Protein 8HDN (pdb70)

InterPro domains:
  IPR002347 Short-chain dehydrogenase/reductase SDR [PF13561] (67-298)
  IPR002347 Short-chain dehydrogenase/reductase SDR [PR00080] (136-147)
  IPR002347 Short-chain dehydrogenase/reductase SDR [PR00080] (188-196)
  IPR002347 Short-chain dehydrogenase/reductase SDR [PR00080] (208-227)
  IPR002347 Short-chain dehydrogenase/reductase SDR [PR00081] (62-79)
  IPR002347 Short-chain dehydrogenase/reductase SDR [PR00081] (136-147)
  IPR002347 Short-chain dehydrogenase/reductase SDR [PR00081] (182-198)
  IPR002347 Short-chain dehydrogenase/reductase SDR [PR00081] (208-227)
  IPR002347 Short-chain dehydrogenase/reductase SDR [PR00081] (229-246)
  IPR002347 Short-chain dehydrogenase/reductase SDR [PR00081] (263-283)
  IPR020904 Short-chain dehydrogenase/reductase, conserved site [PS00061] (195-223)
  IPR036291 NAD(P)-binding domain superfamily [SSF51735] (60-298)
  IPR050259 Short-chain dehydrogenases/reductases [PTHR42879] (57-300)

Sequence (975 aa):
SPFHLNDAVAIVTGAAAGIGRAIAGTFAKAGASVVVTDLKSEGAEAVAAAIRQAGGKAIGLECNVTDEQHREAVIKAALDQFGKITVLVNNAGGGGPKPFDMPMSDFEWAFKLNLFSLFRLSQLAAPHMQKAGGGAILNISSMAGENTNVRMASYGSSKAAVNHLTRNIAFDVGPMGIRVNAIAPGAIKTERAMLKHTPLGRLGEAQDIANAALFLCSPAAAWISGQVLTVSGGGVQESPFHLNDAVAIVTGAAAGIGRAIAGTFAKAGASVVVTDLKSEGAEAVAAAIRQAGGKAIGLECNVTDEQHREAVIKAALDQFGKITVLVNNAGGGGPKPFDMPMSDFEWAFKLNLFSLFRLSQLAAPHMQKAGGGAILNISSMAGENTNVRMASYGSSKAAVNHLTRNIAFDVGPMGIRVNAIAPGAIKTDALATVLTPEIERAMLKHTPLGRLGEAQDIANAALFLCSPAAAWISGQVLTVSGGGVQESPFHLNDAVAIVTGAAAGIGRAIAGTFAKAGASVVVTDLKSEGAEAVAAAIRQAGGKAIGLECNVTDEQHREAVIKAALDQFGKITVLVNNAGGGGPKPFDMPMSDFEWAFKLNLFSLFRLSQLAAPHMQKAGGGAILNISSMAGENTNVRMASYGSSKAAVNHLTRNIAFDVGPMGIRVNAIAPGAIKTDALATVLTPEIERAMLKHTPLGRLGEAQDIANAALFLCSPAAAWISGQVLTVSGGGVQESPFHLNDAVAIVTGAAAGIGRAIAGTFAKAGASVVVTDLKSEGAEAVAAAIRQAGGKAIGLECNVTDEQHREAVIKAALDQFGKITVLVNNAGGGGPKPFDMPMSDFEWAFKLNLFSLFRLSQLAAPHMQKAGGGAILNISSMAGENTNVRMASYGSSKAAVNHLTRNIAFDVGPMGIRVNAIAPGAIKTERAMLKHTPLGRLGEAQDIANAALFLCSPAAAWISGQVLTVSGGGVQEL

Secondary structure (DSSP, 8-state):
--SS-TT-EEEESS-SSHHHHHHHHHHHHTT-EEEEEESSHHHHHHHHHHHHHTT--EEEEE--TT-HHHHHHHHHHHHHHHS---EEEE---------TT--HHHHHHHHIIIIIHHHHHHHHHHHHHHHTT-EEEEEE--GGGT---TT-HHHHHHHHHHHHHHHHHHHHHGGGTEEEEEEEE--B---TTTTTT-TT-S-B-HHHHHHHHHHHHSGGGTT--S-EEEESTTS---/-----TT-EEEE-S-SSHHHHHHHHHHHHTT-EEEEEESSHHHHHHHHHHHHHTT--EEEEE--TT-HHHHHHHHHHHHHHHS---EEEE---------TT--HHHHHHHHIIIIIHHHHHHHHHHHHHHHTT-EEEEEE--GGGT---TT-HHHHHHHHHHHHHHHHHHHHHGGGTEEEEEEEE--B-TT--TTTS-HHHHHHHHTT-TTSS-B-HHHHHHHHHHHHSGGGTT--S-EEEESTTS---/--S--TT-EEEE-S-SSHHHHHHHHHHHHTT-EEEEEESSHHHHHHHHHHHHHTT--EEEEE--TT-HHHHHHHHHHHHHHHS---EEEE---------TT--HHHHHHHHIIIIIHHHHHHHHHHHHHHHTT-EEEEEE--GGGT---TT-HHHHHHHHHHHHHHHHHHHHHGGGTEEEEEEEE--B-TT--TTTS-HHHHHHHHTT-TTSS-B-HHHHHHHHHHHHSGGGTT--S-EEEESTTS---/--SS-TT-EEEESS-SSHHHHHHHHHHHHTT-EEEEEESSHHHHHHHHHHHHHTT--EEEEE--TT-HHHHHHHHHHHHHHHS---EEEE---------TT--HHHHHHHHIIIIIHHHHHHHHHHHHHHHTT-EEEEEE--GGGT---TT-HHHHHHHHHHHHHHHHHHHHHGGGTEEEEEEEE--B---TTTTTT-TT-S-B-HHHHHHHHHHHHSGGGTT--S-EEEESTTS----

Nearest PDB structures (foldseek):
  8hdi-assembly2_D  TM=9.987E-01  e=6.457E-53  Brucella melitensis bv. 1 str. 16M
  3gaf-assembly1_A  TM=9.964E-01  e=3.260E-51  Brucella abortus 2308
  8hs6-assembly2_D  TM=9.872E-01  e=6.276E-50  Brucella melitensis bv. 1 str. 16M
  8hsa-assembly3_D  TM=9.914E-01  e=1.374E-48  Brucella melitensis bv. 1 str. 16M
  1ahi-assembly1_A  TM=9.745E-01  e=2.909E-39  Escherichia coli

B-factor: mean 16.23, std 9.24, range [3.25, 60.84]

Foldseek 3Di:
DQLAQALAEEEQEQQLDFLSLLLQLVNQVSHYAYEFEYQDQVSQQVSQVVSVVVPGHYHGGYAPLLDVVSLVVSVVVSCVPRNFHAEYEAEWADDDFAAPPDPVVNLVVNQSGQPVSLVVSCVVRLVRNLVVVAHEYEYEAAPLCPDDDHRCNRRNVNSVVVLVCQLPCCVVRVVSRYAGEYEHEAAAPCCCQQCVWQQQRHFHHSNQSSSVVSCCGTCVVSPDHSYYHYRGNRDHTD/DQLAQALAEEEFEQQLFFLSLLLQLVNQVRHYAYEYEHQDQVSQQVSQVVSVVVPGHYHYGYAPLLDVVRLVVSLVVSCVRRNFHAEYEAEWADDDFAAPPDPVVNLVVNQSGQPVSLVVSCVSRLVRNLVVPAHEYEYEAAPLCPDDDHRCNRRNVNSVVVLVVQLPCCVVRVVSRYAGEYEHEAAAPTPDDCVVCPPVLQVVQQVFQVQRHFHHSNQSSSVVSCCGTVVNSPPHSYYHYHGNRGHRD/DLLAQALAEEEFEQQLFFLSLLLQLVNQVRHYAYEYEHCDQVSQQVSQVVSVVVPGHYHYDYAPLLDVVRLVVSLVVSCVRRNFHAEYEAEWADDDFAAPPDDVVNLVVNQSGQPVSLVVSCVSRLVRNLVVPAHEYEYEAAPLCVDDDHRCNRRNVNSVVVLQCQLPCCVVRVVSRYAGEYEHEAAAPTPDDCVRCPPVLQVQQQVFQVQRHFHHSNQVSSVVSCCGGSVVSPPHSYYHYHGNNGHRD/DQLAQALAEEEFEQQLDFLSLLLQLVNQVSHYAYEFEYQDAVSQQVSQVVSVVVPGHYHGGYAPLLDVVSLVVSVVVSCVVRNFHAEYEAEWADDDFAAPPDDVVNLVVNQSGQPVSVVVSCVVRLVRNLVVPAHEYEYEAAPLCVDDDHRCNRRNVNSVVVLQVQLPCCVVRVVSRYAGEYEHEAAAPCCCLQCVWQQQRHHHHSNQSSSVVSCRGTCVVSPDHSYYHYRGNRGHGDD

Organism: Brucella melitensis biotype 1 (strain ATCC 23456 / CCUG 17765 / NCTC 10094 / 16M) (NCBI:txid224914)

Structure (mmCIF, N/CA/C/O backbone):
data_8HDN
#
_entry.id   8HDN
#
_cell.length_a   100.402
_cell.length_b   100.402
_cell.length_c   92.221
_cell.angle_alpha   90.00
_cell.angle_beta   90.00
_cell.angle_gamma   120.00
#
_symmetry.space_group_name_H-M   'P 31'
#
loop_
_entity.id
_entity.type
_entity.pdbx_description
1 polymer '7-alpha-hydroxysteroid dehydrogenase'
2 water water
#
loop_
_atom_site.group_PDB
_atom_site.id
_atom_site.type_symbol
_atom_site.label_atom_id
_atom_site.label_alt_id
_atom_site.label_comp_id
_atom_site.label_asym_id
_atom_site.label_entity_id
_atom_site.label_seq_id
_atom_site.pdbx_PDB_ins_code
_atom_site.Cartn_x
_atom_site.Cartn_y
_atom_site.Cartn_z
_atom_site.occupancy
_atom_site.B_iso_or_equiv
_atom_site.auth_seq_id
_atom_site.auth_comp_id
_atom_site.auth_asym_id
_atom_site.auth_atom_id
_atom_site.pdbx_PDB_model_num
ATOM 1 N N . SER A 1 2 ? 7.039 -27.985 15.571 1.00 40.74 54 SER A N 1
ATOM 2 C CA . SER A 1 2 ? 7.975 -27.578 14.527 1.00 37.88 54 SER A CA 1
ATOM 3 C C . SER A 1 2 ? 8.883 -28.722 14.090 1.00 36.54 54 SER A C 1
ATOM 4 O O . SER A 1 2 ? 9.635 -29.265 14.897 1.00 36.13 54 SER A O 1
ATOM 7 N N . PRO A 1 3 ? 8.816 -29.083 12.802 1.00 32.66 55 PRO A N 1
ATOM 8 C CA . PRO A 1 3 ? 9.734 -30.090 12.269 1.00 26.88 55 PRO A CA 1
ATOM 9 C C . PRO A 1 3 ? 10.984 -29.484 11.645 1.00 21.31 55 PRO A C 1
ATOM 10 O O . PRO A 1 3 ? 11.675 -30.145 10.863 1.00 18.67 55 PRO A O 1
ATOM 14 N N . PHE A 1 4 ? 11.275 -28.228 11.979 1.00 19.54 56 PHE A N 1
ATOM 15 C CA . PHE A 1 4 ? 12.499 -27.565 11.557 1.00 19.83 56 PHE A CA 1
ATOM 16 C C . PHE A 1 4 ? 13.638 -27.758 12.554 1.00 21.40 56 PHE A C 1
ATOM 17 O O . PHE A 1 4 ? 14.627 -27.019 12.511 1.00 22.94 56 PHE A O 1
ATOM 25 N N . HIS A 1 5 ? 13.533 -28.748 13.429 1.00 20.22 57 HIS A N 1
ATOM 26 C CA . HIS A 1 5 ? 14.584 -29.062 14.382 1.00 19.14 57 HIS A CA 1
ATOM 27 C C . HIS A 1 5 ? 15.268 -30.363 13.977 1.00 17.48 57 HIS A C 1
ATOM 28 O O . HIS A 1 5 ? 14.792 -31.100 13.110 1.00 18.47 57 HIS A O 1
ATOM 35 N N . LEU A 1 6 ? 16.408 -30.633 14.615 1.00 17.31 58 LEU A N 1
ATOM 36 C CA . LEU A 1 6 ? 17.148 -31.865 14.374 1.00 15.04 58 LEU A CA 1
ATOM 37 C C . LEU A 1 6 ? 17.230 -32.671 15.664 1.00 20.22 58 LEU A C 1
ATOM 38 O O . LEU A 1 6 ? 18.318 -33.080 16.084 1.00 18.28 58 LEU A O 1
ATOM 43 N N . ASN A 1 7 ? 16.086 -32.889 16.307 1.00 22.72 59 ASN A N 1
ATOM 44 C CA . ASN A 1 7 ? 16.094 -33.538 17.612 1.00 20.02 59 ASN A CA 1
ATOM 45 C C . ASN A 1 7 ? 16.618 -34.963 17.481 1.00 17.98 59 ASN A C 1
ATOM 46 O O . ASN A 1 7 ? 16.215 -35.709 16.583 1.00 20.66 59 ASN A O 1
ATOM 51 N N . ASP A 1 8 ? 17.547 -35.320 18.368 1.00 22.00 60 ASP A N 1
ATOM 52 C CA . ASP A 1 8 ? 18.161 -36.648 18.436 1.00 24.22 60 ASP A CA 1
ATOM 53 C C . ASP A 1 8 ? 18.921 -37.012 17.163 1.00 22.36 60 ASP A C 1
ATOM 54 O O . ASP A 1 8 ? 19.140 -38.192 16.890 1.00 23.40 60 ASP A O 1
ATOM 59 N N . ALA A 1 9 ? 19.319 -36.028 16.367 1.00 18.10 61 ALA A N 1
ATOM 60 C CA . ALA A 1 9 ? 20.089 -36.306 15.164 1.00 14.13 61 ALA A CA 1
ATOM 61 C C . ALA A 1 9 ? 21.571 -36.415 15.497 1.00 16.20 61 ALA A C 1
ATOM 62 O O . ALA A 1 9 ? 22.051 -35.838 16.476 1.00 13.41 61 ALA A O 1
ATOM 64 N N . VAL A 1 10 ? 22.293 -37.173 14.675 1.00 13.09 62 VAL A N 1
ATOM 65 C CA . VAL A 1 10 ? 23.750 -37.170 14.680 1.00 10.60 62 VAL A CA 1
ATOM 66 C C . VAL A 1 10 ? 24.207 -36.782 13.283 1.00 9.03 62 VAL A C 1
ATOM 67 O O . VAL A 1 10 ? 23.933 -37.504 12.316 1.00 10.78 62 VAL A O 1
ATOM 71 N N . ALA A 1 11 ? 24.887 -35.646 13.185 1.00 11.41 63 ALA A N 1
ATOM 72 C CA . ALA A 1 11 ? 25.284 -35.078 11.900 1.00 12.39 63 ALA A CA 1
ATOM 73 C C . ALA A 1 11 ? 26.799 -35.032 11.797 1.00 11.20 63 ALA A C 1
ATOM 74 O O . ALA A 1 11 ? 27.473 -34.502 12.691 1.00 11.87 63 ALA A O 1
ATOM 76 N N . ILE A 1 12 ? 27.329 -35.561 10.692 1.00 8.09 64 ILE A N 1
ATOM 77 C CA . ILE A 1 12 ? 28.728 -35.361 10.318 1.00 9.19 64 ILE A CA 1
ATOM 78 C C . ILE A 1 12 ? 28.772 -34.169 9.379 1.00 8.69 64 ILE A C 1
ATOM 79 O O . ILE A 1 12 ? 28.012 -34.121 8.411 1.00 9.56 64 ILE A O 1
ATOM 84 N N . VAL A 1 13 ? 29.650 -33.213 9.656 1.00 8.13 65 VAL A N 1
ATOM 85 C CA . VAL A 1 13 ? 29.803 -32.033 8.810 1.00 8.81 65 VAL A CA 1
ATOM 86 C C . VAL A 1 13 ? 31.271 -31.916 8.438 1.00 12.50 65 VAL A C 1
ATOM 87 O O . VAL A 1 13 ? 32.113 -31.675 9.313 1.00 12.84 65 VAL A O 1
ATOM 91 N N . THR A 1 14 ? 31.580 -32.055 7.148 1.00 9.13 66 THR A N 1
ATOM 92 C CA . THR A 1 14 ? 32.974 -31.993 6.722 1.00 8.49 66 THR A CA 1
ATOM 93 C C . THR A 1 14 ? 33.348 -30.571 6.301 1.00 8.90 66 THR A C 1
ATOM 94 O O . THR A 1 14 ? 32.488 -29.741 5.996 1.00 9.76 66 THR A O 1
ATOM 98 N N . GLY A 1 15 ? 34.653 -30.304 6.272 1.00 8.76 67 GLY A N 1
ATOM 99 C CA . GLY A 1 15 ? 35.136 -28.978 5.898 1.00 10.04 67 GLY A CA 1
ATOM 100 C C . GLY A 1 15 ? 34.573 -27.872 6.762 1.00 14.90 67 GLY A C 1
ATOM 101 O O . GLY A 1 15 ? 34.170 -26.820 6.247 1.00 15.29 67 GLY A O 1
ATOM 102 N N . ALA A 1 16 ? 34.531 -28.085 8.073 1.00 11.74 68 ALA A N 1
ATOM 103 C CA . ALA A 1 16 ? 33.709 -27.253 8.940 1.00 10.73 68 ALA A CA 1
ATOM 104 C C . ALA A 1 16 ? 34.521 -26.283 9.797 1.00 12.25 68 ALA A C 1
ATOM 105 O O . ALA A 1 16 ? 33.987 -25.733 10.761 1.00 13.14 68 ALA A O 1
ATOM 107 N N . ALA A 1 17 ? 35.783 -26.028 9.450 1.00 11.72 69 ALA A N 1
ATOM 108 C CA . ALA A 1 17 ? 36.589 -25.126 10.277 1.00 13.85 69 ALA A CA 1
ATOM 109 C C . ALA A 1 17 ? 36.150 -23.674 10.141 1.00 15.71 69 ALA A C 1
ATOM 110 O O . ALA A 1 17 ? 36.346 -22.887 11.075 1.00 16.18 69 ALA A O 1
ATOM 112 N N . ALA A 1 18 ? 35.569 -23.294 9.002 1.00 12.42 70 ALA A N 1
ATOM 113 C CA . ALA A 1 18 ? 35.263 -21.892 8.741 1.00 12.13 70 ALA A CA 1
ATOM 114 C C . ALA A 1 18 ? 34.047 -21.781 7.828 1.00 14.12 70 ALA A C 1
ATOM 115 O O . ALA A 1 18 ? 33.545 -22.777 7.295 1.00 13.19 70 ALA A O 1
ATOM 117 N N . GLY A 1 19 ? 33.557 -20.545 7.693 1.00 14.04 71 GLY A N 1
ATOM 118 C CA . GLY A 1 19 ? 32.571 -20.226 6.664 1.00 14.67 71 GLY A CA 1
ATOM 119 C C . GLY A 1 19 ? 31.295 -21.043 6.761 1.00 11.21 71 GLY A C 1
ATOM 120 O O . GLY A 1 19 ? 30.707 -21.214 7.836 1.00 11.17 71 GLY A O 1
ATOM 121 N N . ILE A 1 20 ? 30.851 -21.536 5.598 1.00 10.80 72 ILE A N 1
ATOM 122 C CA . ILE A 1 20 ? 29.581 -22.252 5.510 1.00 8.56 72 ILE A CA 1
ATOM 123 C C . ILE A 1 20 ? 29.594 -23.490 6.400 1.00 10.88 72 ILE A C 1
ATOM 124 O O . ILE A 1 20 ? 28.626 -23.776 7.114 1.00 9.15 72 ILE A O 1
ATOM 129 N N . GLY A 1 21 ? 30.672 -24.274 6.335 1.00 11.07 73 GLY A N 1
ATOM 130 C CA . GLY A 1 21 ? 30.722 -25.488 7.126 1.00 11.13 73 GLY A CA 1
ATOM 131 C C . GLY A 1 21 ? 30.644 -25.212 8.616 1.00 9.46 73 GLY A C 1
ATOM 132 O O . GLY A 1 21 ? 29.932 -25.903 9.344 1.00 9.77 73 GLY A O 1
ATOM 133 N N . ARG A 1 22 ? 31.371 -24.189 9.080 1.00 11.33 74 ARG A N 1
ATOM 134 C CA . ARG A 1 22 ? 31.328 -23.813 10.490 1.00 11.59 74 ARG A CA 1
ATOM 135 C C . ARG A 1 22 ? 29.928 -23.376 10.891 1.00 13.12 74 ARG A C 1
ATOM 136 O O . ARG A 1 22 ? 29.425 -23.765 11.953 1.00 12.16 74 ARG A O 1
ATOM 144 N N . ALA A 1 23 ? 29.277 -22.578 10.040 1.00 12.77 75 ALA A N 1
ATOM 145 C CA . ALA A 1 23 ? 27.924 -22.122 10.332 1.00 9.92 75 ALA A CA 1
ATOM 146 C C . ALA A 1 23 ? 26.943 -23.283 10.371 1.00 10.27 75 ALA A C 1
ATOM 147 O O . ALA A 1 23 ? 26.051 -23.319 11.226 1.00 11.08 75 ALA A O 1
ATOM 149 N N . ILE A 1 24 ? 27.092 -24.250 9.459 1.00 10.17 76 ILE A N 1
ATOM 150 C CA . ILE A 1 24 ? 26.197 -25.399 9.462 1.00 8.28 76 ILE A CA 1
ATOM 151 C C . ILE A 1 24 ? 26.384 -26.215 10.738 1.00 11.17 76 ILE A C 1
ATOM 152 O O . ILE A 1 24 ? 25.412 -26.663 11.352 1.00 10.17 76 ILE A O 1
ATOM 157 N N . ALA A 1 25 ? 27.638 -26.434 11.145 1.00 11.89 77 ALA A N 1
ATOM 158 C CA . ALA A 1 25 ? 27.893 -27.213 12.357 1.00 10.74 77 ALA A CA 1
ATOM 159 C C . ALA A 1 25 ? 27.233 -26.573 13.570 1.00 10.37 77 ALA A C 1
ATOM 160 O O . ALA A 1 25 ? 26.527 -27.244 14.333 1.00 12.52 77 ALA A O 1
ATOM 162 N N . GLY A 1 26 ? 27.444 -25.271 13.754 1.00 11.40 78 GLY A N 1
ATOM 163 C CA . GLY A 1 26 ? 26.900 -24.604 14.924 1.00 14.88 78 GLY A CA 1
ATOM 164 C C . GLY A 1 26 ? 25.391 -24.493 14.871 1.00 15.65 78 GLY A C 1
ATOM 165 O O . GLY A 1 26 ? 24.708 -24.683 15.879 1.00 14.97 78 GLY A O 1
ATOM 166 N N . THR A 1 27 ? 24.850 -24.197 13.688 1.00 12.34 79 THR A N 1
ATOM 167 C CA . THR A 1 27 ? 23.400 -24.160 13.524 1.00 12.95 79 THR A CA 1
ATOM 168 C C . THR A 1 27 ? 22.769 -25.516 13.814 1.00 12.77 79 THR A C 1
ATOM 169 O O . THR A 1 27 ? 21.747 -25.605 14.508 1.00 13.27 79 THR A O 1
ATOM 173 N N . PHE A 1 28 ? 23.362 -26.590 13.283 1.00 11.86 80 PHE A N 1
ATOM 174 C CA . PHE A 1 28 ? 22.802 -27.921 13.481 1.00 12.29 80 PHE A CA 1
ATOM 175 C C . PHE A 1 28 ? 22.835 -28.311 14.956 1.00 13.37 80 PHE A C 1
ATOM 176 O O . PHE A 1 28 ? 21.894 -28.927 15.455 1.00 12.34 80 PHE A O 1
ATOM 184 N N . ALA A 1 29 ? 23.903 -27.939 15.673 1.00 13.14 81 ALA A N 1
ATOM 185 C CA . ALA A 1 29 ? 23.956 -28.229 17.103 1.00 15.55 81 ALA A CA 1
ATOM 186 C C . ALA A 1 29 ? 22.892 -27.451 17.867 1.00 17.02 81 ALA A C 1
ATOM 187 O O . ALA A 1 29 ? 22.254 -27.997 18.776 1.00 19.27 81 ALA A O 1
ATOM 189 N N . LYS A 1 30 ? 22.681 -26.181 17.513 1.00 15.13 82 LYS A N 1
ATOM 190 C CA . LYS A 1 30 ? 21.644 -25.402 18.187 1.00 17.39 82 LYS A CA 1
ATOM 191 C C . LYS A 1 30 ? 20.256 -25.971 17.913 1.00 19.80 82 LYS A C 1
ATOM 192 O O . LYS A 1 30 ? 19.368 -25.893 18.774 1.00 20.37 82 LYS A O 1
ATOM 198 N N . ALA A 1 31 ? 20.061 -26.584 16.745 1.00 16.66 83 ALA A N 1
ATOM 199 C CA . ALA A 1 31 ? 18.790 -27.203 16.399 1.00 15.93 83 ALA A CA 1
ATOM 200 C C . ALA A 1 31 ? 18.600 -28.583 17.016 1.00 16.21 83 ALA A C 1
ATOM 201 O O . ALA A 1 31 ? 17.567 -29.212 16.771 1.00 18.12 83 ALA A O 1
ATOM 203 N N . GLY A 1 32 ? 19.560 -29.077 17.794 1.00 17.25 84 GLY A N 1
ATOM 204 C CA . GLY A 1 32 ? 19.387 -30.307 18.548 1.00 17.03 84 GLY A CA 1
ATOM 205 C C . GLY A 1 32 ? 20.304 -31.444 18.153 1.00 19.27 84 GLY A C 1
ATOM 206 O O . GLY A 1 32 ? 20.267 -32.503 18.799 1.00 18.77 84 GLY A O 1
ATOM 207 N N . ALA A 1 33 ? 21.118 -31.286 17.115 1.00 13.94 85 ALA A N 1
ATOM 208 C CA . ALA A 1 33 ? 21.956 -32.377 16.639 1.00 13.87 85 ALA A CA 1
ATOM 209 C C . ALA A 1 33 ? 23.236 -32.488 17.455 1.00 11.97 85 ALA A C 1
ATOM 210 O O . ALA A 1 33 ? 23.807 -31.484 17.889 1.00 14.30 85 ALA A O 1
ATOM 212 N N . SER A 1 34 ? 23.674 -33.725 17.661 1.00 16.60 86 SER A N 1
ATOM 213 C CA . SER A 1 34 ? 25.046 -34.001 18.055 1.00 13.09 86 SER A CA 1
ATOM 214 C C . SER A 1 34 ? 25.897 -33.999 16.790 1.00 9.73 86 SER A C 1
ATOM 215 O O . SER A 1 34 ? 25.536 -34.650 15.810 1.00 13.43 86 SER A O 1
ATOM 218 N N . VAL A 1 35 ? 26.990 -33.247 16.790 1.00 13.46 87 VAL A N 1
ATOM 219 C CA . VAL A 1 35 ? 27.705 -32.937 15.554 1.00 11.86 87 VAL A CA 1
ATOM 220 C C . VAL A 1 35 ? 29.109 -33.516 15.604 1.00 14.70 87 VAL A C 1
ATOM 221 O O . VAL A 1 35 ? 29.846 -33.303 16.574 1.00 15.30 87 VAL A O 1
ATOM 225 N N . VAL A 1 36 ? 29.482 -34.218 14.543 1.00 12.08 88 VAL A N 1
ATOM 226 C CA . VAL A 1 36 ? 30.858 -34.649 14.325 1.00 11.71 88 VAL A CA 1
ATOM 227 C C . VAL A 1 36 ? 31.445 -33.641 13.344 1.00 10.61 88 VAL A C 1
ATOM 228 O O . VAL A 1 36 ? 31.108 -33.651 12.159 1.00 12.80 88 VAL A O 1
ATOM 232 N N . VAL A 1 37 ? 32.269 -32.733 13.860 1.00 10.34 89 VAL A N 1
ATOM 233 C CA . VAL A 1 37 ? 32.894 -31.663 13.083 1.00 11.71 89 VAL A CA 1
ATOM 234 C C . VAL A 1 37 ? 34.197 -32.192 12.509 1.00 11.11 89 VAL A C 1
ATOM 235 O O . VAL A 1 37 ? 35.059 -32.647 13.266 1.00 12.32 89 VAL A O 1
ATOM 239 N N . THR A 1 38 ? 34.368 -32.129 11.179 1.00 9.70 90 THR A N 1
ATOM 240 C CA . THR A 1 38 ? 35.643 -32.535 10.603 1.00 9.13 90 THR A CA 1
ATOM 241 C C . THR A 1 38 ? 36.199 -31.443 9.699 1.00 10.24 90 THR A C 1
ATOM 242 O O . THR A 1 38 ? 35.468 -30.603 9.170 1.00 9.94 90 THR A O 1
ATOM 246 N N . ASP A 1 39 ? 37.518 -31.450 9.546 1.00 9.24 91 ASP A N 1
ATOM 247 C CA . ASP A 1 39 ? 38.193 -30.508 8.670 1.00 10.12 91 ASP A CA 1
ATOM 248 C C . ASP A 1 39 ? 39.546 -31.092 8.312 1.00 11.49 91 ASP A C 1
ATOM 249 O O . ASP A 1 39 ? 40.073 -31.949 9.026 1.00 10.75 91 ASP A O 1
ATOM 254 N N . LEU A 1 40 ? 40.098 -30.633 7.186 1.00 10.19 92 LEU A N 1
ATOM 255 C CA . LEU A 1 40 ? 41.450 -31.058 6.838 1.00 11.93 92 LEU A CA 1
ATOM 256 C C . LEU A 1 40 ? 42.433 -30.686 7.935 1.00 12.76 92 LEU A C 1
ATOM 257 O O . LEU A 1 40 ? 43.392 -31.426 8.186 1.00 12.56 92 LEU A O 1
ATOM 262 N N . LYS A 1 41 ? 42.207 -29.561 8.611 1.00 11.45 93 LYS A N 1
ATOM 263 C CA . LYS A 1 41 ? 43.070 -29.123 9.706 1.00 13.72 93 LYS A CA 1
ATOM 264 C C . LYS A 1 41 ? 42.490 -29.579 11.037 1.00 14.47 93 LYS A C 1
ATOM 265 O O . LYS A 1 41 ? 41.357 -29.220 11.385 1.00 14.97 93 LYS A O 1
ATOM 271 N N . SER A 1 42 ? 43.281 -30.351 11.792 1.00 13.59 94 SER A N 1
ATOM 272 C CA . SER A 1 42 ? 42.815 -30.865 13.073 1.00 11.53 94 SER A CA 1
ATOM 273 C C . SER A 1 42 ? 42.373 -29.735 13.992 1.00 15.84 94 SER A C 1
ATOM 274 O O . SER A 1 42 ? 41.317 -29.824 14.629 1.00 15.17 94 SER A O 1
ATOM 277 N N . GLU A 1 43 ? 43.175 -28.665 14.060 1.00 15.78 95 GLU A N 1
ATOM 278 C CA . GLU A 1 43 ? 42.913 -27.559 14.975 1.00 17.30 95 GLU A CA 1
ATOM 279 C C . GLU A 1 43 ? 41.634 -26.821 14.603 1.00 17.37 95 GLU A C 1
ATOM 280 O O . GLU A 1 43 ? 40.879 -26.393 15.483 1.00 16.22 95 GLU A O 1
ATOM 286 N N . GLY A 1 44 ? 41.369 -26.673 13.304 1.00 15.34 96 GLY A N 1
ATOM 287 C CA . GLY A 1 44 ? 40.137 -26.019 12.885 1.00 16.27 96 GLY A CA 1
ATOM 288 C C . GLY A 1 44 ? 38.890 -26.783 13.294 1.00 13.29 96 GLY A C 1
ATOM 289 O O . GLY A 1 44 ? 37.895 -26.186 13.715 1.00 16.39 96 GLY A O 1
ATOM 290 N N . ALA A 1 45 ? 38.915 -28.111 13.155 1.00 12.26 97 ALA A N 1
ATOM 291 C CA . ALA A 1 45 ? 37.764 -28.912 13.563 1.00 11.53 97 ALA A CA 1
ATOM 292 C C . ALA A 1 45 ? 37.599 -28.900 15.074 1.00 14.17 97 ALA A C 1
ATOM 293 O O . ALA A 1 45 ? 36.480 -28.764 15.583 1.00 12.77 97 ALA A O 1
ATOM 295 N N . GLU A 1 46 ? 38.708 -29.025 15.808 1.00 14.27 98 GLU A N 1
ATOM 296 C CA . GLU A 1 46 ? 38.617 -29.047 17.264 1.00 15.96 98 GLU A CA 1
ATOM 297 C C . GLU A 1 46 ? 38.094 -27.717 17.791 1.00 14.21 98 GLU A C 1
ATOM 298 O O . GLU A 1 46 ? 37.277 -27.690 18.719 1.00 18.91 98 GLU A O 1
ATOM 304 N N . ALA A 1 47 ? 38.540 -26.607 17.193 1.00 14.56 99 ALA A N 1
ATOM 305 C CA . ALA A 1 47 ? 38.107 -25.286 17.639 1.00 14.57 99 ALA A CA 1
ATOM 306 C C . ALA A 1 47 ? 36.601 -25.119 17.508 1.00 18.05 99 ALA A C 1
ATOM 307 O O . ALA A 1 47 ? 35.950 -24.594 18.416 1.00 15.20 99 ALA A O 1
ATOM 309 N N . VAL A 1 48 ? 36.027 -25.548 16.381 1.00 14.68 100 VAL A N 1
ATOM 310 C CA . VAL A 1 48 ? 34.587 -25.399 16.191 1.00 16.34 100 VAL A CA 1
ATOM 311 C C . VAL A 1 48 ? 33.819 -26.318 17.131 1.00 13.38 100 VAL A C 1
ATOM 312 O O . VAL A 1 48 ? 32.805 -25.924 17.719 1.00 16.99 100 VAL A O 1
ATOM 316 N N . ALA A 1 49 ? 34.280 -27.562 17.285 1.00 15.68 101 ALA A N 1
ATOM 317 C CA . ALA A 1 49 ? 33.617 -28.481 18.200 1.00 12.42 101 ALA A CA 1
ATOM 318 C C . ALA A 1 49 ? 33.675 -27.964 19.631 1.00 15.65 101 ALA A C 1
ATOM 319 O O . ALA A 1 49 ? 32.709 -28.111 20.388 1.00 16.97 101 ALA A O 1
ATOM 321 N N . ALA A 1 50 ? 34.798 -27.350 20.012 1.00 14.67 102 ALA A N 1
ATOM 322 C CA . ALA A 1 50 ? 34.934 -26.803 21.362 1.00 18.26 102 ALA A CA 1
ATOM 323 C C . ALA A 1 50 ? 34.002 -25.617 21.570 1.00 18.29 102 ALA A C 1
ATOM 324 O O . ALA A 1 50 ? 33.397 -25.475 22.641 1.00 22.42 102 ALA A O 1
ATOM 326 N N . ALA A 1 51 ? 33.884 -24.747 20.562 1.00 16.98 103 ALA A N 1
ATOM 327 C CA . ALA A 1 51 ? 32.972 -23.611 20.672 1.00 20.08 103 ALA A CA 1
ATOM 328 C C . ALA A 1 51 ? 31.523 -24.075 20.752 1.00 25.25 103 ALA A C 1
ATOM 329 O O . ALA A 1 51 ? 30.715 -23.477 21.474 1.00 23.96 103 ALA A O 1
ATOM 331 N N . ILE A 1 52 ? 31.173 -25.139 20.024 1.00 20.67 104 ILE A N 1
ATOM 332 C CA . ILE A 1 52 ? 29.824 -25.685 20.129 1.00 16.45 104 ILE A CA 1
ATOM 333 C C . ILE A 1 52 ? 29.563 -26.179 21.545 1.00 23.41 104 ILE A C 1
ATOM 334 O O . ILE A 1 52 ? 28.524 -25.878 22.142 1.00 23.96 104 ILE A O 1
ATOM 339 N N . ARG A 1 53 ? 30.512 -26.937 22.107 1.00 21.91 105 ARG A N 1
ATOM 340 C CA . ARG A 1 53 ? 30.326 -27.498 23.446 1.00 25.65 105 ARG A CA 1
ATOM 341 C C . ARG A 1 53 ? 30.199 -26.398 24.493 1.00 23.85 105 ARG A C 1
ATOM 342 O O . ARG A 1 53 ? 29.422 -26.528 25.448 1.00 27.82 105 ARG A O 1
ATOM 350 N N . GLN A 1 54 ? 30.947 -25.303 24.323 1.00 27.01 106 GLN A N 1
ATOM 351 C CA . GLN A 1 54 ? 30.893 -24.204 25.282 1.00 28.66 106 GLN A CA 1
ATOM 352 C C . GLN A 1 54 ? 29.537 -23.517 25.261 1.00 31.95 106 GLN A C 1
ATOM 353 O O . GLN A 1 54 ? 29.065 -23.044 26.303 1.00 30.06 106 GLN A O 1
ATOM 359 N N . ALA A 1 55 ? 28.900 -23.453 24.094 1.00 25.01 107 ALA A N 1
ATOM 360 C CA . ALA A 1 55 ? 27.574 -22.870 23.959 1.00 25.66 107 ALA A CA 1
ATOM 361 C C . ALA A 1 55 ? 26.460 -23.817 24.387 1.00 26.21 107 ALA A C 1
ATOM 362 O O . ALA A 1 55 ? 25.287 -23.447 24.288 1.00 32.63 107 ALA A O 1
ATOM 364 N N . GLY A 1 56 ? 26.787 -25.023 24.843 1.00 27.88 108 GLY A N 1
ATOM 365 C CA . GLY A 1 56 ? 25.801 -25.939 25.375 1.00 27.35 108 GLY A CA 1
ATOM 366 C C . GLY A 1 56 ? 25.413 -27.108 24.493 1.00 31.40 108 GLY A C 1
ATOM 367 O O . GLY A 1 56 ? 24.461 -27.820 24.832 1.00 28.81 108 GLY A O 1
ATOM 368 N N . GLY A 1 57 ? 26.119 -27.342 23.383 1.00 29.66 109 GLY A N 1
ATOM 369 C CA . GLY A 1 57 ? 25.805 -28.431 22.486 1.00 24.79 109 GLY A CA 1
ATOM 370 C C . GLY A 1 57 ? 26.718 -29.640 22.668 1.00 24.84 109 GLY A C 1
ATOM 371 O O . GLY A 1 57 ? 27.644 -29.653 23.475 1.00 26.35 109 GLY A O 1
ATOM 372 N N . LYS A 1 58 ? 26.422 -30.679 21.888 1.00 22.55 110 LYS A N 1
ATOM 373 C CA . LYS A 1 58 ? 27.207 -31.903 21.864 1.00 21.64 110 LYS A CA 1
ATOM 374 C C . LYS A 1 58 ? 27.980 -31.957 20.552 1.00 21.60 110 LYS A C 1
ATOM 375 O O . LYS A 1 58 ? 27.376 -31.904 19.471 1.00 19.65 110 LYS A O 1
ATOM 381 N N . ALA A 1 59 ? 29.307 -32.050 20.643 1.00 18.82 111 ALA A N 1
ATOM 382 C CA . ALA A 1 59 ? 30.125 -32.067 19.435 1.00 15.86 111 ALA A CA 1
ATOM 383 C C . ALA A 1 59 ? 31.488 -32.668 19.736 1.00 21.16 111 ALA A C 1
ATOM 384 O O . ALA A 1 59 ? 32.025 -32.517 20.836 1.00 19.25 111 ALA A O 1
ATOM 386 N N . ILE A 1 60 ? 32.044 -33.346 18.733 1.00 15.35 112 ILE A N 1
ATOM 387 C CA . ILE A 1 60 ? 33.440 -33.750 18.745 1.00 15.64 112 ILE A CA 1
ATOM 388 C C . ILE A 1 60 ? 34.044 -33.248 17.444 1.00 16.18 112 ILE A C 1
ATOM 389 O O . ILE A 1 60 ? 33.334 -33.063 16.450 1.00 14.30 112 ILE A O 1
ATOM 394 N N . GLY A 1 61 ? 35.344 -32.983 17.465 1.00 14.56 113 GLY A N 1
ATOM 395 C CA . GLY A 1 61 ? 36.059 -32.507 16.289 1.00 14.84 113 GLY A CA 1
ATOM 396 C C . GLY A 1 61 ? 37.197 -33.444 15.941 1.00 17.73 113 GLY A C 1
ATOM 397 O O . GLY A 1 61 ? 37.898 -33.936 16.830 1.00 17.14 113 GLY A O 1
ATOM 398 N N . LEU A 1 62 ? 37.379 -33.700 14.647 1.00 12.75 114 LEU A N 1
ATOM 399 C CA . LEU A 1 62 ? 38.544 -34.487 14.270 1.00 12.51 114 LEU A CA 1
ATOM 400 C C . LEU A 1 62 ? 39.017 -34.122 12.875 1.00 14.63 114 LEU A C 1
ATOM 401 O O . LEU A 1 62 ? 38.262 -33.599 12.050 1.00 11.60 114 LEU A O 1
ATOM 406 N N . GLU A 1 63 ? 40.305 -34.361 12.651 1.00 11.25 115 GLU A N 1
ATOM 407 C CA . GLU A 1 63 ? 40.890 -34.187 11.332 1.00 12.04 115 GLU A CA 1
ATOM 408 C C . GLU A 1 63 ? 40.302 -35.201 10.354 1.00 12.70 115 GLU A C 1
ATOM 409 O O . GLU A 1 63 ? 40.065 -36.366 10.695 1.00 10.75 115 GLU A O 1
ATOM 415 N N . CYS A 1 64 ? 40.042 -34.755 9.128 1.00 11.01 116 CYS A N 1
ATOM 416 C CA . CYS A 1 64 ? 39.648 -35.695 8.084 1.00 8.66 116 CYS A CA 1
ATOM 417 C C . CYS A 1 64 ? 40.032 -35.097 6.744 1.00 10.21 116 CYS A C 1
ATOM 418 O O . CYS A 1 64 ? 39.468 -34.077 6.328 1.00 10.15 116 CYS A O 1
ATOM 421 N N . ASN A 1 65 ? 41.003 -35.717 6.089 1.00 9.31 117 ASN A N 1
ATOM 422 C CA . ASN A 1 65 ? 41.222 -35.512 4.664 1.00 7.66 117 ASN A CA 1
ATOM 423 C C . ASN A 1 65 ? 40.190 -36.370 3.942 1.00 6.12 117 ASN A C 1
ATOM 424 O O . ASN A 1 65 ? 40.306 -37.594 3.914 1.00 8.43 117 ASN A O 1
ATOM 429 N N . VAL A 1 66 ? 39.166 -35.737 3.357 1.00 7.42 118 VAL A N 1
ATOM 430 C CA . VAL A 1 66 ? 38.063 -36.531 2.827 1.00 8.39 118 VAL A CA 1
ATOM 431 C C . VAL A 1 66 ? 38.450 -37.367 1.616 1.00 8.66 118 VAL A C 1
ATOM 432 O O . VAL A 1 66 ? 37.660 -38.229 1.207 1.00 9.37 118 VAL A O 1
ATOM 436 N N . THR A 1 67 ? 39.643 -37.155 1.042 1.00 10.10 119 THR A N 1
ATOM 437 C CA . THR A 1 67 ? 40.135 -37.964 -0.070 1.00 9.47 119 THR A CA 1
ATOM 438 C C . THR A 1 67 ? 40.939 -39.178 0.389 1.00 10.15 119 THR A C 1
ATOM 439 O O . THR A 1 67 ? 41.492 -39.889 -0.454 1.00 10.48 119 THR A O 1
ATOM 443 N N . ASP A 1 68 ? 41.013 -39.420 1.694 1.00 7.69 120 ASP A N 1
ATOM 444 C CA . ASP A 1 68 ? 41.811 -40.491 2.287 1.00 8.92 120 ASP A CA 1
ATOM 445 C C . ASP A 1 68 ? 40.834 -41.491 2.903 1.00 8.31 120 ASP A C 1
ATOM 446 O O . ASP A 1 68 ? 40.077 -41.130 3.811 1.00 9.46 120 ASP A O 1
ATOM 451 N N . GLU A 1 69 ? 40.832 -42.731 2.390 1.00 9.25 121 GLU A N 1
ATOM 452 C CA . GLU A 1 69 ? 39.841 -43.718 2.825 1.00 10.69 121 GLU A CA 1
ATOM 453 C C . GLU A 1 69 ? 39.946 -44.004 4.317 1.00 12.14 121 GLU A C 1
ATOM 454 O O . GLU A 1 69 ? 38.927 -44.172 4.996 1.00 10.06 121 GLU A O 1
ATOM 460 N N . GLN A 1 70 ? 41.165 -44.068 4.856 1.00 11.82 122 GLN A N 1
ATOM 461 C CA . GLN A 1 70 ? 41.285 -44.363 6.279 1.00 12.38 122 GLN A CA 1
ATOM 462 C C . GLN A 1 70 ? 40.750 -43.208 7.118 1.00 12.22 122 GLN A C 1
ATOM 463 O O . GLN A 1 70 ? 40.119 -43.434 8.159 1.00 14.02 122 GLN A O 1
ATOM 469 N N . HIS A 1 71 ? 40.945 -41.964 6.662 1.00 9.52 123 HIS A N 1
ATOM 470 C CA . HIS A 1 71 ? 40.332 -40.829 7.351 1.00 9.44 123 HIS A CA 1
ATOM 471 C C . HIS A 1 71 ? 38.811 -40.899 7.290 1.00 11.84 123 HIS A C 1
ATOM 472 O O . HIS A 1 71 ? 38.128 -40.594 8.276 1.00 10.80 123 HIS A O 1
ATOM 479 N N . ARG A 1 72 ? 38.261 -41.242 6.123 1.00 10.73 124 ARG A N 1
ATOM 480 C CA . ARG A 1 72 ? 36.810 -41.352 5.995 1.00 9.66 124 ARG A CA 1
ATOM 481 C C . ARG A 1 72 ? 36.261 -42.384 6.973 1.00 11.26 124 ARG A C 1
ATOM 482 O O . ARG A 1 72 ? 35.285 -42.124 7.690 1.00 10.66 124 ARG A O 1
ATOM 490 N N . GLU A 1 73 ? 36.901 -43.557 7.037 1.00 11.53 125 GLU A N 1
ATOM 491 C CA . GLU A 1 73 ? 36.437 -44.595 7.954 1.00 11.25 125 GLU A CA 1
ATOM 492 C C . GLU A 1 73 ? 36.576 -44.171 9.411 1.00 13.24 125 GLU A C 1
ATOM 493 O O . GLU A 1 73 ? 35.731 -44.531 10.242 1.00 13.41 125 GLU A O 1
ATOM 499 N N . ALA A 1 74 ? 37.617 -43.400 9.741 1.00 11.40 126 ALA A N 1
ATOM 500 C CA . ALA A 1 74 ? 37.790 -42.934 11.114 1.00 12.84 126 ALA A CA 1
ATOM 501 C C . ALA A 1 74 ? 36.653 -42.013 11.530 1.00 14.60 126 ALA A C 1
ATOM 502 O O . ALA A 1 74 ? 36.234 -42.021 12.695 1.00 14.58 126 ALA A O 1
ATOM 504 N N . VAL A 1 75 ? 36.142 -41.204 10.591 1.00 12.10 127 VAL A N 1
ATOM 505 C CA . VAL A 1 75 ? 35.051 -40.292 10.920 1.00 13.18 127 VAL A CA 1
ATOM 506 C C . VAL A 1 75 ? 33.763 -41.064 11.178 1.00 13.37 127 VAL A C 1
ATOM 507 O O . VAL A 1 75 ? 33.016 -40.756 12.123 1.00 13.01 127 VAL A O 1
ATOM 511 N N . ILE A 1 76 ? 33.469 -42.056 10.334 1.00 11.37 128 ILE A N 1
ATOM 512 C CA . ILE A 1 76 ? 32.298 -42.905 10.552 1.00 11.73 128 ILE A CA 1
ATOM 513 C C . ILE A 1 76 ? 32.385 -43.563 11.921 1.00 15.45 128 ILE A C 1
ATOM 514 O O . ILE A 1 76 ? 31.432 -43.532 12.709 1.00 15.33 128 ILE A O 1
ATOM 519 N N . LYS A 1 77 ? 33.546 -44.145 12.232 1.00 12.84 129 LYS A N 1
ATOM 520 C CA . LYS A 1 77 ? 33.702 -44.836 13.510 1.00 16.41 129 LYS A CA 1
ATOM 521 C C . LYS A 1 77 ? 33.592 -43.871 14.685 1.00 16.79 129 LYS A C 1
ATOM 522 O O . LYS A 1 77 ? 32.971 -44.196 15.703 1.00 20.48 129 LYS A O 1
ATOM 528 N N . ALA A 1 78 ? 34.161 -42.669 14.553 1.00 15.62 130 ALA A N 1
ATOM 529 C CA . ALA A 1 78 ? 34.086 -41.689 15.632 1.00 15.48 130 ALA A CA 1
ATOM 530 C C . ALA A 1 78 ? 32.644 -41.282 15.914 1.00 18.06 130 ALA A C 1
ATOM 531 O O . ALA A 1 78 ? 32.260 -41.101 17.077 1.00 18.26 130 ALA A O 1
ATOM 533 N N . ALA A 1 79 ? 31.830 -41.128 14.862 1.00 12.92 131 ALA A N 1
ATOM 534 C CA . ALA A 1 79 ? 30.420 -40.788 15.045 1.00 14.80 131 ALA A CA 1
ATOM 535 C C . ALA A 1 79 ? 29.687 -41.893 15.791 1.00 15.25 131 ALA A C 1
ATOM 536 O O . ALA A 1 79 ? 28.916 -41.628 16.723 1.00 18.02 131 ALA A O 1
ATOM 538 N N . LEU A 1 80 ? 29.919 -43.142 15.390 1.00 15.94 132 LEU A N 1
ATOM 539 C CA . LEU A 1 80 ? 29.224 -44.266 16.007 1.00 16.15 132 LEU A CA 1
ATOM 540 C C . LEU A 1 80 ? 29.712 -44.505 17.431 1.00 16.72 132 LEU A C 1
ATOM 541 O O . LEU A 1 80 ? 28.904 -44.784 18.328 1.00 17.22 132 LEU A O 1
ATOM 546 N N . ASP A 1 81 ? 31.026 -44.389 17.664 1.00 18.75 133 ASP A N 1
ATOM 547 C CA . ASP A 1 81 ? 31.557 -44.604 19.012 1.00 20.63 133 ASP A CA 1
ATOM 548 C C . ASP A 1 81 ? 31.045 -43.548 19.983 1.00 22.72 133 ASP A C 1
ATOM 549 O O . ASP A 1 81 ? 30.673 -43.866 21.120 1.00 21.49 133 ASP A O 1
ATOM 554 N N . GLN A 1 82 ? 31.010 -42.285 19.550 1.00 17.06 134 GLN A N 1
ATOM 555 C CA . GLN A 1 82 ? 30.651 -41.192 20.448 1.00 17.50 134 GLN A CA 1
ATOM 556 C C . GLN A 1 82 ? 29.143 -41.066 20.625 1.00 17.71 134 GLN A C 1
ATOM 557 O O . GLN A 1 82 ? 28.663 -40.869 21.747 1.00 19.83 134 GLN A O 1
ATOM 563 N N . PHE A 1 83 ? 28.383 -41.158 19.533 1.00 16.58 135 PHE A N 1
ATOM 564 C CA . PHE A 1 83 ? 26.964 -40.827 19.548 1.00 18.89 135 PHE A CA 1
ATOM 565 C C . PHE A 1 83 ? 26.038 -41.972 19.157 1.00 15.34 135 PHE A C 1
ATOM 566 O O . PHE A 1 83 ? 24.812 -41.806 19.237 1.00 20.12 135 PHE A O 1
ATOM 574 N N . GLY A 1 84 ? 26.567 -43.110 18.712 1.00 17.20 136 GLY A N 1
ATOM 575 C CA . GLY A 1 84 ? 25.784 -44.324 18.574 1.00 15.59 136 GLY A CA 1
ATOM 576 C C . GLY A 1 84 ? 25.066 -44.525 17.258 1.00 15.94 136 GLY A C 1
ATOM 577 O O . GLY A 1 84 ? 24.559 -45.628 17.012 1.00 18.54 136 GLY A O 1
ATOM 578 N N . LYS A 1 85 ? 25.010 -43.514 16.396 1.00 12.48 137 LYS A N 1
ATOM 579 C CA . LYS A 1 85 ? 24.318 -43.645 15.118 1.00 12.74 137 LYS A CA 1
ATOM 580 C C . LYS A 1 85 ? 24.751 -42.479 14.246 1.00 10.08 137 LYS A C 1
ATOM 581 O O . LYS A 1 85 ? 25.455 -41.578 14.703 1.00 11.89 137 LYS A O 1
ATOM 587 N N . ILE A 1 86 ? 24.336 -42.530 12.980 1.00 12.69 138 ILE A N 1
ATOM 588 C CA . ILE A 1 86 ? 24.528 -41.457 12.006 1.00 11.62 138 ILE A CA 1
ATOM 589 C C . ILE A 1 86 ? 23.194 -41.223 11.308 1.00 9.47 138 ILE A C 1
ATOM 590 O O . ILE A 1 86 ? 22.620 -42.157 10.738 1.00 12.08 138 ILE A O 1
ATOM 595 N N . THR A 1 87 ? 22.708 -39.977 11.325 1.00 11.09 139 THR A N 1
ATOM 596 C CA . THR A 1 87 ? 21.484 -39.670 10.593 1.00 11.40 139 THR A CA 1
ATOM 597 C C . THR A 1 87 ? 21.608 -38.527 9.600 1.00 12.34 139 THR A C 1
ATOM 598 O O . THR A 1 87 ? 20.717 -38.386 8.757 1.00 12.19 139 THR A O 1
ATOM 602 N N . VAL A 1 88 ? 22.651 -37.710 9.666 1.00 9.72 140 VAL A N 1
ATOM 603 C CA . VAL A 1 88 ? 22.815 -36.595 8.738 1.00 10.21 140 VAL A CA 1
ATOM 604 C C . VAL A 1 88 ? 24.270 -36.543 8.311 1.00 8.62 140 VAL A C 1
ATOM 605 O O . VAL A 1 88 ? 25.173 -36.666 9.143 1.00 9.01 140 VAL A O 1
ATOM 609 N N . LEU A 1 89 ? 24.500 -36.344 7.012 1.00 9.54 141 LEU A N 1
ATOM 610 C CA . LEU A 1 89 ? 25.841 -36.133 6.483 1.00 7.76 141 LEU A CA 1
ATOM 611 C C . LEU A 1 89 ? 25.803 -34.868 5.644 1.00 8.57 141 LEU A C 1
ATOM 612 O O . LEU A 1 89 ? 25.022 -34.793 4.694 1.00 8.14 141 LEU A O 1
ATOM 617 N N . VAL A 1 90 ? 26.643 -33.893 5.977 1.00 6.72 142 VAL A N 1
ATOM 618 C CA . VAL A 1 90 ? 26.798 -32.682 5.169 1.00 7.74 142 VAL A CA 1
ATOM 619 C C . VAL A 1 90 ? 28.179 -32.730 4.549 1.00 8.07 142 VAL A C 1
ATOM 620 O O . VAL A 1 90 ? 29.190 -32.607 5.253 1.00 9.27 142 VAL A O 1
ATOM 624 N N . ASN A 1 91 ? 28.221 -32.885 3.230 1.00 9.64 143 ASN A N 1
ATOM 625 C CA . ASN A 1 91 ? 29.481 -32.928 2.491 1.00 8.16 143 ASN A CA 1
ATOM 626 C C . ASN A 1 91 ? 29.807 -31.509 2.057 1.00 9.23 143 ASN A C 1
ATOM 627 O O . ASN A 1 91 ? 29.352 -31.042 1.016 1.00 8.82 143 ASN A O 1
ATOM 632 N N . ASN A 1 92 ? 30.606 -30.817 2.866 1.00 9.01 144 ASN A N 1
ATOM 633 C CA . ASN A 1 92 ? 30.997 -29.446 2.582 1.00 9.65 144 ASN A CA 1
ATOM 634 C C . ASN A 1 92 ? 32.454 -29.323 2.178 1.00 11.60 144 ASN A C 1
ATOM 635 O O . ASN A 1 92 ? 32.831 -28.314 1.569 1.00 16.38 144 ASN A O 1
ATOM 640 N N . ALA A 1 93 ? 33.264 -30.335 2.462 1.00 9.62 145 ALA A N 1
ATOM 641 C CA . ALA A 1 93 ? 34.643 -30.339 2.011 1.00 8.84 145 ALA A CA 1
ATOM 642 C C . ALA A 1 93 ? 34.677 -30.352 0.491 1.00 13.29 145 ALA A C 1
ATOM 643 O O . ALA A 1 93 ? 33.895 -31.043 -0.169 1.00 15.14 145 ALA A O 1
ATOM 645 N N . GLY A 1 94 ? 35.586 -29.569 -0.058 1.00 11.33 146 GLY A N 1
ATOM 646 C CA . GLY A 1 94 ? 35.711 -29.459 -1.495 1.00 13.22 146 GLY A CA 1
ATOM 647 C C . GLY A 1 94 ? 36.735 -28.390 -1.794 1.00 13.85 146 GLY A C 1
ATOM 648 O O . GLY A 1 94 ? 37.407 -27.888 -0.889 1.00 20.62 146 GLY A O 1
ATOM 649 N N . GLY A 1 95 ? 36.856 -28.044 -3.068 1.00 9.01 147 GLY A N 1
ATOM 650 C CA . GLY A 1 95 ? 37.755 -26.958 -3.388 1.00 13.73 147 GLY A CA 1
ATOM 651 C C . GLY A 1 95 ? 37.976 -26.843 -4.879 1.00 15.61 147 GLY A C 1
ATOM 652 O O . GLY A 1 95 ? 37.360 -27.547 -5.675 1.00 14.51 147 GLY A O 1
ATOM 653 N N . GLY A 1 96 ? 38.882 -25.949 -5.226 1.00 14.86 148 GLY A N 1
ATOM 654 C CA . GLY A 1 96 ? 39.209 -25.690 -6.610 1.00 15.66 148 GLY A CA 1
ATOM 655 C C . GLY A 1 96 ? 38.806 -24.290 -7.023 1.00 13.08 148 GLY A C 1
ATOM 656 O O . GLY A 1 96 ? 38.398 -23.449 -6.216 1.00 16.24 148 GLY A O 1
ATOM 657 N N . GLY A 1 97 ? 38.900 -24.057 -8.321 1.00 12.25 149 GLY A N 1
ATOM 658 C CA . GLY A 1 97 ? 38.628 -22.751 -8.847 1.00 11.34 149 GLY A CA 1
ATOM 659 C C . GLY A 1 97 ? 39.120 -22.647 -10.264 1.00 9.95 149 GLY A C 1
ATOM 660 O O . GLY A 1 97 ? 39.387 -23.653 -10.928 1.00 9.95 149 GLY A O 1
ATOM 661 N N . PRO A 1 98 ? 39.257 -21.419 -10.751 1.00 10.09 150 PRO A N 1
ATOM 662 C CA . PRO A 1 98 ? 39.624 -21.227 -12.156 1.00 10.00 150 PRO A CA 1
ATOM 663 C C . PRO A 1 98 ? 40.998 -21.806 -12.455 1.00 10.64 150 PRO A C 1
ATOM 664 O O . PRO A 1 98 ? 41.949 -21.652 -11.684 1.00 10.11 150 PRO A O 1
ATOM 668 N N . LYS A 1 99 ? 41.093 -22.475 -13.597 1.00 8.72 151 LYS A N 1
ATOM 669 C CA . LYS A 1 99 ? 42.322 -23.081 -14.067 1.00 8.64 151 LYS A CA 1
ATOM 670 C C . LYS A 1 99 ? 42.322 -22.994 -15.582 1.00 8.40 151 LYS A C 1
ATOM 671 O O . LYS A 1 99 ? 41.247 -22.992 -16.193 1.00 7.12 151 LYS A O 1
ATOM 677 N N . PRO A 1 100 ? 43.492 -22.938 -16.214 1.00 10.04 152 PRO A N 1
ATOM 678 C CA . PRO A 1 100 ? 43.533 -22.831 -17.674 1.00 9.55 152 PRO A CA 1
ATOM 679 C C . PRO A 1 100 ? 43.140 -24.138 -18.342 1.00 7.57 152 PRO A C 1
ATOM 680 O O . PRO A 1 100 ? 43.319 -25.231 -17.793 1.00 7.68 152 PRO A O 1
ATOM 684 N N . PHE A 1 101 ? 42.609 -24.011 -19.560 1.00 9.34 153 PHE A N 1
ATOM 685 C CA . PHE A 1 101 ? 42.194 -25.193 -20.311 1.00 6.76 153 PHE A CA 1
ATOM 686 C C . PHE A 1 101 ? 43.324 -26.204 -20.431 1.00 8.02 153 PHE A C 1
ATOM 687 O O . PHE A 1 101 ? 43.076 -27.415 -20.418 1.00 8.08 153 PHE A O 1
ATOM 695 N N . ASP A 1 102 ? 44.575 -25.741 -20.547 1.00 7.47 154 ASP A N 1
ATOM 696 C CA . ASP A 1 102 ? 45.687 -26.666 -20.730 1.00 8.68 154 ASP A CA 1
ATOM 697 C C . ASP A 1 102 ? 46.309 -27.117 -19.416 1.00 10.20 154 ASP A C 1
ATOM 698 O O . ASP A 1 102 ? 47.490 -27.503 -19.406 1.00 10.94 154 ASP A O 1
ATOM 703 N N . MET A 1 103 ? 45.530 -27.147 -18.327 1.00 8.67 155 MET A N 1
ATOM 704 C CA . MET A 1 103 ? 46.085 -27.508 -17.028 1.00 8.68 155 MET A CA 1
ATOM 705 C C . MET A 1 103 ? 46.659 -28.925 -17.076 1.00 7.16 155 MET A C 1
ATOM 706 O O . MET A 1 103 ? 46.190 -29.768 -17.842 1.00 7.08 155 MET A O 1
ATOM 711 N N . PRO A 1 104 ? 47.623 -29.240 -16.204 1.00 7.49 156 PRO A N 1
ATOM 712 C CA . PRO A 1 104 ? 48.076 -30.630 -16.077 1.00 10.69 156 PRO A CA 1
ATOM 713 C C . PRO A 1 104 ? 46.917 -31.552 -15.737 1.00 8.76 156 PRO A C 1
ATOM 714 O O . PRO A 1 104 ? 45.995 -31.184 -15.006 1.00 7.98 156 PRO A O 1
ATOM 718 N N . MET A 1 105 ? 46.990 -32.775 -16.255 1.00 7.90 157 MET A N 1
ATOM 719 C CA . MET A 1 105 ? 45.874 -33.698 -16.094 1.00 7.67 157 MET A CA 1
ATOM 720 C C . MET A 1 105 ? 45.658 -34.023 -14.616 1.00 9.67 157 MET A C 1
ATOM 721 O O . MET A 1 105 ? 44.522 -34.283 -14.191 1.00 9.03 157 MET A O 1
ATOM 726 N N . SER A 1 106 ? 46.732 -34.030 -13.813 1.00 8.86 158 SER A N 1
ATOM 727 C CA . SER A 1 106 ? 46.550 -34.290 -12.389 1.00 8.52 158 SER A CA 1
ATOM 728 C C . SER A 1 106 ? 45.673 -33.231 -11.740 1.00 7.91 158 SER A C 1
ATOM 729 O O . SER A 1 106 ? 44.939 -33.539 -10.795 1.00 10.52 158 SER A O 1
ATOM 732 N N . ASP A 1 107 ? 45.726 -31.984 -12.227 1.00 7.60 159 ASP A N 1
ATOM 733 C CA . ASP A 1 107 ? 44.852 -30.944 -11.699 1.00 7.31 159 ASP A CA 1
ATOM 734 C C . ASP A 1 107 ? 43.393 -31.236 -12.022 1.00 7.99 159 ASP A C 1
ATOM 735 O O . ASP A 1 107 ? 42.505 -31.022 -11.182 1.00 9.12 159 ASP A O 1
ATOM 740 N N . PHE A 1 108 ? 43.124 -31.665 -13.258 1.00 7.96 160 PHE A N 1
ATOM 741 C CA . PHE A 1 108 ? 41.757 -31.984 -13.659 1.00 6.07 160 PHE A CA 1
ATOM 742 C C . PHE A 1 108 ? 41.218 -33.150 -12.844 1.00 8.89 160 PHE A C 1
ATOM 743 O O . PHE A 1 108 ? 40.090 -33.107 -12.328 1.00 8.11 160 PHE A O 1
ATOM 751 N N . GLU A 1 109 ? 42.032 -34.192 -12.694 1.00 7.73 161 GLU A N 1
ATOM 752 C CA . GLU A 1 109 ? 41.591 -35.384 -11.978 1.00 7.65 161 GLU A CA 1
ATOM 753 C C . GLU A 1 109 ? 41.428 -35.097 -10.497 1.00 9.24 161 GLU A C 1
ATOM 754 O O . GLU A 1 109 ? 40.483 -35.590 -9.871 1.00 9.38 161 GLU A O 1
ATOM 760 N N . TRP A 1 110 ? 42.300 -34.252 -9.928 1.00 7.57 162 TRP A N 1
ATOM 761 C CA . TRP A 1 110 ? 42.166 -33.927 -8.507 1.00 7.50 162 TRP A CA 1
ATOM 762 C C . TRP A 1 110 ? 40.832 -33.234 -8.215 1.00 7.32 162 TRP A C 1
ATOM 763 O O . TRP A 1 110 ? 40.217 -33.468 -7.166 1.00 8.01 162 TRP A O 1
ATOM 774 N N . ALA A 1 111 ? 40.364 -32.378 -9.127 1.00 8.05 163 ALA A N 1
ATOM 775 C CA . ALA A 1 111 ? 39.077 -31.723 -8.914 1.00 6.50 163 ALA A CA 1
ATOM 776 C C . ALA A 1 111 ? 37.988 -32.754 -8.667 1.00 6.93 163 ALA A C 1
ATOM 777 O O . ALA A 1 111 ? 37.115 -32.557 -7.816 1.00 7.06 163 ALA A O 1
ATOM 779 N N . PHE A 1 112 ? 38.036 -33.871 -9.397 1.00 6.12 164 PHE A N 1
ATOM 780 C CA . PHE A 1 112 ? 37.014 -34.900 -9.246 1.00 6.70 164 PHE A CA 1
ATOM 781 C C . PHE A 1 112 ? 37.246 -35.738 -8.002 1.00 6.74 164 PHE A C 1
ATOM 782 O O . PHE A 1 112 ? 36.285 -36.052 -7.290 1.00 6.93 164 PHE A O 1
ATOM 790 N N . LYS A 1 113 ? 38.507 -36.047 -7.685 1.00 7.70 165 LYS A N 1
ATOM 791 C CA . LYS A 1 113 ? 38.795 -36.751 -6.436 1.00 8.27 165 LYS A CA 1
ATOM 792 C C . LYS A 1 113 ? 38.309 -35.948 -5.230 1.00 8.61 165 LYS A C 1
ATOM 793 O O . LYS A 1 113 ? 37.661 -36.483 -4.322 1.00 7.86 165 LYS A O 1
ATOM 799 N N . LEU A 1 114 ? 38.601 -34.649 -5.215 1.00 7.18 166 LEU A N 1
ATOM 800 C CA . LEU A 1 114 ? 38.285 -33.817 -4.060 1.00 7.62 166 LEU A CA 1
ATOM 801 C C . LEU A 1 114 ? 36.801 -33.472 -3.996 1.00 10.49 166 LEU A C 1
ATOM 802 O O . LEU A 1 114 ? 36.180 -33.560 -2.933 1.00 8.11 166 LEU A O 1
ATOM 807 N N . ASN A 1 115 ? 36.213 -33.049 -5.118 1.00 6.11 167 ASN A N 1
ATOM 808 C CA . ASN A 1 115 ? 34.845 -32.544 -5.068 1.00 8.07 167 ASN A CA 1
ATOM 809 C C . ASN A 1 115 ? 33.780 -33.623 -5.200 1.00 7.33 167 ASN A C 1
ATOM 810 O O . ASN A 1 115 ? 32.651 -33.411 -4.733 1.00 7.90 167 ASN A O 1
ATOM 815 N N . LEU A 1 116 ? 34.092 -34.752 -5.828 1.00 5.85 168 LEU A N 1
ATOM 816 C CA . LEU A 1 116 ? 33.076 -35.742 -6.155 1.00 3.73 168 LEU A CA 1
ATOM 817 C C . LEU A 1 116 ? 33.369 -37.110 -5.562 1.00 7.85 168 LEU A C 1
ATOM 818 O O . LEU A 1 116 ? 32.525 -37.649 -4.839 1.00 8.65 168 LEU A O 1
ATOM 823 N N . PHE A 1 117 ? 34.550 -37.682 -5.824 1.00 6.67 169 PHE A N 1
ATOM 824 C CA . PHE A 1 117 ? 34.817 -39.041 -5.353 1.00 7.08 169 PHE A CA 1
ATOM 825 C C . PHE A 1 117 ? 34.722 -39.116 -3.835 1.00 8.36 169 PHE A C 1
ATOM 826 O O . PHE A 1 117 ? 34.179 -40.086 -3.284 1.00 8.74 169 PHE A O 1
ATOM 834 N N . SER A 1 118 ? 35.259 -38.100 -3.148 1.00 7.92 170 SER A N 1
ATOM 835 C CA . SER A 1 118 ? 35.247 -38.048 -1.688 1.00 8.27 170 SER A CA 1
ATOM 836 C C . SER A 1 118 ? 33.828 -38.104 -1.137 1.00 10.58 170 SER A C 1
ATOM 837 O O . SER A 1 118 ? 33.527 -38.898 -0.232 1.00 7.90 170 SER A O 1
ATOM 840 N N . LEU A 1 119 ? 32.938 -37.259 -1.659 1.00 8.34 171 LEU A N 1
ATOM 841 C CA . LEU A 1 119 ? 31.602 -37.238 -1.082 1.00 7.80 171 LEU A CA 1
ATOM 842 C C . LEU A 1 119 ? 30.741 -38.404 -1.542 1.00 8.47 171 LEU A C 1
ATOM 843 O O . LEU A 1 119 ? 29.824 -38.797 -0.804 1.00 10.10 171 LEU A O 1
ATOM 848 N N . PHE A 1 120 ? 31.015 -38.994 -2.706 1.00 8.14 172 PHE A N 1
ATOM 849 C CA . PHE A 1 120 ? 30.307 -40.226 -3.045 1.00 8.16 172 PHE A CA 1
ATOM 850 C C . PHE A 1 120 ? 30.706 -41.346 -2.092 1.00 9.26 172 PHE A C 1
ATOM 851 O O . PHE A 1 120 ? 29.846 -42.070 -1.570 1.00 9.01 172 PHE A O 1
ATOM 859 N N . ARG A 1 121 ? 32.011 -41.491 -1.828 1.00 6.64 173 ARG A N 1
ATOM 860 C CA . ARG A 1 121 ? 32.447 -42.549 -0.916 1.00 7.51 173 ARG A CA 1
ATOM 861 C C . ARG A 1 121 ? 31.941 -42.310 0.505 1.00 8.56 173 ARG A C 1
ATOM 862 O O . ARG A 1 121 ? 31.535 -43.259 1.193 1.00 9.88 173 ARG A O 1
ATOM 870 N N . LEU A 1 122 ? 31.965 -41.065 0.980 1.00 7.97 174 LEU A N 1
ATOM 871 C CA . LEU A 1 122 ? 31.423 -40.819 2.318 1.00 10.14 174 LEU A CA 1
ATOM 872 C C . LEU A 1 122 ? 29.930 -41.116 2.363 1.00 11.40 174 LEU A C 1
ATOM 873 O O . LEU A 1 122 ? 29.416 -41.601 3.379 1.00 10.79 174 LEU A O 1
ATOM 878 N N . SER A 1 123 ? 29.222 -40.843 1.266 1.00 8.52 175 SER A N 1
ATOM 879 C CA . SER A 1 123 ? 27.807 -41.203 1.195 1.00 8.36 175 SER A CA 1
ATOM 880 C C . SER A 1 123 ? 27.618 -42.715 1.252 1.00 9.50 175 SER A C 1
ATOM 881 O O . SER A 1 123 ? 26.712 -43.206 1.938 1.00 10.04 175 SER A O 1
ATOM 884 N N . GLN A 1 124 ? 28.455 -43.468 0.531 1.00 8.90 176 GLN A N 1
ATOM 885 C CA . GLN A 1 124 ? 28.405 -44.930 0.612 1.00 8.38 176 GLN A CA 1
ATOM 886 C C . GLN A 1 124 ? 28.641 -45.414 2.032 1.00 9.67 176 GLN A C 1
ATOM 887 O O . GLN A 1 124 ? 28.001 -46.373 2.483 1.00 9.77 176 GLN A O 1
ATOM 893 N N . LEU A 1 125 ? 29.587 -44.793 2.739 1.00 9.84 177 LEU A N 1
ATOM 894 C CA . LEU A 1 125 ? 29.930 -45.272 4.074 1.00 9.07 177 LEU A CA 1
ATOM 895 C C . LEU A 1 125 ? 28.825 -44.954 5.068 1.00 13.73 177 LEU A C 1
ATOM 896 O O . LEU A 1 125 ? 28.538 -45.748 5.970 1.00 12.52 177 LEU A O 1
ATOM 901 N N . ALA A 1 126 ? 28.181 -43.807 4.912 1.00 8.72 178 ALA A N 1
ATOM 902 C CA . ALA A 1 126 ? 27.191 -43.401 5.898 1.00 8.96 178 ALA A CA 1
ATOM 903 C C . ALA A 1 126 ? 25.850 -44.081 5.673 1.00 11.18 178 ALA A C 1
ATOM 904 O O . ALA A 1 126 ? 25.108 -44.286 6.636 1.00 11.43 178 ALA A O 1
ATOM 906 N N . ALA A 1 127 ? 25.530 -44.434 4.422 1.00 9.87 179 ALA A N 1
ATOM 907 C CA . ALA A 1 127 ? 24.166 -44.851 4.086 1.00 10.12 179 ALA A CA 1
ATOM 908 C C . ALA A 1 127 ? 23.679 -46.073 4.862 1.00 12.40 179 ALA A C 1
ATOM 909 O O . ALA A 1 127 ? 22.539 -46.042 5.355 1.00 10.95 179 ALA A O 1
ATOM 911 N N . PRO A 1 128 ? 24.439 -47.160 5.006 1.00 12.86 180 PRO A N 1
ATOM 912 C CA . PRO A 1 128 ? 23.895 -48.299 5.769 1.00 14.46 180 PRO A CA 1
ATOM 913 C C . PRO A 1 128 ? 23.638 -47.971 7.223 1.00 14.36 180 PRO A C 1
ATOM 914 O O . PRO A 1 128 ? 22.711 -48.530 7.820 1.00 14.90 180 PRO A O 1
ATOM 918 N N . HIS A 1 129 ? 24.423 -47.072 7.813 1.00 11.71 181 HIS A N 1
ATOM 919 C CA . HIS A 1 129 ? 24.161 -46.664 9.186 1.00 12.59 181 HIS A CA 1
ATOM 920 C C . HIS A 1 129 ? 22.904 -45.813 9.267 1.00 14.18 181 HIS A C 1
ATOM 921 O O . HIS A 1 129 ? 22.119 -45.932 10.211 1.00 13.59 181 HIS A O 1
ATOM 928 N N . MET A 1 130 ? 22.717 -44.937 8.284 1.00 13.15 182 MET A N 1
ATOM 929 C CA . MET A 1 130 ? 21.503 -44.143 8.190 1.00 10.72 182 MET A CA 1
ATOM 930 C C . MET A 1 130 ? 20.283 -45.051 8.067 1.00 12.33 182 MET A C 1
ATOM 931 O O . MET A 1 130 ? 19.252 -44.820 8.710 1.00 15.46 182 MET A O 1
ATOM 936 N N . GLN A 1 131 ? 20.390 -46.094 7.238 1.00 12.72 183 GLN A N 1
ATOM 937 C CA . GLN A 1 131 ? 19.271 -47.007 7.050 1.00 14.98 183 GLN A CA 1
ATOM 938 C C . GLN A 1 131 ? 18.933 -47.717 8.354 1.00 15.86 183 GLN A C 1
ATOM 939 O O . GLN A 1 131 ? 17.756 -47.848 8.713 1.00 16.59 183 GLN A O 1
ATOM 945 N N . LYS A 1 132 ? 19.955 -48.173 9.082 1.00 15.98 184 LYS A N 1
ATOM 946 C CA . LYS A 1 132 ? 19.698 -48.865 10.344 1.00 18.02 184 LYS A CA 1
ATOM 947 C C . LYS A 1 132 ? 19.089 -47.939 11.385 1.00 17.66 184 LYS A C 1
ATOM 948 O O . LYS A 1 132 ? 18.308 -48.392 12.234 1.00 19.79 184 LYS A O 1
ATOM 954 N N . ALA A 1 133 ? 19.416 -46.648 11.334 1.00 15.70 185 ALA A N 1
ATOM 955 C CA . ALA A 1 133 ? 18.862 -45.653 12.245 1.00 15.81 185 ALA A CA 1
ATOM 956 C C . ALA A 1 133 ? 17.434 -45.254 11.900 1.00 17.58 185 ALA A C 1
ATOM 957 O O . ALA A 1 133 ? 16.851 -44.439 12.621 1.00 20.88 185 ALA A O 1
ATOM 959 N N . GLY A 1 134 ? 16.860 -45.793 10.829 1.00 15.21 186 GLY A N 1
ATOM 960 C CA . GLY A 1 134 ? 15.510 -45.450 10.436 1.00 17.67 186 GLY A CA 1
ATOM 961 C C . GLY A 1 134 ? 15.397 -44.391 9.363 1.00 19.30 186 GLY A C 1
ATOM 962 O O . GLY A 1 134 ? 14.272 -43.999 9.021 1.00 19.34 186 GLY A O 1
ATOM 963 N N . GLY A 1 135 ? 16.512 -43.919 8.821 1.00 17.52 187 GLY A N 1
ATOM 964 C CA . GLY A 1 135 ? 16.493 -42.912 7.777 1.00 16.53 187 GLY A CA 1
ATOM 965 C C . GLY A 1 135 ? 17.482 -41.792 8.042 1.00 13.74 187 GLY A C 1
ATOM 966 O O . GLY A 1 135 ? 18.040 -41.645 9.129 1.00 16.14 187 GLY A O 1
ATOM 967 N N . GLY A 1 136 ? 17.678 -40.982 7.007 1.00 12.28 188 GLY A N 1
ATOM 968 C CA . GLY A 1 136 ? 18.648 -39.917 7.157 1.00 12.96 188 GLY A CA 1
ATOM 969 C C . GLY A 1 136 ? 18.584 -38.927 6.020 1.00 11.10 188 GLY A C 1
ATOM 970 O O . GLY A 1 136 ? 17.745 -39.022 5.119 1.00 11.67 188 GLY A O 1
ATOM 971 N N . ALA A 1 137 ? 19.487 -37.958 6.092 1.00 9.96 189 ALA A N 1
ATOM 972 C CA . ALA A 1 137 ? 19.574 -36.910 5.081 1.00 7.54 189 ALA A CA 1
ATOM 973 C C . ALA A 1 137 ? 21.031 -36.683 4.741 1.00 8.40 189 ALA A C 1
ATOM 974 O O . ALA A 1 137 ? 21.871 -36.564 5.639 1.00 9.43 189 ALA A O 1
ATOM 976 N N . ILE A 1 138 ? 21.316 -36.629 3.447 1.00 7.82 190 ILE A N 1
ATOM 977 C CA . ILE A 1 138 ? 22.616 -36.225 2.934 1.00 6.50 190 ILE A CA 1
ATOM 978 C C . ILE A 1 138 ? 22.442 -34.877 2.260 1.00 7.07 190 ILE A C 1
ATOM 979 O O . ILE A 1 138 ? 21.458 -34.655 1.542 1.00 6.99 190 ILE A O 1
ATOM 984 N N . LEU A 1 139 ? 23.383 -33.974 2.508 1.00 9.20 191 LEU A N 1
ATOM 985 C CA . LEU A 1 139 ? 23.379 -32.659 1.883 1.00 7.66 191 LEU A CA 1
ATOM 986 C C . LEU A 1 139 ? 24.752 -32.387 1.301 1.00 7.67 191 LEU A C 1
ATOM 987 O O . LEU A 1 139 ? 25.753 -32.435 2.021 1.00 9.41 191 LEU A O 1
ATOM 992 N N . ASN A 1 140 ? 24.802 -32.075 0.012 1.00 6.89 192 ASN A N 1
ATOM 993 C CA . ASN A 1 140 ? 26.062 -31.788 -0.665 1.00 5.53 192 ASN A CA 1
ATOM 994 C C . ASN A 1 140 ? 26.146 -30.295 -0.911 1.00 7.67 192 ASN A C 1
ATOM 995 O O . ASN A 1 140 ? 25.206 -29.708 -1.452 1.00 8.56 192 ASN A O 1
ATOM 1000 N N . ILE A 1 141 ? 27.255 -29.680 -0.523 1.00 6.62 193 ILE A N 1
ATOM 1001 C CA . ILE A 1 141 ? 27.443 -28.264 -0.808 1.00 6.55 193 ILE A CA 1
ATOM 1002 C C . ILE A 1 141 ? 28.167 -28.174 -2.145 1.00 9.00 193 ILE A C 1
ATOM 1003 O O . ILE A 1 141 ? 29.346 -28.525 -2.263 1.00 9.49 193 ILE A O 1
ATOM 1008 N N . SER A 1 142 ? 27.450 -27.720 -3.162 1.00 8.00 194 SER A N 1
ATOM 1009 C CA . SER A 1 142 ? 27.994 -27.659 -4.507 1.00 8.70 194 SER A CA 1
ATOM 1010 C C . SER A 1 142 ? 28.474 -26.245 -4.790 1.00 11.53 194 SER A C 1
ATOM 1011 O O . SER A 1 142 ? 28.938 -25.547 -3.879 1.00 14.06 194 SER A O 1
ATOM 1014 N N . SER A 1 143 ? 28.311 -25.798 -6.032 1.00 6.78 195 SER A N 1
ATOM 1015 C CA . SER A 1 143 ? 28.756 -24.473 -6.428 1.00 7.62 195 SER A CA 1
ATOM 1016 C C . SER A 1 143 ? 27.869 -23.989 -7.561 1.00 7.50 195 SER A C 1
ATOM 1017 O O . SER A 1 143 ? 27.370 -24.784 -8.354 1.00 8.16 195 SER A O 1
ATOM 1020 N N . MET A 1 144 ? 27.721 -22.673 -7.660 1.00 10.95 196 MET A N 1
ATOM 1021 C CA . MET A 1 144 ? 27.009 -22.119 -8.803 1.00 11.01 196 MET A CA 1
ATOM 1022 C C . MET A 1 144 ? 27.711 -22.463 -10.114 1.00 10.07 196 MET A C 1
ATOM 1023 O O . MET A 1 144 ? 27.072 -22.483 -11.168 1.00 9.99 196 MET A O 1
ATOM 1028 N N . ALA A 1 145 ? 29.017 -22.764 -10.074 1.00 10.43 197 ALA A N 1
ATOM 1029 C CA . ALA A 1 145 ? 29.709 -23.153 -11.299 1.00 8.42 197 ALA A CA 1
ATOM 1030 C C . ALA A 1 145 ? 29.149 -24.439 -11.888 1.00 9.42 197 ALA A C 1
ATOM 1031 O O . ALA A 1 145 ? 29.377 -24.721 -13.069 1.00 11.35 197 ALA A O 1
ATOM 1033 N N . GLY A 1 146 ? 28.418 -25.220 -11.092 1.00 9.25 198 GLY A N 1
ATOM 1034 C CA . GLY A 1 146 ? 27.876 -26.476 -11.575 1.00 9.39 198 GLY A CA 1
ATOM 1035 C C . GLY A 1 146 ? 26.807 -26.312 -12.630 1.00 11.59 198 GLY A C 1
ATOM 1036 O O . GLY A 1 146 ? 26.555 -27.242 -13.405 1.00 13.60 198 GLY A O 1
ATOM 1037 N N . GLU A 1 147 ? 26.158 -25.157 -12.675 1.00 11.54 199 GLU A N 1
ATOM 1038 C CA . GLU A 1 147 ? 25.153 -24.926 -13.692 1.00 11.96 199 GLU A CA 1
ATOM 1039 C C . GLU A 1 147 ? 25.494 -23.745 -14.589 1.00 15.96 199 GLU A C 1
ATOM 1040 O O . GLU A 1 147 ? 24.857 -23.580 -15.636 1.00 22.36 199 GLU A O 1
ATOM 1046 N N . ASN A 1 148 ? 26.504 -22.952 -14.242 1.00 11.12 200 ASN A N 1
ATOM 1047 C CA . ASN A 1 148 ? 26.915 -21.811 -15.042 1.00 12.07 200 ASN A CA 1
ATOM 1048 C C . ASN A 1 148 ? 28.010 -22.220 -16.025 1.00 14.29 200 ASN A C 1
ATOM 1049 O O . ASN A 1 148 ? 28.582 -23.308 -15.943 1.00 13.84 200 ASN A O 1
ATOM 1054 N N . THR A 1 149 ? 28.299 -21.327 -16.967 1.00 13.60 201 THR A N 1
ATOM 1055 C CA . THR A 1 149 ? 29.273 -21.580 -18.025 1.00 13.67 201 THR A CA 1
ATOM 1056 C C . THR A 1 149 ? 30.191 -20.375 -18.138 1.00 15.03 201 THR A C 1
ATOM 1057 O O . THR A 1 149 ? 29.707 -19.251 -18.315 1.00 20.38 201 THR A O 1
ATOM 1061 N N . ASN A 1 150 ? 31.504 -20.603 -18.060 1.00 12.02 202 ASN A N 1
ATOM 1062 C CA . ASN A 1 150 ? 32.483 -19.522 -18.106 1.00 13.73 202 ASN A CA 1
ATOM 1063 C C . ASN A 1 150 ? 33.831 -20.057 -18.560 1.00 11.37 202 ASN A C 1
ATOM 1064 O O . ASN A 1 150 ? 34.034 -21.268 -18.677 1.00 10.66 202 ASN A O 1
ATOM 1069 N N . VAL A 1 151 ? 34.764 -19.122 -18.792 1.00 11.51 203 VAL A N 1
ATOM 1070 C CA . VAL A 1 151 ? 36.153 -19.490 -19.044 1.00 9.82 203 VAL A CA 1
ATOM 1071 C C . VAL A 1 151 ? 36.762 -20.055 -17.771 1.00 10.26 203 VAL A C 1
ATOM 1072 O O . VAL A 1 151 ? 36.326 -19.746 -16.653 1.00 10.91 203 VAL A O 1
ATOM 1076 N N . ARG A 1 152 ? 37.783 -20.891 -17.951 1.00 8.26 204 ARG A N 1
ATOM 1077 C CA . ARG A 1 152 ? 38.657 -21.391 -16.895 1.00 7.17 204 ARG A CA 1
ATOM 1078 C C . ARG A 1 152 ? 37.925 -22.276 -15.892 1.00 8.11 204 ARG A C 1
ATOM 1079 O O . ARG A 1 152 ? 38.388 -22.444 -14.760 1.00 9.00 204 ARG A O 1
ATOM 1087 N N . MET A 1 153 ? 36.808 -22.862 -16.313 1.00 8.43 205 MET A N 1
ATOM 1088 C CA . MET A 1 153 ? 35.969 -23.719 -15.480 1.00 6.65 205 MET A CA 1
ATOM 1089 C C . MET A 1 153 ? 35.998 -25.186 -15.871 1.00 7.16 205 MET A C 1
ATOM 1090 O O . MET A 1 153 ? 35.116 -25.927 -15.441 1.00 7.88 205 MET A O 1
ATOM 1095 N N . ALA A 1 154 ? 36.990 -25.636 -16.650 1.00 5.68 206 ALA A N 1
ATOM 1096 C CA . ALA A 1 154 ? 36.945 -27.012 -17.140 1.00 5.91 206 ALA A CA 1
ATOM 1097 C C . ALA A 1 154 ? 36.872 -28.013 -15.990 1.00 6.85 206 ALA A C 1
ATOM 1098 O O . ALA A 1 154 ? 36.072 -28.956 -16.026 1.00 6.30 206 ALA A O 1
ATOM 1100 N N . SER A 1 155 ? 37.701 -27.831 -14.960 1.00 6.06 207 SER A N 1
ATOM 1101 C CA . SER A 1 155 ? 37.723 -28.807 -13.866 1.00 5.89 207 SER A CA 1
ATOM 1102 C C . SER A 1 155 ? 36.740 -28.441 -12.764 1.00 6.80 207 SER A C 1
ATOM 1103 O O . SER A 1 155 ? 36.056 -29.316 -12.213 1.00 7.10 207 SER A O 1
ATOM 1106 N N . TYR A 1 156 ? 36.637 -27.159 -12.436 1.00 7.03 208 TYR A N 1
ATOM 1107 C CA . TYR A 1 156 ? 35.794 -26.780 -11.310 1.00 7.12 208 TYR A CA 1
ATOM 1108 C C . TYR A 1 156 ? 34.331 -26.867 -11.692 1.00 7.86 208 TYR A C 1
ATOM 1109 O O . TYR A 1 156 ? 33.524 -27.477 -10.981 1.00 7.14 208 TYR A O 1
ATOM 1118 N N . GLY A 1 157 ? 33.971 -26.295 -12.836 1.00 6.92 209 GLY A N 1
ATOM 1119 C CA . GLY A 1 157 ? 32.581 -26.364 -13.252 1.00 7.24 209 GLY A CA 1
ATOM 1120 C C . GLY A 1 157 ? 32.122 -27.784 -13.524 1.00 7.89 209 GLY A C 1
ATOM 1121 O O . GLY A 1 157 ? 31.012 -28.176 -13.137 1.00 9.61 209 GLY A O 1
ATOM 1122 N N . SER A 1 158 ? 32.958 -28.578 -14.199 1.00 7.19 210 SER A N 1
ATOM 1123 C CA . SER A 1 158 ? 32.525 -29.919 -14.576 1.00 6.41 210 SER A CA 1
ATOM 1124 C C . SER A 1 158 ? 32.405 -30.809 -13.347 1.00 7.10 210 SER A C 1
ATOM 1125 O O . SER A 1 158 ? 31.487 -31.630 -13.258 1.00 7.73 210 SER A O 1
ATOM 1128 N N . SER A 1 159 ? 33.310 -30.656 -12.376 1.00 5.51 211 SER A N 1
ATOM 1129 C CA . SER A 1 159 ? 33.210 -31.495 -11.182 1.00 6.50 211 SER A CA 1
ATOM 1130 C C . SER A 1 159 ? 32.003 -31.106 -10.329 1.00 7.29 211 SER A C 1
ATOM 1131 O O . SER A 1 159 ? 31.342 -31.979 -9.756 1.00 6.23 211 SER A O 1
ATOM 1134 N N . LYS A 1 160 ? 31.667 -29.816 -10.260 1.00 5.70 212 LYS A N 1
ATOM 1135 C CA . LYS A 1 160 ? 30.493 -29.436 -9.479 1.00 6.03 212 LYS A CA 1
ATOM 1136 C C . LYS A 1 160 ? 29.198 -29.818 -10.194 1.00 5.89 212 LYS A C 1
ATOM 1137 O O . LYS A 1 160 ? 28.203 -30.148 -9.533 1.00 6.80 212 LYS A O 1
ATOM 1143 N N . ALA A 1 161 ? 29.188 -29.785 -11.534 1.00 6.53 213 ALA A N 1
ATOM 1144 C CA . ALA A 1 161 ? 28.037 -30.304 -12.269 1.00 6.22 213 ALA A CA 1
ATOM 1145 C C . ALA A 1 161 ? 27.849 -31.783 -11.984 1.00 8.07 213 ALA A C 1
ATOM 1146 O O . ALA A 1 161 ? 26.718 -32.263 -11.859 1.00 7.47 213 ALA A O 1
ATOM 1148 N N . ALA A 1 162 ? 28.958 -32.523 -11.890 1.00 5.76 214 ALA A N 1
ATOM 1149 C CA . ALA A 1 162 ? 28.875 -33.934 -11.526 1.00 5.01 214 ALA A CA 1
ATOM 1150 C C . ALA A 1 162 ? 28.298 -34.110 -10.124 1.00 6.60 214 ALA A C 1
ATOM 1151 O O . ALA A 1 162 ? 27.505 -35.029 -9.888 1.00 5.70 214 ALA A O 1
ATOM 1153 N N . VAL A 1 163 ? 28.683 -33.243 -9.180 1.00 6.06 215 VAL A N 1
ATOM 1154 C CA . VAL A 1 163 ? 28.093 -33.293 -7.836 1.00 5.68 215 VAL A CA 1
ATOM 1155 C C . VAL A 1 163 ? 26.582 -33.104 -7.919 1.00 6.68 215 VAL A C 1
ATOM 1156 O O . VAL A 1 163 ? 25.814 -33.845 -7.298 1.00 7.23 215 VAL A O 1
ATOM 1160 N N . ASN A 1 164 ? 26.138 -32.102 -8.685 1.00 6.00 216 ASN A N 1
ATOM 1161 C CA . ASN A 1 164 ? 24.704 -31.856 -8.827 1.00 6.84 216 ASN A CA 1
ATOM 1162 C C . ASN A 1 164 ? 23.990 -33.083 -9.385 1.00 8.38 216 ASN A C 1
ATOM 1163 O O . ASN A 1 164 ? 22.945 -33.496 -8.867 1.00 6.90 216 ASN A O 1
ATOM 1168 N N . HIS A 1 165 ? 24.544 -33.694 -10.433 1.00 6.50 217 HIS A N 1
ATOM 1169 C CA . HIS A 1 165 ? 23.809 -34.789 -11.053 1.00 6.77 217 HIS A CA 1
ATOM 1170 C C . HIS A 1 165 ? 23.928 -36.061 -10.236 1.00 7.49 217 HIS A C 1
ATOM 1171 O O . HIS A 1 165 ? 23.008 -36.896 -10.245 1.00 8.46 217 HIS A O 1
ATOM 1178 N N . LEU A 1 166 ? 25.049 -36.232 -9.534 1.00 6.31 218 LEU A N 1
ATOM 1179 C CA . LEU A 1 166 ? 25.127 -37.332 -8.584 1.00 7.12 218 LEU A CA 1
ATOM 1180 C C . LEU A 1 166 ? 23.997 -37.232 -7.568 1.00 6.47 218 LEU A C 1
ATOM 1181 O O . LEU A 1 166 ? 23.300 -38.217 -7.296 1.00 8.44 218 LEU A O 1
ATOM 1186 N N . THR A 1 167 ? 23.778 -36.029 -7.033 1.00 6.11 219 THR A N 1
ATOM 1187 C CA . THR A 1 167 ? 22.711 -35.788 -6.057 1.00 7.12 219 THR A CA 1
ATOM 1188 C C . THR A 1 167 ? 21.368 -36.237 -6.603 1.00 8.68 219 THR A C 1
ATOM 1189 O O . THR A 1 167 ? 20.600 -36.947 -5.935 1.00 9.11 219 THR A O 1
ATOM 1193 N N . ARG A 1 168 ? 21.083 -35.827 -7.837 1.00 7.50 220 ARG A N 1
ATOM 1194 C CA . ARG A 1 168 ? 19.818 -36.145 -8.483 1.00 8.11 220 ARG A CA 1
ATOM 1195 C C . ARG A 1 168 ? 19.639 -37.645 -8.625 1.00 12.78 220 ARG A C 1
ATOM 1196 O O . ARG A 1 168 ? 18.534 -38.167 -8.438 1.00 11.83 220 ARG A O 1
ATOM 1204 N N . ASN A 1 169 ? 20.716 -38.360 -8.953 1.00 7.40 221 ASN A N 1
ATOM 1205 C CA . ASN A 1 169 ? 20.593 -39.774 -9.281 1.00 8.13 221 ASN A CA 1
ATOM 1206 C C . ASN A 1 169 ? 20.672 -40.678 -8.060 1.00 12.03 221 ASN A C 1
ATOM 1207 O O . ASN A 1 169 ? 19.872 -41.616 -7.944 1.00 10.54 221 ASN A O 1
ATOM 1212 N N . ILE A 1 170 ? 21.593 -40.430 -7.125 1.00 9.79 222 ILE A N 1
ATOM 1213 C CA . ILE A 1 170 ? 21.650 -41.327 -5.974 1.00 7.86 222 ILE A CA 1
ATOM 1214 C C . ILE A 1 170 ? 20.446 -41.142 -5.062 1.00 10.11 222 ILE A C 1
ATOM 1215 O O . ILE A 1 170 ? 20.178 -42.018 -4.229 1.00 10.28 222 ILE A O 1
ATOM 1220 N N . ALA A 1 171 ? 19.676 -40.058 -5.228 1.00 8.65 223 ALA A N 1
ATOM 1221 C CA . ALA A 1 171 ? 18.391 -39.979 -4.539 1.00 10.91 223 ALA A CA 1
ATOM 1222 C C . ALA A 1 171 ? 17.538 -41.199 -4.864 1.00 8.08 223 ALA A C 1
ATOM 1223 O O . ALA A 1 171 ? 16.804 -41.702 -4.004 1.00 10.09 223 ALA A O 1
ATOM 1225 N N . PHE A 1 172 ? 17.636 -41.698 -6.102 1.00 8.69 224 PHE A N 1
ATOM 1226 C CA . PHE A 1 172 ? 16.895 -42.894 -6.495 1.00 9.75 224 PHE A CA 1
ATOM 1227 C C . PHE A 1 172 ? 17.424 -44.139 -5.795 1.00 11.68 224 PHE A C 1
ATOM 1228 O O . PHE A 1 172 ? 16.648 -45.039 -5.456 1.00 13.37 224 PHE A O 1
ATOM 1236 N N . ASP A 1 173 ? 18.736 -44.214 -5.575 1.00 10.63 225 ASP A N 1
ATOM 1237 C CA . ASP A 1 173 ? 19.310 -45.421 -4.989 1.00 12.18 225 ASP A CA 1
ATOM 1238 C C . ASP A 1 173 ? 19.045 -45.502 -3.494 1.00 12.04 225 ASP A C 1
ATOM 1239 O O . ASP A 1 173 ? 18.842 -46.600 -2.958 1.00 13.50 225 ASP A O 1
ATOM 1244 N N . VAL A 1 174 ? 19.073 -44.370 -2.787 1.00 9.79 226 VAL A N 1
ATOM 1245 C CA . VAL A 1 174 ? 19.012 -44.415 -1.329 1.00 9.72 226 VAL A CA 1
ATOM 1246 C C . VAL A 1 174 ? 17.655 -44.024 -0.769 1.00 12.60 226 VAL A C 1
ATOM 1247 O O . VAL A 1 174 ? 17.429 -44.200 0.437 1.00 12.09 226 VAL A O 1
ATOM 1251 N N . GLY A 1 175 ? 16.735 -43.502 -1.597 1.00 11.26 227 GLY A N 1
ATOM 1252 C CA . GLY A 1 175 ? 15.381 -43.272 -1.144 1.00 10.30 227 GLY A CA 1
ATOM 1253 C C . GLY A 1 175 ? 14.721 -44.495 -0.519 1.00 11.48 227 GLY A C 1
ATOM 1254 O O . GLY A 1 175 ? 14.067 -44.357 0.526 1.00 10.94 227 GLY A O 1
ATOM 1255 N N . PRO A 1 176 ? 14.863 -45.674 -1.122 1.00 11.58 228 PRO A N 1
ATOM 1256 C CA . PRO A 1 176 ? 14.325 -46.894 -0.489 1.00 16.05 228 PRO A CA 1
ATOM 1257 C C . PRO A 1 176 ? 14.967 -47.250 0.835 1.00 14.16 228 PRO A C 1
ATOM 1258 O O . PRO A 1 176 ? 14.390 -48.062 1.574 1.00 15.78 228 PRO A O 1
ATOM 1262 N N . MET A 1 177 ? 16.142 -46.710 1.168 1.00 12.83 229 MET A N 1
ATOM 1263 C CA . MET A 1 177 ? 16.667 -46.921 2.511 1.00 14.87 229 MET A CA 1
ATOM 1264 C C . MET A 1 177 ? 16.219 -45.859 3.500 1.00 12.37 229 MET A C 1
ATOM 1265 O O . MET A 1 177 ? 16.658 -45.888 4.654 1.00 14.64 229 MET A O 1
ATOM 1270 N N . GLY A 1 178 ? 15.348 -44.942 3.083 1.00 11.52 230 GLY A N 1
ATOM 1271 C CA . GLY A 1 178 ? 14.887 -43.872 3.936 1.00 14.41 230 GLY A CA 1
ATOM 1272 C C . GLY A 1 178 ? 15.779 -42.657 3.948 1.00 12.24 230 GLY A C 1
ATOM 1273 O O . GLY A 1 178 ? 15.705 -41.861 4.889 1.00 13.59 230 GLY A O 1
ATOM 1274 N N . ILE A 1 179 ? 16.617 -42.486 2.927 1.00 10.21 231 ILE A N 1
ATOM 1275 C CA . ILE A 1 179 ? 17.612 -41.422 2.886 1.00 8.48 231 ILE A CA 1
ATOM 1276 C C . ILE A 1 179 ? 17.243 -40.433 1.792 1.00 8.09 231 ILE A C 1
ATOM 1277 O O . ILE A 1 179 ? 16.992 -40.833 0.652 1.00 11.02 231 ILE A O 1
ATOM 1282 N N . ARG A 1 180 ? 17.210 -39.151 2.143 1.00 7.72 232 ARG A N 1
ATOM 1283 C CA . ARG A 1 180 ? 17.073 -38.067 1.171 1.00 8.14 232 ARG A CA 1
ATOM 1284 C C . ARG A 1 180 ? 18.451 -37.511 0.837 1.00 6.95 232 ARG A C 1
ATOM 1285 O O . ARG A 1 180 ? 19.357 -37.530 1.669 1.00 8.81 232 ARG A O 1
ATOM 1293 N N . VAL A 1 181 ? 18.608 -37.013 -0.392 1.00 5.63 233 VAL A N 1
ATOM 1294 C CA . VAL A 1 181 ? 19.885 -36.445 -0.829 1.00 6.81 233 VAL A CA 1
ATOM 1295 C C . VAL A 1 181 ? 19.577 -35.157 -1.572 1.00 7.11 233 VAL A C 1
ATOM 1296 O O . VAL A 1 181 ? 18.869 -35.183 -2.582 1.00 8.65 233 VAL A O 1
ATOM 1300 N N . ASN A 1 182 ? 20.128 -34.043 -1.101 1.00 7.17 234 ASN A N 1
ATOM 1301 C CA . ASN A 1 182 ? 19.939 -32.762 -1.774 1.00 6.85 234 ASN A CA 1
ATOM 1302 C C . ASN A 1 182 ? 21.270 -32.036 -1.815 1.00 6.63 234 ASN A C 1
ATOM 1303 O O . ASN A 1 182 ? 22.256 -32.467 -1.204 1.00 6.91 234 ASN A O 1
ATOM 1308 N N . ALA A 1 183 ? 21.292 -30.929 -2.555 1.00 6.31 235 ALA A N 1
ATOM 1309 C CA . ALA A 1 183 ? 22.470 -30.080 -2.662 1.00 7.13 235 ALA A CA 1
ATOM 1310 C C . ALA A 1 183 ? 22.099 -28.608 -2.522 1.00 8.14 235 ALA A C 1
ATOM 1311 O O . ALA A 1 183 ? 20.973 -28.201 -2.813 1.00 7.71 235 ALA A O 1
ATOM 1313 N N . ILE A 1 184 ? 23.061 -27.799 -2.079 1.00 6.23 236 ILE A N 1
ATOM 1314 C CA . ILE A 1 184 ? 22.936 -26.342 -2.107 1.00 4.77 236 ILE A CA 1
ATOM 1315 C C . ILE A 1 184 ? 24.051 -25.769 -2.962 1.00 6.27 236 ILE A C 1
ATOM 1316 O O . ILE A 1 184 ? 25.218 -26.147 -2.805 1.00 8.30 236 ILE A O 1
ATOM 1321 N N . ALA A 1 185 ? 23.690 -24.847 -3.858 1.00 6.18 237 ALA A N 1
ATOM 1322 C CA . ALA A 1 185 ? 24.674 -24.060 -4.585 1.00 8.17 237 ALA A CA 1
ATOM 1323 C C . ALA A 1 185 ? 24.684 -22.671 -3.971 1.00 7.35 237 ALA A C 1
ATOM 1324 O O . ALA A 1 185 ? 23.715 -21.923 -4.155 1.00 8.04 237 ALA A O 1
ATOM 1326 N N . PRO A 1 186 ? 25.717 -22.288 -3.223 1.00 8.55 238 PRO A N 1
ATOM 1327 C CA . PRO A 1 186 ? 25.708 -20.986 -2.554 1.00 8.80 238 PRO A CA 1
ATOM 1328 C C . PRO A 1 186 ? 26.338 -19.876 -3.381 1.00 10.78 238 PRO A C 1
ATOM 1329 O O . PRO A 1 186 ? 27.303 -20.080 -4.119 1.00 13.71 238 PRO A O 1
ATOM 1333 N N . GLY A 1 187 ? 25.767 -18.678 -3.232 1.00 9.45 239 GLY A N 1
ATOM 1334 C CA . GLY A 1 187 ? 26.352 -17.477 -3.785 1.00 12.42 239 GLY A CA 1
ATOM 1335 C C . GLY A 1 187 ? 27.490 -16.959 -2.929 1.00 12.37 239 GLY A C 1
ATOM 1336 O O . GLY A 1 187 ? 27.898 -17.568 -1.939 1.00 14.58 239 GLY A O 1
ATOM 1337 N N . ALA A 1 188 ? 28.009 -15.802 -3.329 1.00 11.56 240 ALA A N 1
ATOM 1338 C CA . ALA A 1 188 ? 29.170 -15.229 -2.659 1.00 14.42 240 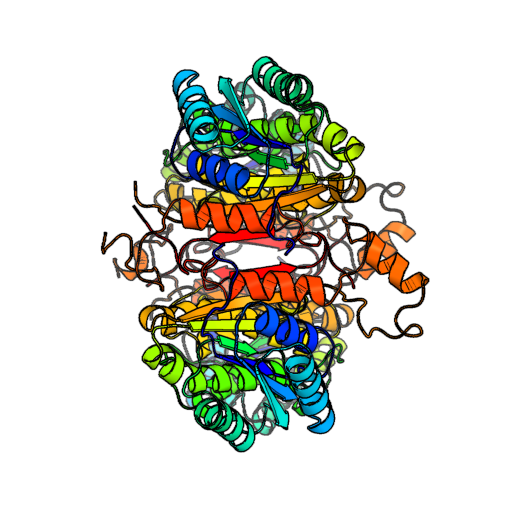ALA A CA 1
ATOM 1339 C C . ALA A 1 188 ? 28.803 -14.768 -1.253 1.00 15.96 240 ALA A C 1
ATOM 1340 O O . ALA A 1 188 ? 27.827 -14.034 -1.061 1.00 15.84 240 ALA A O 1
ATOM 1342 N N . ILE A 1 189 ? 29.603 -15.192 -0.275 1.00 17.44 241 ILE A N 1
ATOM 1343 C CA . ILE A 1 189 ? 29.332 -14.995 1.145 1.00 18.46 241 ILE A CA 1
ATOM 1344 C C . ILE A 1 189 ? 30.337 -13.979 1.677 1.00 23.93 241 ILE A C 1
ATOM 1345 O O . ILE A 1 189 ? 31.507 -13.994 1.278 1.00 22.09 241 ILE A O 1
ATOM 1350 N N . LYS A 1 190 ? 29.892 -13.102 2.573 1.00 21.12 242 LYS A N 1
ATOM 1351 C CA . LYS A 1 190 ? 30.832 -12.214 3.252 1.00 26.63 242 LYS A CA 1
ATOM 1352 C C . LYS A 1 190 ? 31.750 -13.008 4.175 1.00 29.97 242 LYS A C 1
ATOM 1353 O O . LYS A 1 190 ? 31.308 -13.896 4.908 1.00 28.00 242 LYS A O 1
ATOM 1359 N N . THR A 1 191 ? 33.042 -12.687 4.132 1.00 30.43 243 THR A N 1
ATOM 1360 C CA . THR A 1 191 ? 34.007 -13.264 5.067 1.00 31.83 243 THR A CA 1
ATOM 1361 C C . THR A 1 191 ? 34.907 -12.155 5.594 1.00 32.62 243 THR A C 1
ATOM 1362 O O . THR A 1 191 ? 35.201 -11.199 4.868 1.00 31.32 243 THR A O 1
ATOM 1366 N N . GLU A 1 203 ? 32.624 -4.691 -4.571 1.00 40.73 255 GLU A N 1
ATOM 1367 C CA . GLU A 1 203 ? 31.336 -5.134 -4.048 1.00 39.24 255 GLU A CA 1
ATOM 1368 C C . GLU A 1 203 ? 30.195 -4.823 -5.009 1.00 41.81 255 GLU A C 1
ATOM 1369 O O . GLU A 1 203 ? 29.436 -5.718 -5.392 1.00 38.38 255 GLU A O 1
ATOM 1375 N N . ARG A 1 204 ? 30.067 -3.550 -5.393 1.00 35.98 256 ARG A N 1
ATOM 1376 C CA . ARG A 1 204 ? 29.056 -3.183 -6.375 1.00 39.30 256 ARG A CA 1
ATOM 1377 C C . ARG A 1 204 ? 29.259 -3.926 -7.689 1.00 42.34 256 ARG A C 1
ATOM 1378 O O . ARG A 1 204 ? 28.296 -4.115 -8.442 1.00 41.86 256 ARG A O 1
ATOM 1386 N N . ALA A 1 205 ? 30.491 -4.363 -7.970 1.00 39.78 257 ALA A N 1
ATOM 1387 C CA . ALA A 1 205 ? 30.746 -5.166 -9.161 1.00 41.27 257 ALA A CA 1
ATOM 1388 C C . ALA A 1 205 ? 30.198 -6.580 -9.003 1.00 38.74 257 ALA A C 1
ATOM 1389 O O . ALA A 1 205 ? 29.577 -7.116 -9.931 1.00 36.18 257 ALA A O 1
ATOM 1391 N N . MET A 1 206 ? 30.422 -7.205 -7.841 1.00 35.07 258 MET A N 1
ATOM 1392 C CA . MET A 1 206 ? 29.874 -8.539 -7.614 1.00 34.46 258 MET A CA 1
ATOM 1393 C C . MET A 1 206 ? 28.360 -8.533 -7.475 1.00 30.23 258 MET A C 1
ATOM 1394 O O . MET A 1 206 ? 27.728 -9.566 -7.721 1.00 33.26 258 MET A O 1
ATOM 1399 N N . LEU A 1 207 ? 27.765 -7.409 -7.077 1.00 30.89 259 LEU A N 1
ATOM 1400 C CA . LEU A 1 207 ? 26.336 -7.359 -6.812 1.00 29.40 259 LEU A CA 1
ATOM 1401 C C . LEU A 1 207 ? 25.527 -6.796 -7.969 1.00 30.60 259 LEU A C 1
ATOM 1402 O O . LEU A 1 207 ? 24.301 -6.704 -7.848 1.00 24.50 259 LEU A O 1
ATOM 1407 N N . LYS A 1 208 ? 26.173 -6.457 -9.095 1.00 27.05 260 LYS A N 1
ATOM 1408 C CA . LYS A 1 208 ? 25.480 -5.767 -10.181 1.00 33.61 260 LYS A CA 1
ATOM 1409 C C . LYS A 1 208 ? 24.277 -6.558 -10.691 1.00 34.12 260 LYS A C 1
ATOM 1410 O O . LYS A 1 208 ? 23.299 -5.964 -11.163 1.00 33.59 260 LYS A O 1
ATOM 1416 N N . HIS A 1 209 ? 24.315 -7.886 -10.581 1.00 24.93 261 HIS A N 1
ATOM 1417 C CA . HIS A 1 209 ? 23.247 -8.756 -11.058 1.00 27.94 261 HIS A CA 1
ATOM 1418 C C . HIS A 1 209 ? 22.715 -9.645 -9.935 1.00 18.98 261 HIS A C 1
ATOM 1419 O O . HIS A 1 209 ? 22.342 -10.802 -10.152 1.00 19.65 261 HIS A O 1
ATOM 1426 N N . THR A 1 210 ? 22.673 -9.108 -8.717 1.00 15.92 262 THR A N 1
ATOM 1427 C CA . THR A 1 210 ? 22.049 -9.782 -7.580 1.00 15.43 262 THR A CA 1
ATOM 1428 C C . THR A 1 210 ? 20.766 -9.052 -7.190 1.00 14.34 262 THR A C 1
ATOM 1429 O O . THR A 1 210 ? 20.829 -7.974 -6.575 1.00 13.88 262 THR A O 1
ATOM 1433 N N . PRO A 1 211 ? 19.585 -9.597 -7.518 1.00 13.05 263 PRO A N 1
ATOM 1434 C CA . PRO A 1 211 ? 18.320 -8.880 -7.247 1.00 13.99 263 PRO A CA 1
ATOM 1435 C C . PRO A 1 211 ? 18.167 -8.368 -5.828 1.00 12.57 263 PRO A C 1
ATOM 1436 O O . PRO A 1 211 ? 17.669 -7.251 -5.629 1.00 12.30 263 PRO A O 1
ATOM 1440 N N . LEU A 1 212 ? 18.570 -9.150 -4.828 1.00 10.78 264 LEU A N 1
ATOM 1441 C CA . LEU A 1 212 ? 18.376 -8.723 -3.447 1.00 12.60 264 LEU A CA 1
ATOM 1442 C C . LEU A 1 212 ? 19.438 -7.737 -2.962 1.00 14.53 264 LEU A C 1
ATOM 1443 O O . LEU A 1 212 ? 19.332 -7.248 -1.831 1.00 17.27 264 LEU A O 1
ATOM 1448 N N . GLY A 1 213 ? 20.447 -7.433 -3.778 1.00 13.41 265 GLY A N 1
ATOM 1449 C CA . GLY A 1 213 ? 21.288 -6.277 -3.521 1.00 17.36 265 GLY A CA 1
ATOM 1450 C C . GLY A 1 213 ? 22.206 -6.375 -2.325 1.00 20.79 265 GLY A C 1
ATOM 1451 O O . GLY A 1 213 ? 22.619 -5.344 -1.781 1.00 20.86 265 GLY A O 1
ATOM 1452 N N . ARG A 1 214 ? 22.543 -7.582 -1.891 1.00 17.00 266 ARG A N 1
ATOM 1453 C CA . ARG A 1 214 ? 23.511 -7.751 -0.818 1.00 16.22 266 ARG A CA 1
ATOM 1454 C C . ARG A 1 214 ? 24.223 -9.078 -1.007 1.00 16.69 266 ARG A C 1
ATOM 1455 O O . ARG A 1 214 ? 23.727 -9.986 -1.682 1.00 13.27 266 ARG A O 1
ATOM 1463 N N . LEU A 1 215 ? 25.419 -9.161 -0.433 1.00 14.71 267 LEU A N 1
ATOM 1464 C CA . LEU A 1 215 ? 26.110 -10.429 -0.342 1.00 14.27 267 LEU A CA 1
ATOM 1465 C C . LEU A 1 215 ? 25.415 -11.326 0.678 1.00 9.48 267 LEU A C 1
ATOM 1466 O O . LEU A 1 215 ? 24.666 -10.870 1.544 1.00 15.28 267 LEU A O 1
ATOM 1471 N N . GLY A 1 216 ? 25.689 -12.610 0.577 1.00 13.83 268 GLY A N 1
ATOM 1472 C CA . GLY A 1 216 ? 25.121 -13.544 1.515 1.00 14.35 268 GLY A CA 1
ATOM 1473 C C . GLY A 1 216 ? 25.922 -13.632 2.792 1.00 16.06 268 GLY A C 1
ATOM 1474 O O . GLY A 1 216 ? 27.063 -13.173 2.876 1.00 17.40 268 GLY A O 1
ATOM 1475 N N . GLU A 1 217 ? 25.296 -14.232 3.797 1.00 14.89 269 GLU A N 1
ATOM 1476 C CA . GLU A 1 217 ? 25.956 -14.599 5.045 1.00 15.72 269 GLU A CA 1
ATOM 1477 C C . GLU A 1 217 ? 26.074 -16.113 5.118 1.00 15.09 269 GLU A C 1
ATOM 1478 O O . GLU A 1 217 ? 25.234 -16.838 4.579 1.00 13.21 269 GLU A O 1
ATOM 1484 N N . ALA A 1 218 ? 27.119 -16.602 5.795 1.00 11.57 270 ALA A N 1
ATOM 1485 C CA . ALA A 1 218 ? 27.204 -18.042 6.012 1.00 11.55 270 ALA A CA 1
ATOM 1486 C C . ALA A 1 218 ? 25.920 -18.561 6.641 1.00 10.94 270 ALA A C 1
ATOM 1487 O O . ALA A 1 218 ? 25.445 -19.650 6.295 1.00 11.54 270 ALA A O 1
ATOM 1489 N N . GLN A 1 219 ? 25.306 -17.760 7.522 1.00 11.07 271 GLN A N 1
ATOM 1490 C CA . GLN A 1 219 ? 24.074 -18.182 8.181 1.00 12.71 271 GLN A CA 1
ATOM 1491 C C . GLN A 1 219 ? 22.927 -18.389 7.193 1.00 11.83 271 GLN A C 1
ATOM 1492 O O . GLN A 1 219 ? 22.058 -19.231 7.440 1.00 12.16 271 GLN A O 1
ATOM 1498 N N . ASP A 1 220 ? 22.887 -17.618 6.095 1.00 11.15 272 ASP A N 1
ATOM 1499 C CA . ASP A 1 220 ? 21.870 -17.853 5.063 1.00 11.33 272 ASP A CA 1
ATOM 1500 C C . ASP A 1 220 ? 21.963 -19.277 4.530 1.00 11.19 272 ASP A C 1
ATOM 1501 O O . ASP A 1 220 ? 20.945 -19.973 4.377 1.00 9.71 272 ASP A O 1
ATOM 1506 N N . ILE A 1 221 ? 23.188 -19.720 4.226 1.00 10.68 273 ILE A N 1
ATOM 1507 C CA . ILE A 1 221 ? 23.381 -21.072 3.709 1.00 10.21 273 ILE A CA 1
ATOM 1508 C C . ILE A 1 221 ? 23.027 -22.098 4.774 1.00 9.16 273 ILE A C 1
ATOM 1509 O O . ILE A 1 221 ? 22.375 -23.108 4.490 1.00 7.77 273 ILE A O 1
ATOM 1514 N N . ALA A 1 222 ? 23.443 -21.854 6.019 1.00 8.90 274 ALA A N 1
ATOM 1515 C CA . ALA A 1 222 ? 23.150 -22.805 7.084 1.00 9.09 274 ALA A CA 1
ATOM 1516 C C . ALA A 1 222 ? 21.654 -22.921 7.350 1.00 8.49 274 ALA A C 1
ATOM 1517 O O . ALA A 1 222 ? 21.174 -23.995 7.718 1.00 9.74 274 ALA A O 1
ATOM 1519 N N . ASN A 1 223 ? 20.900 -21.830 7.196 1.00 9.33 275 ASN A N 1
ATOM 1520 C CA . ASN A 1 223 ? 19.452 -21.930 7.373 1.00 10.60 275 ASN A CA 1
ATOM 1521 C C . ASN A 1 223 ? 18.840 -22.840 6.313 1.00 9.31 275 ASN A C 1
ATOM 1522 O O . ASN A 1 223 ? 17.950 -23.647 6.612 1.00 9.71 275 ASN A O 1
ATOM 1527 N N . ALA A 1 224 ? 19.298 -22.715 5.065 1.00 9.03 276 ALA A N 1
ATOM 1528 C CA . ALA A 1 224 ? 18.797 -23.601 4.016 1.00 7.99 276 ALA A CA 1
ATOM 1529 C C . ALA A 1 224 ? 19.251 -25.031 4.252 1.00 8.64 276 ALA A C 1
ATOM 1530 O O . ALA A 1 224 ? 18.485 -25.976 4.018 1.00 9.35 276 ALA A O 1
ATOM 1532 N N . ALA A 1 225 ? 20.492 -25.208 4.728 1.00 7.30 277 ALA A N 1
ATOM 1533 C CA . ALA A 1 225 ? 20.978 -26.541 5.061 1.00 7.36 277 ALA A CA 1
ATOM 1534 C C . ALA A 1 225 ? 20.127 -27.175 6.153 1.00 8.65 277 ALA A C 1
ATOM 1535 O O . ALA A 1 225 ? 19.753 -28.351 6.057 1.00 8.78 277 ALA A O 1
ATOM 1537 N N . LEU A 1 226 ? 19.801 -26.405 7.191 1.00 9.25 278 LEU A N 1
ATOM 1538 C CA . LEU A 1 226 ? 18.972 -26.926 8.273 1.00 11.50 278 LEU A CA 1
ATOM 1539 C C . LEU A 1 226 ? 17.608 -27.372 7.754 1.00 8.30 278 LEU A C 1
ATOM 1540 O O . LEU A 1 226 ? 17.139 -28.470 8.071 1.00 9.95 278 LEU A O 1
ATOM 1545 N N . PHE A 1 227 ? 16.954 -26.537 6.943 1.00 9.69 279 PHE A N 1
ATOM 1546 C CA . PHE A 1 227 ? 15.685 -26.943 6.353 1.00 9.53 279 PHE A CA 1
ATOM 1547 C C . PHE A 1 227 ? 15.820 -28.271 5.612 1.00 9.47 279 PHE A C 1
ATOM 1548 O O . PHE A 1 227 ? 15.053 -29.207 5.849 1.00 10.57 279 PHE A O 1
ATOM 1556 N N . LEU A 1 228 ? 16.795 -28.370 4.703 1.00 8.92 280 LEU A N 1
ATOM 1557 C CA . LEU A 1 228 ? 16.898 -29.547 3.853 1.00 7.07 280 LEU A CA 1
ATOM 1558 C C . LEU A 1 228 ? 17.290 -30.800 4.622 1.00 8.58 280 LEU A C 1
ATOM 1559 O O . LEU A 1 228 ? 17.061 -31.901 4.118 1.00 10.90 280 LEU A O 1
ATOM 1564 N N . CYS A 1 229 ? 17.879 -30.671 5.810 1.00 9.12 281 CYS A N 1
ATOM 1565 C CA . CYS A 1 229 ? 18.247 -31.847 6.594 1.00 8.60 281 CYS A CA 1
ATOM 1566 C C . CYS A 1 229 ? 17.239 -32.168 7.684 1.00 13.26 281 CYS A C 1
ATOM 1567 O O . CYS A 1 229 ? 17.457 -33.114 8.452 1.00 14.65 281 CYS A O 1
ATOM 1570 N N . SER A 1 230 ? 16.144 -31.420 7.762 1.00 10.73 282 SER A N 1
ATOM 1571 C CA . SER A 1 230 ? 15.166 -31.530 8.834 1.00 12.73 282 SER A CA 1
ATOM 1572 C C . SER A 1 230 ? 13.923 -32.270 8.371 1.00 12.23 282 SER A C 1
ATOM 1573 O O . SER A 1 230 ? 13.665 -32.397 7.171 1.00 11.50 282 SER A O 1
ATOM 1576 N N . PRO A 1 231 ? 13.108 -32.773 9.305 1.00 15.21 283 PRO A N 1
ATOM 1577 C CA . PRO A 1 231 ? 11.842 -33.407 8.899 1.00 14.41 283 PRO A CA 1
ATOM 1578 C C . PRO A 1 231 ? 10.903 -32.474 8.147 1.00 13.39 283 PRO A C 1
ATOM 1579 O O . PRO A 1 231 ? 9.975 -32.953 7.483 1.00 14.18 283 PRO A O 1
ATOM 1583 N N . ALA A 1 232 ? 11.124 -31.160 8.203 1.00 12.82 284 ALA A N 1
ATOM 1584 C CA . ALA A 1 232 ? 10.336 -30.245 7.389 1.00 13.84 284 ALA A CA 1
ATOM 1585 C C . ALA A 1 232 ? 10.573 -30.447 5.901 1.00 15.01 284 ALA A C 1
ATOM 1586 O O . ALA A 1 232 ? 9.776 -29.962 5.088 1.00 13.67 284 ALA A O 1
ATOM 1588 N N . ALA A 1 233 ? 11.659 -31.129 5.529 1.00 9.74 285 ALA A N 1
ATOM 1589 C CA . ALA A 1 233 ? 11.959 -31.462 4.142 1.00 9.92 285 ALA A CA 1
ATOM 1590 C C . ALA A 1 233 ? 11.870 -32.965 3.893 1.00 11.69 285 ALA A C 1
ATOM 1591 O O . ALA A 1 233 ? 12.502 -33.491 2.973 1.00 10.62 285 ALA A O 1
ATOM 1593 N N . ALA A 1 234 ? 11.039 -33.658 4.679 1.00 12.18 286 ALA A N 1
ATOM 1594 C CA . ALA A 1 234 ? 11.006 -35.118 4.644 1.00 14.35 286 ALA A CA 1
ATOM 1595 C C . ALA A 1 234 ? 10.601 -35.687 3.288 1.00 13.92 286 ALA A C 1
ATOM 1596 O O . ALA A 1 234 ? 10.898 -36.859 3.019 1.00 16.09 286 ALA A O 1
ATOM 1598 N N . TRP A 1 235 ? 9.929 -34.915 2.429 1.00 11.96 287 TRP A N 1
ATOM 1599 C CA . TRP A 1 235 ? 9.571 -35.394 1.096 1.00 11.54 287 TRP A CA 1
ATOM 1600 C C . TRP A 1 235 ? 10.321 -34.658 -0.014 1.00 9.65 287 TRP A C 1
ATOM 1601 O O . TRP A 1 235 ? 9.862 -34.635 -1.163 1.00 10.08 287 TRP A O 1
ATOM 1612 N N . ILE A 1 236 ? 11.486 -34.087 0.298 1.00 8.92 288 ILE A N 1
ATOM 1613 C CA . ILE A 1 236 ? 12.326 -33.404 -0.682 1.00 7.93 288 ILE A CA 1
ATOM 1614 C C . ILE A 1 236 ? 13.601 -34.216 -0.874 1.00 5.93 288 ILE A C 1
ATOM 1615 O O . ILE A 1 236 ? 14.350 -34.434 0.083 1.00 9.02 288 ILE A O 1
ATOM 1620 N N . SER A 1 237 ? 13.870 -34.611 -2.115 1.00 6.96 289 SER A N 1
ATOM 1621 C CA . SER A 1 237 ? 15.097 -35.329 -2.428 1.00 6.61 289 SER A CA 1
ATOM 1622 C C . SER A 1 237 ? 15.451 -35.101 -3.889 1.00 8.37 289 SER A C 1
ATOM 1623 O O . SER A 1 237 ? 14.574 -34.868 -4.729 1.00 8.86 289 SER A O 1
ATOM 1626 N N . GLY A 1 238 ? 16.750 -35.150 -4.175 1.00 6.94 290 GLY A N 1
ATOM 1627 C CA . GLY A 1 238 ? 17.245 -34.994 -5.523 1.00 9.46 290 GLY A CA 1
ATOM 1628 C C . GLY A 1 238 ? 17.272 -33.575 -6.019 1.00 8.08 290 GLY A C 1
ATOM 1629 O O . GLY A 1 238 ? 17.365 -33.362 -7.231 1.00 9.51 290 GLY A O 1
ATOM 1630 N N . GLN A 1 239 ? 17.190 -32.598 -5.125 1.00 7.10 291 GLN A N 1
ATOM 1631 C CA . GLN A 1 239 ? 17.076 -31.208 -5.534 1.00 6.93 291 GLN A CA 1
ATOM 1632 C C . GLN A 1 239 ? 18.393 -30.469 -5.341 1.00 6.26 291 GLN A C 1
ATOM 1633 O O . GLN A 1 239 ? 19.155 -30.756 -4.419 1.00 6.70 291 GLN A O 1
ATOM 1639 N N . VAL A 1 240 ? 18.631 -29.484 -6.204 1.00 7.66 292 VAL A N 1
ATOM 1640 C CA . VAL A 1 240 ? 19.748 -28.554 -6.071 1.00 7.50 292 VAL A CA 1
ATOM 1641 C C . VAL A 1 240 ? 19.132 -27.185 -5.807 1.00 6.66 292 VAL A C 1
ATOM 1642 O O . VAL A 1 240 ? 18.468 -26.612 -6.682 1.00 10.66 292 VAL A O 1
ATOM 1646 N N . LEU A 1 241 ? 19.316 -26.672 -4.597 1.00 6.11 293 LEU A N 1
ATOM 1647 C CA . LEU A 1 241 ? 18.739 -25.391 -4.203 1.00 7.92 293 LEU A CA 1
ATOM 1648 C C . LEU A 1 241 ? 19.811 -24.309 -4.274 1.00 9.09 293 LEU A C 1
ATOM 1649 O O . LEU A 1 241 ? 20.828 -24.388 -3.574 1.00 8.73 293 LEU A O 1
ATOM 1654 N N . THR A 1 242 ? 19.580 -23.291 -5.102 1.00 6.49 294 THR A N 1
ATOM 1655 C CA . THR A 1 242 ? 20.536 -22.198 -5.221 1.00 9.11 294 THR A CA 1
ATOM 1656 C C . THR A 1 242 ? 20.170 -21.072 -4.264 1.00 8.37 294 THR A C 1
ATOM 1657 O O . THR A 1 242 ? 19.034 -20.593 -4.262 1.00 9.45 294 THR A O 1
ATOM 1661 N N . VAL A 1 243 ? 21.128 -20.676 -3.422 1.00 7.85 295 VAL A N 1
ATOM 1662 C CA . VAL A 1 243 ? 20.911 -19.685 -2.368 1.00 7.34 295 VAL A CA 1
ATOM 1663 C C . VAL A 1 243 ? 21.882 -18.557 -2.690 1.00 8.72 295 VAL A C 1
ATOM 1664 O O . VAL A 1 243 ? 23.049 -18.588 -2.287 1.00 8.65 295 VAL A O 1
ATOM 1668 N N . SER A 1 244 ? 21.410 -17.561 -3.449 1.00 7.41 296 SER A N 1
ATOM 1669 C CA . SER A 1 244 ? 22.330 -16.552 -3.964 1.00 8.34 296 SER A CA 1
ATOM 1670 C C . SER A 1 244 ? 21.635 -15.230 -4.245 1.00 10.67 296 SER A C 1
ATOM 1671 O O . SER A 1 244 ? 22.102 -14.455 -5.087 1.00 10.48 296 SER A O 1
ATOM 1674 N N . GLY A 1 245 ? 20.544 -14.946 -3.540 1.00 10.73 297 GLY A N 1
ATOM 1675 C CA . GLY A 1 245 ? 19.946 -13.625 -3.653 1.00 10.55 297 GLY A CA 1
ATOM 1676 C C . GLY A 1 245 ? 19.293 -13.347 -4.982 1.00 13.35 297 GLY A C 1
ATOM 1677 O O . GLY A 1 245 ? 19.057 -12.179 -5.315 1.00 11.71 297 GLY A O 1
ATOM 1678 N N . GLY A 1 246 ? 19.017 -14.389 -5.761 1.00 12.61 298 GLY A N 1
ATOM 1679 C CA . GLY A 1 246 ? 18.372 -14.252 -7.046 1.00 13.12 298 GLY A CA 1
ATOM 1680 C C . GLY A 1 246 ? 19.282 -14.204 -8.253 1.00 11.30 298 GLY A C 1
ATOM 1681 O O . GLY A 1 246 ? 18.767 -14.115 -9.371 1.00 14.75 298 GLY A O 1
ATOM 1682 N N . GLY A 1 247 ? 20.608 -14.249 -8.080 1.00 12.22 299 GLY A N 1
ATOM 1683 C CA . GLY A 1 247 ? 21.481 -14.108 -9.229 1.00 17.24 299 GLY A CA 1
ATOM 1684 C C . GLY A 1 247 ? 22.894 -14.616 -8.996 1.00 20.34 299 GLY A C 1
ATOM 1685 O O . GLY A 1 247 ? 23.180 -15.296 -8.010 1.00 19.08 299 GLY A O 1
ATOM 1686 N N . VAL A 1 248 ? 23.789 -14.270 -9.927 1.00 23.39 300 VAL A N 1
ATOM 1687 C CA . VAL A 1 248 ? 25.177 -14.735 -9.909 1.00 25.03 300 VAL A CA 1
ATOM 1688 C C . VAL A 1 248 ? 26.095 -13.570 -9.561 1.00 23.24 300 VAL A C 1
ATOM 1689 O O . VAL A 1 248 ? 25.982 -12.482 -10.142 1.00 24.44 300 VAL A O 1
ATOM 1693 N N . GLN A 1 249 ? 27.027 -13.809 -8.640 1.00 24.32 301 GLN A N 1
ATOM 1694 C CA . GLN A 1 249 ? 28.001 -12.808 -8.231 1.00 27.54 301 GLN A CA 1
ATOM 1695 C C . GLN A 1 249 ? 29.309 -13.006 -8.987 1.00 31.31 301 GLN A C 1
ATOM 1696 O O . GLN A 1 249 ? 29.770 -14.138 -9.165 1.00 30.15 301 GLN A O 1
ATOM 1702 N N . GLU A 1 250 ? 29.892 -11.893 -9.432 1.00 37.82 302 GLU A N 1
ATOM 1703 C CA . GLU A 1 250 ? 31.148 -11.881 -10.183 1.00 45.92 302 GLU A CA 1
ATOM 1704 C C . GLU A 1 250 ? 31.037 -12.701 -11.465 1.00 47.05 302 GLU A C 1
ATOM 1705 O O . GLU A 1 250 ? 30.410 -12.268 -12.435 1.00 47.43 302 GLU A O 1
ATOM 1711 N N . SER B 1 2 ? 26.392 -25.857 -50.718 1.00 41.81 54 SER B N 1
ATOM 1712 C CA . SER B 1 2 ? 25.985 -26.420 -49.435 1.00 33.14 54 SER B CA 1
ATOM 1713 C C . SER B 1 2 ? 27.082 -26.284 -48.383 1.00 36.37 54 SER B C 1
ATOM 1714 O O . SER B 1 2 ? 28.247 -26.589 -48.637 1.00 35.39 54 SER B O 1
ATOM 1717 N N . PRO B 1 3 ? 26.708 -25.818 -47.193 1.00 32.72 55 PRO B N 1
ATOM 1718 C CA . PRO B 1 3 ? 27.666 -25.726 -46.083 1.00 29.11 55 PRO B CA 1
ATOM 1719 C C . PRO B 1 3 ? 27.786 -26.995 -45.251 1.00 20.01 55 PRO B C 1
ATOM 1720 O O . PRO B 1 3 ? 28.474 -26.975 -44.224 1.00 21.25 55 PRO B O 1
ATOM 1724 N N . PHE B 1 4 ? 27.147 -28.089 -45.658 1.00 18.16 56 PHE B N 1
ATOM 1725 C CA . PHE B 1 4 ? 27.158 -29.300 -44.853 1.00 18.90 56 PHE B CA 1
ATOM 1726 C C . PHE B 1 4 ? 28.273 -30.253 -45.254 1.00 21.39 56 PHE B C 1
ATOM 1727 O O . PHE B 1 4 ? 28.155 -31.469 -45.051 1.00 23.95 56 PHE B O 1
ATOM 1735 N N . HIS B 1 5 ? 29.357 -29.737 -45.814 1.00 18.03 57 HIS B N 1
ATOM 1736 C CA . HIS B 1 5 ? 30.485 -30.562 -46.220 1.00 20.77 57 HIS B CA 1
ATOM 1737 C C . HIS B 1 5 ? 31.651 -30.382 -45.256 1.00 19.62 57 HIS B C 1
ATOM 1738 O O . HIS B 1 5 ? 31.680 -29.457 -44.439 1.00 19.95 57 HIS B O 1
ATOM 1745 N N . LEU B 1 6 ? 32.607 -31.307 -45.352 1.00 14.31 58 LEU B N 1
ATOM 1746 C CA . LEU B 1 6 ? 33.828 -31.250 -44.554 1.00 13.20 58 LEU B CA 1
ATOM 1747 C C . LEU B 1 6 ? 35.031 -31.227 -45.487 1.00 17.57 58 LEU B C 1
ATOM 1748 O O . LEU B 1 6 ? 35.956 -32.035 -45.347 1.00 18.27 58 LEU B O 1
ATOM 1753 N N . ASN B 1 7 ? 35.013 -30.312 -46.449 1.00 19.15 59 ASN B N 1
ATOM 1754 C CA . ASN B 1 7 ? 36.074 -30.253 -47.443 1.00 22.43 59 ASN B CA 1
ATOM 1755 C C . ASN B 1 7 ? 37.403 -29.913 -46.777 1.00 20.89 59 ASN B C 1
ATOM 1756 O O . ASN B 1 7 ? 37.483 -28.998 -45.949 1.00 22.29 59 ASN B O 1
ATOM 1761 N N . ASP B 1 8 ? 38.439 -30.678 -47.127 1.00 23.25 60 ASP B N 1
ATOM 1762 C CA . ASP B 1 8 ? 39.797 -30.527 -46.597 1.00 23.05 60 ASP B CA 1
ATOM 1763 C C . ASP B 1 8 ? 39.876 -30.708 -45.086 1.00 22.93 60 ASP B C 1
ATOM 1764 O O . ASP B 1 8 ? 40.855 -30.289 -44.471 1.00 24.70 60 ASP B O 1
ATOM 1769 N N . ALA B 1 9 ? 38.881 -31.334 -44.466 1.00 16.76 61 ALA B N 1
ATOM 1770 C CA . ALA B 1 9 ? 38.978 -31.594 -43.037 1.00 16.75 61 ALA B CA 1
ATOM 1771 C C . ALA B 1 9 ? 39.815 -32.843 -42.771 1.00 14.31 61 ALA B C 1
ATOM 1772 O O . ALA B 1 9 ? 39.946 -33.726 -43.620 1.00 14.80 61 ALA B O 1
ATOM 1774 N N . VAL B 1 10 ? 40.388 -32.911 -41.568 1.00 11.73 62 VAL B N 1
ATOM 1775 C CA . VAL B 1 10 ? 40.964 -34.145 -41.037 1.00 9.65 62 VAL B CA 1
ATOM 1776 C C . VAL B 1 10 ? 40.279 -34.410 -39.707 1.00 12.06 62 VAL B C 1
ATOM 1777 O O . VAL B 1 10 ? 40.378 -33.587 -38.787 1.00 10.78 62 VAL B O 1
ATOM 1781 N N . ALA B 1 11 ? 39.577 -35.538 -39.616 1.00 9.51 63 ALA B N 1
ATOM 1782 C CA . ALA B 1 11 ? 38.775 -35.878 -38.440 1.00 9.52 63 ALA B CA 1
ATOM 1783 C C . ALA B 1 11 ? 39.320 -37.126 -37.756 1.00 12.34 63 ALA B C 1
ATOM 1784 O O . ALA B 1 11 ? 39.533 -38.156 -38.408 1.00 10.98 63 ALA B O 1
ATOM 1786 N N . ILE B 1 12 ? 39.537 -37.034 -36.437 1.00 8.95 64 ILE B N 1
ATOM 1787 C CA . ILE B 1 12 ? 39.788 -38.200 -35.598 1.00 9.19 64 ILE B CA 1
ATOM 1788 C C . ILE B 1 12 ? 38.458 -38.633 -35.002 1.00 11.68 64 ILE B C 1
ATOM 1789 O O . ILE B 1 12 ? 37.746 -37.810 -34.409 1.00 10.01 64 ILE B O 1
ATOM 1794 N N . VAL B 1 13 ? 38.113 -39.912 -35.157 1.00 7.76 65 VAL B N 1
ATOM 1795 C CA . VAL B 1 13 ? 36.879 -40.464 -34.591 1.00 9.23 65 VAL B CA 1
ATOM 1796 C C . VAL B 1 13 ? 37.232 -41.674 -33.729 1.00 11.73 65 VAL B C 1
ATOM 1797 O O . VAL B 1 13 ? 37.702 -42.694 -34.249 1.00 12.29 65 VAL B O 1
ATOM 1801 N N . THR B 1 14 ? 36.961 -41.586 -32.426 1.00 9.37 66 THR B N 1
ATOM 1802 C CA . THR B 1 14 ? 37.374 -42.637 -31.500 1.00 10.31 66 THR B CA 1
ATOM 1803 C C . THR B 1 14 ? 36.255 -43.654 -31.256 1.00 11.25 66 THR B C 1
ATOM 1804 O O . THR B 1 14 ? 35.063 -43.377 -31.434 1.00 12.90 66 THR B O 1
ATOM 1808 N N . GLY B 1 15 ? 36.662 -44.851 -30.842 1.00 10.54 67 GLY B N 1
ATOM 1809 C CA . GLY B 1 15 ? 35.728 -45.933 -30.549 1.00 12.30 67 GLY B CA 1
ATOM 1810 C C . GLY B 1 15 ? 34.811 -46.289 -31.697 1.00 12.58 67 GLY B C 1
ATOM 1811 O O . GLY B 1 15 ? 33.623 -46.557 -31.476 1.00 16.75 67 GLY B O 1
ATOM 1812 N N . ALA B 1 16 ? 35.346 -46.332 -32.923 1.00 12.12 68 ALA B N 1
ATOM 1813 C CA . ALA B 1 16 ? 34.546 -46.247 -34.138 1.00 11.32 68 ALA B CA 1
ATOM 1814 C C . ALA B 1 16 ? 34.555 -47.527 -34.969 1.00 13.45 68 ALA B C 1
ATOM 1815 O O . ALA B 1 16 ? 34.262 -47.478 -36.168 1.00 11.02 68 ALA B O 1
ATOM 1817 N N . ALA B 1 17 ? 34.829 -48.679 -34.353 1.00 14.08 69 ALA B N 1
ATOM 1818 C CA . ALA B 1 17 ? 34.722 -49.929 -35.100 1.00 15.87 69 ALA B CA 1
ATOM 1819 C C . ALA B 1 17 ? 33.278 -50.280 -35.429 1.00 15.50 69 ALA B C 1
ATOM 1820 O O . ALA B 1 17 ? 33.039 -51.050 -36.367 1.00 15.60 69 ALA B O 1
ATOM 1822 N N . ALA B 1 18 ? 32.310 -49.732 -34.694 1.00 13.35 70 ALA B N 1
ATOM 1823 C CA . ALA B 1 18 ? 30.915 -50.093 -34.895 1.00 14.98 70 ALA B CA 1
ATOM 1824 C C . ALA B 1 18 ? 30.027 -48.934 -34.467 1.00 16.69 70 ALA B C 1
ATOM 1825 O O . ALA B 1 18 ? 30.507 -47.890 -34.017 1.00 14.95 70 ALA B O 1
ATOM 1827 N N . GLY B 1 19 ? 28.717 -49.136 -34.618 1.00 14.64 71 GLY B N 1
ATOM 1828 C CA . GLY B 1 19 ? 27.732 -48.242 -34.020 1.00 16.12 71 GLY B CA 1
ATOM 1829 C C . GLY B 1 19 ? 27.834 -46.814 -34.511 1.00 12.16 71 GLY B C 1
ATOM 1830 O O . GLY B 1 19 ? 28.072 -46.542 -35.688 1.00 11.52 71 GLY B O 1
ATOM 1831 N N . ILE B 1 20 ? 27.658 -45.879 -33.573 1.00 12.98 72 ILE B N 1
ATOM 1832 C CA . ILE B 1 20 ? 27.661 -44.460 -33.907 1.00 11.92 72 ILE B CA 1
ATOM 1833 C C . ILE B 1 20 ? 29.004 -44.037 -34.483 1.00 9.82 72 ILE B C 1
ATOM 1834 O O . ILE B 1 20 ? 29.065 -43.297 -35.474 1.00 9.59 72 ILE B O 1
ATOM 1839 N N . GLY B 1 21 ? 30.099 -44.478 -33.858 1.00 9.91 73 GLY B N 1
ATOM 1840 C CA . GLY B 1 21 ? 31.417 -44.068 -34.315 1.00 10.33 73 GLY B CA 1
ATOM 1841 C C . GLY B 1 21 ? 31.690 -44.488 -35.745 1.00 10.35 73 GLY B C 1
ATOM 1842 O O . GLY B 1 21 ? 32.232 -43.713 -36.533 1.00 10.71 73 GLY B O 1
ATOM 1843 N N . ARG B 1 22 ? 31.325 -45.726 -36.096 1.00 11.42 74 ARG B N 1
ATOM 1844 C CA . ARG B 1 22 ? 31.520 -46.191 -37.469 1.00 9.74 74 ARG B CA 1
ATOM 1845 C C . ARG B 1 22 ? 30.699 -45.371 -38.451 1.00 10.91 74 ARG B C 1
ATOM 1846 O O . ARG B 1 22 ? 31.197 -44.982 -39.514 1.00 10.43 74 ARG B O 1
ATOM 1854 N N . ALA B 1 23 ? 29.447 -45.068 -38.098 1.00 10.50 75 ALA B N 1
ATOM 1855 C CA . ALA B 1 23 ? 28.606 -44.260 -38.975 1.00 9.41 75 ALA B CA 1
ATOM 1856 C C . ALA B 1 23 ? 29.155 -42.850 -39.132 1.00 8.78 75 ALA B C 1
ATOM 1857 O O . ALA B 1 23 ? 29.101 -42.271 -40.223 1.00 10.64 75 ALA B O 1
ATOM 1859 N N . ILE B 1 24 ? 29.667 -42.269 -38.045 1.00 9.66 76 ILE B N 1
ATOM 1860 C CA . ILE B 1 24 ? 30.253 -40.938 -38.139 1.00 9.31 76 ILE B CA 1
ATOM 1861 C C . ILE B 1 24 ? 31.474 -40.962 -39.049 1.00 9.29 76 ILE B C 1
ATOM 1862 O O . ILE B 1 24 ? 31.644 -40.088 -39.903 1.00 9.17 76 ILE B O 1
ATOM 1867 N N . ALA B 1 25 ? 32.329 -41.977 -38.901 1.00 10.15 77 ALA B N 1
ATOM 1868 C CA . ALA B 1 25 ? 33.543 -42.048 -39.713 1.00 9.73 77 ALA B CA 1
ATOM 1869 C C . ALA B 1 25 ? 33.211 -42.136 -41.201 1.00 11.40 77 ALA B C 1
ATOM 1870 O O . ALA B 1 25 ? 33.791 -41.419 -42.026 1.00 10.98 77 ALA B O 1
ATOM 1872 N N . GLY B 1 26 ? 32.264 -43.005 -41.564 1.00 12.12 78 GLY B N 1
ATOM 1873 C CA . GLY B 1 26 ? 31.913 -43.141 -42.972 1.00 11.01 78 GLY B CA 1
ATOM 1874 C C . GLY B 1 26 ? 31.231 -41.906 -43.529 1.00 10.78 78 GLY B C 1
ATOM 1875 O O . GLY B 1 26 ? 31.525 -41.472 -44.646 1.00 12.80 78 GLY B O 1
ATOM 1876 N N . THR B 1 27 ? 30.314 -41.318 -42.754 1.00 11.71 79 THR B N 1
ATOM 1877 C CA . THR B 1 27 ? 29.639 -40.102 -43.194 1.00 10.78 79 THR B CA 1
ATOM 1878 C C . THR B 1 27 ? 30.621 -38.955 -43.369 1.00 11.27 79 THR B C 1
ATOM 1879 O O . THR B 1 27 ? 30.536 -38.206 -44.348 1.00 13.39 79 THR B O 1
ATOM 1883 N N . PHE B 1 28 ? 31.549 -38.788 -42.420 1.00 9.22 80 PHE B N 1
ATOM 1884 C CA . PHE B 1 28 ? 32.495 -37.680 -42.512 1.00 8.75 80 PHE B CA 1
ATOM 1885 C C . PHE B 1 28 ? 33.395 -37.839 -43.732 1.00 11.64 80 PHE B C 1
ATOM 1886 O O . PHE B 1 28 ? 33.729 -36.857 -44.399 1.00 11.58 80 PHE B O 1
ATOM 1894 N N . ALA B 1 29 ? 33.791 -39.073 -44.041 1.00 12.69 81 ALA B N 1
ATOM 1895 C CA . ALA B 1 29 ? 34.628 -39.301 -45.216 1.00 13.03 81 ALA B CA 1
ATOM 1896 C C . ALA B 1 29 ? 33.870 -38.991 -46.504 1.00 14.31 81 ALA B C 1
ATOM 1897 O O . ALA B 1 29 ? 34.422 -38.368 -47.421 1.00 16.68 81 ALA B O 1
ATOM 1899 N N . LYS B 1 30 ? 32.606 -39.419 -46.592 1.00 13.97 82 LYS B N 1
ATOM 1900 C CA . LYS B 1 30 ? 31.787 -39.072 -47.754 1.00 13.90 82 LYS B CA 1
ATOM 1901 C C . LYS B 1 30 ? 31.604 -37.570 -47.885 1.00 18.73 82 LYS B C 1
ATOM 1902 O O . LYS B 1 30 ? 31.475 -37.057 -49.002 1.00 16.82 82 LYS B O 1
ATOM 1908 N N . ALA B 1 31 ? 31.587 -36.848 -46.765 1.00 14.03 83 ALA B N 1
ATOM 1909 C CA . ALA B 1 31 ? 31.455 -35.401 -46.799 1.00 11.50 83 ALA B CA 1
ATOM 1910 C C . ALA B 1 31 ? 32.768 -34.677 -47.091 1.00 13.16 83 ALA B C 1
ATOM 1911 O O . ALA B 1 31 ? 32.778 -33.441 -47.131 1.00 15.09 83 ALA B O 1
ATOM 1913 N N . GLY B 1 32 ? 33.865 -35.397 -47.290 1.00 13.82 84 GLY B N 1
ATOM 1914 C CA . GLY B 1 32 ? 35.121 -34.799 -47.712 1.00 14.67 84 GLY B CA 1
ATOM 1915 C C . GLY B 1 32 ? 36.264 -34.918 -46.728 1.00 15.56 84 GLY B C 1
ATOM 1916 O O . GLY B 1 32 ? 37.400 -34.557 -47.075 1.00 15.38 84 GLY B O 1
ATOM 1917 N N . ALA B 1 33 ? 36.040 -35.401 -45.513 1.00 13.16 85 ALA B N 1
ATOM 1918 C CA . ALA B 1 33 ? 37.114 -35.445 -44.532 1.00 12.95 85 ALA B CA 1
ATOM 1919 C C . ALA B 1 33 ? 38.027 -36.640 -44.763 1.00 14.66 85 ALA B C 1
ATOM 1920 O O . ALA B 1 33 ? 37.578 -37.722 -45.150 1.00 13.75 85 ALA B O 1
ATOM 1922 N N . SER B 1 34 ? 39.322 -36.439 -44.535 1.00 11.87 86 SER B N 1
ATOM 1923 C CA . SER B 1 34 ? 40.201 -37.571 -44.282 1.00 12.92 86 SER B CA 1
ATOM 1924 C C . SER B 1 34 ? 40.013 -37.978 -42.829 1.00 13.94 86 SER B C 1
ATOM 1925 O O . SER B 1 34 ? 39.991 -37.117 -41.945 1.00 13.46 86 SER B O 1
ATOM 1928 N N . VAL B 1 35 ? 39.874 -39.276 -42.574 1.00 11.28 87 VAL B N 1
ATOM 1929 C CA . VAL B 1 35 ? 39.406 -39.772 -41.280 1.00 13.98 87 VAL B CA 1
ATOM 1930 C C . VAL B 1 35 ? 40.463 -40.663 -40.641 1.00 16.21 87 VAL B C 1
ATOM 1931 O O . VAL B 1 35 ? 40.972 -41.596 -41.272 1.00 16.98 87 VAL B O 1
ATOM 1935 N N . VAL B 1 36 ? 40.761 -40.402 -39.374 1.00 11.39 88 VAL B N 1
ATOM 1936 C CA . VAL B 1 36 ? 41.556 -41.308 -38.555 1.00 12.58 88 VAL B CA 1
ATOM 1937 C C . VAL B 1 36 ? 40.585 -42.067 -37.665 1.00 14.39 88 VAL B C 1
ATOM 1938 O O . VAL B 1 36 ? 40.016 -41.496 -36.728 1.00 13.42 88 VAL B O 1
ATOM 1942 N N . VAL B 1 37 ? 40.372 -43.348 -37.970 1.00 13.20 89 VAL B N 1
ATOM 1943 C CA . VAL B 1 37 ? 39.473 -44.204 -37.202 1.00 13.27 89 VAL B CA 1
ATOM 1944 C C . VAL B 1 37 ? 40.267 -44.889 -36.102 1.00 15.41 89 VAL B C 1
ATOM 1945 O O . VAL B 1 37 ? 41.293 -45.526 -36.370 1.00 15.71 89 VAL B O 1
ATOM 1949 N N . THR B 1 38 ? 39.794 -44.786 -34.863 1.00 12.44 90 THR B N 1
ATOM 1950 C CA . THR B 1 38 ? 40.441 -45.493 -33.770 1.00 12.61 90 THR B CA 1
ATOM 1951 C C . THR B 1 38 ? 39.441 -46.394 -33.062 1.00 13.51 90 THR B C 1
ATOM 1952 O O . THR B 1 38 ? 38.229 -46.157 -33.086 1.00 15.15 90 THR B O 1
ATOM 1956 N N . ASP B 1 39 ? 39.963 -47.444 -32.439 1.00 14.27 91 ASP B N 1
ATOM 1957 C CA . ASP B 1 39 ? 39.127 -48.330 -31.649 1.00 15.54 91 ASP B CA 1
ATOM 1958 C C . ASP B 1 39 ? 40.021 -49.158 -30.743 1.00 18.48 91 ASP B C 1
ATOM 1959 O O . ASP B 1 39 ? 41.216 -49.312 -31.001 1.00 16.27 91 ASP B O 1
ATOM 1964 N N . LEU B 1 40 ? 39.422 -49.669 -29.667 1.00 18.96 92 LEU B N 1
ATOM 1965 C CA . LEU B 1 40 ? 40.143 -50.546 -28.752 1.00 23.18 92 LEU B CA 1
ATOM 1966 C C . LEU B 1 40 ? 40.673 -51.776 -29.478 1.00 28.05 92 LEU B C 1
ATOM 1967 O O . LEU B 1 40 ? 41.769 -52.262 -29.167 1.00 29.27 92 LEU B O 1
ATOM 1972 N N . LYS B 1 41 ? 39.910 -52.298 -30.441 1.00 24.10 93 LYS B N 1
ATOM 1973 C CA . LYS B 1 41 ? 40.359 -53.408 -31.277 1.00 28.72 93 LYS B CA 1
ATOM 1974 C C . LYS B 1 41 ? 40.895 -52.869 -32.601 1.00 26.21 93 LYS B C 1
ATOM 1975 O O . LYS B 1 41 ? 40.144 -52.292 -33.398 1.00 23.67 93 LYS B O 1
ATOM 1981 N N . SER B 1 42 ? 42.198 -53.071 -32.834 1.00 27.30 94 SER B N 1
ATOM 1982 C CA . SER B 1 42 ? 42.837 -52.537 -34.035 1.00 23.22 94 SER B CA 1
ATOM 1983 C C . SER B 1 42 ? 42.219 -53.099 -35.309 1.00 23.35 94 SER B C 1
ATOM 1984 O O . SER B 1 42 ? 42.122 -52.385 -36.313 1.00 23.43 94 SER B O 1
ATOM 1987 N N . GLU B 1 43 ? 41.790 -54.364 -35.289 1.00 24.75 95 GLU B N 1
ATOM 1988 C CA . GLU B 1 43 ? 41.225 -54.969 -36.491 1.00 26.29 95 GLU B CA 1
ATOM 1989 C C . GLU B 1 43 ? 39.927 -54.282 -36.893 1.00 23.50 95 GLU B C 1
ATOM 1990 O O . GLU B 1 43 ? 39.650 -54.107 -38.087 1.00 22.30 95 GLU B O 1
ATOM 1996 N N . GLY B 1 44 ? 39.131 -53.863 -35.908 1.00 22.03 96 GLY B N 1
ATOM 1997 C CA . GLY B 1 44 ? 37.871 -53.206 -36.215 1.00 22.91 96 GLY B CA 1
ATOM 1998 C C . GLY B 1 44 ? 38.047 -51.803 -36.767 1.00 17.19 96 GLY B C 1
ATOM 1999 O O . GLY B 1 44 ? 37.330 -51.396 -37.686 1.00 18.70 96 GLY B O 1
ATOM 2000 N N . ALA B 1 45 ? 38.986 -51.034 -36.208 1.00 17.31 97 ALA B N 1
ATOM 2001 C CA . ALA B 1 45 ? 39.277 -49.729 -36.786 1.00 15.83 97 ALA B CA 1
ATOM 2002 C C . ALA B 1 45 ? 39.794 -49.869 -38.209 1.00 18.45 97 ALA B C 1
ATOM 2003 O O . ALA B 1 45 ? 39.396 -49.113 -39.101 1.00 16.65 97 ALA B O 1
ATOM 2005 N N . GLU B 1 46 ? 40.668 -50.850 -38.443 1.00 20.05 98 GLU B N 1
ATOM 2006 C CA . GLU B 1 46 ? 41.200 -51.057 -39.785 1.00 22.15 98 GLU B CA 1
ATOM 2007 C C . GLU B 1 46 ? 40.093 -51.406 -40.776 1.00 20.06 98 GLU B C 1
ATOM 2008 O O . GLU B 1 46 ? 40.105 -50.935 -41.920 1.00 19.79 98 GLU B O 1
ATOM 2014 N N . ALA B 1 47 ? 39.121 -52.222 -40.352 1.00 20.32 99 ALA B N 1
ATOM 2015 C CA . ALA B 1 47 ? 38.048 -52.621 -41.257 1.00 21.50 99 ALA B CA 1
ATOM 2016 C C . ALA B 1 47 ? 37.223 -51.418 -41.689 1.00 20.70 99 ALA B C 1
ATOM 2017 O O . ALA B 1 47 ? 36.832 -51.312 -42.859 1.00 17.05 99 ALA B O 1
ATOM 2019 N N . VAL B 1 48 ? 36.972 -50.483 -40.767 1.00 16.45 100 VAL B N 1
ATOM 2020 C CA . VAL B 1 48 ? 36.214 -49.286 -41.131 1.00 15.74 100 VAL B CA 1
ATOM 2021 C C . VAL B 1 48 ? 37.012 -48.415 -42.091 1.00 17.67 100 VAL B C 1
ATOM 2022 O O . VAL B 1 48 ? 36.477 -47.914 -43.090 1.00 17.28 100 VAL B O 1
ATOM 2026 N N . ALA B 1 49 ? 38.306 -48.225 -41.816 1.00 15.51 101 ALA B N 1
ATOM 2027 C CA . ALA B 1 49 ? 39.128 -47.393 -42.684 1.00 14.93 101 ALA B CA 1
ATOM 2028 C C . ALA B 1 49 ? 39.250 -48.009 -44.072 1.00 14.16 101 ALA B C 1
ATOM 2029 O O . ALA B 1 49 ? 39.192 -47.299 -45.079 1.00 15.71 101 ALA B O 1
ATOM 2031 N N . ALA B 1 50 ? 39.405 -49.331 -44.140 1.00 16.04 102 ALA B N 1
ATOM 2032 C CA . ALA B 1 50 ? 39.493 -49.999 -45.436 1.00 20.37 102 ALA B CA 1
ATOM 2033 C C . ALA B 1 50 ? 38.216 -49.805 -46.243 1.00 20.63 102 ALA B C 1
ATOM 2034 O O . ALA B 1 50 ? 38.267 -49.521 -47.447 1.00 19.84 102 ALA B O 1
ATOM 2036 N N . ALA B 1 51 ? 37.058 -49.951 -45.595 1.00 20.79 103 ALA B N 1
ATOM 2037 C CA . ALA B 1 51 ? 35.791 -49.727 -46.282 1.00 17.79 103 ALA B CA 1
ATOM 2038 C C . ALA B 1 51 ? 35.690 -48.295 -46.796 1.00 20.83 103 ALA B C 1
ATOM 2039 O O . ALA B 1 51 ? 35.214 -48.060 -47.914 1.00 20.25 103 ALA B O 1
ATOM 2041 N N . ILE B 1 52 ? 36.147 -47.322 -45.998 1.00 15.85 104 ILE B N 1
ATOM 2042 C CA . ILE B 1 52 ? 36.143 -45.936 -46.458 1.00 16.43 104 ILE B CA 1
ATOM 2043 C C . ILE B 1 52 ? 37.002 -45.781 -47.708 1.00 15.23 104 ILE B C 1
ATOM 2044 O O . ILE B 1 52 ? 36.597 -45.125 -48.677 1.00 17.52 104 ILE B O 1
ATOM 2049 N N . ARG B 1 53 ? 38.200 -46.378 -47.708 1.00 17.60 105 ARG B N 1
ATOM 2050 C CA . ARG B 1 53 ? 39.105 -46.222 -48.844 1.00 16.29 105 ARG B CA 1
ATOM 2051 C C . ARG B 1 53 ? 38.542 -46.891 -50.090 1.00 20.16 105 ARG B C 1
ATOM 2052 O O . ARG B 1 53 ? 38.635 -46.341 -51.195 1.00 23.60 105 ARG B O 1
ATOM 2060 N N . GLN B 1 54 ? 37.951 -48.072 -49.925 1.00 20.31 106 GLN B N 1
ATOM 2061 C CA . GLN B 1 54 ? 37.332 -48.772 -51.046 1.00 24.07 106 GLN B CA 1
ATOM 2062 C C . GLN B 1 54 ? 36.157 -48.001 -51.626 1.00 25.54 106 GLN B C 1
ATOM 2063 O O . GLN B 1 54 ? 35.830 -48.184 -52.804 1.00 25.10 106 GLN B O 1
ATOM 2069 N N . ALA B 1 55 ? 35.519 -47.139 -50.838 1.00 22.79 107 ALA B N 1
ATOM 2070 C CA . ALA B 1 55 ? 34.434 -46.303 -51.331 1.00 20.86 107 ALA B CA 1
ATOM 2071 C C . ALA B 1 55 ? 34.920 -44.999 -51.956 1.00 22.73 107 ALA B C 1
ATOM 2072 O O . ALA B 1 55 ? 34.093 -44.181 -52.371 1.00 25.96 107 ALA B O 1
ATOM 2074 N N . GLY B 1 56 ? 36.230 -44.777 -52.028 1.00 19.00 108 GLY B N 1
ATOM 2075 C CA . GLY B 1 56 ? 36.773 -43.585 -52.646 1.00 21.29 108 GLY B CA 1
ATOM 2076 C C . GLY B 1 56 ? 37.260 -42.516 -51.690 1.00 23.40 108 GLY B C 1
ATOM 2077 O O . GLY B 1 56 ? 37.650 -41.436 -52.148 1.00 24.78 108 GLY B O 1
ATOM 2078 N N . GLY B 1 57 ? 37.247 -42.774 -50.380 1.00 22.51 109 GLY B N 1
ATOM 2079 C CA . GLY B 1 57 ? 37.661 -41.796 -49.400 1.00 20.49 109 GLY B CA 1
ATOM 2080 C C . GLY B 1 57 ? 39.087 -42.026 -48.920 1.00 23.57 109 GLY B C 1
ATOM 2081 O O . GLY B 1 57 ? 39.785 -42.942 -49.345 1.00 18.85 109 GLY B O 1
ATOM 2082 N N . LYS B 1 58 ? 39.519 -41.154 -48.013 1.00 20.66 110 LYS B N 1
ATOM 2083 C CA . LYS B 1 58 ? 40.824 -41.273 -47.374 1.00 17.66 110 LYS B CA 1
ATOM 2084 C C . LYS B 1 58 ? 40.643 -41.547 -45.887 1.00 18.79 110 LYS B C 1
ATOM 2085 O O . LYS B 1 58 ? 39.919 -40.816 -45.202 1.00 17.17 110 LYS B O 1
ATOM 2091 N N . ALA B 1 59 ? 41.306 -42.591 -45.393 1.00 14.65 111 ALA B N 1
ATOM 2092 C CA . ALA B 1 59 ? 41.170 -42.997 -44.002 1.00 14.75 111 ALA B CA 1
ATOM 2093 C C . ALA B 1 59 ? 42.308 -43.930 -43.614 1.00 22.10 111 ALA B C 1
ATOM 2094 O O . ALA B 1 59 ? 42.876 -44.633 -44.456 1.00 19.99 111 ALA B O 1
ATOM 2096 N N . ILE B 1 60 ? 42.635 -43.920 -42.324 1.00 16.73 112 ILE B N 1
ATOM 2097 C CA . ILE B 1 60 ? 43.497 -44.919 -41.717 1.00 17.34 112 ILE B CA 1
ATOM 2098 C C . ILE B 1 60 ? 42.845 -45.348 -40.416 1.00 18.86 112 ILE B C 1
ATOM 2099 O O . ILE B 1 60 ? 42.033 -44.623 -39.835 1.00 16.14 112 ILE B O 1
ATOM 2104 N N . GLY B 1 61 ? 43.186 -46.554 -39.986 1.00 16.94 113 GLY B N 1
ATOM 2105 C CA . GLY B 1 61 ? 42.659 -47.123 -38.754 1.00 18.34 113 GLY B CA 1
ATOM 2106 C C . GLY B 1 61 ? 43.777 -47.451 -37.786 1.00 22.19 113 GLY B C 1
ATOM 2107 O O . GLY B 1 61 ? 44.839 -47.931 -38.193 1.00 19.15 113 GLY B O 1
ATOM 2108 N N . LEU B 1 62 ? 43.533 -47.193 -36.503 1.00 17.26 114 LEU B N 1
ATOM 2109 C CA . LEU B 1 62 ? 44.538 -47.406 -35.468 1.00 19.05 114 LEU B CA 1
ATOM 2110 C C . LEU B 1 62 ? 43.897 -47.995 -34.224 1.00 19.32 114 LEU B C 1
ATOM 2111 O O . LEU B 1 62 ? 42.731 -47.735 -33.920 1.00 19.33 114 LEU B O 1
ATOM 2116 N N . GLU B 1 63 ? 44.690 -48.755 -33.477 1.00 19.63 115 GLU B N 1
ATOM 2117 C CA . GLU B 1 63 ? 44.291 -49.134 -32.132 1.00 19.72 115 GLU B CA 1
ATOM 2118 C C . GLU B 1 63 ? 44.479 -47.940 -31.205 1.00 22.91 115 GLU B C 1
ATOM 2119 O O . GLU B 1 63 ? 45.456 -47.196 -31.325 1.00 23.81 115 GLU B O 1
ATOM 2125 N N . CYS B 1 64 ? 43.526 -47.734 -30.297 1.00 19.86 116 CYS B N 1
ATOM 2126 C CA . CYS B 1 64 ? 43.696 -46.706 -29.275 1.00 20.52 116 CYS B CA 1
ATOM 2127 C C . CYS B 1 64 ? 42.845 -47.060 -28.073 1.00 18.72 116 CYS B C 1
ATOM 2128 O O . CYS B 1 64 ? 41.615 -47.122 -28.178 1.00 23.29 116 CYS B O 1
ATOM 2131 N N . ASN B 1 65 ? 43.493 -47.277 -26.938 1.00 17.84 117 ASN B N 1
ATOM 2132 C CA . ASN B 1 65 ? 42.818 -47.248 -25.650 1.00 18.13 117 ASN B CA 1
ATOM 2133 C C . ASN B 1 65 ? 42.822 -45.794 -25.201 1.00 14.56 117 ASN B C 1
ATOM 2134 O O . ASN B 1 65 ? 43.867 -45.267 -24.813 1.00 14.92 117 ASN B O 1
ATOM 2139 N N . VAL B 1 66 ? 41.664 -45.131 -25.261 1.00 14.91 118 VAL B N 1
ATOM 2140 C CA . VAL B 1 66 ? 41.677 -43.693 -25.016 1.00 13.14 118 VAL B CA 1
ATOM 2141 C C . VAL B 1 66 ? 42.030 -43.336 -23.581 1.00 14.08 118 VAL B C 1
ATOM 2142 O O . VAL B 1 66 ? 42.270 -42.154 -23.296 1.00 12.81 118 VAL B O 1
ATOM 2146 N N . THR B 1 67 ? 42.065 -44.308 -22.669 1.00 13.76 119 THR B N 1
ATOM 2147 C CA . THR B 1 67 ? 42.461 -44.040 -21.292 1.00 12.04 119 THR B CA 1
ATOM 2148 C C . THR B 1 67 ? 43.970 -44.100 -21.095 1.00 12.59 119 THR B C 1
ATOM 2149 O O . THR B 1 67 ? 44.450 -43.832 -19.988 1.00 15.72 119 THR B O 1
ATOM 2153 N N . ASP B 1 68 ? 44.724 -44.422 -22.140 1.00 13.95 120 ASP B N 1
ATOM 2154 C CA . ASP B 1 68 ? 46.171 -44.578 -22.056 1.00 15.34 120 ASP B CA 1
ATOM 2155 C C . ASP B 1 68 ? 46.823 -43.352 -22.690 1.00 13.90 120 ASP B C 1
ATOM 2156 O O . ASP B 1 68 ? 46.605 -43.079 -23.872 1.00 13.81 120 ASP B O 1
ATOM 2161 N N . GLU B 1 69 ? 47.635 -42.625 -21.916 1.00 13.23 121 GLU B N 1
ATOM 2162 C CA . GLU B 1 69 ? 48.196 -41.376 -22.432 1.00 14.42 121 GLU B CA 1
ATOM 2163 C C . GLU B 1 69 ? 49.096 -41.623 -23.636 1.00 14.14 121 GLU B C 1
ATOM 2164 O O . GLU B 1 69 ? 49.105 -40.834 -24.590 1.00 12.59 121 GLU B O 1
ATOM 2170 N N . GLN B 1 70 ? 49.857 -42.718 -23.617 1.00 18.00 122 GLN B N 1
ATOM 2171 C CA . GLN B 1 70 ? 50.726 -43.012 -24.751 1.00 16.83 122 GLN B CA 1
ATOM 2172 C C . GLN B 1 70 ? 49.909 -43.303 -26.004 1.00 14.39 122 GLN B C 1
ATOM 2173 O O . GLN B 1 70 ? 50.285 -42.882 -27.105 1.00 17.39 122 GLN B O 1
ATOM 2179 N N . HIS B 1 71 ? 48.778 -44.003 -25.853 1.00 15.50 123 HIS B N 1
ATOM 2180 C CA . HIS B 1 71 ? 47.897 -44.240 -26.993 1.00 15.65 123 HIS B CA 1
ATOM 2181 C C . HIS B 1 71 ? 47.306 -42.935 -27.516 1.00 14.42 123 HIS B C 1
ATOM 2182 O O . HIS B 1 71 ? 47.250 -42.716 -28.733 1.00 14.21 123 HIS B O 1
ATOM 2189 N N . ARG B 1 72 ? 46.856 -42.057 -26.613 1.00 13.56 124 ARG B N 1
ATOM 2190 C CA . ARG B 1 72 ? 46.328 -40.765 -27.043 1.00 12.55 124 ARG B CA 1
ATOM 2191 C C . ARG B 1 72 ? 47.360 -39.992 -27.849 1.00 12.35 124 ARG B C 1
ATOM 2192 O O . ARG B 1 72 ? 47.053 -39.442 -28.912 1.00 12.64 124 ARG B O 1
ATOM 2200 N N . GLU B 1 73 ? 48.596 -39.922 -27.343 1.00 13.12 125 GLU B N 1
ATOM 2201 C CA . GLU B 1 73 ? 49.635 -39.184 -28.050 1.00 15.10 125 GLU B CA 1
ATOM 2202 C C . GLU B 1 73 ? 49.935 -39.821 -29.403 1.00 16.30 125 GLU B C 1
ATOM 2203 O O . GLU B 1 73 ? 50.167 -39.114 -30.387 1.00 15.44 125 GLU B O 1
ATOM 2209 N N . ALA B 1 74 ? 49.900 -41.155 -29.477 1.00 17.46 126 ALA B N 1
ATOM 2210 C CA . ALA B 1 74 ? 50.160 -41.840 -30.741 1.00 18.28 126 ALA B CA 1
ATOM 2211 C C . ALA B 1 74 ? 49.090 -41.529 -31.785 1.00 18.84 126 ALA B C 1
ATOM 2212 O O . ALA B 1 74 ? 49.399 -41.385 -32.976 1.00 17.81 126 ALA B O 1
ATOM 2214 N N . VAL B 1 75 ? 47.822 -41.424 -31.362 1.00 14.99 127 VAL B N 1
ATOM 2215 C CA . VAL B 1 75 ? 46.748 -41.114 -32.304 1.00 15.07 127 VAL B CA 1
ATOM 2216 C C . VAL B 1 75 ? 46.909 -39.708 -32.854 1.00 16.46 127 VAL B C 1
ATOM 2217 O O . VAL B 1 75 ? 46.718 -39.466 -34.051 1.00 14.12 127 VAL B O 1
ATOM 2221 N N . ILE B 1 76 ? 47.249 -38.753 -31.988 1.00 12.58 128 ILE B N 1
ATOM 2222 C CA . ILE B 1 76 ? 47.473 -37.390 -32.449 1.00 11.85 128 ILE B CA 1
ATOM 2223 C C . ILE B 1 76 ? 48.605 -37.362 -33.467 1.00 14.35 128 ILE B C 1
ATOM 2224 O O . ILE B 1 76 ? 48.479 -36.772 -34.546 1.00 15.01 128 ILE B O 1
ATOM 2229 N N . LYS B 1 77 ? 49.722 -38.016 -33.137 1.00 14.99 129 LYS B N 1
ATOM 2230 C CA . LYS B 1 77 ? 50.872 -38.032 -34.035 1.00 17.11 129 LYS B CA 1
ATOM 2231 C C . LYS B 1 77 ? 50.530 -38.714 -35.355 1.00 17.41 129 LYS B C 1
ATOM 2232 O O . LYS B 1 77 ? 50.909 -38.230 -36.428 1.00 18.44 129 LYS B O 1
ATOM 2238 N N . ALA B 1 78 ? 49.803 -39.833 -35.295 1.00 18.02 130 ALA B N 1
ATOM 2239 C CA . ALA B 1 78 ? 49.440 -40.558 -36.511 1.00 17.02 130 ALA B CA 1
ATOM 2240 C C . ALA B 1 78 ? 48.607 -39.695 -37.450 1.00 17.94 130 ALA B C 1
ATOM 2241 O O . ALA B 1 78 ? 48.827 -39.696 -38.667 1.00 18.18 130 ALA B O 1
ATOM 2243 N N . ALA B 1 79 ? 47.638 -38.953 -36.907 1.00 15.93 131 ALA B N 1
ATOM 2244 C CA . ALA B 1 79 ? 46.842 -38.061 -37.745 1.00 14.64 131 ALA B CA 1
ATOM 2245 C C . ALA B 1 79 ? 47.714 -37.022 -38.434 1.00 15.01 131 ALA B C 1
ATOM 2246 O O . ALA B 1 79 ? 47.506 -36.703 -39.611 1.00 15.60 131 ALA B O 1
ATOM 2248 N N . LEU B 1 80 ? 48.686 -36.464 -37.706 1.00 13.03 132 LEU B N 1
ATOM 2249 C CA . LEU B 1 80 ? 49.569 -35.465 -38.293 1.00 15.73 132 LEU B CA 1
ATOM 2250 C C . LEU B 1 80 ? 50.517 -36.097 -39.304 1.00 15.48 132 LEU B C 1
ATOM 2251 O O . LEU B 1 80 ? 50.800 -35.502 -40.352 1.00 16.59 132 LEU B O 1
ATOM 2256 N N . ASP B 1 81 ? 51.015 -37.299 -39.001 1.00 18.27 133 ASP B N 1
ATOM 2257 C CA . ASP B 1 81 ? 51.947 -37.977 -39.902 1.00 17.86 133 ASP B CA 1
ATOM 2258 C C . ASP B 1 81 ? 51.254 -38.400 -41.189 1.00 21.61 133 ASP B C 1
ATOM 2259 O O . ASP B 1 81 ? 51.857 -38.367 -42.268 1.00 22.55 133 ASP B O 1
ATOM 2264 N N . GLN B 1 82 ? 49.987 -38.797 -41.092 1.00 17.42 134 GLN B N 1
ATOM 2265 C CA . GLN B 1 82 ? 49.255 -39.266 -42.263 1.00 17.49 134 GLN B CA 1
ATOM 2266 C C . GLN B 1 82 ? 48.674 -38.118 -43.083 1.00 19.45 134 GLN B C 1
ATOM 2267 O O . GLN B 1 82 ? 48.770 -38.128 -44.317 1.00 22.17 134 GLN B O 1
ATOM 2273 N N . PHE B 1 83 ? 48.063 -37.119 -42.433 1.00 15.75 135 PHE B N 1
ATOM 2274 C CA . PHE B 1 83 ? 47.281 -36.116 -43.150 1.00 17.21 135 PHE B CA 1
ATOM 2275 C C . PHE B 1 83 ? 47.733 -34.680 -42.924 1.00 18.90 135 PHE B C 1
ATOM 2276 O O . PHE B 1 83 ? 47.157 -33.765 -43.531 1.00 21.19 135 PHE B O 1
ATOM 2284 N N . GLY B 1 84 ? 48.714 -34.444 -42.056 1.00 16.65 136 GLY B N 1
ATOM 2285 C CA . GLY B 1 84 ? 49.342 -33.146 -41.954 1.00 17.94 136 GLY B CA 1
ATOM 2286 C C . GLY B 1 84 ? 48.674 -32.156 -41.025 1.00 18.64 136 GLY B C 1
ATOM 2287 O O . GLY B 1 84 ? 49.265 -31.108 -40.747 1.00 16.13 136 GLY B O 1
ATOM 2288 N N . LYS B 1 85 ? 47.466 -32.442 -40.542 1.00 16.33 137 LYS B N 1
ATOM 2289 C CA . LYS B 1 85 ? 46.758 -31.515 -39.666 1.00 12.96 137 LYS B CA 1
ATOM 2290 C C . LYS B 1 85 ? 45.645 -32.273 -38.956 1.00 13.51 137 LYS B C 1
ATOM 2291 O O . LYS B 1 85 ? 45.362 -33.428 -39.270 1.00 11.31 137 LYS B O 1
ATOM 2297 N N . ILE B 1 86 ? 45.025 -31.601 -37.982 1.00 12.01 138 ILE B N 1
ATOM 2298 C CA . ILE B 1 86 ? 43.816 -32.084 -37.315 1.00 11.32 138 ILE B CA 1
ATOM 2299 C C . ILE B 1 86 ? 42.833 -30.927 -37.305 1.00 9.34 138 ILE B C 1
ATOM 2300 O O . ILE B 1 86 ? 43.183 -29.827 -36.868 1.00 10.21 138 ILE B O 1
ATOM 2305 N N . THR B 1 87 ? 41.605 -31.153 -37.797 1.00 9.03 139 THR B N 1
ATOM 2306 C CA . THR B 1 87 ? 40.597 -30.103 -37.704 1.00 8.09 139 THR B CA 1
ATOM 2307 C C . THR B 1 87 ? 39.311 -30.520 -37.005 1.00 8.27 139 THR B C 1
ATOM 2308 O O . THR B 1 87 ? 38.554 -29.636 -36.604 1.00 10.20 139 THR B O 1
ATOM 2312 N N . VAL B 1 88 ? 39.035 -31.812 -36.861 1.00 7.99 140 VAL B N 1
ATOM 2313 C CA . VAL B 1 88 ? 37.817 -32.286 -36.201 1.00 7.76 140 VAL B CA 1
ATOM 2314 C C . VAL B 1 88 ? 38.186 -33.427 -35.266 1.00 8.13 140 VAL B C 1
ATOM 2315 O O . VAL B 1 88 ? 38.978 -34.305 -35.620 1.00 8.37 140 VAL B O 1
ATOM 2319 N N . LEU B 1 89 ? 37.640 -33.403 -34.052 1.00 9.01 141 LEU B N 1
ATOM 2320 C CA . LEU B 1 89 ? 37.814 -34.492 -33.097 1.00 4.82 141 LEU B CA 1
ATOM 2321 C C . LEU B 1 89 ? 36.442 -34.927 -32.616 1.00 7.81 141 LEU B C 1
ATOM 2322 O O . LEU B 1 89 ? 35.716 -34.127 -32.021 1.00 7.51 141 LEU B O 1
ATOM 2327 N N . VAL B 1 90 ? 36.094 -36.182 -32.866 1.00 5.23 142 VAL B N 1
ATOM 2328 C CA . VAL B 1 90 ? 34.848 -36.761 -32.373 1.00 7.16 142 VAL B CA 1
ATOM 2329 C C . VAL B 1 90 ? 35.195 -37.740 -31.264 1.00 7.55 142 VAL B C 1
ATOM 2330 O O . VAL B 1 90 ? 35.741 -38.825 -31.517 1.00 7.81 142 VAL B O 1
ATOM 2334 N N . ASN B 1 91 ? 34.869 -37.358 -30.029 1.00 6.69 143 ASN B N 1
ATOM 2335 C CA . ASN B 1 91 ? 35.130 -38.188 -28.857 1.00 6.54 143 ASN B CA 1
ATOM 2336 C C . ASN B 1 91 ? 33.921 -39.078 -28.670 1.00 9.80 143 ASN B C 1
ATOM 2337 O O . ASN B 1 91 ? 32.968 -38.738 -27.971 1.00 9.26 143 ASN B O 1
ATOM 2342 N N . ASN B 1 92 ? 33.962 -40.239 -29.314 1.00 8.05 144 ASN B N 1
ATOM 2343 C CA . ASN B 1 92 ? 32.870 -41.192 -29.246 1.00 9.33 144 ASN B CA 1
ATOM 2344 C C . ASN B 1 92 ? 33.175 -42.350 -28.313 1.00 12.27 144 ASN B C 1
ATOM 2345 O O . ASN B 1 92 ? 32.244 -42.940 -27.749 1.00 13.94 144 ASN B O 1
ATOM 2350 N N . ALA B 1 93 ? 34.453 -42.650 -28.093 1.00 8.36 145 ALA B N 1
ATOM 2351 C CA . ALA B 1 93 ? 34.816 -43.690 -27.138 1.00 11.03 145 ALA B CA 1
ATOM 2352 C C . ALA B 1 93 ? 34.245 -43.383 -25.756 1.00 13.73 145 ALA B C 1
ATOM 2353 O O . ALA B 1 93 ? 34.266 -42.237 -25.292 1.00 12.28 145 ALA B O 1
ATOM 2355 N N . GLY B 1 94 ? 33.722 -44.418 -25.112 1.00 12.69 146 GLY B N 1
ATOM 2356 C CA . GLY B 1 94 ? 33.140 -44.288 -23.789 1.00 11.70 146 GLY B CA 1
ATOM 2357 C C . GLY B 1 94 ? 32.543 -45.620 -23.385 1.00 16.05 146 GLY B C 1
ATOM 2358 O O . GLY B 1 94 ? 32.698 -46.619 -24.088 1.00 18.32 146 GLY B O 1
ATOM 2359 N N . GLY B 1 95 ? 31.854 -45.643 -22.252 1.00 11.50 147 GLY B N 1
ATOM 2360 C CA . GLY B 1 95 ? 31.262 -46.896 -21.828 1.00 17.74 147 GLY B CA 1
ATOM 2361 C C . GLY B 1 95 ? 30.684 -46.810 -20.431 1.00 20.16 147 GLY B C 1
ATOM 2362 O O . GLY B 1 95 ? 30.582 -45.737 -19.841 1.00 19.07 147 GLY B O 1
ATOM 2363 N N . GLY B 1 96 ? 30.301 -47.970 -19.923 1.00 22.72 148 GLY B N 1
ATOM 2364 C CA . GLY B 1 96 ? 29.644 -48.048 -18.637 1.00 22.12 148 GLY B CA 1
ATOM 2365 C C . GLY B 1 96 ? 28.148 -48.230 -18.779 1.00 17.86 148 GLY B C 1
ATOM 2366 O O . GLY B 1 96 ? 27.597 -48.436 -19.865 1.00 21.65 148 GLY B O 1
ATOM 2367 N N . GLY B 1 97 ? 27.479 -48.148 -17.640 1.00 15.98 149 GLY B N 1
ATOM 2368 C CA . GLY B 1 97 ? 26.061 -48.379 -17.593 1.00 15.85 149 GLY B CA 1
ATOM 2369 C C . GLY B 1 97 ? 25.593 -48.539 -16.170 1.00 15.07 149 GLY B C 1
ATOM 2370 O O . GLY B 1 97 ? 26.254 -48.096 -15.221 1.00 17.14 149 GLY B O 1
ATOM 2371 N N . PRO B 1 98 ? 24.434 -49.174 -15.994 1.00 15.19 150 PRO B N 1
ATOM 2372 C CA . PRO B 1 98 ? 23.867 -49.308 -14.650 1.00 12.46 150 PRO B CA 1
ATOM 2373 C C . PRO B 1 98 ? 24.825 -50.009 -13.703 1.00 13.29 150 PRO B C 1
ATOM 2374 O O . PRO B 1 98 ? 25.448 -51.017 -14.048 1.00 16.28 150 PRO B O 1
ATOM 2378 N N . LYS B 1 99 ? 24.932 -49.469 -12.493 1.00 11.74 151 LYS B N 1
ATOM 2379 C CA . LYS B 1 99 ? 25.800 -50.036 -11.472 1.00 13.30 151 LYS B CA 1
ATOM 2380 C C . LYS B 1 99 ? 25.163 -49.796 -10.120 1.00 12.39 151 LYS B C 1
ATOM 2381 O O . LYS B 1 99 ? 24.469 -48.792 -9.941 1.00 10.44 151 LYS B O 1
ATOM 2387 N N . PRO B 1 100 ? 25.366 -50.692 -9.158 1.00 13.44 152 PRO B N 1
ATOM 2388 C CA . PRO B 1 100 ? 24.731 -50.512 -7.853 1.00 12.33 152 PRO B CA 1
ATOM 2389 C C . PRO B 1 100 ? 25.347 -49.354 -7.085 1.00 10.20 152 PRO B C 1
ATOM 2390 O O . PRO B 1 100 ? 26.520 -49.020 -7.251 1.00 10.91 152 PRO B O 1
ATOM 2394 N N . PHE B 1 101 ? 24.536 -48.763 -6.205 1.00 11.24 153 PHE B N 1
ATOM 2395 C CA . PHE B 1 101 ? 25.026 -47.648 -5.402 1.00 10.70 153 PHE B CA 1
ATOM 2396 C C . PHE B 1 101 ? 26.260 -48.041 -4.597 1.00 13.39 153 PHE B C 1
ATOM 2397 O O . PHE B 1 101 ? 27.147 -47.210 -4.377 1.00 11.15 153 PHE B O 1
ATOM 2405 N N . ASP B 1 102 ? 26.352 -49.301 -4.159 1.00 10.82 154 ASP B N 1
ATOM 2406 C CA . ASP B 1 102 ? 27.493 -49.721 -3.354 1.00 12.63 154 ASP B CA 1
ATOM 2407 C C . ASP B 1 102 ? 28.657 -50.246 -4.191 1.00 14.13 154 ASP B C 1
ATOM 2408 O O . ASP B 1 102 ? 29.462 -51.045 -3.685 1.00 14.51 154 ASP B O 1
ATOM 2413 N N . MET B 1 103 ? 28.799 -49.789 -5.447 1.00 10.48 155 MET B N 1
ATOM 2414 C CA . MET B 1 103 ? 29.861 -50.304 -6.305 1.00 12.04 155 MET B CA 1
ATOM 2415 C C . MET B 1 103 ? 31.227 -50.031 -5.684 1.00 11.70 155 MET B C 1
ATOM 2416 O O . MET B 1 103 ? 31.398 -49.074 -4.927 1.00 11.35 155 MET B O 1
ATOM 2421 N N . PRO B 1 104 ? 32.231 -50.832 -6.036 1.00 12.36 156 PRO B N 1
ATOM 2422 C CA . PRO B 1 104 ? 33.604 -50.496 -5.648 1.00 11.59 156 PRO B CA 1
ATOM 2423 C C . PRO B 1 104 ? 34.008 -49.151 -6.225 1.00 10.82 156 PRO B C 1
ATOM 2424 O O . PRO B 1 104 ? 33.583 -48.767 -7.317 1.00 9.95 156 PRO B O 1
ATOM 2428 N N . MET B 1 105 ? 34.845 -48.434 -5.478 1.00 9.92 157 MET B N 1
ATOM 2429 C CA . MET B 1 105 ? 35.244 -47.108 -5.942 1.00 8.98 157 MET B CA 1
ATOM 2430 C C . MET B 1 105 ? 36.016 -47.200 -7.254 1.00 12.15 157 MET B C 1
ATOM 2431 O O . MET B 1 105 ? 36.014 -46.249 -8.046 1.00 12.23 157 MET B O 1
ATOM 2436 N N . SER B 1 106 ? 36.675 -48.335 -7.511 1.00 11.51 158 SER B N 1
ATOM 2437 C CA . SER B 1 106 ? 37.355 -48.510 -8.792 1.00 11.73 158 SER B CA 1
ATOM 2438 C C . SER B 1 106 ? 36.380 -48.410 -9.965 1.00 11.42 158 SER B C 1
ATOM 2439 O O . SER B 1 106 ? 36.737 -47.886 -11.030 1.00 11.15 158 SER B O 1
ATOM 2442 N N . ASP B 1 107 ? 35.147 -48.909 -9.797 1.00 9.84 159 ASP B N 1
ATOM 2443 C CA . ASP B 1 107 ? 34.143 -48.784 -10.847 1.00 9.84 159 ASP B CA 1
ATOM 2444 C C . ASP B 1 107 ? 33.717 -47.333 -11.023 1.00 9.69 159 ASP B C 1
ATOM 2445 O O . ASP B 1 107 ? 33.535 -46.865 -12.157 1.00 11.22 159 ASP B O 1
ATOM 2450 N N . PHE B 1 108 ? 33.521 -46.618 -9.912 1.00 10.10 160 PHE B N 1
ATOM 2451 C CA . PHE B 1 108 ? 33.087 -45.227 -10.001 1.00 9.84 160 PHE B CA 1
ATOM 2452 C C . PHE B 1 108 ? 34.150 -44.390 -10.698 1.00 10.71 160 PHE B C 1
ATOM 2453 O O . PHE B 1 108 ? 33.856 -43.627 -11.633 1.00 10.97 160 PHE B O 1
ATOM 2461 N N . GLU B 1 109 ? 35.407 -44.564 -10.286 1.00 10.01 161 GLU B N 1
ATOM 2462 C CA . GLU B 1 109 ? 36.494 -43.789 -10.873 1.00 11.37 161 GLU B CA 1
ATOM 2463 C C . GLU B 1 109 ? 36.701 -44.153 -12.335 1.00 12.29 161 GLU B C 1
ATOM 2464 O O . GLU B 1 109 ? 37.045 -43.289 -13.153 1.00 11.71 161 GLU B O 1
ATOM 2470 N N . TRP B 1 110 ? 36.504 -45.428 -12.690 1.00 10.82 162 TRP B N 1
ATOM 2471 C CA . TRP B 1 110 ? 36.718 -45.828 -14.076 1.00 11.77 162 TRP B CA 1
ATOM 2472 C C . TRP B 1 110 ? 35.725 -45.144 -15.006 1.00 9.34 162 TRP B C 1
ATOM 2473 O O . TRP B 1 110 ? 36.073 -44.782 -16.135 1.00 10.00 162 TRP B O 1
ATOM 2484 N N . ALA B 1 111 ? 34.478 -44.961 -14.559 1.00 8.54 163 ALA B N 1
ATOM 2485 C CA . ALA B 1 111 ? 33.514 -44.257 -15.400 1.00 8.68 163 ALA B CA 1
ATOM 2486 C C . ALA B 1 111 ? 34.051 -42.885 -15.783 1.00 7.93 163 ALA B C 1
ATOM 2487 O O . ALA B 1 111 ? 33.867 -42.433 -16.917 1.00 9.84 163 ALA B O 1
ATOM 2489 N N . PHE B 1 112 ? 34.737 -42.220 -14.847 1.00 9.13 164 PHE B N 1
ATOM 2490 C CA . PHE B 1 112 ? 35.284 -40.900 -15.135 1.00 8.53 164 PHE B CA 1
ATOM 2491 C C . PHE B 1 112 ? 36.547 -40.977 -15.981 1.00 8.05 164 PHE B C 1
ATOM 2492 O O . PHE B 1 112 ? 36.710 -40.182 -16.910 1.00 7.74 164 PHE B O 1
ATOM 2500 N N . LYS B 1 113 ? 37.433 -41.933 -15.705 1.00 7.25 165 LYS B N 1
ATOM 2501 C CA . LYS B 1 113 ? 38.614 -42.093 -16.546 1.00 7.40 165 LYS B CA 1
ATOM 2502 C C . LYS B 1 113 ? 38.215 -42.355 -17.996 1.00 9.45 165 LYS B C 1
ATOM 2503 O O . LYS B 1 113 ? 38.777 -41.764 -18.925 1.00 9.10 165 LYS B O 1
ATOM 2509 N N . LEU B 1 114 ? 37.212 -43.203 -18.205 1.00 7.71 166 LEU B N 1
ATOM 2510 C CA . LEU B 1 114 ? 36.816 -43.590 -19.557 1.00 8.36 166 LEU B CA 1
ATOM 2511 C C . LEU B 1 114 ? 35.947 -42.528 -20.230 1.00 8.43 166 LEU B C 1
ATOM 2512 O O . LEU B 1 114 ? 36.178 -42.171 -21.393 1.00 9.81 166 LEU B O 1
ATOM 2517 N N . ASN B 1 115 ? 34.917 -42.031 -19.537 1.00 8.68 167 ASN B N 1
ATOM 2518 C CA . ASN B 1 115 ? 33.955 -41.160 -20.201 1.00 8.30 167 ASN B CA 1
ATOM 2519 C C . ASN B 1 115 ? 34.392 -39.699 -20.250 1.00 6.48 167 ASN B C 1
ATOM 2520 O O . ASN B 1 115 ? 33.981 -38.972 -21.165 1.00 9.44 167 ASN B O 1
ATOM 2525 N N . LEU B 1 116 ? 35.230 -39.258 -19.316 1.00 6.33 168 LEU B N 1
ATOM 2526 C CA . LEU B 1 116 ? 35.512 -37.837 -19.157 1.00 5.74 168 LEU B CA 1
ATOM 2527 C C . LEU B 1 116 ? 36.990 -37.507 -19.277 1.00 5.14 168 LEU B C 1
ATOM 2528 O O . LEU B 1 116 ? 37.350 -36.659 -20.104 1.00 6.58 168 LEU B O 1
ATOM 2533 N N . PHE B 1 117 ? 37.855 -38.130 -18.464 1.00 6.53 169 PHE B N 1
ATOM 2534 C CA . PHE B 1 117 ? 39.269 -37.762 -18.487 1.00 6.83 169 PHE B CA 1
ATOM 2535 C C . PHE B 1 117 ? 39.861 -37.992 -19.873 1.00 8.42 169 PHE B C 1
ATOM 2536 O O . PHE B 1 117 ? 40.657 -37.179 -20.360 1.00 7.77 169 PHE B O 1
ATOM 2544 N N . SER B 1 118 ? 39.477 -39.100 -20.515 1.00 7.46 170 SER B N 1
ATOM 2545 C CA . SER B 1 118 ? 39.987 -39.444 -21.840 1.00 9.77 170 SER B CA 1
ATOM 2546 C C . SER B 1 118 ? 39.669 -38.356 -22.860 1.00 8.10 170 SER B C 1
ATOM 2547 O O . SER B 1 118 ? 40.551 -37.895 -23.591 1.00 7.89 170 SER B O 1
ATOM 2550 N N . LEU B 1 119 ? 38.400 -37.942 -22.942 1.00 7.23 171 LEU B N 1
ATOM 2551 C CA . LEU B 1 119 ? 38.067 -36.951 -23.952 1.00 8.75 171 LEU B CA 1
ATOM 2552 C C . LEU B 1 119 ? 38.520 -35.549 -23.577 1.00 8.29 171 LEU B C 1
ATOM 2553 O O . LEU B 1 119 ? 38.757 -34.750 -24.481 1.00 8.28 171 LEU B O 1
ATOM 2558 N N . PHE B 1 120 ? 38.684 -35.227 -22.286 1.00 7.72 172 PHE B N 1
ATOM 2559 C CA . PHE B 1 120 ? 39.286 -33.938 -21.959 1.00 7.66 172 PHE B CA 1
ATOM 2560 C C . PHE B 1 120 ? 40.732 -33.892 -22.433 1.00 6.85 172 PHE B C 1
ATOM 2561 O O . PHE B 1 120 ? 41.165 -32.927 -23.079 1.00 6.85 172 PHE B O 1
ATOM 2569 N N . ARG B 1 121 ? 41.489 -34.949 -22.143 1.00 6.15 173 ARG B N 1
ATOM 2570 C CA . ARG B 1 121 ? 42.889 -34.974 -22.547 1.00 7.41 173 ARG B CA 1
ATOM 2571 C C . ARG B 1 121 ? 43.031 -34.983 -24.068 1.00 7.98 173 ARG B C 1
ATOM 2572 O O . ARG B 1 121 ? 43.877 -34.274 -24.620 1.00 7.43 173 ARG B O 1
ATOM 2580 N N . LEU B 1 122 ? 42.218 -35.772 -24.770 1.00 6.43 174 LEU B N 1
ATOM 2581 C CA . LEU B 1 122 ? 42.310 -35.734 -26.228 1.00 8.00 174 LEU B CA 1
ATOM 2582 C C . LEU B 1 122 ? 41.970 -34.349 -26.765 1.00 8.39 174 LEU B C 1
ATOM 2583 O O . LEU B 1 122 ? 42.571 -33.891 -27.750 1.00 7.80 174 LEU B O 1
ATOM 2588 N N . SER B 1 123 ? 41.032 -33.648 -26.114 1.00 7.81 175 SER B N 1
ATOM 2589 C CA . SER B 1 123 ? 40.709 -32.292 -26.544 1.00 6.82 175 SER B CA 1
ATOM 2590 C C . SER B 1 123 ? 41.891 -31.360 -26.321 1.00 7.60 175 SER B C 1
ATOM 2591 O O . SER B 1 123 ? 42.182 -30.506 -27.170 1.00 7.93 175 SER B O 1
ATOM 2594 N N . GLN B 1 124 ? 42.560 -31.493 -25.165 1.00 7.60 176 GLN B N 1
ATOM 2595 C CA . GLN B 1 124 ? 43.780 -30.727 -24.906 1.00 6.87 176 GLN B CA 1
ATOM 2596 C C . GLN B 1 124 ? 44.827 -30.964 -25.979 1.00 7.19 176 GLN B C 1
ATOM 2597 O O . GLN B 1 124 ? 45.507 -30.021 -26.410 1.00 9.02 176 GLN B O 1
ATOM 2603 N N . LEU B 1 125 ? 45.014 -32.229 -26.368 1.00 8.63 177 LEU B N 1
ATOM 2604 C CA . LEU B 1 125 ? 46.084 -32.576 -27.305 1.00 6.91 177 LEU B CA 1
ATOM 2605 C C . LEU B 1 125 ? 45.755 -32.095 -28.709 1.00 11.02 177 LEU B C 1
ATOM 2606 O O . LEU B 1 125 ? 46.646 -31.663 -29.452 1.00 10.45 177 LEU B O 1
ATOM 2611 N N . ALA B 1 126 ? 44.477 -32.139 -29.083 1.00 6.89 178 ALA B N 1
ATOM 2612 C CA . ALA B 1 126 ? 44.095 -31.748 -30.436 1.00 6.60 178 ALA B CA 1
ATOM 2613 C C . ALA B 1 126 ? 43.988 -30.237 -30.614 1.00 7.93 178 ALA B C 1
ATOM 2614 O O . ALA B 1 126 ? 44.244 -29.731 -31.719 1.00 10.13 178 ALA B O 1
ATOM 2616 N N . ALA B 1 127 ? 43.616 -29.497 -29.565 1.00 7.70 179 ALA B N 1
ATOM 2617 C CA . ALA B 1 127 ? 43.283 -28.085 -29.747 1.00 7.01 179 ALA B CA 1
ATOM 2618 C C . ALA B 1 127 ? 44.413 -27.244 -30.335 1.00 8.04 179 ALA B C 1
ATOM 2619 O O . ALA B 1 127 ? 44.123 -26.419 -31.220 1.00 9.07 179 ALA B O 1
ATOM 2621 N N . PRO B 1 128 ? 45.678 -27.368 -29.908 1.00 8.90 180 PRO B N 1
ATOM 2622 C CA . PRO B 1 128 ? 46.727 -26.544 -30.537 1.00 7.68 180 PRO B CA 1
ATOM 2623 C C . PRO B 1 128 ? 46.851 -26.814 -32.018 1.00 8.18 180 PRO B C 1
ATOM 2624 O O . PRO B 1 128 ? 47.080 -25.883 -32.811 1.00 9.22 180 PRO B O 1
ATOM 2628 N N . HIS B 1 129 ? 46.666 -28.074 -32.415 1.00 9.24 181 HIS B N 1
ATOM 2629 C CA . HIS B 1 129 ? 46.756 -28.410 -33.828 1.00 11.49 181 HIS B CA 1
ATOM 2630 C C . HIS B 1 129 ? 45.566 -27.863 -34.601 1.00 11.97 181 HIS B C 1
ATOM 2631 O O . HIS B 1 129 ? 45.732 -27.375 -35.730 1.00 8.65 181 HIS B O 1
ATOM 2638 N N . MET B 1 130 ? 44.359 -27.887 -34.012 1.00 7.57 182 MET B N 1
ATOM 2639 C CA . MET B 1 130 ? 43.241 -27.282 -34.732 1.00 7.18 182 MET B CA 1
ATOM 2640 C C . MET B 1 130 ? 43.437 -25.787 -34.918 1.00 9.28 182 MET B C 1
ATOM 2641 O O . MET B 1 130 ? 43.080 -25.243 -35.968 1.00 9.59 182 MET B O 1
ATOM 2646 N N . GLN B 1 131 ? 43.988 -25.098 -33.917 1.00 7.89 183 GLN B N 1
ATOM 2647 C CA . GLN B 1 131 ? 44.210 -23.663 -34.086 1.00 7.46 183 GLN B CA 1
ATOM 2648 C C . GLN B 1 131 ? 45.210 -23.403 -35.207 1.00 8.39 183 GLN B C 1
ATOM 2649 O O . GLN B 1 131 ? 44.993 -22.525 -36.051 1.00 10.27 183 GLN B O 1
ATOM 2655 N N . LYS B 1 132 ? 46.302 -24.167 -35.235 1.00 9.26 184 LYS B N 1
ATOM 2656 C CA . LYS B 1 132 ? 47.290 -24.005 -36.297 1.00 9.78 184 LYS B CA 1
ATOM 2657 C C . LYS B 1 132 ? 46.667 -24.250 -37.665 1.00 12.04 184 LYS B C 1
ATOM 2658 O O . LYS B 1 132 ? 47.064 -23.621 -38.654 1.00 13.60 184 LYS B O 1
ATOM 2664 N N . ALA B 1 133 ? 45.674 -25.141 -37.740 1.00 9.19 185 ALA B N 1
ATOM 2665 C CA . ALA B 1 133 ? 45.066 -25.483 -39.020 1.00 10.35 185 ALA B CA 1
ATOM 2666 C C . ALA B 1 133 ? 44.030 -24.467 -39.480 1.00 10.63 185 ALA B C 1
ATOM 2667 O O . ALA B 1 133 ? 43.503 -24.603 -40.591 1.00 16.13 185 ALA B O 1
ATOM 2669 N N . GLY B 1 134 ? 43.722 -23.464 -38.666 1.00 8.67 186 GLY B N 1
ATOM 2670 C CA . GLY B 1 134 ? 42.770 -22.436 -39.018 1.00 10.95 186 GLY B CA 1
ATOM 2671 C C . GLY B 1 134 ? 41.431 -22.543 -38.320 1.00 12.59 186 GLY B C 1
ATOM 2672 O O . GLY B 1 134 ? 40.514 -21.796 -38.664 1.00 14.71 186 GLY B O 1
ATOM 2673 N N . GLY B 1 135 ? 41.292 -23.442 -37.358 1.00 13.72 187 GLY B N 1
ATOM 2674 C CA . GLY B 1 135 ? 40.043 -23.647 -36.655 1.00 13.05 187 GLY B CA 1
ATOM 2675 C C . GLY B 1 135 ? 39.591 -25.092 -36.728 1.00 12.11 187 GLY B C 1
ATOM 2676 O O . GLY B 1 135 ? 40.103 -25.903 -37.499 1.00 13.42 187 GLY B O 1
ATOM 2677 N N . GLY B 1 136 ? 38.613 -25.403 -35.891 1.00 8.78 188 GLY B N 1
ATOM 2678 C CA . GLY B 1 136 ? 38.129 -26.765 -35.902 1.00 10.60 188 GLY B CA 1
ATOM 2679 C C . GLY B 1 136 ? 36.886 -26.944 -35.065 1.00 9.96 188 GLY B C 1
ATOM 2680 O O . GLY B 1 136 ? 36.280 -25.980 -34.589 1.00 8.90 188 GLY B O 1
ATOM 2681 N N . ALA B 1 137 ? 36.528 -28.210 -34.889 1.00 8.76 189 ALA B N 1
ATOM 2682 C CA . ALA B 1 137 ? 35.336 -28.578 -34.146 1.00 8.10 189 ALA B CA 1
ATOM 2683 C C . ALA B 1 137 ? 35.633 -29.823 -33.326 1.00 7.93 189 ALA B C 1
ATOM 2684 O O . ALA B 1 137 ? 36.214 -30.785 -33.831 1.00 8.27 189 ALA B O 1
ATOM 2686 N N . ILE B 1 138 ? 35.234 -29.790 -32.059 1.00 7.29 190 ILE B N 1
ATOM 2687 C CA . ILE B 1 138 ? 35.214 -30.959 -31.202 1.00 5.84 190 ILE B CA 1
ATOM 2688 C C . ILE B 1 138 ? 33.760 -31.351 -31.004 1.00 7.08 190 ILE B C 1
ATOM 2689 O O . ILE B 1 138 ? 32.903 -30.481 -30.794 1.00 7.08 190 ILE B O 1
ATOM 2694 N N . LEU B 1 139 ? 33.480 -32.651 -31.104 1.00 6.02 191 LEU B N 1
ATOM 2695 C CA . LEU B 1 139 ? 32.151 -33.192 -30.838 1.00 6.64 191 LEU B CA 1
ATOM 2696 C C . LEU B 1 139 ? 32.273 -34.315 -29.822 1.00 7.72 191 LEU B C 1
ATOM 2697 O O . LEU B 1 139 ? 33.003 -35.283 -30.056 1.00 7.48 191 LEU B O 1
ATOM 2702 N N . ASN B 1 140 ? 31.532 -34.207 -28.716 1.00 5.81 192 ASN B N 1
ATOM 2703 C CA . ASN B 1 140 ? 31.519 -35.237 -27.681 1.00 6.67 192 ASN B CA 1
ATOM 2704 C C . ASN B 1 140 ? 30.224 -36.028 -27.769 1.00 8.27 192 ASN B C 1
ATOM 2705 O O . ASN B 1 140 ? 29.142 -35.441 -27.806 1.00 8.13 192 ASN B O 1
ATOM 2710 N N . ILE B 1 141 ? 30.326 -37.353 -27.824 1.00 6.66 193 ILE B N 1
ATOM 2711 C CA . ILE B 1 141 ? 29.136 -38.197 -27.788 1.00 7.31 193 ILE B CA 1
ATOM 2712 C C . ILE B 1 141 ? 28.855 -38.518 -26.328 1.00 8.96 193 ILE B C 1
ATOM 2713 O O . ILE B 1 141 ? 29.595 -39.272 -25.685 1.00 9.93 193 ILE B O 1
ATOM 2718 N N . SER B 1 142 ? 27.802 -37.908 -25.792 1.00 8.46 194 SER B N 1
ATOM 2719 C CA . SER B 1 142 ? 27.439 -38.083 -24.403 1.00 7.17 194 SER B CA 1
ATOM 2720 C C . SER B 1 142 ? 26.336 -39.116 -24.316 1.00 11.32 194 SER B C 1
ATOM 2721 O O . SER B 1 142 ? 26.288 -40.064 -25.105 1.00 15.63 194 SER B O 1
ATOM 2724 N N . SER B 1 143 ? 25.420 -38.907 -23.389 1.00 9.28 195 SER B N 1
ATOM 2725 C CA . SER B 1 143 ? 24.353 -39.856 -23.162 1.00 7.83 195 SER B CA 1
ATOM 2726 C C . SER B 1 143 ? 23.185 -39.096 -22.579 1.00 8.27 195 SER B C 1
ATOM 2727 O O . SER B 1 143 ? 23.366 -38.099 -21.885 1.00 7.95 195 SER B O 1
ATOM 2730 N N . MET B 1 144 ? 21.991 -39.616 -22.816 1.00 8.61 196 MET B N 1
ATOM 2731 C CA . MET B 1 144 ? 20.808 -39.029 -22.207 1.00 9.30 196 MET B CA 1
ATOM 2732 C C . MET B 1 144 ? 20.871 -39.158 -20.688 1.00 9.48 196 MET B C 1
ATOM 2733 O O . MET B 1 144 ? 20.198 -38.406 -19.973 1.00 10.34 196 MET B O 1
ATOM 2738 N N . ALA B 1 145 ? 21.705 -40.072 -20.176 1.00 8.44 197 ALA B N 1
ATOM 2739 C CA . ALA B 1 145 ? 21.879 -40.211 -18.736 1.00 9.52 197 ALA B CA 1
ATOM 2740 C C . ALA B 1 145 ? 22.467 -38.964 -18.095 1.00 9.24 197 ALA B C 1
ATOM 2741 O O . ALA B 1 145 ? 22.340 -38.793 -16.879 1.00 7.91 197 ALA B O 1
ATOM 2743 N N . GLY B 1 146 ? 23.124 -38.109 -18.879 1.00 9.06 198 GLY B N 1
ATOM 2744 C CA . GLY B 1 146 ? 23.707 -36.902 -18.319 1.00 8.38 198 GLY B CA 1
ATOM 2745 C C . GLY B 1 146 ? 22.682 -35.871 -17.917 1.00 10.48 198 GLY B C 1
ATOM 2746 O O . GLY B 1 146 ? 23.012 -34.944 -17.174 1.00 10.65 198 GLY B O 1
ATOM 2747 N N . GLU B 1 147 ? 21.449 -36.009 -18.392 1.00 10.79 199 GLU B N 1
ATOM 2748 C CA . GLU B 1 147 ? 20.377 -35.097 -18.025 1.00 14.01 199 GLU B CA 1
ATOM 2749 C C . GLU B 1 147 ? 19.247 -35.786 -17.279 1.00 15.62 199 GLU B C 1
ATOM 2750 O O . GLU B 1 147 ? 18.585 -35.142 -16.461 1.00 19.62 199 GLU B O 1
ATOM 2756 N N . ASN B 1 148 ? 19.026 -37.076 -17.523 1.00 11.45 200 ASN B N 1
ATOM 2757 C CA . ASN B 1 148 ? 17.973 -37.841 -16.873 1.00 12.45 200 ASN B CA 1
ATOM 2758 C C . ASN B 1 148 ? 18.430 -38.343 -15.506 1.00 13.54 200 ASN B C 1
ATOM 2759 O O . ASN B 1 148 ? 19.607 -38.279 -15.145 1.00 14.85 200 ASN B O 1
ATOM 2764 N N . THR B 1 149 ? 17.467 -38.856 -14.742 1.00 13.46 201 THR B N 1
ATOM 2765 C CA . THR B 1 149 ? 17.697 -39.284 -13.368 1.00 12.88 201 THR B CA 1
ATOM 2766 C C . THR B 1 149 ? 17.026 -40.635 -13.158 1.00 16.55 201 THR B C 1
ATOM 2767 O O . THR B 1 149 ? 15.849 -40.799 -13.495 1.00 17.99 201 THR B O 1
ATOM 2771 N N . ASN B 1 150 ? 17.771 -41.607 -12.631 1.00 14.49 202 ASN B N 1
ATOM 2772 C CA . ASN B 1 150 ? 17.213 -42.929 -12.365 1.00 13.73 202 ASN B CA 1
ATOM 2773 C C . ASN B 1 150 ? 18.076 -43.668 -11.353 1.00 14.56 202 ASN B C 1
ATOM 2774 O O . ASN B 1 150 ? 19.117 -43.176 -10.907 1.00 13.82 202 ASN B O 1
ATOM 2779 N N . VAL B 1 151 ? 17.619 -44.877 -11.003 1.00 14.83 203 VAL B N 1
ATOM 2780 C CA . VAL B 1 151 ? 18.408 -45.783 -10.176 1.00 13.70 203 VAL B CA 1
ATOM 2781 C C . VAL B 1 151 ? 19.631 -46.267 -10.947 1.00 11.39 203 VAL B C 1
ATOM 2782 O O . VAL B 1 151 ? 19.659 -46.308 -12.188 1.00 14.80 203 VAL B O 1
ATOM 2786 N N . ARG B 1 152 ? 20.647 -46.674 -10.184 1.00 11.61 204 ARG B N 1
ATOM 2787 C CA . ARG B 1 152 ? 21.833 -47.361 -10.695 1.00 11.69 204 ARG B CA 1
ATOM 2788 C C . ARG B 1 152 ? 22.633 -46.498 -11.673 1.00 13.27 204 ARG B C 1
ATOM 2789 O O . ARG B 1 152 ? 23.387 -47.011 -12.498 1.00 12.54 204 ARG B O 1
ATOM 2797 N N . MET B 1 153 ? 22.514 -45.178 -11.548 1.00 10.00 205 MET B N 1
ATOM 2798 C CA . MET B 1 153 ? 23.185 -44.258 -12.457 1.00 10.02 205 MET B CA 1
ATOM 2799 C C . MET B 1 153 ? 24.255 -43.411 -11.782 1.00 9.26 205 MET B C 1
ATOM 2800 O O . MET B 1 153 ? 24.641 -42.383 -12.341 1.00 8.92 205 MET B O 1
ATOM 2805 N N . ALA B 1 154 ? 24.736 -43.802 -10.598 1.00 8.82 206 ALA B N 1
ATOM 2806 C CA . ALA B 1 154 ? 25.638 -42.923 -9.851 1.00 7.38 206 ALA B CA 1
ATOM 2807 C C . ALA B 1 154 ? 26.886 -42.591 -10.662 1.00 10.07 206 ALA B C 1
ATOM 2808 O O . ALA B 1 154 ? 27.305 -41.428 -10.733 1.00 8.42 206 ALA B O 1
ATOM 2810 N N . SER B 1 155 ? 27.498 -43.598 -11.270 1.00 8.72 207 SER B N 1
ATOM 2811 C CA . SER B 1 155 ? 28.717 -43.355 -12.038 1.00 7.18 207 SER B CA 1
ATOM 2812 C C . SER B 1 155 ? 28.423 -42.975 -13.482 1.00 8.18 207 SER B C 1
ATOM 2813 O O . SER B 1 155 ? 29.053 -42.053 -14.013 1.00 8.58 207 SER B O 1
ATOM 2816 N N . TYR B 1 156 ? 27.484 -43.660 -14.137 1.00 8.94 208 TYR B N 1
ATOM 2817 C CA . TYR B 1 156 ? 27.248 -43.396 -15.554 1.00 9.16 208 TYR B CA 1
ATOM 2818 C C . TYR B 1 156 ? 26.605 -42.030 -15.746 1.00 10.25 208 TYR B C 1
ATOM 2819 O O . TYR B 1 156 ? 27.073 -41.220 -16.557 1.00 10.67 208 TYR B O 1
ATOM 2828 N N . GLY B 1 157 ? 25.552 -41.747 -14.981 1.00 9.25 209 GLY B N 1
ATOM 2829 C CA . GLY B 1 157 ? 24.879 -40.461 -15.111 1.00 11.10 209 GLY B CA 1
ATOM 2830 C C . GLY B 1 157 ? 25.754 -39.289 -14.709 1.00 6.98 209 GLY B C 1
ATOM 2831 O O . GLY B 1 157 ? 25.764 -38.249 -15.375 1.00 9.50 209 GLY B O 1
ATOM 2832 N N . SER B 1 158 ? 26.475 -39.421 -13.597 1.00 7.10 210 SER B N 1
ATOM 2833 C CA . SER B 1 158 ? 27.306 -38.316 -13.142 1.00 8.36 210 SER B CA 1
ATOM 2834 C C . SER B 1 158 ? 28.480 -38.068 -14.092 1.00 8.12 210 SER B C 1
ATOM 2835 O O . SER B 1 158 ? 28.818 -36.908 -14.369 1.00 7.21 210 SER B O 1
ATOM 2838 N N . SER B 1 159 ? 29.064 -39.120 -14.671 1.00 8.46 211 SER B N 1
ATOM 2839 C CA . SER B 1 159 ? 30.168 -38.873 -15.603 1.00 6.61 211 SER B CA 1
ATOM 2840 C C . SER B 1 159 ? 29.673 -38.248 -16.905 1.00 7.47 211 SER B C 1
ATOM 2841 O O . SER B 1 159 ? 30.345 -37.371 -17.467 1.00 7.01 211 SER B O 1
ATOM 2844 N N . LYS B 1 160 ? 28.486 -38.646 -17.381 1.00 8.14 212 LYS B N 1
ATOM 2845 C CA . LYS B 1 160 ? 27.966 -38.048 -18.608 1.00 7.58 212 LYS B CA 1
ATOM 2846 C C . LYS B 1 160 ? 27.473 -36.625 -18.371 1.00 5.92 212 LYS B C 1
ATOM 2847 O O . LYS B 1 160 ? 27.556 -35.788 -19.278 1.00 6.26 212 LYS B O 1
ATOM 2853 N N . ALA B 1 161 ? 26.973 -36.323 -17.165 1.00 5.70 213 ALA B N 1
ATOM 2854 C CA . ALA B 1 161 ? 26.656 -34.934 -16.841 1.00 5.71 213 ALA B CA 1
ATOM 2855 C C . ALA B 1 161 ? 27.910 -34.078 -16.883 1.00 6.59 213 ALA B C 1
ATOM 2856 O O . ALA B 1 161 ? 27.879 -32.924 -17.333 1.00 6.32 213 ALA B O 1
ATOM 2858 N N . ALA B 1 162 ? 29.026 -34.637 -16.420 1.00 5.55 214 ALA B N 1
ATOM 2859 C CA . ALA B 1 162 ? 30.279 -33.891 -16.474 1.00 5.05 214 ALA B CA 1
ATOM 2860 C C . ALA B 1 162 ? 30.719 -33.664 -17.911 1.00 5.49 214 ALA B C 1
ATOM 2861 O O . ALA B 1 162 ? 31.271 -32.602 -18.229 1.00 6.72 214 ALA B O 1
ATOM 2863 N N . VAL B 1 163 ? 30.498 -34.648 -18.793 1.00 6.50 215 VAL B N 1
ATOM 2864 C CA . VAL B 1 163 ? 30.814 -34.447 -20.207 1.00 5.88 215 VAL B CA 1
ATOM 2865 C C . VAL B 1 163 ? 29.992 -33.293 -20.765 1.00 6.64 215 VAL B C 1
ATOM 2866 O O . VAL B 1 163 ? 30.512 -32.426 -21.479 1.00 7.00 215 VAL B O 1
ATOM 2870 N N . ASN B 1 164 ? 28.698 -33.258 -20.439 1.00 7.12 216 ASN B N 1
ATOM 2871 C CA . ASN B 1 164 ? 27.844 -32.180 -20.933 1.00 6.51 216 ASN B CA 1
ATOM 2872 C C . ASN B 1 164 ? 28.337 -30.825 -20.454 1.00 6.96 216 ASN B C 1
ATOM 2873 O O . ASN B 1 164 ? 28.450 -29.881 -21.242 1.00 6.33 216 ASN B O 1
ATOM 2878 N N . HIS B 1 165 ? 28.603 -30.693 -19.150 1.00 5.93 217 HIS B N 1
ATOM 2879 C CA . HIS B 1 165 ? 29.038 -29.393 -18.651 1.00 5.96 217 HIS B CA 1
ATOM 2880 C C . HIS B 1 165 ? 30.452 -29.043 -19.090 1.00 5.16 217 HIS B C 1
ATOM 2881 O O . HIS B 1 165 ? 30.774 -27.859 -19.250 1.00 8.59 217 HIS B O 1
ATOM 2888 N N . LEU B 1 166 ? 31.319 -30.040 -19.243 1.00 5.21 218 LEU B N 1
ATOM 2889 C CA . LEU B 1 166 ? 32.636 -29.754 -19.806 1.00 5.72 218 LEU B CA 1
ATOM 2890 C C . LEU B 1 166 ? 32.493 -29.131 -21.183 1.00 6.77 218 LEU B C 1
ATOM 2891 O O . LEU B 1 166 ? 33.161 -28.146 -21.503 1.00 7.77 218 LEU B O 1
ATOM 2896 N N . THR B 1 167 ? 31.601 -29.688 -21.997 1.00 6.63 219 THR B N 1
ATOM 2897 C CA . THR B 1 167 ? 31.350 -29.158 -23.333 1.00 6.53 219 THR B CA 1
ATOM 2898 C C . THR B 1 167 ? 30.978 -27.683 -23.279 1.00 6.22 219 THR B C 1
ATOM 2899 O O . THR B 1 167 ? 31.530 -26.865 -24.026 1.00 7.88 219 THR B O 1
ATOM 2903 N N . ARG B 1 168 ? 30.029 -27.331 -22.403 1.00 6.51 220 ARG B N 1
ATOM 2904 C CA . ARG B 1 168 ? 29.566 -25.948 -22.296 1.00 7.02 220 ARG B CA 1
ATOM 2905 C C . ARG B 1 168 ? 30.682 -25.023 -21.843 1.00 7.38 220 ARG B C 1
ATOM 2906 O O . ARG B 1 168 ? 30.792 -23.891 -22.324 1.00 9.31 220 ARG B O 1
ATOM 2914 N N . ASN B 1 169 ? 31.525 -25.487 -20.919 1.00 6.83 221 ASN B N 1
ATOM 2915 C CA . ASN B 1 169 ? 32.531 -24.604 -20.356 1.00 5.59 221 ASN B CA 1
ATOM 2916 C C . ASN B 1 169 ? 33.771 -24.501 -21.240 1.00 7.04 221 ASN B C 1
ATOM 2917 O O . ASN B 1 169 ? 34.284 -23.393 -21.436 1.00 8.35 221 ASN B O 1
ATOM 2922 N N . ILE B 1 170 ? 34.289 -25.614 -21.775 1.00 6.10 222 ILE B N 1
ATOM 2923 C CA . ILE B 1 170 ? 35.516 -25.471 -22.564 1.00 7.42 222 ILE B CA 1
ATOM 2924 C C . ILE B 1 170 ? 35.250 -24.763 -23.882 1.00 7.34 222 ILE B C 1
ATOM 2925 O O . ILE B 1 170 ? 36.194 -24.271 -24.506 1.00 7.85 222 ILE B O 1
ATOM 2930 N N . ALA B 1 171 ? 33.986 -24.646 -24.292 1.00 6.35 223 ALA B N 1
ATOM 2931 C CA . ALA B 1 171 ? 33.678 -23.779 -25.427 1.00 8.14 223 ALA B CA 1
ATOM 2932 C C . ALA B 1 171 ? 34.204 -22.363 -25.205 1.00 7.42 223 ALA B C 1
ATOM 2933 O O . ALA B 1 171 ? 34.673 -21.713 -26.154 1.00 7.84 223 ALA B O 1
ATOM 2935 N N . PHE B 1 172 ? 34.181 -21.887 -23.952 1.00 6.06 224 PHE B N 1
ATOM 2936 C CA . PHE B 1 172 ? 34.711 -20.561 -23.659 1.00 8.42 224 PHE B CA 1
ATOM 2937 C C . PHE B 1 172 ? 36.225 -20.537 -23.771 1.00 8.85 224 PHE B C 1
ATOM 2938 O O . PHE B 1 172 ? 36.799 -19.519 -24.172 1.00 9.73 224 PHE B O 1
ATOM 2946 N N . ASP B 1 173 ? 36.890 -21.635 -23.416 1.00 6.98 225 ASP B N 1
ATOM 2947 C CA . ASP B 1 173 ? 38.348 -21.643 -23.434 1.00 7.11 225 ASP B CA 1
ATOM 2948 C C . ASP B 1 173 ? 38.904 -21.708 -24.853 1.00 8.38 225 ASP B C 1
ATOM 2949 O O . ASP B 1 173 ? 39.937 -21.088 -25.139 1.00 9.10 225 ASP B O 1
ATOM 2954 N N . VAL B 1 174 ? 38.279 -22.487 -25.742 1.00 6.62 226 VAL B N 1
ATOM 2955 C CA . VAL B 1 174 ? 38.861 -22.747 -27.061 1.00 5.88 226 VAL B CA 1
ATOM 2956 C C . VAL B 1 174 ? 38.172 -21.973 -28.178 1.00 7.63 226 VAL B C 1
ATOM 2957 O O . VAL B 1 174 ? 38.688 -21.960 -29.308 1.00 7.39 226 VAL B O 1
ATOM 2961 N N . GLY B 1 175 ? 37.057 -21.299 -27.898 1.00 7.72 227 GLY B N 1
ATOM 2962 C CA . GLY B 1 175 ? 36.431 -20.434 -28.876 1.00 8.56 227 GLY B CA 1
ATOM 2963 C C . GLY B 1 175 ? 37.394 -19.416 -29.465 1.00 8.87 227 GLY B C 1
ATOM 2964 O O . GLY B 1 175 ? 37.431 -19.213 -30.686 1.00 7.44 227 GLY B O 1
ATOM 2965 N N . PRO B 1 176 ? 38.169 -18.736 -28.609 1.00 7.16 228 PRO B N 1
ATOM 2966 C CA . PRO B 1 176 ? 39.158 -17.764 -29.126 1.00 7.57 228 PRO B CA 1
ATOM 2967 C C . PRO B 1 176 ? 40.271 -18.381 -29.957 1.00 8.63 228 PRO B C 1
ATOM 2968 O O . PRO B 1 176 ? 40.979 -17.640 -30.655 1.00 9.39 228 PRO B O 1
ATOM 2972 N N . MET B 1 177 ? 40.463 -19.701 -29.908 1.00 7.87 229 MET B N 1
ATOM 2973 C CA . MET B 1 177 ? 41.355 -20.391 -30.840 1.00 8.32 229 MET B CA 1
ATOM 2974 C C . MET B 1 177 ? 40.680 -20.832 -32.131 1.00 7.52 229 MET B C 1
ATOM 2975 O O . MET B 1 177 ? 41.334 -21.470 -32.964 1.00 11.24 229 MET B O 1
ATOM 2980 N N . GLY B 1 178 ? 39.427 -20.445 -32.343 1.00 7.71 230 GLY B N 1
ATOM 2981 C CA . GLY B 1 178 ? 38.710 -20.858 -33.528 1.00 7.72 230 GLY B CA 1
ATOM 2982 C C . GLY B 1 178 ? 38.124 -22.247 -33.457 1.00 8.73 230 GLY B C 1
ATOM 2983 O O . GLY B 1 178 ? 37.902 -22.866 -34.505 1.00 10.43 230 GLY B O 1
ATOM 2984 N N . ILE B 1 179 ? 37.865 -22.764 -32.259 1.00 6.22 231 ILE B N 1
ATOM 2985 C CA . ILE B 1 179 ? 37.397 -24.138 -32.083 1.00 6.71 231 ILE B CA 1
ATOM 2986 C C . ILE B 1 179 ? 36.019 -24.105 -31.447 1.00 7.49 231 ILE B C 1
ATOM 2987 O O . ILE B 1 179 ? 35.827 -23.458 -30.414 1.00 8.59 231 ILE B O 1
ATOM 2992 N N . ARG B 1 180 ? 35.067 -24.797 -32.069 1.00 6.06 232 ARG B N 1
ATOM 2993 C CA . ARG B 1 180 ? 33.744 -25.019 -31.501 1.00 6.65 232 ARG B CA 1
ATOM 2994 C C . ARG B 1 180 ? 33.731 -26.354 -30.763 1.00 6.60 232 ARG B C 1
ATOM 2995 O O . ARG B 1 180 ? 34.446 -27.282 -31.130 1.00 7.38 232 ARG B O 1
ATOM 3003 N N . VAL B 1 181 ? 32.915 -26.446 -29.713 1.00 6.22 233 VAL B N 1
ATOM 3004 C CA . VAL B 1 181 ? 32.791 -27.679 -28.925 1.00 5.80 233 VAL B CA 1
ATOM 3005 C C . VAL B 1 181 ? 31.315 -27.940 -28.698 1.00 6.45 233 VAL B C 1
ATOM 3006 O O . VAL B 1 181 ? 30.634 -27.115 -28.089 1.00 6.34 233 VAL B O 1
ATOM 3010 N N . ASN B 1 182 ? 30.829 -29.093 -29.143 1.00 4.58 234 ASN B N 1
ATOM 3011 C CA . ASN B 1 182 ? 29.423 -29.420 -28.937 1.00 4.91 234 ASN B CA 1
ATOM 3012 C C . ASN B 1 182 ? 29.320 -30.880 -28.563 1.00 5.74 234 ASN B C 1
ATOM 3013 O O . ASN B 1 182 ? 30.301 -31.620 -28.630 1.00 5.96 234 ASN B O 1
ATOM 3018 N N . ALA B 1 183 ? 28.119 -31.294 -28.152 1.00 4.95 235 ALA B N 1
ATOM 3019 C CA . ALA B 1 183 ? 27.889 -32.676 -27.756 1.00 5.09 235 ALA B CA 1
ATOM 3020 C C . ALA B 1 183 ? 26.576 -33.165 -28.342 1.00 5.70 235 ALA B C 1
ATOM 3021 O O . ALA B 1 183 ? 25.669 -32.373 -28.594 1.00 6.25 235 ALA B O 1
ATOM 3023 N N . ILE B 1 184 ? 26.480 -34.479 -28.545 1.00 5.80 236 ILE B N 1
ATOM 3024 C CA . ILE B 1 184 ? 25.217 -35.130 -28.896 1.00 6.13 236 ILE B CA 1
ATOM 3025 C C . ILE B 1 184 ? 24.887 -36.136 -27.804 1.00 6.82 236 ILE B C 1
ATOM 3026 O O . ILE B 1 184 ? 25.752 -36.919 -27.392 1.00 7.45 236 ILE B O 1
ATOM 3031 N N . ALA B 1 185 ? 23.633 -36.119 -27.341 1.00 6.26 237 ALA B N 1
ATOM 3032 C CA . ALA B 1 185 ? 23.131 -37.150 -26.437 1.00 6.55 237 ALA B CA 1
ATOM 3033 C C . ALA B 1 185 ? 22.185 -38.044 -27.224 1.00 8.00 237 ALA B C 1
ATOM 3034 O O . ALA B 1 185 ? 21.063 -37.631 -27.538 1.00 9.75 237 ALA B O 1
ATOM 3036 N N . PRO B 1 186 ? 22.592 -39.252 -27.605 1.00 8.81 238 PRO B N 1
ATOM 3037 C CA . PRO B 1 186 ? 21.722 -40.101 -28.425 1.00 9.70 238 PRO B CA 1
ATOM 3038 C C . PRO B 1 186 ? 20.704 -40.860 -27.593 1.00 12.16 238 PRO B C 1
ATOM 3039 O O . PRO B 1 186 ? 20.963 -41.263 -26.458 1.00 13.86 238 PRO B O 1
ATOM 3043 N N . GLY B 1 187 ? 19.538 -41.065 -28.193 1.00 11.27 239 GLY B N 1
ATOM 3044 C CA . GLY B 1 187 ? 18.562 -41.990 -27.659 1.00 15.61 239 GLY B CA 1
ATOM 3045 C C . GLY B 1 187 ? 18.973 -43.427 -27.928 1.00 17.11 239 GLY B C 1
ATOM 3046 O O . GLY B 1 187 ? 20.097 -43.727 -28.330 1.00 17.64 239 GLY B O 1
ATOM 3047 N N . ALA B 1 188 ? 18.030 -44.330 -27.696 1.00 17.40 240 ALA B N 1
ATOM 3048 C CA . ALA B 1 188 ? 18.295 -45.745 -27.927 1.00 18.11 240 ALA B CA 1
ATOM 3049 C C . ALA B 1 188 ? 18.450 -46.013 -29.418 1.00 17.60 240 ALA B C 1
ATOM 3050 O O . ALA B 1 188 ? 17.582 -45.652 -30.220 1.00 16.47 240 ALA B O 1
ATOM 3052 N N . ILE B 1 189 ? 19.552 -46.668 -29.782 1.00 17.76 241 ILE B N 1
ATOM 3053 C CA . ILE B 1 189 ? 19.920 -46.919 -31.169 1.00 17.11 241 ILE B CA 1
ATOM 3054 C C . ILE B 1 189 ? 19.685 -48.392 -31.474 1.00 17.48 241 ILE B C 1
ATOM 3055 O O . ILE B 1 189 ? 20.130 -49.263 -30.722 1.00 20.01 241 ILE B O 1
ATOM 3060 N N . LYS B 1 190 ? 19.014 -48.666 -32.590 1.00 17.55 242 LYS B N 1
ATOM 3061 C CA . LYS B 1 190 ? 18.745 -50.041 -32.994 1.00 19.77 242 LYS B CA 1
ATOM 3062 C C . LYS B 1 190 ? 19.923 -50.653 -33.747 1.00 20.48 242 LYS B C 1
ATOM 3063 O O . LYS B 1 190 ? 20.019 -51.881 -33.858 1.00 21.79 242 LYS B O 1
ATOM 3069 N N . THR B 1 191 ? 20.834 -49.823 -34.239 1.00 18.84 243 THR B N 1
ATOM 3070 C CA . THR B 1 191 ? 21.999 -50.305 -34.969 1.00 19.71 243 THR B CA 1
ATOM 3071 C C . THR B 1 191 ? 22.916 -51.124 -34.059 1.00 18.54 243 THR B C 1
ATOM 3072 O O . THR B 1 191 ? 23.247 -50.706 -32.946 1.00 18.55 243 THR B O 1
ATOM 3076 N N . ASP B 1 192 ? 23.320 -52.303 -34.541 1.00 22.45 244 ASP B N 1
ATOM 3077 C CA . ASP B 1 192 ? 24.121 -53.278 -33.794 1.00 20.95 244 ASP B CA 1
ATOM 3078 C C . ASP B 1 192 ? 23.493 -53.774 -32.495 1.00 21.61 244 ASP B C 1
ATOM 3079 O O . ASP B 1 192 ? 24.126 -54.547 -31.769 1.00 25.58 244 ASP B O 1
ATOM 3084 N N . ALA B 1 193 ? 22.264 -53.366 -32.188 1.00 19.27 245 ALA B N 1
ATOM 3085 C CA . ALA B 1 193 ? 21.585 -53.932 -31.033 1.00 19.71 245 ALA B CA 1
ATOM 3086 C C . ALA B 1 193 ? 21.263 -55.407 -31.269 1.00 19.77 245 ALA B C 1
ATOM 3087 O O . ALA B 1 193 ? 20.975 -55.831 -32.393 1.00 20.75 245 ALA B O 1
ATOM 3089 N N . LEU B 1 194 ? 21.315 -56.191 -30.193 1.00 22.90 246 LEU B N 1
ATOM 3090 C CA . LEU B 1 194 ? 21.069 -57.626 -30.290 1.00 22.15 246 LEU B CA 1
ATOM 3091 C C . LEU B 1 194 ? 19.579 -57.932 -30.230 1.00 27.93 246 LEU B C 1
ATOM 3092 O O . LEU B 1 194 ? 18.828 -57.291 -29.489 1.00 30.09 246 LEU B O 1
ATOM 3097 N N . ALA B 1 195 ? 19.158 -58.938 -31.003 1.00 24.07 247 ALA B N 1
ATOM 3098 C CA . ALA B 1 195 ? 17.748 -59.316 -31.028 1.00 29.21 247 ALA B CA 1
ATOM 3099 C C . ALA B 1 195 ? 17.287 -59.870 -29.685 1.00 30.93 247 ALA B C 1
ATOM 3100 O O . ALA B 1 195 ? 16.112 -59.732 -29.328 1.00 31.15 247 ALA B O 1
ATOM 3102 N N . THR B 1 196 ? 18.188 -60.503 -28.931 1.00 30.08 248 THR B N 1
ATOM 3103 C CA . THR B 1 196 ? 17.837 -61.012 -27.609 1.00 35.01 248 THR B CA 1
ATOM 3104 C C . THR B 1 196 ? 17.804 -59.914 -26.554 1.00 40.60 248 THR B C 1
ATOM 3105 O O . THR B 1 196 ? 17.117 -60.065 -25.536 1.00 38.49 248 THR B O 1
ATOM 3109 N N . VAL B 1 197 ? 18.545 -58.826 -26.769 1.00 36.94 249 VAL B N 1
ATOM 3110 C CA . VAL B 1 197 ? 18.498 -57.686 -25.860 1.00 41.89 249 VAL B CA 1
ATOM 3111 C C . VAL B 1 197 ? 17.346 -56.753 -26.216 1.00 42.61 249 VAL B C 1
ATOM 3112 O O . VAL B 1 197 ? 16.862 -56.009 -25.352 1.00 46.61 249 VAL B O 1
ATOM 3116 N N . LEU B 1 198 ? 16.849 -56.827 -27.450 1.00 42.49 250 LEU B N 1
ATOM 3117 C CA . LEU B 1 198 ? 15.910 -55.867 -28.018 1.00 38.35 250 LEU B CA 1
ATOM 3118 C C . LEU B 1 198 ? 14.680 -56.592 -28.556 1.00 43.64 250 LEU B C 1
ATOM 3119 O O . LEU B 1 198 ? 14.244 -56.379 -29.690 1.00 49.50 250 LEU B O 1
ATOM 3124 N N . THR B 1 199 ? 14.111 -57.482 -27.747 1.00 42.80 251 THR B N 1
ATOM 3125 C CA . THR B 1 199 ? 13.029 -58.333 -28.213 1.00 46.96 251 THR B CA 1
ATOM 3126 C C . THR B 1 199 ? 11.737 -57.509 -28.163 1.00 48.87 251 THR B C 1
ATOM 3127 O O . THR B 1 199 ? 11.683 -56.493 -27.461 1.00 50.80 251 THR B O 1
ATOM 3131 N N . PRO B 1 200 ? 10.695 -57.880 -28.924 1.00 48.49 252 PRO B N 1
ATOM 3132 C CA . PRO B 1 200 ? 9.627 -56.903 -29.202 1.00 48.81 252 PRO B CA 1
ATOM 3133 C C . PRO B 1 200 ? 8.951 -56.317 -27.975 1.00 45.02 252 PRO B C 1
ATOM 3134 O O . PRO B 1 200 ? 8.330 -55.254 -28.093 1.00 42.67 252 PRO B O 1
ATOM 3138 N N . GLU B 1 201 ? 9.050 -56.948 -26.802 1.00 44.90 253 GLU B N 1
ATOM 3139 C CA . GLU B 1 201 ? 8.384 -56.365 -25.644 1.00 42.97 253 GLU B CA 1
ATOM 3140 C C . GLU B 1 201 ? 9.169 -55.184 -25.079 1.00 38.00 253 GLU B C 1
ATOM 3141 O O . GLU B 1 201 ? 8.564 -54.182 -24.682 1.00 35.13 253 GLU B O 1
ATOM 3147 N N . ILE B 1 202 ? 10.506 -55.257 -25.047 1.00 35.33 254 ILE B N 1
ATOM 3148 C CA . ILE B 1 202 ? 11.275 -54.080 -24.644 1.00 34.74 254 ILE B CA 1
ATOM 3149 C C . ILE B 1 202 ? 11.228 -53.009 -25.723 1.00 33.25 254 ILE B C 1
ATOM 3150 O O . ILE B 1 202 ? 11.178 -51.813 -25.414 1.00 31.38 254 ILE B O 1
ATOM 3155 N N . GLU B 1 203 ? 11.227 -53.403 -26.999 1.00 30.43 255 GLU B N 1
ATOM 3156 C CA . GLU B 1 203 ? 11.101 -52.388 -28.040 1.00 31.08 255 GLU B CA 1
ATOM 3157 C C . GLU B 1 203 ? 9.759 -51.673 -27.942 1.00 29.95 255 GLU B C 1
ATOM 3158 O O . GLU B 1 203 ? 9.697 -50.442 -28.053 1.00 25.58 255 GLU B O 1
ATOM 3164 N N . ARG B 1 204 ? 8.675 -52.419 -27.709 1.00 27.73 256 ARG B N 1
ATOM 3165 C CA . ARG B 1 204 ? 7.380 -51.768 -27.529 1.00 30.40 256 ARG B CA 1
ATOM 3166 C C . ARG B 1 204 ? 7.389 -50.850 -26.314 1.00 29.12 256 ARG B C 1
ATOM 3167 O O . ARG B 1 204 ? 6.786 -49.770 -26.343 1.00 29.80 256 ARG B O 1
ATOM 3175 N N . ALA B 1 205 ? 8.073 -51.254 -25.239 1.00 25.79 257 ALA B N 1
ATOM 3176 C CA . ALA B 1 205 ? 8.107 -50.420 -24.041 1.00 26.89 257 ALA B CA 1
ATOM 3177 C C . ALA B 1 205 ? 8.904 -49.142 -24.281 1.00 30.57 257 ALA B C 1
ATOM 3178 O O . ALA B 1 205 ? 8.554 -48.078 -23.761 1.00 30.78 257 ALA B O 1
ATOM 3180 N N . MET B 1 206 ? 9.978 -49.225 -25.066 1.00 27.74 258 MET B N 1
ATOM 3181 C CA . MET B 1 206 ? 10.722 -48.017 -25.414 1.00 28.45 258 MET B CA 1
ATOM 3182 C C . MET B 1 206 ? 9.914 -47.101 -26.320 1.00 27.40 258 MET B C 1
ATOM 3183 O O . MET B 1 206 ? 9.968 -45.872 -26.178 1.00 30.32 258 MET B O 1
ATOM 3188 N N . LEU B 1 207 ? 9.182 -47.672 -27.275 1.00 25.66 259 LEU B N 1
ATOM 3189 C CA . LEU B 1 207 ? 8.447 -46.844 -28.220 1.00 25.79 259 LEU B CA 1
ATOM 3190 C C . LEU B 1 207 ? 7.247 -46.166 -27.571 1.00 27.10 259 LEU B C 1
ATOM 3191 O O . LEU B 1 207 ? 6.739 -45.180 -28.117 1.00 25.10 259 LEU B O 1
ATOM 3196 N N . LYS B 1 208 ? 6.808 -46.655 -26.407 1.00 28.11 260 LYS B N 1
ATOM 3197 C CA . LYS B 1 208 ? 5.665 -46.055 -25.724 1.00 28.17 260 LYS B CA 1
ATOM 3198 C C . LYS B 1 208 ? 5.942 -44.608 -25.334 1.00 31.78 260 LYS B C 1
ATOM 3199 O O . LYS B 1 208 ? 5.019 -43.787 -25.305 1.00 29.50 260 LYS B O 1
ATOM 3205 N N . HIS B 1 209 ? 7.200 -44.272 -25.050 1.00 25.03 261 HIS B N 1
ATOM 3206 C CA . HIS B 1 209 ? 7.577 -42.914 -24.680 1.00 28.03 261 HIS B CA 1
ATOM 3207 C C . HIS B 1 209 ? 8.419 -42.239 -25.755 1.00 23.64 261 HIS B C 1
ATOM 3208 O O . HIS B 1 209 ? 9.083 -41.236 -25.475 1.00 23.34 261 HIS B O 1
ATOM 3215 N N . THR B 1 210 ? 8.410 -42.777 -26.974 1.00 19.26 262 THR B N 1
ATOM 3216 C CA . THR B 1 210 ? 9.125 -42.196 -28.109 1.00 16.83 262 THR B CA 1
ATOM 3217 C C . THR B 1 210 ? 8.110 -41.674 -29.119 1.00 18.10 262 THR B C 1
ATOM 3218 O O . THR B 1 210 ? 7.544 -42.459 -29.895 1.00 18.43 262 THR B O 1
ATOM 3222 N N . PRO B 1 211 ? 7.861 -40.362 -29.159 1.00 15.92 263 PRO B N 1
ATOM 3223 C CA . PRO B 1 211 ? 6.795 -39.827 -30.027 1.00 14.08 263 PRO B CA 1
ATOM 3224 C C . PRO B 1 211 ? 6.899 -40.210 -31.490 1.00 13.41 263 PRO B C 1
ATOM 3225 O O . PRO B 1 211 ? 5.868 -40.458 -32.126 1.00 14.54 263 PRO B O 1
ATOM 3229 N N . LEU B 1 212 ? 8.104 -40.261 -32.057 1.00 15.17 264 LEU B N 1
ATOM 3230 C CA . LEU B 1 212 ? 8.230 -40.519 -33.487 1.00 13.82 264 LEU B CA 1
ATOM 3231 C C . LEU B 1 212 ? 8.048 -41.990 -33.862 1.00 18.62 264 LEU B C 1
ATOM 3232 O O . LEU B 1 212 ? 8.068 -42.311 -35.056 1.00 20.49 264 LEU B O 1
ATOM 3237 N N . GLY B 1 213 ? 7.879 -42.880 -32.888 1.00 17.48 265 GLY B N 1
ATOM 3238 C CA . GLY B 1 213 ? 7.393 -44.218 -33.176 1.00 19.75 265 GLY B CA 1
ATOM 3239 C C . GLY B 1 213 ? 8.408 -45.182 -33.740 1.00 25.10 265 GLY B C 1
ATOM 3240 O O . GLY B 1 213 ? 8.023 -46.204 -34.321 1.00 23.51 265 GLY B O 1
ATOM 3241 N N . ARG B 1 214 ? 9.696 -44.889 -33.599 1.00 18.60 266 ARG B N 1
ATOM 3242 C CA . ARG B 1 214 ? 10.746 -45.794 -34.043 1.00 17.39 266 ARG B CA 1
ATOM 3243 C C . ARG B 1 214 ? 11.980 -45.524 -33.203 1.00 22.52 266 ARG B C 1
ATOM 3244 O O . ARG B 1 214 ? 12.140 -44.432 -32.649 1.00 16.78 266 ARG B O 1
ATOM 3252 N N . LEU B 1 215 ? 12.834 -46.536 -33.087 1.00 17.19 267 LEU B N 1
ATOM 3253 C CA . LEU B 1 215 ? 14.119 -46.341 -32.441 1.00 17.52 267 LEU B CA 1
ATOM 3254 C C . LEU B 1 215 ? 15.086 -45.671 -33.410 1.00 14.50 267 LEU B C 1
ATOM 3255 O O . LEU B 1 215 ? 14.845 -45.574 -34.617 1.00 14.90 267 LEU B O 1
ATOM 3260 N N . GLY B 1 216 ? 16.195 -45.210 -32.866 1.00 16.81 268 GLY B N 1
ATOM 3261 C CA . GLY B 1 216 ? 17.140 -44.479 -33.668 1.00 13.63 268 GLY B CA 1
ATOM 3262 C C . GLY B 1 216 ? 18.036 -45.389 -34.467 1.00 16.90 268 GLY B C 1
ATOM 3263 O O . GLY B 1 216 ? 18.131 -46.591 -34.216 1.00 16.69 268 GLY B O 1
ATOM 3264 N N . GLU B 1 217 ? 18.694 -44.786 -35.444 1.00 15.10 269 GLU B N 1
ATOM 3265 C CA . GLU B 1 217 ? 19.738 -45.431 -36.222 1.00 15.21 269 GLU B CA 1
ATOM 3266 C C . GLU B 1 217 ? 21.040 -44.683 -35.988 1.00 14.23 269 GLU B C 1
ATOM 3267 O O . GLU B 1 217 ? 21.032 -43.483 -35.709 1.00 11.88 269 GLU B O 1
ATOM 3273 N N . ALA B 1 218 ? 22.162 -45.394 -36.109 1.00 11.82 270 ALA B N 1
ATOM 3274 C CA . ALA B 1 218 ? 23.456 -44.725 -36.013 1.00 11.49 270 ALA B CA 1
ATOM 3275 C C . ALA B 1 218 ? 23.565 -43.587 -37.021 1.00 9.92 270 ALA B C 1
ATOM 3276 O O . ALA B 1 218 ? 24.189 -42.556 -36.741 1.00 10.97 270 ALA B O 1
ATOM 3278 N N . GLN B 1 219 ? 22.972 -43.757 -38.206 1.00 10.50 271 GLN B N 1
ATOM 3279 C CA . GLN B 1 219 ? 23.044 -42.711 -39.219 1.00 10.80 271 GLN B CA 1
ATOM 3280 C C . GLN B 1 219 ? 22.326 -41.442 -38.775 1.00 10.41 271 GLN B C 1
ATOM 3281 O O . GLN B 1 219 ? 22.695 -40.349 -39.214 1.00 10.56 271 GLN B O 1
ATOM 3287 N N . ASP B 1 220 ? 21.293 -41.558 -37.938 1.00 9.79 272 ASP B N 1
ATOM 3288 C CA . ASP B 1 220 ? 20.665 -40.350 -37.397 1.00 11.13 272 ASP B CA 1
ATOM 3289 C C . ASP B 1 220 ? 21.674 -39.529 -36.612 1.00 9.41 272 ASP B C 1
ATOM 3290 O O . ASP B 1 220 ? 21.730 -38.302 -36.740 1.00 10.73 272 ASP B O 1
ATOM 3295 N N . ILE B 1 221 ? 22.452 -40.200 -35.758 1.00 9.65 273 ILE B N 1
ATOM 3296 C CA . ILE B 1 221 ? 23.458 -39.508 -34.963 1.00 8.44 273 ILE B CA 1
ATOM 3297 C C . ILE B 1 221 ? 24.548 -38.960 -35.865 1.00 8.21 273 ILE B C 1
ATOM 3298 O O . ILE B 1 221 ? 25.027 -37.840 -35.671 1.00 9.93 273 ILE B O 1
ATOM 3303 N N . ALA B 1 222 ? 24.950 -39.734 -36.876 1.00 8.24 274 ALA B N 1
ATOM 3304 C CA . ALA B 1 222 ? 25.996 -39.274 -37.779 1.00 7.18 274 ALA B CA 1
ATOM 3305 C C . ALA B 1 222 ? 25.549 -38.051 -38.574 1.00 7.58 274 ALA B C 1
ATOM 3306 O O . ALA B 1 222 ? 26.356 -37.161 -38.855 1.00 8.11 274 ALA B O 1
ATOM 3308 N N . ASN B 1 223 ? 24.263 -37.989 -38.952 1.00 7.86 275 ASN B N 1
ATOM 3309 C CA . ASN B 1 223 ? 23.762 -36.800 -39.639 1.00 9.55 275 ASN B CA 1
ATOM 3310 C C . ASN B 1 223 ? 23.858 -35.569 -38.750 1.00 7.97 275 ASN B C 1
ATOM 3311 O O . ASN B 1 223 ? 24.245 -34.488 -39.211 1.00 8.77 275 ASN B O 1
ATOM 3316 N N . ALA B 1 224 ? 23.507 -35.716 -37.470 1.00 8.33 276 ALA B N 1
ATOM 3317 C CA . ALA B 1 224 ? 23.617 -34.592 -36.543 1.00 7.47 276 ALA B CA 1
ATOM 3318 C C . ALA B 1 224 ? 25.077 -34.236 -36.293 1.00 8.25 276 ALA B C 1
ATOM 3319 O O . ALA B 1 224 ? 25.428 -33.055 -36.205 1.00 8.33 276 ALA B O 1
ATOM 3321 N N . ALA B 1 225 ? 25.944 -35.250 -36.195 1.00 7.88 277 ALA B N 1
ATOM 3322 C CA . ALA B 1 225 ? 27.377 -35.004 -36.040 1.00 7.66 277 ALA B CA 1
ATOM 3323 C C . ALA B 1 225 ? 27.940 -34.235 -37.226 1.00 8.74 277 ALA B C 1
ATOM 3324 O O . ALA B 1 225 ? 28.731 -33.299 -37.049 1.00 8.23 277 ALA B O 1
ATOM 3326 N N . LEU B 1 226 ? 27.548 -34.613 -38.449 1.00 6.29 278 LEU B N 1
ATOM 3327 C CA . LEU B 1 226 ? 28.029 -33.906 -39.628 1.00 7.17 278 LEU B CA 1
ATOM 3328 C C . LEU B 1 226 ? 27.604 -32.449 -39.581 1.00 9.38 278 LEU B C 1
ATOM 3329 O O . LEU B 1 226 ? 28.416 -31.542 -39.800 1.00 9.06 278 LEU B O 1
ATOM 3334 N N . PHE B 1 227 ? 26.330 -32.204 -39.262 1.00 7.45 279 PHE B N 1
ATOM 3335 C CA . PHE B 1 227 ? 25.868 -30.833 -39.117 1.00 8.51 279 PHE B CA 1
ATOM 3336 C C . PHE B 1 227 ? 26.752 -30.071 -38.136 1.00 8.31 279 PHE B C 1
ATOM 3337 O O . PHE B 1 227 ? 27.291 -29.007 -38.462 1.00 8.61 279 PHE B O 1
ATOM 3345 N N . LEU B 1 228 ? 26.946 -30.631 -36.939 1.00 7.80 280 LEU B N 1
ATOM 3346 C CA . LEU B 1 228 ? 27.620 -29.886 -35.883 1.00 5.72 280 LEU B CA 1
ATOM 3347 C C . LEU B 1 228 ? 29.105 -29.711 -36.147 1.00 7.89 280 LEU B C 1
ATOM 3348 O O . LEU B 1 228 ? 29.716 -28.824 -35.555 1.00 9.00 280 LEU B O 1
ATOM 3353 N N . CYS B 1 229 ? 29.698 -30.518 -37.018 1.00 8.26 281 CYS B N 1
ATOM 3354 C CA . CYS B 1 229 ? 31.116 -30.356 -37.308 1.00 8.13 281 CYS B CA 1
ATOM 3355 C C . CYS B 1 229 ? 31.389 -29.600 -38.605 1.00 10.50 281 CYS B C 1
ATOM 3356 O O . CYS B 1 229 ? 32.558 -29.418 -38.961 1.00 13.29 281 CYS B O 1
ATOM 3359 N N . SER B 1 230 ? 30.355 -29.134 -39.294 1.00 9.90 282 SER B N 1
ATOM 3360 C CA . SER B 1 230 ? 30.465 -28.508 -40.607 1.00 12.47 282 SER B CA 1
ATOM 3361 C C . SER B 1 230 ? 30.321 -26.995 -40.519 1.00 12.42 282 SER B C 1
ATOM 3362 O O . SER B 1 230 ? 29.862 -26.449 -39.511 1.00 12.35 282 SER B O 1
ATOM 3365 N N . PRO B 1 231 ? 30.678 -26.271 -41.587 1.00 12.52 283 PRO B N 1
ATOM 3366 C CA . PRO B 1 231 ? 30.440 -24.818 -41.595 1.00 13.38 283 PRO B CA 1
ATOM 3367 C C . PRO B 1 231 ? 28.978 -24.438 -41.452 1.00 12.98 283 PRO B C 1
ATOM 3368 O O . PRO B 1 231 ? 28.681 -23.272 -41.167 1.00 13.58 283 PRO B O 1
ATOM 3372 N N . ALA B 1 232 ? 28.051 -25.377 -41.647 1.00 13.42 284 ALA B N 1
ATOM 3373 C CA . ALA B 1 232 ? 26.649 -25.087 -41.395 1.00 12.36 284 ALA B CA 1
ATOM 3374 C C . ALA B 1 232 ? 26.380 -24.785 -39.927 1.00 10.66 284 ALA B C 1
ATOM 3375 O O . ALA B 1 232 ? 25.316 -24.247 -39.599 1.00 10.63 284 ALA B O 1
ATOM 3377 N N . ALA B 1 233 ? 27.306 -25.148 -39.036 1.00 9.50 285 ALA B N 1
ATOM 3378 C CA . ALA B 1 233 ? 27.181 -24.898 -37.605 1.00 7.60 285 ALA B CA 1
ATOM 3379 C C . ALA B 1 233 ? 28.307 -23.996 -37.108 1.00 8.62 285 ALA B C 1
ATOM 3380 O O . ALA B 1 233 ? 28.707 -24.074 -35.942 1.00 8.33 285 ALA B O 1
ATOM 3382 N N . ALA B 1 234 ? 28.818 -23.133 -37.996 1.00 11.10 286 ALA B N 1
ATOM 3383 C CA . ALA B 1 234 ? 29.981 -22.302 -37.695 1.00 12.26 286 ALA B CA 1
ATOM 3384 C C . ALA B 1 234 ? 29.769 -21.366 -36.513 1.00 9.07 286 ALA B C 1
ATOM 3385 O O . ALA B 1 234 ? 30.754 -20.919 -35.919 1.00 10.76 286 ALA B O 1
ATOM 3387 N N . TRP B 1 235 ? 28.525 -21.037 -36.159 1.00 9.39 287 TRP B N 1
ATOM 3388 C CA . TRP B 1 235 ? 28.269 -20.174 -35.016 1.00 10.60 287 TRP B CA 1
ATOM 3389 C C . TRP B 1 235 ? 27.545 -20.919 -33.895 1.00 8.24 287 TRP B C 1
ATOM 3390 O O . TRP B 1 235 ? 26.829 -20.309 -33.098 1.00 9.22 287 TRP B O 1
ATOM 3401 N N . ILE B 1 236 ? 27.747 -22.236 -33.807 1.00 7.72 288 ILE B N 1
ATOM 3402 C CA . ILE B 1 236 ? 27.136 -23.067 -32.770 1.00 5.50 288 ILE B CA 1
ATOM 3403 C C . ILE B 1 236 ? 28.250 -23.641 -31.911 1.00 7.32 288 ILE B C 1
ATOM 3404 O O . ILE B 1 236 ? 29.124 -24.361 -32.413 1.00 6.80 288 ILE B O 1
ATOM 3409 N N . SER B 1 237 ? 28.225 -23.327 -30.624 1.00 6.50 289 SER B N 1
ATOM 3410 C CA . SER B 1 237 ? 29.208 -23.905 -29.723 1.00 6.37 289 SER B CA 1
ATOM 3411 C C . SER B 1 237 ? 28.590 -24.023 -28.341 1.00 7.87 289 SER B C 1
ATOM 3412 O O . SER B 1 237 ? 27.644 -23.298 -28.001 1.00 9.35 289 SER B O 1
ATOM 3415 N N . GLY B 1 238 ? 29.111 -24.974 -27.566 1.00 5.89 290 GLY B N 1
ATOM 3416 C CA . GLY B 1 238 ? 28.653 -25.171 -26.206 1.00 8.26 290 GLY B CA 1
ATOM 3417 C C . GLY B 1 238 ? 27.291 -25.813 -26.085 1.00 9.34 290 GLY B C 1
ATOM 3418 O O . GLY B 1 238 ? 26.644 -25.673 -25.040 1.00 8.47 290 GLY B O 1
ATOM 3419 N N . GLN B 1 239 ? 26.830 -26.498 -27.124 1.00 7.15 291 GLN B N 1
ATOM 3420 C CA . GLN B 1 239 ? 25.474 -27.033 -27.140 1.00 7.14 291 GLN B CA 1
ATOM 3421 C C . GLN B 1 239 ? 25.483 -28.533 -26.900 1.00 8.09 291 GLN B C 1
ATOM 3422 O O . GLN B 1 239 ? 26.427 -29.230 -27.266 1.00 8.03 291 GLN B O 1
ATOM 3428 N N . VAL B 1 240 ? 24.417 -29.025 -26.265 1.00 8.49 292 VAL B N 1
ATOM 3429 C CA . VAL B 1 240 ? 24.194 -30.464 -26.118 1.00 4.23 292 VAL B CA 1
ATOM 3430 C C . VAL B 1 240 ? 22.908 -30.780 -26.872 1.00 6.25 292 VAL B C 1
ATOM 3431 O O . VAL B 1 240 ? 21.818 -30.384 -26.442 1.00 10.48 292 VAL B O 1
ATOM 3435 N N . LEU B 1 241 ? 23.032 -31.441 -28.019 1.00 5.21 293 LEU B N 1
ATOM 3436 C CA . LEU B 1 241 ? 21.883 -31.743 -28.872 1.00 7.50 293 LEU B CA 1
ATOM 3437 C C . LEU B 1 241 ? 21.401 -33.164 -28.588 1.00 7.61 293 LEU B C 1
ATOM 3438 O O . LEU B 1 241 ? 22.143 -34.131 -28.802 1.00 7.51 293 LEU B O 1
ATOM 3443 N N . THR B 1 242 ? 20.149 -33.296 -28.137 1.00 6.29 294 THR B N 1
ATOM 3444 C CA . THR B 1 242 ? 19.599 -34.615 -27.840 1.00 6.18 294 THR B CA 1
ATOM 3445 C C . THR B 1 242 ? 18.849 -35.129 -29.064 1.00 9.16 294 THR B C 1
ATOM 3446 O O . THR B 1 242 ? 17.993 -34.430 -29.617 1.00 9.12 294 THR B O 1
ATOM 3450 N N . VAL B 1 243 ? 19.220 -36.328 -29.512 1.00 8.01 295 VAL B N 1
ATOM 3451 C CA . VAL B 1 243 ? 18.687 -36.939 -30.732 1.00 7.66 295 VAL B CA 1
ATOM 3452 C C . VAL B 1 243 ? 18.014 -38.224 -30.267 1.00 12.26 295 VAL B C 1
ATOM 3453 O O . VAL B 1 243 ? 18.661 -39.263 -30.091 1.00 11.41 295 VAL B O 1
ATOM 3457 N N . SER B 1 244 ? 16.694 -38.159 -30.029 1.00 9.07 296 SER B N 1
ATOM 3458 C CA . SER B 1 244 ? 16.046 -39.277 -29.353 1.00 11.82 296 SER B CA 1
ATOM 3459 C C . SER B 1 244 ? 14.586 -39.403 -29.741 1.00 11.00 296 SER B C 1
ATOM 3460 O O . SER B 1 244 ? 13.784 -39.928 -28.961 1.00 12.07 296 SER B O 1
ATOM 3463 N N . GLY B 1 245 ? 14.228 -38.926 -30.929 1.00 9.33 297 GLY B N 1
ATOM 3464 C CA . GLY B 1 245 ? 12.892 -39.139 -31.452 1.00 10.52 297 GLY B CA 1
ATOM 3465 C C . GLY B 1 245 ? 11.790 -38.477 -30.671 1.00 16.23 297 GLY B C 1
ATOM 3466 O O . GLY B 1 245 ? 10.637 -38.907 -30.763 1.00 12.49 297 GLY B O 1
ATOM 3467 N N . GLY B 1 246 ? 12.114 -37.444 -29.890 1.00 11.51 298 GLY B N 1
ATOM 3468 C CA . GLY B 1 246 ? 11.126 -36.714 -29.134 1.00 12.72 298 GLY B CA 1
ATOM 3469 C C . GLY B 1 246 ? 10.933 -37.158 -27.701 1.00 15.15 298 GLY B C 1
ATOM 3470 O O . GLY B 1 246 ? 10.211 -36.485 -26.958 1.00 19.02 298 GLY B O 1
ATOM 3471 N N . GLY B 1 247 ? 11.536 -38.264 -27.278 1.00 15.20 299 GLY B N 1
ATOM 3472 C CA . GLY B 1 247 ? 11.276 -38.804 -25.955 1.00 16.48 299 GLY B CA 1
ATOM 3473 C C . GLY B 1 247 ? 12.470 -39.502 -25.352 1.00 25.14 299 GLY B C 1
ATOM 3474 O O . GLY B 1 247 ? 13.620 -39.237 -25.719 1.00 22.49 299 GLY B O 1
ATOM 3475 N N . VAL B 1 248 ? 12.198 -40.396 -24.397 1.00 26.38 300 VAL B N 1
ATOM 3476 C CA . VAL B 1 248 ? 13.254 -41.130 -23.713 1.00 27.93 300 VAL B CA 1
ATOM 3477 C C . VAL B 1 248 ? 12.988 -42.624 -23.869 1.00 29.80 300 VAL B C 1
ATOM 3478 O O . VAL B 1 248 ? 11.865 -43.059 -24.139 1.00 31.61 300 VAL B O 1
ATOM 3482 N N . GLN B 1 249 ? 14.051 -43.412 -23.715 1.00 26.29 301 GLN B N 1
ATOM 3483 C CA . GLN B 1 249 ? 13.985 -44.869 -23.839 1.00 29.94 301 GLN B CA 1
ATOM 3484 C C . GLN B 1 249 ? 14.692 -45.470 -22.628 1.00 37.57 301 GLN B C 1
ATOM 3485 O O . GLN B 1 249 ? 15.923 -45.575 -22.607 1.00 45.91 301 GLN B O 1
ATOM 3491 N N . GLU B 1 250 ? 13.920 -45.855 -21.620 1.00 42.46 302 GLU B N 1
ATOM 3492 C CA . GLU B 1 250 ? 14.487 -46.449 -20.413 1.00 46.57 302 GLU B CA 1
ATOM 3493 C C . GLU B 1 250 ? 14.770 -47.934 -20.616 1.00 44.80 302 GLU B C 1
ATOM 3494 O O . GLU B 1 250 ? 15.921 -48.338 -20.790 1.00 47.80 302 GLU B O 1
ATOM 3500 N N . SER C 1 2 ? 13.145 -20.888 14.486 1.00 35.77 54 SER C N 1
ATOM 3501 C CA . SER C 1 2 ? 13.580 -19.596 15.011 1.00 38.00 54 SER C CA 1
ATOM 3502 C C . SER C 1 2 ? 13.618 -18.539 13.893 1.00 34.54 54 SER C C 1
ATOM 3503 O O . SER C 1 2 ? 13.000 -17.481 14.032 1.00 36.39 54 SER C O 1
ATOM 3506 N N . PRO C 1 3 ? 14.313 -18.801 12.778 1.00 33.31 55 PRO C N 1
ATOM 3507 C CA . PRO C 1 3 ? 14.093 -17.969 11.591 1.00 28.44 55 PRO C CA 1
ATOM 3508 C C . PRO C 1 3 ? 12.910 -18.438 10.766 1.00 19.47 55 PRO C C 1
ATOM 3509 O O . PRO C 1 3 ? 12.573 -17.804 9.757 1.00 20.10 55 PRO C O 1
ATOM 3513 N N . PHE C 1 4 ? 12.269 -19.518 11.196 1.00 17.59 56 PHE C N 1
ATOM 3514 C CA . PHE C 1 4 ? 11.216 -20.172 10.444 1.00 19.44 56 PHE C CA 1
ATOM 3515 C C . PHE C 1 4 ? 9.838 -19.661 10.827 1.00 22.73 56 PHE C C 1
ATOM 3516 O O . PHE C 1 4 ? 8.841 -20.356 10.605 1.00 24.82 56 PHE C O 1
ATOM 3524 N N . HIS C 1 5 ? 9.759 -18.466 11.398 1.00 17.06 57 HIS C N 1
ATOM 3525 C CA . HIS C 1 5 ? 8.490 -17.897 11.820 1.00 21.43 57 HIS C CA 1
ATOM 3526 C C . HIS C 1 5 ? 8.077 -16.777 10.876 1.00 20.58 57 HIS C C 1
ATOM 3527 O O . HIS C 1 5 ? 8.886 -16.260 10.100 1.00 19.65 57 HIS C O 1
ATOM 3534 N N . LEU C 1 6 ? 6.789 -16.432 10.934 1.00 14.51 58 LEU C N 1
ATOM 3535 C CA . LEU C 1 6 ? 6.227 -15.343 10.140 1.00 13.16 58 LEU C CA 1
ATOM 3536 C C . LEU C 1 6 ? 5.661 -14.284 11.073 1.00 17.52 58 LEU C C 1
ATOM 3537 O O . LEU C 1 6 ? 4.501 -13.876 10.937 1.00 18.24 58 LEU C O 1
ATOM 3542 N N . ASN C 1 7 ? 6.476 -13.854 12.027 1.00 19.25 59 ASN C N 1
ATOM 3543 C CA . ASN C 1 7 ? 6.038 -12.885 13.020 1.00 21.73 59 ASN C CA 1
ATOM 3544 C C . ASN C 1 7 ? 5.620 -11.586 12.341 1.00 19.91 59 ASN C C 1
ATOM 3545 O O . ASN C 1 7 ? 6.356 -11.036 11.513 1.00 22.52 59 ASN C O 1
ATOM 3550 N N . ASP C 1 8 ? 4.417 -11.122 12.676 1.00 23.54 60 ASP C N 1
ATOM 3551 C CA . ASP C 1 8 ? 3.851 -9.862 12.194 1.00 23.42 60 ASP C CA 1
ATOM 3552 C C . ASP C 1 8 ? 3.643 -9.843 10.683 1.00 22.69 60 ASP C C 1
ATOM 3553 O O . ASP C 1 8 ? 3.483 -8.773 10.099 1.00 24.08 60 ASP C O 1
ATOM 3558 N N . ALA C 1 9 ? 3.627 -11.000 10.029 1.00 16.46 61 ALA C N 1
ATOM 3559 C CA . ALA C 1 9 ? 3.343 -11.014 8.601 1.00 15.54 61 ALA C CA 1
ATOM 3560 C C . ALA C 1 9 ? 1.840 -10.908 8.345 1.00 13.54 61 ALA C C 1
ATOM 3561 O O . ALA C 1 9 ? 1.013 -11.215 9.206 1.00 14.53 61 ALA C O 1
ATOM 3563 N N . VAL C 1 10 ? 1.491 -10.461 7.137 1.00 11.48 62 VAL C N 1
ATOM 3564 C CA . VAL C 1 10 ? 0.135 -10.577 6.603 1.00 10.00 62 VAL C CA 1
ATOM 3565 C C . VAL C 1 10 ? 0.251 -11.309 5.277 1.00 12.55 62 VAL C C 1
ATOM 3566 O O . VAL C 1 10 ? 0.914 -10.813 4.355 1.00 10.52 62 VAL C O 1
ATOM 3570 N N . ALA C 1 11 ? -0.380 -12.478 5.185 1.00 9.57 63 ALA C N 1
ATOM 3571 C CA . ALA C 1 11 ? -0.265 -13.350 4.016 1.00 9.42 63 ALA C CA 1
ATOM 3572 C C . ALA C 1 11 ? -1.612 -13.502 3.320 1.00 12.38 63 ALA C C 1
ATOM 3573 O O . ALA C 1 11 ? -2.614 -13.838 3.963 1.00 11.31 63 ALA C O 1
ATOM 3575 N N . ILE C 1 12 ? -1.632 -13.269 2.002 1.00 8.92 64 ILE C N 1
ATOM 3576 C CA . ILE C 1 12 ? -2.771 -13.627 1.164 1.00 9.60 64 ILE C CA 1
ATOM 3577 C C . ILE C 1 12 ? -2.492 -15.001 0.576 1.00 11.08 64 ILE C C 1
ATOM 3578 O O . ILE C 1 12 ? -1.427 -15.213 -0.023 1.00 10.94 64 ILE C O 1
ATOM 3583 N N . VAL C 1 13 ? -3.426 -15.938 0.748 1.00 7.25 65 VAL C N 1
ATOM 3584 C CA . VAL C 1 13 ? -3.302 -17.278 0.162 1.00 9.21 65 VAL C CA 1
ATOM 3585 C C . VAL C 1 13 ? -4.526 -17.561 -0.708 1.00 12.15 65 VAL C C 1
ATOM 3586 O O . VAL C 1 13 ? -5.652 -17.652 -0.200 1.00 11.85 65 VAL C O 1
ATOM 3590 N N . THR C 1 14 ? -4.309 -17.756 -2.008 1.00 9.82 66 THR C N 1
ATOM 3591 C CA . THR C 1 14 ? -5.422 -17.932 -2.935 1.00 10.64 66 THR C CA 1
ATOM 3592 C C . THR C 1 14 ? -5.730 -19.407 -3.180 1.00 11.43 66 THR C C 1
ATOM 3593 O O . THR C 1 14 ? -4.884 -20.290 -3.010 1.00 13.04 66 THR C O 1
ATOM 3597 N N . GLY C 1 15 ? -6.973 -19.658 -3.584 1.00 11.14 67 GLY C N 1
ATOM 3598 C CA . GLY C 1 15 ? -7.445 -21.008 -3.875 1.00 12.96 67 GLY C CA 1
ATOM 3599 C C . GLY C 1 15 ? -7.288 -21.977 -2.726 1.00 12.55 67 GLY C C 1
ATOM 3600 O O . GLY C 1 15 ? -6.923 -23.138 -2.946 1.00 16.38 67 GLY C O 1
ATOM 3601 N N . ALA C 1 16 ? -7.594 -21.535 -1.502 1.00 12.02 68 ALA C N 1
ATOM 3602 C CA . ALA C 1 16 ? -7.122 -22.187 -0.288 1.00 11.56 68 ALA C CA 1
ATOM 3603 C C . ALA C 1 16 ? -8.236 -22.808 0.547 1.00 12.13 68 ALA C C 1
ATOM 3604 O O . ALA C 1 16 ? -8.048 -23.017 1.749 1.00 10.73 68 ALA C O 1
ATOM 3606 N N . ALA C 1 17 ? -9.370 -23.152 -0.069 1.00 13.93 69 ALA C N 1
ATOM 3607 C CA . ALA C 1 17 ? -10.411 -23.876 0.658 1.00 15.52 69 ALA C CA 1
ATOM 3608 C C . ALA C 1 17 ? -9.994 -25.300 1.001 1.00 15.62 69 ALA C C 1
ATOM 3609 O O . ALA C 1 17 ? -10.554 -25.893 1.933 1.00 15.48 69 ALA C O 1
ATOM 3611 N N . ALA C 1 18 ? -9.023 -25.861 0.280 1.00 14.24 70 ALA C N 1
ATOM 3612 C CA . ALA C 1 18 ? -8.636 -27.249 0.478 1.00 15.66 70 ALA C CA 1
ATOM 3613 C C . ALA C 1 18 ? -7.191 -27.434 0.039 1.00 15.86 70 ALA C C 1
ATOM 3614 O O . ALA C 1 18 ? -6.528 -26.489 -0.396 1.00 14.37 70 ALA C O 1
ATOM 3616 N N . GLY C 1 19 ? -6.707 -28.669 0.175 1.00 15.12 71 GLY C N 1
ATOM 3617 C CA . GLY C 1 19 ? -5.449 -29.067 -0.440 1.00 15.16 71 GLY C CA 1
ATOM 3618 C C . GLY C 1 19 ? -4.260 -28.283 0.072 1.00 11.57 71 GLY C C 1
ATOM 3619 O O . GLY C 1 19 ? -4.149 -27.954 1.255 1.00 11.50 71 GLY C O 1
ATOM 3620 N N . ILE C 1 20 ? -3.354 -27.969 -0.857 1.00 13.05 72 ILE C N 1
ATOM 3621 C CA . ILE C 1 20 ? -2.130 -27.255 -0.512 1.00 11.43 72 ILE C CA 1
ATOM 3622 C C . ILE C 1 20 ? -2.441 -25.881 0.056 1.00 9.59 72 ILE C C 1
ATOM 3623 O O . ILE C 1 20 ? -1.823 -25.446 1.035 1.00 9.49 72 ILE C O 1
ATOM 3628 N N . GLY C 1 21 ? -3.371 -25.159 -0.571 1.00 9.71 73 GLY C N 1
ATOM 3629 C CA . GLY C 1 21 ? -3.670 -23.811 -0.120 1.00 9.96 73 GLY C CA 1
ATOM 3630 C C . GLY C 1 21 ? -4.176 -23.781 1.307 1.00 9.87 73 GLY C C 1
ATOM 3631 O O . GLY C 1 21 ? -3.776 -22.926 2.099 1.00 10.02 73 GLY C O 1
ATOM 3632 N N . ARG C 1 22 ? -5.067 -24.715 1.654 1.00 10.85 74 ARG C N 1
ATOM 3633 C CA . ARG C 1 22 ? -5.565 -24.769 3.026 1.00 10.24 74 ARG C CA 1
ATOM 3634 C C . ARG C 1 22 ? -4.445 -25.084 4.005 1.00 10.41 74 ARG C C 1
ATOM 3635 O O . ARG C 1 22 ? -4.344 -24.459 5.066 1.00 10.72 74 ARG C O 1
ATOM 3643 N N . ALA C 1 23 ? -3.569 -26.029 3.653 1.00 11.12 75 ALA C N 1
ATOM 3644 C CA . ALA C 1 23 ? -2.448 -26.352 4.530 1.00 10.06 75 ALA C CA 1
ATOM 3645 C C . ALA C 1 23 ? -1.503 -25.170 4.687 1.00 8.53 75 ALA C C 1
ATOM 3646 O O . ALA C 1 23 ? -0.979 -24.926 5.783 1.00 11.05 75 ALA C O 1
ATOM 3648 N N . ILE C 1 24 ? -1.253 -24.434 3.598 1.00 9.50 76 ILE C N 1
ATOM 3649 C CA . ILE C 1 24 ? -0.390 -23.260 3.687 1.00 8.69 76 ILE C CA 1
ATOM 3650 C C . ILE C 1 24 ? -1.019 -22.214 4.598 1.00 9.14 76 ILE C C 1
ATOM 3651 O O . ILE C 1 24 ? -0.345 -21.618 5.439 1.00 9.00 76 ILE C O 1
ATOM 3656 N N . ALA C 1 25 ? -2.327 -21.999 4.467 1.00 9.97 77 ALA C N 1
ATOM 3657 C CA . ALA C 1 25 ? -2.991 -20.977 5.274 1.00 8.92 77 ALA C CA 1
ATOM 3658 C C . ALA C 1 25 ? -2.895 -21.299 6.763 1.00 10.83 77 ALA C C 1
ATOM 3659 O O . ALA C 1 25 ? -2.545 -20.435 7.580 1.00 10.65 77 ALA C O 1
ATOM 3661 N N . GLY C 1 26 ? -3.168 -22.551 7.132 1.00 11.92 78 GLY C N 1
ATOM 3662 C CA . GLY C 1 26 ? -3.121 -22.920 8.541 1.00 10.82 78 GLY C CA 1
ATOM 3663 C C . GLY C 1 26 ? -1.711 -22.900 9.098 1.00 11.39 78 GLY C C 1
ATOM 3664 O O . GLY C 1 26 ? -1.483 -22.441 10.219 1.00 12.45 78 GLY C O 1
ATOM 3665 N N . THR C 1 27 ? -0.744 -23.396 8.319 1.00 11.82 79 THR C N 1
ATOM 3666 C CA . THR C 1 27 ? 0.648 -23.375 8.756 1.00 10.92 79 THR C CA 1
ATOM 3667 C C . THR C 1 27 ? 1.155 -21.955 8.939 1.00 11.11 79 THR C C 1
ATOM 3668 O O . THR C 1 27 ? 1.860 -21.662 9.912 1.00 12.36 79 THR C O 1
ATOM 3672 N N . PHE C 1 28 ? 0.839 -21.066 7.994 1.00 9.53 80 PHE C N 1
ATOM 3673 C CA . PHE C 1 28 ? 1.324 -19.692 8.090 1.00 9.47 80 PHE C CA 1
ATOM 3674 C C . PHE C 1 28 ? 0.736 -18.994 9.309 1.00 10.92 80 PHE C C 1
ATOM 3675 O O . PHE C 1 28 ? 1.420 -18.213 9.976 1.00 11.80 80 PHE C O 1
ATOM 3683 N N . ALA C 1 29 ? -0.533 -19.270 9.615 1.00 11.83 81 ALA C N 1
ATOM 3684 C CA . ALA C 1 29 ? -1.156 -18.661 10.785 1.00 13.62 81 ALA C CA 1
ATOM 3685 C C . ALA C 1 29 ? -0.507 -19.159 12.069 1.00 13.92 81 ALA C C 1
ATOM 3686 O O . ALA C 1 29 ? -0.239 -18.368 12.983 1.00 16.45 81 ALA C O 1
ATOM 3688 N N . LYS C 1 30 ? -0.226 -20.463 12.149 1.00 13.64 82 LYS C N 1
ATOM 3689 C CA . LYS C 1 30 ? 0.465 -20.991 13.323 1.00 14.03 82 LYS C CA 1
ATOM 3690 C C . LYS C 1 30 ? 1.861 -20.409 13.463 1.00 19.49 82 LYS C C 1
ATOM 3691 O O . LYS C 1 30 ? 2.369 -20.284 14.584 1.00 17.58 82 LYS C O 1
ATOM 3697 N N . ALA C 1 31 ? 2.498 -20.048 12.346 1.00 13.27 83 ALA C N 1
ATOM 3698 C CA . ALA C 1 31 ? 3.819 -19.440 12.389 1.00 12.16 83 ALA C CA 1
ATOM 3699 C C . ALA C 1 31 ? 3.785 -17.940 12.668 1.00 13.84 83 ALA C C 1
ATOM 3700 O O . ALA C 1 31 ? 4.847 -17.312 12.700 1.00 15.60 83 ALA C O 1
ATOM 3702 N N . GLY C 1 32 ? 2.610 -17.351 12.860 1.00 13.21 84 GLY C N 1
ATOM 3703 C CA . GLY C 1 32 ? 2.493 -15.963 13.277 1.00 15.08 84 GLY C CA 1
ATOM 3704 C C . GLY C 1 32 ? 1.809 -15.041 12.290 1.00 15.63 84 GLY C C 1
ATOM 3705 O O . GLY C 1 32 ? 1.520 -13.887 12.642 1.00 15.77 84 GLY C O 1
ATOM 3706 N N . ALA C 1 33 ? 1.532 -15.470 11.068 1.00 13.66 85 ALA C N 1
ATOM 3707 C CA . ALA C 1 33 ? 0.958 -14.557 10.089 1.00 13.34 85 ALA C CA 1
ATOM 3708 C C . ALA C 1 33 ? -0.535 -14.370 10.324 1.00 13.69 85 ALA C C 1
ATOM 3709 O O . ALA C 1 33 ? -1.238 -15.298 10.732 1.00 13.26 85 ALA C O 1
ATOM 3711 N N . SER C 1 34 ? -1.016 -13.152 10.085 1.00 12.01 86 SER C N 1
ATOM 3712 C CA . SER C 1 34 ? -2.438 -12.952 9.844 1.00 12.25 86 SER C CA 1
ATOM 3713 C C . SER C 1 34 ? -2.707 -13.323 8.396 1.00 13.27 86 SER C C 1
ATOM 3714 O O . SER C 1 34 ? -1.947 -12.924 7.511 1.00 13.80 86 SER C O 1
ATOM 3717 N N . VAL C 1 35 ? -3.772 -14.082 8.148 1.00 10.98 87 VAL C N 1
ATOM 3718 C CA . VAL C 1 35 ? -3.973 -14.741 6.857 1.00 13.03 87 VAL C CA 1
ATOM 3719 C C . VAL C 1 35 ? -5.275 -14.280 6.215 1.00 15.61 87 VAL C C 1
ATOM 3720 O O . VAL C 1 35 ? -6.340 -14.307 6.843 1.00 16.76 87 VAL C O 1
ATOM 3724 N N . VAL C 1 36 ? -5.194 -13.898 4.947 1.00 11.34 88 VAL C N 1
ATOM 3725 C CA . VAL C 1 36 ? -6.372 -13.660 4.124 1.00 11.55 88 VAL C CA 1
ATOM 3726 C C . VAL C 1 36 ? -6.539 -14.878 3.232 1.00 13.64 88 VAL C C 1
ATOM 3727 O O . VAL C 1 36 ? -5.760 -15.075 2.293 1.00 13.47 88 VAL C O 1
ATOM 3731 N N . VAL C 1 37 ? -7.541 -15.708 3.534 1.00 12.77 89 VAL C N 1
ATOM 3732 C CA . VAL C 1 37 ? -7.834 -16.909 2.758 1.00 12.88 89 VAL C CA 1
ATOM 3733 C C . VAL C 1 37 ? -8.827 -16.561 1.662 1.00 15.87 89 VAL C C 1
ATOM 3734 O O . VAL C 1 37 ? -9.888 -15.986 1.934 1.00 15.51 89 VAL C O 1
ATOM 3738 N N . THR C 1 38 ? -8.508 -16.926 0.424 1.00 12.53 90 THR C N 1
ATOM 3739 C CA . THR C 1 38 ? -9.448 -16.732 -0.669 1.00 12.76 90 THR C CA 1
ATOM 3740 C C . THR C 1 38 ? -9.714 -18.053 -1.380 1.00 13.52 90 THR C C 1
ATOM 3741 O O . THR C 1 38 ? -8.889 -18.972 -1.363 1.00 15.06 90 THR C O 1
ATOM 3745 N N . ASP C 1 39 ? -10.895 -18.148 -1.984 1.00 14.36 91 ASP C N 1
ATOM 3746 C CA . ASP C 1 39 ? -11.253 -19.300 -2.797 1.00 15.46 91 ASP C CA 1
ATOM 3747 C C . ASP C 1 39 ? -12.406 -18.907 -3.704 1.00 17.81 91 ASP C C 1
ATOM 3748 O O . ASP C 1 39 ? -13.117 -17.937 -3.441 1.00 17.46 91 ASP C O 1
ATOM 3753 N N . LEU C 1 40 ? -12.562 -19.667 -4.790 1.00 18.56 92 LEU C N 1
ATOM 3754 C CA . LEU C 1 40 ? -13.711 -19.489 -5.672 1.00 21.56 92 LEU C CA 1
ATOM 3755 C C . LEU C 1 40 ? -15.017 -19.615 -4.904 1.00 27.01 92 LEU C C 1
ATOM 3756 O O . LEU C 1 40 ? -15.993 -18.913 -5.199 1.00 28.41 92 LEU C O 1
ATOM 3761 N N . LYS C 1 41 ? -15.054 -20.515 -3.919 1.00 25.57 93 LYS C N 1
ATOM 3762 C CA . LYS C 1 41 ? -16.229 -20.742 -3.083 1.00 28.07 93 LYS C CA 1
ATOM 3763 C C . LYS C 1 41 ? -16.045 -19.965 -1.784 1.00 26.19 93 LYS C C 1
ATOM 3764 O O . LYS C 1 41 ? -15.156 -20.283 -0.984 1.00 23.45 93 LYS C O 1
ATOM 3770 N N . SER C 1 42 ? -16.883 -18.944 -1.574 1.00 26.83 94 SER C N 1
ATOM 3771 C CA . SER C 1 42 ? -16.758 -18.117 -0.376 1.00 22.44 94 SER C CA 1
ATOM 3772 C C . SER C 1 42 ? -16.905 -18.947 0.894 1.00 23.01 94 SER C C 1
ATOM 3773 O O . SER C 1 42 ? -16.211 -18.699 1.889 1.00 22.53 94 SER C O 1
ATOM 3776 N N . GLU C 1 43 ? -17.803 -19.939 0.882 1.00 25.95 95 GLU C N 1
ATOM 3777 C CA . GLU C 1 43 ? -18.020 -20.747 2.078 1.00 25.45 95 GLU C CA 1
ATOM 3778 C C . GLU C 1 43 ? -16.777 -21.544 2.451 1.00 22.33 95 GLU C C 1
ATOM 3779 O O . GLU C 1 43 ? -16.497 -21.736 3.642 1.00 22.05 95 GLU C O 1
ATOM 3785 N N . GLY C 1 44 ? -16.007 -21.987 1.456 1.00 22.00 96 GLY C N 1
ATOM 3786 C CA . GLY C 1 44 ? -14.813 -22.763 1.749 1.00 21.55 96 GLY C CA 1
ATOM 3787 C C . GLY C 1 44 ? -13.684 -21.924 2.318 1.00 18.02 96 GLY C C 1
ATOM 3788 O O . GLY C 1 44 ? -12.985 -22.354 3.242 1.00 19.79 96 GLY C O 1
ATOM 3789 N N . ALA C 1 45 ? -13.475 -20.723 1.769 1.00 16.11 97 ALA C N 1
ATOM 3790 C CA . ALA C 1 45 ? -12.491 -19.823 2.358 1.00 15.58 97 ALA C CA 1
ATOM 3791 C C . ALA C 1 45 ? -12.879 -19.444 3.780 1.00 17.04 97 ALA C C 1
ATOM 3792 O O . ALA C 1 45 ? -12.028 -19.403 4.672 1.00 15.88 97 ALA C O 1
ATOM 3794 N N . GLU C 1 46 ? -14.167 -19.175 4.010 1.00 18.47 98 GLU C N 1
ATOM 3795 C CA . GLU C 1 46 ? -14.620 -18.828 5.354 1.00 19.80 98 GLU C CA 1
ATOM 3796 C C . GLU C 1 46 ? -14.358 -19.963 6.342 1.00 18.60 98 GLU C C 1
ATOM 3797 O O . GLU C 1 46 ? -13.955 -19.719 7.486 1.00 18.59 98 GLU C O 1
ATOM 3803 N N . ALA C 1 47 ? -14.575 -21.212 5.913 1.00 19.74 99 ALA C N 1
ATOM 3804 C CA . ALA C 1 47 ? -14.390 -22.346 6.810 1.00 20.33 99 ALA C CA 1
ATOM 3805 C C . ALA C 1 47 ? -12.937 -22.468 7.248 1.00 20.49 99 ALA C C 1
ATOM 3806 O O . ALA C 1 47 ? -12.656 -22.742 8.421 1.00 17.47 99 ALA C O 1
ATOM 3808 N N . VAL C 1 48 ? -11.996 -22.243 6.326 1.00 17.06 100 VAL C N 1
ATOM 3809 C CA . VAL C 1 48 ? -10.585 -22.304 6.703 1.00 15.54 100 VAL C CA 1
ATOM 3810 C C . VAL C 1 48 ? -10.234 -21.170 7.658 1.00 16.75 100 VAL C C 1
ATOM 3811 O O . VAL C 1 48 ? -9.550 -21.380 8.670 1.00 17.76 100 VAL C O 1
ATOM 3815 N N . ALA C 1 49 ? -10.712 -19.954 7.371 1.00 15.73 101 ALA C N 1
ATOM 3816 C CA . ALA C 1 49 ? -10.407 -18.820 8.235 1.00 13.98 101 ALA C CA 1
ATOM 3817 C C . ALA C 1 49 ? -11.008 -19.011 9.620 1.00 14.40 101 ALA C C 1
ATOM 3818 O O . ALA C 1 49 ? -10.362 -18.715 10.627 1.00 15.49 101 ALA C O 1
ATOM 3820 N N . ALA C 1 50 ? -12.239 -19.525 9.687 1.00 16.44 102 ALA C N 1
ATOM 3821 C CA . ALA C 1 50 ? -12.861 -19.790 10.982 1.00 20.21 102 ALA C CA 1
ATOM 3822 C C . ALA C 1 50 ? -12.047 -20.789 11.793 1.00 20.73 102 ALA C C 1
ATOM 3823 O O . ALA C 1 50 ? -11.816 -20.587 12.992 1.00 19.70 102 ALA C O 1
ATOM 3825 N N . ALA C 1 51 ? -11.595 -21.870 11.152 1.00 20.60 103 ALA C N 1
ATOM 3826 C CA . ALA C 1 51 ? -10.767 -22.850 11.848 1.00 17.37 103 ALA C CA 1
ATOM 3827 C C . ALA C 1 51 ? -9.483 -22.217 12.375 1.00 20.68 103 ALA C C 1
ATOM 3828 O O . ALA C 1 51 ? -9.057 -22.504 13.501 1.00 19.80 103 ALA C O 1
ATOM 3830 N N . ILE C 1 52 ? -8.853 -21.345 11.578 1.00 16.26 104 ILE C N 1
ATOM 3831 C CA . ILE C 1 52 ? -7.655 -20.652 12.046 1.00 16.14 104 ILE C CA 1
ATOM 3832 C C . ILE C 1 52 ? -7.964 -19.819 13.287 1.00 16.24 104 ILE C C 1
ATOM 3833 O O . ILE C 1 52 ? -7.195 -19.819 14.257 1.00 19.02 104 ILE C O 1
ATOM 3838 N N . ARG C 1 53 ? -9.088 -19.094 13.273 1.00 18.15 105 ARG C N 1
ATOM 3839 C CA . ARG C 1 53 ? -9.429 -18.235 14.405 1.00 18.03 105 ARG C CA 1
ATOM 3840 C C . ARG C 1 53 ? -9.730 -19.057 15.652 1.00 20.40 105 ARG C C 1
ATOM 3841 O O . ARG C 1 53 ? -9.322 -18.686 16.760 1.00 24.65 105 ARG C O 1
ATOM 3849 N N . GLN C 1 54 ? -10.434 -20.176 15.491 1.00 19.91 106 GLN C N 1
ATOM 3850 C CA . GLN C 1 54 ? -10.716 -21.055 16.622 1.00 22.43 106 GLN C CA 1
ATOM 3851 C C . GLN C 1 54 ? -9.455 -21.681 17.192 1.00 24.89 106 GLN C C 1
ATOM 3852 O O . GLN C 1 54 ? -9.434 -22.032 18.376 1.00 24.19 106 GLN C O 1
ATOM 3858 N N . ALA C 1 55 ? -8.402 -21.810 16.392 1.00 22.51 107 ALA C N 1
ATOM 3859 C CA . ALA C 1 55 ? -7.135 -22.338 16.872 1.00 20.59 107 ALA C CA 1
ATOM 3860 C C . ALA C 1 55 ? -6.248 -21.270 17.502 1.00 22.94 107 ALA C C 1
ATOM 3861 O O . ALA C 1 55 ? -5.137 -21.587 17.942 1.00 24.72 107 ALA C O 1
ATOM 3863 N N . GLY C 1 56 ? -6.701 -20.021 17.555 1.00 18.99 108 GLY C N 1
ATOM 3864 C CA . GLY C 1 56 ? -5.954 -18.952 18.184 1.00 21.21 108 GLY C CA 1
ATOM 3865 C C . GLY C 1 56 ? -5.281 -17.981 17.237 1.00 22.69 108 GLY C C 1
ATOM 3866 O O . GLY C 1 56 ? -4.582 -17.074 17.705 1.00 23.80 108 GLY C O 1
ATOM 3867 N N . GLY C 1 57 ? -5.461 -18.140 15.925 1.00 23.68 109 GLY C N 1
ATOM 3868 C CA . GLY C 1 57 ? -4.824 -17.281 14.952 1.00 21.22 109 GLY C CA 1
ATOM 3869 C C . GLY C 1 57 ? -5.739 -16.160 14.480 1.00 24.65 109 GLY C C 1
ATOM 3870 O O . GLY C 1 57 ? -6.875 -16.009 14.920 1.00 19.78 109 GLY C O 1
ATOM 3871 N N . LYS C 1 58 ? -5.206 -15.354 13.565 1.00 19.07 110 LYS C N 1
ATOM 3872 C CA . LYS C 1 58 ? -5.955 -14.277 12.927 1.00 17.21 110 LYS C CA 1
ATOM 3873 C C . LYS C 1 58 ? -6.116 -14.583 11.445 1.00 18.49 110 LYS C C 1
ATOM 3874 O O . LYS C 1 58 ? -5.124 -14.855 10.756 1.00 17.00 110 LYS C O 1
ATOM 3880 N N . ALA C 1 59 ? -7.355 -14.520 10.957 1.00 14.85 111 ALA C N 1
ATOM 3881 C CA . ALA C 1 59 ? -7.645 -14.837 9.565 1.00 14.49 111 ALA C CA 1
ATOM 3882 C C . ALA C 1 59 ? -9.015 -14.305 9.167 1.00 22.29 111 ALA C C 1
ATOM 3883 O O . ALA C 1 59 ? -9.913 -14.154 10.002 1.00 19.72 111 ALA C O 1
ATOM 3885 N N . ILE C 1 60 ? -9.161 -14.020 7.876 1.00 17.05 112 ILE C N 1
ATOM 3886 C CA . ILE C 1 60 ? -10.456 -13.768 7.265 1.00 16.40 112 ILE C CA 1
ATOM 3887 C C . ILE C 1 60 ? -10.514 -14.554 5.970 1.00 18.77 112 ILE C C 1
ATOM 3888 O O . ILE C 1 60 ? -9.478 -14.875 5.375 1.00 16.38 112 ILE C O 1
ATOM 3893 N N . GLY C 1 61 ? -11.732 -14.877 5.552 1.00 16.32 113 GLY C N 1
ATOM 3894 C CA . GLY C 1 61 ? -11.968 -15.618 4.320 1.00 18.40 113 GLY C CA 1
ATOM 3895 C C . GLY C 1 61 ? -12.792 -14.809 3.339 1.00 21.29 113 GLY C C 1
ATOM 3896 O O . GLY C 1 61 ? -13.767 -14.153 3.725 1.00 19.11 113 GLY C O 1
ATOM 3897 N N . LEU C 1 62 ? -12.408 -14.873 2.063 1.00 17.07 114 LEU C N 1
ATOM 3898 C CA . LEU C 1 62 ? -13.023 -14.084 0.999 1.00 19.53 114 LEU C CA 1
ATOM 3899 C C . LEU C 1 62 ? -13.278 -14.950 -0.225 1.00 18.85 114 LEU C C 1
ATOM 3900 O O . LEU C 1 62 ? -12.499 -15.853 -0.537 1.00 18.53 114 LEU C O 1
ATOM 3905 N N . GLU C 1 63 ? -14.346 -14.633 -0.952 1.00 17.62 115 GLU C N 1
ATOM 3906 C CA . GLU C 1 63 ? -14.488 -15.165 -2.299 1.00 19.49 115 GLU C CA 1
ATOM 3907 C C . GLU C 1 63 ? -13.543 -14.423 -3.237 1.00 21.53 115 GLU C C 1
ATOM 3908 O O . GLU C 1 63 ? -13.391 -13.203 -3.143 1.00 22.79 115 GLU C O 1
ATOM 3914 N N . CYS C 1 64 ? -12.890 -15.157 -4.136 1.00 19.83 116 CYS C N 1
ATOM 3915 C CA . CYS C 1 64 ? -12.087 -14.497 -5.163 1.00 20.19 116 CYS C CA 1
ATOM 3916 C C . CYS C 1 64 ? -11.968 -15.416 -6.361 1.00 17.79 116 CYS C C 1
ATOM 3917 O O . CYS C 1 64 ? -11.417 -16.516 -6.248 1.00 23.46 116 CYS C O 1
ATOM 3920 N N . ASN C 1 65 ? -12.476 -14.963 -7.498 1.00 16.53 117 ASN C N 1
ATOM 3921 C CA . ASN C 1 65 ? -12.108 -15.528 -8.789 1.00 18.30 117 ASN C CA 1
ATOM 3922 C C . ASN C 1 65 ? -10.862 -14.784 -9.242 1.00 14.12 117 ASN C C 1
ATOM 3923 O O . ASN C 1 65 ? -10.945 -13.624 -9.649 1.00 14.79 117 ASN C O 1
ATOM 3928 N N . VAL C 1 66 ? -9.700 -15.438 -9.157 1.00 13.92 118 VAL C N 1
ATOM 3929 C CA . VAL C 1 66 ? -8.461 -14.716 -9.419 1.00 11.91 118 VAL C CA 1
ATOM 3930 C C . VAL C 1 66 ? -8.333 -14.248 -10.858 1.00 14.51 118 VAL C C 1
ATOM 3931 O O . VAL C 1 66 ? -7.434 -13.449 -11.155 1.00 12.81 118 VAL C O 1
ATOM 3935 N N . THR C 1 67 ? -9.188 -14.725 -11.764 1.00 13.19 119 THR C N 1
ATOM 3936 C CA . THR C 1 67 ? -9.155 -14.249 -13.141 1.00 13.22 119 THR C CA 1
ATOM 3937 C C . THR C 1 67 ? -9.964 -12.975 -13.339 1.00 13.07 119 THR C C 1
ATOM 3938 O O . THR C 1 67 ? -9.976 -12.432 -14.447 1.00 14.54 119 THR C O 1
ATOM 3942 N N . ASP C 1 68 ? -10.607 -12.468 -12.290 1.00 13.84 120 ASP C N 1
ATOM 3943 C CA . ASP C 1 68 ? -11.469 -11.293 -12.382 1.00 15.74 120 ASP C CA 1
ATOM 3944 C C . ASP C 1 68 ? -10.751 -10.116 -11.733 1.00 13.74 120 ASP C C 1
ATOM 3945 O O . ASP C 1 68 ? -10.439 -10.166 -10.541 1.00 14.55 120 ASP C O 1
ATOM 3950 N N . GLU C 1 69 ? -10.515 -9.050 -12.507 1.00 12.67 121 GLU C N 1
ATOM 3951 C CA . GLU C 1 69 ? -9.727 -7.931 -11.992 1.00 13.92 121 GLU C CA 1
ATOM 3952 C C . GLU C 1 69 ? -10.403 -7.271 -10.798 1.00 14.34 121 GLU C C 1
ATOM 3953 O O . GLU C 1 69 ? -9.733 -6.875 -9.836 1.00 13.34 121 GLU C O 1
ATOM 3959 N N . GLN C 1 70 ? -11.732 -7.142 -10.833 1.00 18.32 122 GLN C N 1
ATOM 3960 C CA . GLN C 1 70 ? -12.424 -6.544 -9.696 1.00 16.87 122 GLN C CA 1
ATOM 3961 C C . GLN C 1 70 ? -12.260 -7.398 -8.445 1.00 14.65 122 GLN C C 1
ATOM 3962 O O . GLN C 1 70 ? -12.068 -6.864 -7.345 1.00 17.58 122 GLN C O 1
ATOM 3968 N N . HIS C 1 71 ? -12.312 -8.726 -8.595 1.00 15.64 123 HIS C N 1
ATOM 3969 C CA . HIS C 1 71 ? -12.079 -9.606 -7.453 1.00 15.55 123 HIS C CA 1
ATOM 3970 C C . HIS C 1 71 ? -10.655 -9.463 -6.929 1.00 14.01 123 HIS C C 1
ATOM 3971 O O . HIS C 1 71 ? -10.435 -9.412 -5.712 1.00 13.47 123 HIS C O 1
ATOM 3978 N N . ARG C 1 72 ? -9.669 -9.415 -7.833 1.00 13.85 124 ARG C N 1
ATOM 3979 C CA . ARG C 1 72 ? -8.286 -9.244 -7.398 1.00 11.40 124 ARG C CA 1
ATOM 3980 C C . ARG C 1 72 ? -8.117 -7.965 -6.590 1.00 12.03 124 ARG C C 1
ATOM 3981 O O . ARG C 1 72 ? -7.481 -7.962 -5.531 1.00 13.17 124 ARG C O 1
ATOM 3989 N N . GLU C 1 73 ? -8.667 -6.854 -7.092 1.00 12.76 125 GLU C N 1
ATOM 3990 C CA . GLU C 1 73 ? -8.543 -5.591 -6.377 1.00 15.50 125 GLU C CA 1
ATOM 3991 C C . GLU C 1 73 ? -9.236 -5.657 -5.021 1.00 15.18 125 GLU C C 1
ATOM 3992 O O . GLU C 1 73 ? -8.738 -5.100 -4.039 1.00 14.13 125 GLU C O 1
ATOM 3998 N N . ALA C 1 74 ? -10.376 -6.354 -4.944 1.00 17.24 126 ALA C N 1
ATOM 3999 C CA . ALA C 1 74 ? -11.105 -6.461 -3.683 1.00 18.18 126 ALA C CA 1
ATOM 4000 C C . ALA C 1 74 ? -10.320 -7.254 -2.643 1.00 17.87 126 ALA C C 1
ATOM 4001 O O . ALA C 1 74 ? -10.366 -6.932 -1.448 1.00 17.39 126 ALA C O 1
ATOM 4003 N N . VAL C 1 75 ? -9.586 -8.289 -3.072 1.00 15.07 127 VAL C N 1
ATOM 4004 C CA . VAL C 1 75 ? -8.781 -9.062 -2.128 1.00 16.37 127 VAL C CA 1
ATOM 4005 C C . VAL C 1 75 ? -7.641 -8.222 -1.584 1.00 16.16 127 VAL C C 1
ATOM 4006 O O . VAL C 1 75 ? -7.339 -8.261 -0.387 1.00 14.27 127 VAL C O 1
ATOM 4010 N N . ILE C 1 76 ? -6.980 -7.455 -2.454 1.00 12.38 128 ILE C N 1
ATOM 4011 C CA . ILE C 1 76 ? -5.909 -6.581 -1.993 1.00 12.39 128 ILE C CA 1
ATOM 4012 C C . ILE C 1 76 ? -6.445 -5.599 -0.963 1.00 14.61 128 ILE C C 1
ATOM 4013 O O . ILE C 1 76 ? -5.861 -5.418 0.114 1.00 15.19 128 ILE C O 1
ATOM 4018 N N . LYS C 1 77 ? -7.584 -4.976 -1.266 1.00 14.09 129 LYS C N 1
ATOM 4019 C CA . LYS C 1 77 ? -8.103 -3.945 -0.377 1.00 16.39 129 LYS C CA 1
ATOM 4020 C C . LYS C 1 77 ? -8.590 -4.558 0.930 1.00 17.34 129 LYS C C 1
ATOM 4021 O O . LYS C 1 77 ? -8.389 -3.984 2.007 1.00 18.62 129 LYS C O 1
ATOM 4027 N N . ALA C 1 78 ? -9.203 -5.741 0.859 1.00 18.73 130 ALA C N 1
ATOM 4028 C CA . ALA C 1 78 ? -9.676 -6.401 2.073 1.00 18.43 130 ALA C CA 1
ATOM 4029 C C . ALA C 1 78 ? -8.521 -6.733 3.006 1.00 17.99 130 ALA C C 1
ATOM 4030 O O . ALA C 1 78 ? -8.634 -6.577 4.228 1.00 18.57 130 ALA C O 1
ATOM 4032 N N . ALA C 1 79 ? -7.392 -7.183 2.451 1.00 15.39 131 ALA C N 1
ATOM 4033 C CA . ALA C 1 79 ? -6.227 -7.442 3.287 1.00 13.87 131 ALA C CA 1
ATOM 4034 C C . ALA C 1 79 ? -5.749 -6.172 3.977 1.00 15.11 131 ALA C C 1
ATOM 4035 O O . ALA C 1 79 ? -5.376 -6.196 5.158 1.00 16.28 131 ALA C O 1
ATOM 4037 N N . LEU C 1 80 ? -5.738 -5.053 3.251 1.00 14.20 132 LEU C N 1
ATOM 4038 C CA . LEU C 1 80 ? -5.302 -3.798 3.850 1.00 15.81 132 LEU C CA 1
ATOM 4039 C C . LEU C 1 80 ? -6.326 -3.290 4.857 1.00 16.04 132 LEU C C 1
ATOM 4040 O O . LEU C 1 80 ? -5.954 -2.769 5.916 1.00 16.85 132 LEU C O 1
ATOM 4045 N N . ASP C 1 81 ? -7.614 -3.444 4.548 1.00 18.24 133 ASP C N 1
ATOM 4046 C CA . ASP C 1 81 ? -8.658 -2.978 5.460 1.00 17.22 133 ASP C CA 1
ATOM 4047 C C . ASP C 1 81 ? -8.649 -3.774 6.757 1.00 21.02 133 ASP C C 1
ATOM 4048 O O . ASP C 1 81 ? -8.887 -3.220 7.837 1.00 23.03 133 ASP C O 1
ATOM 4053 N N . GLN C 1 82 ? -8.364 -5.072 6.669 1.00 18.23 134 GLN C N 1
ATOM 4054 C CA . GLN C 1 82 ? -8.419 -5.944 7.838 1.00 17.38 134 GLN C CA 1
ATOM 4055 C C . GLN C 1 82 ? -7.138 -5.885 8.668 1.00 19.66 134 GLN C C 1
ATOM 4056 O O . GLN C 1 82 ? -7.197 -5.801 9.901 1.00 21.74 134 GLN C O 1
ATOM 4062 N N . PHE C 1 83 ? -5.967 -5.939 8.023 1.00 16.61 135 PHE C N 1
ATOM 4063 C CA . PHE C 1 83 ? -4.708 -6.097 8.744 1.00 15.18 135 PHE C CA 1
ATOM 4064 C C . PHE C 1 83 ? -3.703 -4.979 8.505 1.00 17.71 135 PHE C C 1
ATOM 4065 O O . PHE C 1 83 ? -2.626 -4.997 9.116 1.00 19.67 135 PHE C O 1
ATOM 4073 N N . GLY C 1 84 ? -4.000 -4.026 7.621 1.00 15.83 136 GLY C N 1
ATOM 4074 C CA . GLY C 1 84 ? -3.202 -2.822 7.498 1.00 17.18 136 GLY C CA 1
ATOM 4075 C C . GLY C 1 84 ? -2.010 -2.902 6.566 1.00 17.81 136 GLY C C 1
ATOM 4076 O O . GLY C 1 84 ? -1.414 -1.860 6.267 1.00 17.20 136 GLY C O 1
ATOM 4077 N N . LYS C 1 85 ? -1.632 -4.093 6.110 1.00 16.41 137 LYS C N 1
ATOM 4078 C CA . LYS C 1 85 ? -0.473 -4.242 5.239 1.00 13.42 137 LYS C CA 1
ATOM 4079 C C . LYS C 1 85 ? -0.570 -5.587 4.536 1.00 13.69 137 LYS C C 1
ATOM 4080 O O . LYS C 1 85 ? -1.424 -6.410 4.855 1.00 11.49 137 LYS C O 1
ATOM 4086 N N . ILE C 1 86 ? 0.324 -5.791 3.565 1.00 11.46 138 ILE C N 1
ATOM 4087 C CA . ILE C 1 86 ? 0.515 -7.077 2.893 1.00 11.25 138 ILE C CA 1
ATOM 4088 C C . ILE C 1 86 ? 2.008 -7.348 2.877 1.00 8.94 138 ILE C C 1
ATOM 4089 O O . ILE C 1 86 ? 2.786 -6.498 2.433 1.00 10.81 138 ILE C O 1
ATOM 4094 N N . THR C 1 87 ? 2.426 -8.524 3.363 1.00 9.14 139 THR C N 1
ATOM 4095 C CA . THR C 1 87 ? 3.837 -8.874 3.268 1.00 8.21 139 THR C CA 1
ATOM 4096 C C . THR C 1 87 ? 4.112 -10.191 2.559 1.00 8.88 139 THR C C 1
ATOM 4097 O O . THR C 1 87 ? 5.245 -10.393 2.122 1.00 10.34 139 THR C O 1
ATOM 4101 N N . VAL C 1 88 ? 3.130 -11.077 2.427 1.00 7.64 140 VAL C N 1
ATOM 4102 C CA . VAL C 1 88 ? 3.321 -12.365 1.764 1.00 8.76 140 VAL C CA 1
ATOM 4103 C C . VAL C 1 88 ? 2.142 -12.623 0.836 1.00 8.24 140 VAL C C 1
ATOM 4104 O O . VAL C 1 88 ? 0.986 -12.357 1.187 1.00 8.06 140 VAL C O 1
ATOM 4108 N N . LEU C 1 89 ? 2.433 -13.099 -0.375 1.00 8.30 141 LEU C N 1
ATOM 4109 C CA . LEU C 1 89 ? 1.409 -13.490 -1.338 1.00 4.86 141 LEU C CA 1
ATOM 4110 C C . LEU C 1 89 ? 1.727 -14.895 -1.816 1.00 7.51 141 LEU C C 1
ATOM 4111 O O . LEU C 1 89 ? 2.789 -15.119 -2.405 1.00 7.65 141 LEU C O 1
ATOM 4116 N N . VAL C 1 90 ? 0.814 -15.824 -1.569 1.00 4.90 142 VAL C N 1
ATOM 4117 C CA . VAL C 1 90 ? 0.929 -17.194 -2.062 1.00 7.60 142 VAL C CA 1
ATOM 4118 C C . VAL C 1 90 ? -0.088 -17.377 -3.175 1.00 8.07 142 VAL C C 1
ATOM 4119 O O . VAL C 1 90 ? -1.302 -17.441 -2.928 1.00 8.13 142 VAL C O 1
ATOM 4123 N N . ASN C 1 91 ? 0.412 -17.468 -4.405 1.00 7.10 143 ASN C N 1
ATOM 4124 C CA . ASN C 1 91 ? -0.434 -17.652 -5.582 1.00 7.31 143 ASN C CA 1
ATOM 4125 C C . ASN C 1 91 ? -0.601 -19.145 -5.769 1.00 10.00 143 ASN C C 1
ATOM 4126 O O . ASN C 1 91 ? 0.176 -19.801 -6.461 1.00 9.14 143 ASN C O 1
ATOM 4131 N N . ASN C 1 92 ? -1.641 -19.687 -5.146 1.00 8.80 144 ASN C N 1
ATOM 4132 C CA . ASN C 1 92 ? -1.911 -21.112 -5.205 1.00 9.28 144 ASN C CA 1
ATOM 4133 C C . ASN C 1 92 ? -3.074 -21.439 -6.120 1.00 12.98 144 ASN C C 1
ATOM 4134 O O . ASN C 1 92 ? -3.121 -22.548 -6.668 1.00 14.30 144 ASN C O 1
ATOM 4139 N N . ALA C 1 93 ? -3.973 -20.482 -6.351 1.00 8.95 145 ALA C N 1
ATOM 4140 C CA . ALA C 1 93 ? -5.051 -20.696 -7.304 1.00 10.59 145 ALA C CA 1
ATOM 4141 C C . ALA C 1 93 ? -4.495 -21.038 -8.684 1.00 13.39 145 ALA C C 1
ATOM 4142 O O . ALA C 1 93 ? -3.505 -20.457 -9.142 1.00 11.97 145 ALA C O 1
ATOM 4144 N N . GLY C 1 94 ? -5.136 -22.000 -9.334 1.00 12.79 146 GLY C N 1
ATOM 4145 C CA . GLY C 1 94 ? -4.749 -22.424 -10.663 1.00 11.37 146 GLY C CA 1
ATOM 4146 C C . GLY C 1 94 ? -5.586 -23.627 -11.049 1.00 16.09 146 GLY C C 1
ATOM 4147 O O . GLY C 1 94 ? -6.506 -24.011 -10.327 1.00 17.73 146 GLY C O 1
ATOM 4148 N N . GLY C 1 95 ? -5.258 -24.224 -12.186 1.00 10.13 147 GLY C N 1
ATOM 4149 C CA . GLY C 1 95 ? -6.012 -25.392 -12.590 1.00 16.06 147 GLY C CA 1
ATOM 4150 C C . GLY C 1 95 ? -5.685 -25.823 -14.004 1.00 18.92 147 GLY C C 1
ATOM 4151 O O . GLY C 1 95 ? -4.759 -25.322 -14.634 1.00 17.57 147 GLY C O 1
ATOM 4152 N N . GLY C 1 96 ? -6.472 -26.771 -14.481 1.00 21.28 148 GLY C N 1
ATOM 4153 C CA . GLY C 1 96 ? -6.236 -27.365 -15.774 1.00 20.96 148 GLY C CA 1
ATOM 4154 C C . GLY C 1 96 ? -5.631 -28.745 -15.645 1.00 17.38 148 GLY C C 1
ATOM 4155 O O . GLY C 1 96 ? -5.524 -29.330 -14.562 1.00 21.04 148 GLY C O 1
ATOM 4156 N N . GLY C 1 97 ? -5.216 -29.268 -16.789 1.00 16.88 149 GLY C N 1
ATOM 4157 C CA . GLY C 1 97 ? -4.706 -30.609 -16.847 1.00 15.53 149 GLY C CA 1
ATOM 4158 C C . GLY C 1 97 ? -4.624 -31.088 -18.272 1.00 16.13 149 GLY C C 1
ATOM 4159 O O . GLY C 1 97 ? -4.587 -30.293 -19.219 1.00 15.99 149 GLY C O 1
ATOM 4160 N N . PRO C 1 98 ? -4.599 -32.408 -18.451 1.00 15.38 150 PRO C N 1
ATOM 4161 C CA . PRO C 1 98 ? -4.437 -32.966 -19.796 1.00 13.05 150 PRO C CA 1
ATOM 4162 C C . PRO C 1 98 ? -5.531 -32.487 -20.734 1.00 12.69 150 PRO C C 1
ATOM 4163 O O . PRO C 1 98 ? -6.713 -32.445 -20.376 1.00 16.88 150 PRO C O 1
ATOM 4167 N N . LYS C 1 99 ? -5.126 -32.135 -21.953 1.00 11.12 151 LYS C N 1
ATOM 4168 C CA . LYS C 1 99 ? -6.041 -31.647 -22.974 1.00 12.59 151 LYS C CA 1
ATOM 4169 C C . LYS C 1 99 ? -5.510 -32.074 -24.326 1.00 11.78 151 LYS C C 1
ATOM 4170 O O . LYS C 1 99 ? -4.292 -32.151 -24.509 1.00 10.93 151 LYS C O 1
ATOM 4176 N N . PRO C 1 100 ? -6.384 -32.370 -25.284 1.00 13.09 152 PRO C N 1
ATOM 4177 C CA . PRO C 1 100 ? -5.902 -32.826 -26.589 1.00 12.86 152 PRO C CA 1
ATOM 4178 C C . PRO C 1 100 ? -5.214 -31.705 -27.347 1.00 9.44 152 PRO C C 1
ATOM 4179 O O . PRO C 1 100 ? -5.530 -30.525 -27.181 1.00 10.68 152 PRO C O 1
ATOM 4183 N N . PHE C 1 101 ? -4.288 -32.101 -28.226 1.00 11.43 153 PHE C N 1
ATOM 4184 C CA . PHE C 1 101 ? -3.572 -31.118 -29.033 1.00 11.24 153 PHE C CA 1
ATOM 4185 C C . PHE C 1 101 ? -4.538 -30.247 -29.828 1.00 13.23 153 PHE C C 1
ATOM 4186 O O . PHE C 1 101 ? -4.277 -29.057 -30.036 1.00 11.31 153 PHE C O 1
ATOM 4194 N N . ASP C 1 102 ? -5.671 -30.805 -30.268 1.00 10.86 154 ASP C N 1
ATOM 4195 C CA . ASP C 1 102 ? -6.609 -30.030 -31.073 1.00 12.70 154 ASP C CA 1
ATOM 4196 C C . ASP C 1 102 ? -7.648 -29.279 -30.239 1.00 14.32 154 ASP C C 1
ATOM 4197 O O . ASP C 1 102 ? -8.737 -28.971 -30.753 1.00 14.18 154 ASP C O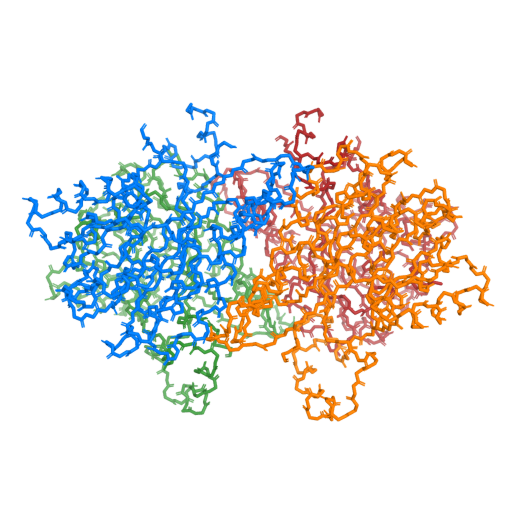 1
ATOM 4202 N N . MET C 1 103 ? -7.330 -28.927 -28.978 1.00 10.37 155 MET C N 1
ATOM 4203 C CA . MET C 1 103 ? -8.310 -28.261 -28.127 1.00 12.92 155 MET C CA 1
ATOM 4204 C C . MET C 1 103 ? -8.755 -26.946 -28.757 1.00 12.16 155 MET C C 1
ATOM 4205 O O . MET C 1 103 ? -8.003 -26.322 -29.507 1.00 11.22 155 MET C O 1
ATOM 4210 N N . PRO C 1 104 ? -9.953 -26.471 -28.412 1.00 12.51 156 PRO C N 1
ATOM 4211 C CA . PRO C 1 104 ? -10.344 -25.117 -28.817 1.00 11.36 156 PRO C CA 1
ATOM 4212 C C . PRO C 1 104 ? -9.385 -24.098 -28.226 1.00 10.39 156 PRO C C 1
ATOM 4213 O O . PRO C 1 104 ? -8.845 -24.288 -27.136 1.00 9.48 156 PRO C O 1
ATOM 4217 N N . MET C 1 105 ? -9.163 -23.014 -28.961 1.00 10.35 157 MET C N 1
ATOM 4218 C CA . MET C 1 105 ? -8.216 -22.036 -28.438 1.00 9.78 157 MET C CA 1
ATOM 4219 C C . MET C 1 105 ? -8.706 -21.382 -27.162 1.00 12.20 157 MET C C 1
ATOM 4220 O O . MET C 1 105 ? -7.881 -20.911 -26.370 1.00 12.68 157 MET C O 1
ATOM 4225 N N . SER C 1 106 ? -10.017 -21.379 -26.918 1.00 11.59 158 SER C N 1
ATOM 4226 C CA . SER C 1 106 ? -10.516 -20.889 -25.638 1.00 12.07 158 SER C CA 1
ATOM 4227 C C . SER C 1 106 ? -9.930 -21.679 -24.470 1.00 11.57 158 SER C C 1
ATOM 4228 O O . SER C 1 106 ? -9.660 -21.110 -23.405 1.00 11.88 158 SER C O 1
ATOM 4231 N N . ASP C 1 107 ? -9.726 -22.994 -24.643 1.00 9.62 159 ASP C N 1
ATOM 4232 C CA . ASP C 1 107 ? -9.123 -23.794 -23.582 1.00 8.70 159 ASP C CA 1
ATOM 4233 C C . ASP C 1 107 ? -7.655 -23.440 -23.400 1.00 9.77 159 ASP C C 1
ATOM 4234 O O . ASP C 1 107 ? -7.157 -23.388 -22.268 1.00 12.34 159 ASP C O 1
ATOM 4239 N N . PHE C 1 108 ? -6.938 -23.236 -24.508 1.00 10.02 160 PHE C N 1
ATOM 4240 C CA . PHE C 1 108 ? -5.515 -22.934 -24.417 1.00 10.33 160 PHE C CA 1
ATOM 4241 C C . PHE C 1 108 ? -5.312 -21.601 -23.721 1.00 11.03 160 PHE C C 1
ATOM 4242 O O . PHE C 1 108 ? -4.492 -21.476 -22.795 1.00 10.33 160 PHE C O 1
ATOM 4250 N N . GLU C 1 109 ? -6.098 -20.601 -24.124 1.00 10.49 161 GLU C N 1
ATOM 4251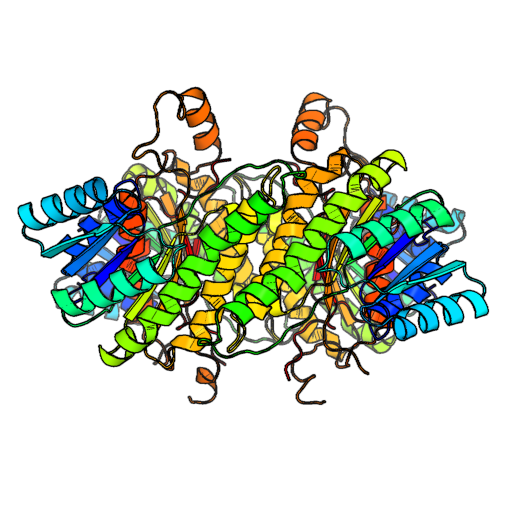 C CA . GLU C 1 109 ? -5.963 -19.272 -23.543 1.00 11.36 161 GLU C CA 1
ATOM 4252 C C . GLU C 1 109 ? -6.387 -19.270 -22.085 1.00 12.18 161 GLU C C 1
ATOM 4253 O O . GLU C 1 109 ? -5.799 -18.556 -21.266 1.00 10.63 161 GLU C O 1
ATOM 4259 N N . TRP C 1 110 ? -7.407 -20.065 -21.738 1.00 10.76 162 TRP C N 1
ATOM 4260 C CA . TRP C 1 110 ? -7.859 -20.095 -20.354 1.00 11.52 162 TRP C CA 1
ATOM 4261 C C . TRP C 1 110 ? -6.766 -20.612 -19.428 1.00 9.86 162 TRP C C 1
ATOM 4262 O O . TRP C 1 110 ? -6.637 -20.144 -18.292 1.00 9.91 162 TRP C O 1
ATOM 4273 N N . ALA C 1 111 ? -5.971 -21.587 -19.888 1.00 8.17 163 ALA C N 1
ATOM 4274 C CA . ALA C 1 111 ? -4.881 -22.077 -19.049 1.00 9.41 163 ALA C CA 1
ATOM 4275 C C . ALA C 1 111 ? -3.959 -20.931 -18.660 1.00 8.17 163 ALA C C 1
ATOM 4276 O O . ALA C 1 111 ? -3.467 -20.877 -17.529 1.00 9.36 163 ALA C O 1
ATOM 4278 N N . PHE C 1 112 ? -3.729 -19.997 -19.589 1.00 9.02 164 PHE C N 1
ATOM 4279 C CA . PHE C 1 112 ? -2.864 -18.860 -19.303 1.00 9.10 164 PHE C CA 1
ATOM 4280 C C . PHE C 1 112 ? -3.567 -17.814 -18.450 1.00 8.25 164 PHE C C 1
ATOM 4281 O O . PHE C 1 112 ? -2.971 -17.299 -17.502 1.00 7.51 164 PHE C O 1
ATOM 4289 N N . LYS C 1 113 ? -4.837 -17.523 -18.729 1.00 7.68 165 LYS C N 1
ATOM 4290 C CA . LYS C 1 113 ? -5.578 -16.595 -17.877 1.00 7.17 165 LYS C CA 1
ATOM 4291 C C . LYS C 1 113 ? -5.577 -17.070 -16.429 1.00 9.10 165 LYS C C 1
ATOM 4292 O O . LYS C 1 113 ? -5.339 -16.286 -15.501 1.00 8.79 165 LYS C O 1
ATOM 4298 N N . LEU C 1 114 ? -5.808 -18.361 -16.223 1.00 7.42 166 LEU C N 1
ATOM 4299 C CA . LEU C 1 114 ? -5.956 -18.899 -14.877 1.00 8.78 166 LEU C CA 1
ATOM 4300 C C . LEU C 1 114 ? -4.607 -19.121 -14.197 1.00 8.75 166 LEU C C 1
ATOM 4301 O O . LEU C 1 114 ? -4.421 -18.746 -13.032 1.00 9.79 166 LEU C O 1
ATOM 4306 N N . ASN C 1 115 ? -3.657 -19.753 -14.898 1.00 8.72 167 ASN C N 1
ATOM 4307 C CA . ASN C 1 115 ? -2.424 -20.154 -14.237 1.00 7.85 167 ASN C CA 1
ATOM 4308 C C . ASN C 1 115 ? -1.380 -19.047 -14.185 1.00 6.90 167 ASN C C 1
ATOM 4309 O O . ASN C 1 115 ? -0.547 -19.044 -13.271 1.00 9.30 167 ASN C O 1
ATOM 4314 N N . LEU C 1 116 ? -1.420 -18.098 -15.118 1.00 6.48 168 LEU C N 1
ATOM 4315 C CA . LEU C 1 116 ? -0.328 -17.147 -15.285 1.00 5.50 168 LEU C CA 1
ATOM 4316 C C . LEU C 1 116 ? -0.779 -15.700 -15.161 1.00 5.53 168 LEU C C 1
ATOM 4317 O O . LEU C 1 116 ? -0.228 -14.969 -14.330 1.00 7.00 168 LEU C O 1
ATOM 4322 N N . PHE C 1 117 ? -1.749 -15.262 -15.974 1.00 6.50 169 PHE C N 1
ATOM 4323 C CA . PHE C 1 117 ? -2.147 -13.858 -15.947 1.00 6.68 169 PHE C CA 1
ATOM 4324 C C . PHE C 1 117 ? -2.639 -13.463 -14.562 1.00 7.76 169 PHE C C 1
ATOM 4325 O O . PHE C 1 117 ? -2.339 -12.363 -14.079 1.00 8.23 169 PHE C O 1
ATOM 4333 N N . SER C 1 118 ? -3.402 -14.354 -13.915 1.00 7.68 170 SER C N 1
ATOM 4334 C CA . SER C 1 118 ? -3.951 -14.079 -12.589 1.00 9.85 170 SER C CA 1
ATOM 4335 C C . SER C 1 118 ? -2.847 -13.799 -11.576 1.00 8.13 170 SER C C 1
ATOM 4336 O O . SER C 1 118 ? -2.892 -12.796 -10.853 1.00 8.07 170 SER C O 1
ATOM 4339 N N . LEU C 1 119 ? -1.854 -14.690 -11.490 1.00 8.04 171 LEU C N 1
ATOM 4340 C CA . LEU C 1 119 ? -0.830 -14.498 -10.478 1.00 8.18 171 LEU C CA 1
ATOM 4341 C C . LEU C 1 119 ? 0.159 -13.402 -10.848 1.00 8.00 171 LEU C C 1
ATOM 4342 O O . LEU C 1 119 ? 0.738 -12.803 -9.944 1.00 8.69 171 LEU C O 1
ATOM 4347 N N . PHE C 1 120 ? 0.365 -13.100 -12.141 1.00 7.11 172 PHE C N 1
ATOM 4348 C CA . PHE C 1 120 ? 1.175 -11.928 -12.473 1.00 7.21 172 PHE C CA 1
ATOM 4349 C C . PHE C 1 120 ? 0.482 -10.652 -12.006 1.00 7.23 172 PHE C C 1
ATOM 4350 O O . PHE C 1 120 ? 1.102 -9.782 -11.384 1.00 6.99 172 PHE C O 1
ATOM 4358 N N . ARG C 1 121 ? -0.817 -10.537 -12.278 1.00 5.59 173 ARG C N 1
ATOM 4359 C CA . ARG C 1 121 ? -1.540 -9.337 -11.879 1.00 8.04 173 ARG C CA 1
ATOM 4360 C C . ARG C 1 121 ? -1.612 -9.206 -10.358 1.00 7.47 173 ARG C C 1
ATOM 4361 O O . ARG C 1 121 ? -1.414 -8.112 -9.816 1.00 7.44 173 ARG C O 1
ATOM 4369 N N . LEU C 1 122 ? -1.892 -10.298 -9.645 1.00 6.34 174 LEU C N 1
ATOM 4370 C CA . LEU C 1 122 ? -1.900 -10.198 -8.189 1.00 8.50 174 LEU C CA 1
ATOM 4371 C C . LEU C 1 122 ? -0.528 -9.805 -7.658 1.00 8.28 174 LEU C C 1
ATOM 4372 O O . LEU C 1 122 ? -0.428 -9.048 -6.679 1.00 8.26 174 LEU C O 1
ATOM 4377 N N . SER C 1 123 ? 0.544 -10.275 -8.308 1.00 7.75 175 SER C N 1
ATOM 4378 C CA . SER C 1 123 ? 1.881 -9.870 -7.883 1.00 7.01 175 SER C CA 1
ATOM 4379 C C . SER C 1 123 ? 2.096 -8.380 -8.110 1.00 7.19 175 SER C C 1
ATOM 4380 O O . SER C 1 123 ? 2.691 -7.697 -7.265 1.00 8.03 175 SER C O 1
ATOM 4383 N N . GLN C 1 124 ? 1.646 -7.865 -9.265 1.00 7.75 176 GLN C N 1
ATOM 4384 C CA . GLN C 1 124 ? 1.712 -6.425 -9.515 1.00 6.82 176 GLN C CA 1
ATOM 4385 C C . GLN C 1 124 ? 0.971 -5.640 -8.448 1.00 6.42 176 GLN C C 1
ATOM 4386 O O . GLN C 1 124 ? 1.439 -4.578 -8.018 1.00 8.05 176 GLN C O 1
ATOM 4392 N N . LEU C 1 125 ? -0.222 -6.111 -8.066 1.00 9.33 177 LEU C N 1
ATOM 4393 C CA . LEU C 1 125 ? -1.055 -5.357 -7.128 1.00 7.62 177 LEU C CA 1
ATOM 4394 C C . LEU C 1 125 ? -0.470 -5.407 -5.726 1.00 11.68 177 LEU C C 1
ATOM 4395 O O . LEU C 1 125 ? -0.537 -4.421 -4.979 1.00 10.60 177 LEU C O 1
ATOM 4400 N N . ALA C 1 126 ? 0.129 -6.538 -5.357 1.00 6.42 178 ALA C N 1
ATOM 4401 C CA . ALA C 1 126 ? 0.658 -6.668 -4.003 1.00 6.49 178 ALA C CA 1
ATOM 4402 C C . ALA C 1 126 ? 2.014 -5.993 -3.826 1.00 7.43 178 ALA C C 1
ATOM 4403 O O . ALA C 1 126 ? 2.299 -5.473 -2.737 1.00 10.10 178 ALA C O 1
ATOM 4405 N N . ALA C 1 127 ? 2.852 -5.967 -4.869 1.00 7.28 179 ALA C N 1
ATOM 4406 C CA . ALA C 1 127 ? 4.239 -5.549 -4.685 1.00 7.83 179 ALA C CA 1
ATOM 4407 C C . ALA C 1 127 ? 4.406 -4.150 -4.096 1.00 8.12 179 ALA C C 1
ATOM 4408 O O . ALA C 1 127 ? 5.258 -3.997 -3.206 1.00 8.73 179 ALA C O 1
ATOM 4410 N N . PRO C 1 128 ? 3.671 -3.113 -4.515 1.00 9.60 180 PRO C N 1
ATOM 4411 C CA . PRO C 1 128 ? 3.883 -1.798 -3.877 1.00 8.17 180 PRO C CA 1
ATOM 4412 C C . PRO C 1 128 ? 3.566 -1.808 -2.396 1.00 8.92 180 PRO C C 1
ATOM 4413 O O . PRO C 1 128 ? 4.256 -1.139 -1.614 1.00 9.69 180 PRO C O 1
ATOM 4417 N N . HIS C 1 129 ? 2.565 -2.583 -1.985 1.00 9.70 181 HIS C N 1
ATOM 4418 C CA . HIS C 1 129 ? 2.230 -2.662 -0.567 1.00 11.05 181 HIS C CA 1
ATOM 4419 C C . HIS C 1 129 ? 3.297 -3.421 0.207 1.00 10.77 181 HIS C C 1
ATOM 4420 O O . HIS C 1 129 ? 3.649 -3.046 1.334 1.00 9.30 181 HIS C O 1
ATOM 4427 N N . MET C 1 130 ? 3.835 -4.489 -0.386 1.00 7.90 182 MET C N 1
ATOM 4428 C CA . MET C 1 130 ? 4.963 -5.200 0.212 1.00 7.35 182 MET C CA 1
ATOM 4429 C C . MET C 1 130 ? 6.143 -4.274 0.452 1.00 9.63 182 MET C C 1
ATOM 4430 O O . MET C 1 130 ? 6.780 -4.328 1.512 1.00 9.43 182 MET C O 1
ATOM 4435 N N . GLN C 1 131 ? 6.464 -3.422 -0.528 1.00 7.74 183 GLN C N 1
ATOM 4436 C CA . GLN C 1 131 ? 7.593 -2.515 -0.355 1.00 7.44 183 GLN C CA 1
ATOM 4437 C C . GLN C 1 131 ? 7.325 -1.529 0.775 1.00 8.21 183 GLN C C 1
ATOM 4438 O O . GLN C 1 131 ? 8.198 -1.292 1.618 1.00 10.67 183 GLN C O 1
ATOM 4444 N N . LYS C 1 132 ? 6.122 -0.955 0.809 1.00 9.14 184 LYS C N 1
ATOM 4445 C CA . LYS C 1 132 ? 5.791 -0.016 1.879 1.00 9.87 184 LYS C CA 1
ATOM 4446 C C . LYS C 1 132 ? 5.869 -0.683 3.243 1.00 12.05 184 LYS C C 1
ATOM 4447 O O . LYS C 1 132 ? 6.196 -0.024 4.239 1.00 12.93 184 LYS C O 1
ATOM 4453 N N . ALA C 1 133 ? 5.577 -1.985 3.313 1.00 9.71 185 ALA C N 1
ATOM 4454 C CA . ALA C 1 133 ? 5.591 -2.699 4.583 1.00 10.52 185 ALA C CA 1
ATOM 4455 C C . ALA C 1 133 ? 6.992 -3.097 5.028 1.00 10.57 185 ALA C C 1
ATOM 4456 O O . ALA C 1 133 ? 7.148 -3.626 6.134 1.00 16.01 185 ALA C O 1
ATOM 4458 N N . GLY C 1 134 ? 8.011 -2.854 4.210 1.00 9.00 186 GLY C N 1
ATOM 4459 C CA . GLY C 1 134 ? 9.380 -3.159 4.558 1.00 11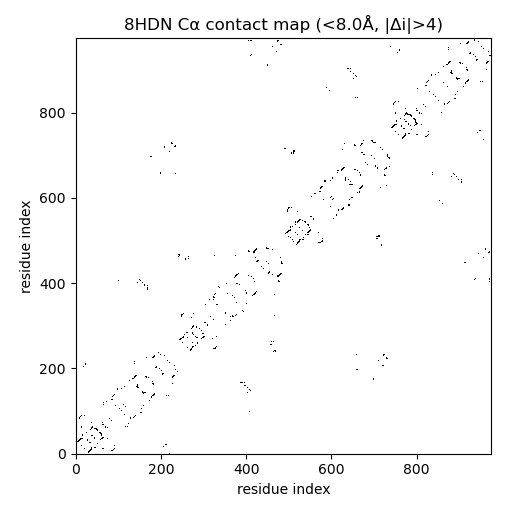.10 186 GLY C CA 1
ATOM 4460 C C . GLY C 1 134 ? 9.971 -4.364 3.860 1.00 12.34 186 GLY C C 1
ATOM 4461 O O . GLY C 1 134 ? 11.077 -4.776 4.212 1.00 13.28 186 GLY C O 1
ATOM 4462 N N . GLY C 1 135 ? 9.273 -4.937 2.893 1.00 12.84 187 GLY C N 1
ATOM 4463 C CA . GLY C 1 135 ? 9.720 -6.130 2.205 1.00 11.27 187 GLY C CA 1
ATOM 4464 C C . GLY C 1 135 ? 8.696 -7.244 2.295 1.00 10.45 187 GLY C C 1
ATOM 4465 O O . GLY C 1 135 ? 7.743 -7.199 3.072 1.00 13.29 187 GLY C O 1
ATOM 4466 N N . GLY C 1 136 ? 8.915 -8.259 1.469 1.00 8.37 188 GLY C N 1
ATOM 4467 C CA . GLY C 1 136 ? 7.985 -9.366 1.492 1.00 10.54 188 GLY C CA 1
ATOM 4468 C C . GLY C 1 136 ? 8.439 -10.525 0.637 1.00 10.23 188 GLY C C 1
ATOM 4469 O O . GLY C 1 136 ? 9.577 -10.576 0.167 1.00 8.47 188 GLY C O 1
ATOM 4470 N N . ALA C 1 137 ? 7.515 -11.461 0.451 1.00 8.63 189 ALA C N 1
ATOM 4471 C CA . ALA C 1 137 ? 7.794 -12.680 -0.288 1.00 7.05 189 ALA C CA 1
ATOM 4472 C C . ALA C 1 137 ? 6.569 -13.048 -1.108 1.00 7.89 189 ALA C C 1
ATOM 4473 O O . ALA C 1 137 ? 5.441 -13.028 -0.606 1.00 8.17 189 ALA C O 1
ATOM 4475 N N . ILE C 1 138 ? 6.800 -13.372 -2.373 1.00 6.57 190 ILE C N 1
ATOM 4476 C CA . ILE C 1 138 ? 5.800 -13.966 -3.236 1.00 5.05 190 ILE C CA 1
ATOM 4477 C C . ILE C 1 138 ? 6.182 -15.421 -3.445 1.00 6.55 190 ILE C C 1
ATOM 4478 O O . ILE C 1 138 ? 7.361 -15.734 -3.655 1.00 7.22 190 ILE C O 1
ATOM 4483 N N . LEU C 1 139 ? 5.194 -16.310 -3.349 1.00 5.66 191 LEU C N 1
ATOM 4484 C CA . LEU C 1 139 ? 5.397 -17.731 -3.611 1.00 6.67 191 LEU C CA 1
ATOM 4485 C C . LEU C 1 139 ? 4.364 -18.187 -4.622 1.00 6.80 191 LEU C C 1
ATOM 4486 O O . LEU C 1 139 ? 3.162 -18.036 -4.389 1.00 7.01 191 LEU C O 1
ATOM 4491 N N . ASN C 1 140 ? 4.823 -18.775 -5.727 1.00 6.52 192 ASN C N 1
ATOM 4492 C CA . ASN C 1 140 ? 3.923 -19.297 -6.750 1.00 6.07 192 ASN C CA 1
ATOM 4493 C C . ASN C 1 140 ? 3.879 -20.811 -6.657 1.00 8.12 192 ASN C C 1
ATOM 4494 O O . ASN C 1 140 ? 4.927 -21.454 -6.599 1.00 8.10 192 ASN C O 1
ATOM 4499 N N . ILE C 1 141 ? 2.679 -21.385 -6.619 1.00 6.95 193 ILE C N 1
ATOM 4500 C CA . ILE C 1 141 ? 2.552 -22.839 -6.664 1.00 7.93 193 ILE C CA 1
ATOM 4501 C C . ILE C 1 141 ? 2.409 -23.251 -8.124 1.00 8.22 193 ILE C C 1
ATOM 4502 O O . ILE C 1 141 ? 1.375 -23.013 -8.762 1.00 9.55 193 ILE C O 1
ATOM 4507 N N . SER C 1 142 ? 3.464 -23.848 -8.663 1.00 8.10 194 SER C N 1
ATOM 4508 C CA . SER C 1 142 ? 3.488 -24.271 -10.046 1.00 7.67 194 SER C CA 1
ATOM 4509 C C . SER C 1 142 ? 3.163 -25.751 -10.104 1.00 12.08 194 SER C C 1
ATOM 4510 O O . SER C 1 142 ? 2.397 -26.268 -9.283 1.00 15.76 194 SER C O 1
ATOM 4513 N N . SER C 1 143 ? 3.785 -26.443 -11.040 1.00 9.28 195 SER C N 1
ATOM 4514 C CA . SER C 1 143 ? 3.509 -27.848 -11.251 1.00 8.39 195 SER C CA 1
ATOM 4515 C C . SER C 1 143 ? 4.757 -28.465 -11.838 1.00 8.96 195 SER C C 1
ATOM 4516 O O . SER C 1 143 ? 5.521 -27.798 -12.532 1.00 8.42 195 SER C O 1
ATOM 4519 N N . MET C 1 144 ? 4.926 -29.760 -11.601 1.00 8.75 196 MET C N 1
ATOM 4520 C CA . MET C 1 144 ? 6.032 -30.463 -12.234 1.00 9.42 196 MET C CA 1
ATOM 4521 C C . MET C 1 144 ? 5.868 -30.477 -13.750 1.00 10.31 196 MET C C 1
ATOM 4522 O O . MET C 1 144 ? 6.847 -30.676 -14.474 1.00 10.77 196 MET C O 1
ATOM 4527 N N . ALA C 1 145 ? 4.647 -30.235 -14.251 1.00 8.60 197 ALA C N 1
ATOM 4528 C CA . ALA C 1 145 ? 4.431 -30.149 -15.690 1.00 10.53 197 ALA C CA 1
ATOM 4529 C C . ALA C 1 145 ? 5.218 -29.021 -16.342 1.00 9.85 197 ALA C C 1
ATOM 4530 O O . ALA C 1 145 ? 5.413 -29.049 -17.562 1.00 7.89 197 ALA C O 1
ATOM 4532 N N . GLY C 1 146 ? 5.642 -28.022 -15.567 1.00 8.98 198 GLY C N 1
ATOM 4533 C CA . GLY C 1 146 ? 6.393 -26.913 -16.132 1.00 8.50 198 GLY C CA 1
ATOM 4534 C C . GLY C 1 146 ? 7.806 -27.274 -16.528 1.00 10.31 198 GLY C C 1
ATOM 4535 O O . GLY C 1 146 ? 8.438 -26.526 -17.279 1.00 10.48 198 GLY C O 1
ATOM 4536 N N . GLU C 1 147 ? 8.326 -28.393 -16.029 1.00 11.08 199 GLU C N 1
ATOM 4537 C CA . GLU C 1 147 ? 9.643 -28.840 -16.454 1.00 14.34 199 GLU C CA 1
ATOM 4538 C C . GLU C 1 147 ? 9.608 -30.188 -17.155 1.00 15.04 199 GLU C C 1
ATOM 4539 O O . GLU C 1 147 ? 10.505 -30.464 -17.960 1.00 20.05 199 GLU C O 1
ATOM 4545 N N . ASN C 1 148 ? 8.572 -30.994 -16.932 1.00 12.19 200 ASN C N 1
ATOM 4546 C CA . ASN C 1 148 ? 8.414 -32.312 -17.524 1.00 13.46 200 ASN C CA 1
ATOM 4547 C C . ASN C 1 148 ? 7.777 -32.195 -18.908 1.00 13.46 200 ASN C C 1
ATOM 4548 O O . ASN C 1 148 ? 7.253 -31.148 -19.293 1.00 15.10 200 ASN C O 1
ATOM 4553 N N . THR C 1 149 ? 7.821 -33.291 -19.665 1.00 13.71 201 THR C N 1
ATOM 4554 C CA . THR C 1 149 ? 7.328 -33.312 -21.037 1.00 13.05 201 THR C CA 1
ATOM 4555 C C . THR C 1 149 ? 6.494 -34.566 -21.263 1.00 16.69 201 THR C C 1
ATOM 4556 O O . THR C 1 149 ? 6.935 -35.673 -20.933 1.00 18.11 201 THR C O 1
ATOM 4560 N N . ASN C 1 150 ? 5.292 -34.400 -21.814 1.00 14.35 202 ASN C N 1
ATOM 4561 C CA . ASN C 1 150 ? 4.426 -35.542 -22.097 1.00 13.59 202 ASN C CA 1
ATOM 4562 C C . ASN C 1 150 ? 3.341 -35.152 -23.089 1.00 14.31 202 ASN C C 1
ATOM 4563 O O . ASN C 1 150 ? 3.244 -34.000 -23.523 1.00 14.46 202 ASN C O 1
ATOM 4568 N N . VAL C 1 151 ? 2.517 -36.148 -23.440 1.00 13.76 203 VAL C N 1
ATOM 4569 C CA . VAL C 1 151 ? 1.336 -35.919 -24.263 1.00 13.70 203 VAL C CA 1
ATOM 4570 C C . VAL C 1 151 ? 0.308 -35.099 -23.493 1.00 11.41 203 VAL C C 1
ATOM 4571 O O . VAL C 1 151 ? 0.267 -35.083 -22.250 1.00 13.83 203 VAL C O 1
ATOM 4575 N N . ARG C 1 152 ? -0.554 -34.424 -24.256 1.00 11.55 204 ARG C N 1
ATOM 4576 C CA . ARG C 1 152 ? -1.745 -33.743 -23.752 1.00 10.70 204 ARG C CA 1
ATOM 4577 C C . ARG C 1 152 ? -1.404 -32.613 -22.784 1.00 13.06 204 ARG C C 1
ATOM 4578 O O . ARG C 1 152 ? -2.235 -32.212 -21.972 1.00 12.66 204 ARG C O 1
ATOM 4586 N N . MET C 1 153 ? -0.194 -32.067 -22.893 1.00 9.46 205 MET C N 1
ATOM 4587 C CA . MET C 1 153 ? 0.266 -31.029 -21.983 1.00 9.69 205 MET C CA 1
ATOM 4588 C C . MET C 1 153 ? 0.478 -29.686 -22.659 1.00 9.48 205 MET C C 1
ATOM 4589 O O . MET C 1 153 ? 1.190 -28.850 -22.104 1.00 8.67 205 MET C O 1
ATOM 4594 N N . ALA C 1 154 ? -0.100 -29.458 -23.840 1.00 8.68 206 ALA C N 1
ATOM 4595 C CA . ALA C 1 154 ? 0.225 -28.234 -24.577 1.00 6.42 206 ALA C CA 1
ATOM 4596 C C . ALA C 1 154 ? -0.121 -26.988 -23.769 1.00 9.39 206 ALA C C 1
ATOM 4597 O O . ALA C 1 154 ? 0.671 -26.042 -23.700 1.00 8.08 206 ALA C O 1
ATOM 4599 N N . SER C 1 155 ? -1.311 -26.955 -23.174 1.00 8.70 207 SER C N 1
ATOM 4600 C CA . SER C 1 155 ? -1.707 -25.784 -22.395 1.00 7.06 207 SER C CA 1
ATOM 4601 C C . SER C 1 155 ? -1.226 -25.848 -20.953 1.00 8.15 207 SER C C 1
ATOM 4602 O O . SER C 1 155 ? -0.740 -24.839 -20.423 1.00 8.52 207 SER C O 1
ATOM 4605 N N . TYR C 1 156 ? -1.358 -27.002 -20.296 1.00 9.26 208 TYR C N 1
ATOM 4606 C CA . TYR C 1 156 ? -1.013 -27.075 -18.879 1.00 8.94 208 TYR C CA 1
ATOM 4607 C C . TYR C 1 156 ? 0.492 -26.949 -18.685 1.00 10.86 208 TYR C C 1
ATOM 4608 O O . TYR C 1 156 ? 0.959 -26.133 -17.878 1.00 9.55 208 TYR C O 1
ATOM 4617 N N . GLY C 1 157 ? 1.265 -27.725 -19.446 1.00 9.60 209 GLY C N 1
ATOM 4618 C CA . GLY C 1 157 ? 2.713 -27.667 -19.314 1.00 10.47 209 GLY C CA 1
ATOM 4619 C C . GLY C 1 157 ? 3.295 -26.327 -19.724 1.00 7.42 209 GLY C C 1
ATOM 4620 O O . GLY C 1 157 ? 4.181 -25.790 -19.052 1.00 10.00 209 GLY C O 1
ATOM 4621 N N . SER C 1 158 ? 2.818 -25.769 -20.835 1.00 7.09 210 SER C N 1
ATOM 4622 C CA . SER C 1 158 ? 3.366 -24.499 -21.283 1.00 8.00 210 SER C CA 1
ATOM 4623 C C . SER C 1 158 ? 2.996 -23.360 -20.331 1.00 8.30 210 SER C C 1
ATOM 4624 O O . SER C 1 158 ? 3.829 -22.489 -20.057 1.00 7.70 210 SER C O 1
ATOM 4627 N N . SER C 1 159 ? 1.789 -23.378 -19.755 1.00 8.54 211 SER C N 1
ATOM 4628 C CA . SER C 1 159 ? 1.442 -22.299 -18.825 1.00 6.77 211 SER C CA 1
ATOM 4629 C C . SER C 1 159 ? 2.227 -22.411 -17.521 1.00 7.95 211 SER C C 1
ATOM 4630 O O . SER C 1 159 ? 2.643 -21.388 -16.956 1.00 6.83 211 SER C O 1
ATOM 4633 N N . LYS C 1 160 ? 2.491 -23.639 -17.053 1.00 8.34 212 LYS C N 1
ATOM 4634 C CA . LYS C 1 160 ? 3.269 -23.789 -15.828 1.00 7.67 212 LYS C CA 1
ATOM 4635 C C . LYS C 1 160 ? 4.745 -23.507 -16.065 1.00 6.11 212 LYS C C 1
ATOM 4636 O O . LYS C 1 160 ? 5.430 -23.029 -15.153 1.00 6.72 212 LYS C O 1
ATOM 4642 N N . ALA C 1 161 ? 5.256 -23.786 -17.272 1.00 6.11 213 ALA C N 1
ATOM 4643 C CA . ALA C 1 161 ? 6.621 -23.367 -17.595 1.00 5.95 213 ALA C CA 1
ATOM 4644 C C . ALA C 1 161 ? 6.738 -21.851 -17.564 1.00 6.67 213 ALA C C 1
ATOM 4645 O O . ALA C 1 161 ? 7.759 -21.301 -17.127 1.00 5.51 213 ALA C O 1
ATOM 4647 N N . ALA C 1 162 ? 5.696 -21.159 -18.027 1.00 5.21 214 ALA C N 1
ATOM 4648 C CA . ALA C 1 162 ? 5.715 -19.702 -17.970 1.00 5.17 214 ALA C CA 1
ATOM 4649 C C . ALA C 1 162 ? 5.691 -19.208 -16.532 1.00 5.49 214 ALA C C 1
ATOM 4650 O O . ALA C 1 162 ? 6.330 -18.196 -16.216 1.00 6.84 214 ALA C O 1
ATOM 4652 N N . VAL C 1 163 ? 4.951 -19.891 -15.647 1.00 6.45 215 VAL C N 1
ATOM 4653 C CA . VAL C 1 163 ? 4.966 -19.515 -14.232 1.00 5.68 215 VAL C CA 1
ATOM 4654 C C . VAL C 1 163 ? 6.375 -19.646 -13.671 1.00 5.88 215 VAL C C 1
ATOM 4655 O O . VAL C 1 163 ? 6.863 -18.765 -12.956 1.00 6.91 215 VAL C O 1
ATOM 4659 N N . ASN C 1 164 ? 7.047 -20.756 -13.986 1.00 6.81 216 ASN C N 1
ATOM 4660 C CA . ASN C 1 164 ? 8.406 -20.962 -13.489 1.00 5.97 216 ASN C CA 1
ATOM 4661 C C . ASN C 1 164 ? 9.330 -19.859 -13.968 1.00 6.24 216 ASN C C 1
ATOM 4662 O O . ASN C 1 164 ? 10.110 -19.305 -13.188 1.00 5.96 216 ASN C O 1
ATOM 4667 N N . HIS C 1 165 ? 9.281 -19.543 -15.264 1.00 5.23 217 HIS C N 1
ATOM 4668 C CA . HIS C 1 165 ? 10.230 -18.558 -15.763 1.00 6.03 217 HIS C CA 1
ATOM 4669 C C . HIS C 1 165 ? 9.831 -17.142 -15.358 1.00 5.34 217 HIS C C 1
ATOM 4670 O O . HIS C 1 165 ? 10.698 -16.272 -15.200 1.00 7.85 217 HIS C O 1
ATOM 4677 N N . LEU C 1 166 ? 8.531 -16.882 -15.206 1.00 5.42 218 LEU C N 1
ATOM 4678 C CA . LEU C 1 166 ? 8.120 -15.598 -14.639 1.00 5.56 218 LEU C CA 1
ATOM 4679 C C . LEU C 1 166 ? 8.728 -15.409 -13.259 1.00 7.31 218 LEU C C 1
ATOM 4680 O O . LEU C 1 166 ? 9.245 -14.334 -12.938 1.00 8.32 218 LEU C O 1
ATOM 4685 N N . THR C 1 167 ? 8.681 -16.457 -12.437 1.00 6.32 219 THR C N 1
ATOM 4686 C CA . THR C 1 167 ? 9.273 -16.418 -11.104 1.00 5.72 219 THR C CA 1
ATOM 4687 C C . THR C 1 167 ? 10.737 -15.998 -11.156 1.00 6.26 219 THR C C 1
ATOM 4688 O O . THR C 1 167 ? 11.169 -15.110 -10.408 1.00 7.68 219 THR C O 1
ATOM 4692 N N . ARG C 1 168 ? 11.516 -16.642 -12.035 1.00 6.23 220 ARG C N 1
ATOM 4693 C CA . ARG C 1 168 ? 12.945 -16.351 -12.127 1.00 7.14 220 ARG C CA 1
ATOM 4694 C C . ARG C 1 168 ? 13.190 -14.920 -12.579 1.00 7.15 220 ARG C C 1
ATOM 4695 O O . ARG C 1 168 ? 14.116 -14.261 -12.094 1.00 9.26 220 ARG C O 1
ATOM 4703 N N . ASN C 1 169 ? 12.368 -14.420 -13.508 1.00 6.63 221 ASN C N 1
ATOM 4704 C CA . ASN C 1 169 ? 12.635 -13.109 -14.082 1.00 6.02 221 ASN C CA 1
ATOM 4705 C C . ASN C 1 169 ? 12.117 -11.977 -13.194 1.00 7.68 221 ASN C C 1
ATOM 4706 O O . ASN C 1 169 ? 12.831 -10.992 -12.979 1.00 8.87 221 ASN C O 1
ATOM 4711 N N . ILE C 1 170 ? 10.888 -12.075 -12.671 1.00 5.96 222 ILE C N 1
ATOM 4712 C CA . ILE C 1 170 ? 10.393 -10.949 -11.869 1.00 6.57 222 ILE C CA 1
ATOM 4713 C C . ILE C 1 170 ? 11.131 -10.840 -10.544 1.00 7.52 222 ILE C C 1
ATOM 4714 O O . ILE C 1 170 ? 11.073 -9.787 -9.899 1.00 7.85 222 ILE C O 1
ATOM 4719 N N . ALA C 1 171 ? 11.871 -11.876 -10.148 1.00 6.39 223 ALA C N 1
ATOM 4720 C CA . ALA C 1 171 ? 12.775 -11.717 -9.012 1.00 7.62 223 ALA C CA 1
ATOM 4721 C C . ALA C 1 171 ? 13.740 -10.553 -9.231 1.00 7.00 223 ALA C C 1
ATOM 4722 O O . ALA C 1 171 ? 14.054 -9.815 -8.285 1.00 7.12 223 ALA C O 1
ATOM 4724 N N . PHE C 1 172 ? 14.161 -10.329 -10.481 1.00 6.92 224 PHE C N 1
ATOM 4725 C CA . PHE C 1 172 ? 15.038 -9.201 -10.774 1.00 8.62 224 PHE C CA 1
ATOM 4726 C C . PHE C 1 172 ? 14.298 -7.879 -10.648 1.00 8.63 224 PHE C C 1
ATOM 4727 O O . PHE C 1 172 ? 14.882 -6.874 -10.229 1.00 9.49 224 PHE C O 1
ATOM 4735 N N . ASP C 1 173 ? 13.017 -7.851 -11.014 1.00 7.45 225 ASP C N 1
ATOM 4736 C CA . ASP C 1 173 ? 12.284 -6.590 -11.000 1.00 7.36 225 ASP C CA 1
ATOM 4737 C C . ASP C 1 173 ? 11.947 -6.142 -9.578 1.00 8.55 225 ASP C C 1
ATOM 4738 O O . ASP C 1 173 ? 11.966 -4.938 -9.288 1.00 9.11 225 ASP C O 1
ATOM 4743 N N . VAL C 1 174 ? 11.592 -7.079 -8.687 1.00 6.27 226 VAL C N 1
ATOM 4744 C CA . VAL C 1 174 ? 11.076 -6.690 -7.369 1.00 5.72 226 VAL C CA 1
ATOM 4745 C C . VAL C 1 174 ? 12.092 -6.899 -6.251 1.00 7.16 226 VAL C C 1
ATOM 4746 O O . VAL C 1 174 ? 11.853 -6.440 -5.122 1.00 6.72 226 VAL C O 1
ATOM 4750 N N . GLY C 1 175 ? 13.228 -7.538 -6.532 1.00 7.41 227 GLY C N 1
ATOM 4751 C CA . GLY C 1 175 ? 14.289 -7.653 -5.554 1.00 8.47 227 GLY C CA 1
ATOM 4752 C C . GLY C 1 175 ? 14.690 -6.315 -4.956 1.00 8.26 227 GLY C C 1
ATOM 4753 O O . GLY C 1 175 ? 14.831 -6.184 -3.732 1.00 7.35 227 GLY C O 1
ATOM 4754 N N . PRO C 1 176 ? 14.901 -5.303 -5.808 1.00 7.09 228 PRO C N 1
ATOM 4755 C CA . PRO C 1 176 ? 15.240 -3.959 -5.295 1.00 8.46 228 PRO C CA 1
ATOM 4756 C C . PRO C 1 176 ? 14.142 -3.300 -4.475 1.00 8.96 228 PRO C C 1
ATOM 4757 O O . PRO C 1 176 ? 14.433 -2.304 -3.797 1.00 9.94 228 PRO C O 1
ATOM 4761 N N . MET C 1 177 ? 12.906 -3.793 -4.515 1.00 8.03 229 MET C N 1
ATOM 4762 C CA . MET C 1 177 ? 11.876 -3.349 -3.577 1.00 8.97 229 MET C CA 1
ATOM 4763 C C . MET C 1 177 ? 11.815 -4.167 -2.299 1.00 7.65 229 MET C C 1
ATOM 4764 O O . MET C 1 177 ? 10.936 -3.921 -1.467 1.00 11.32 229 MET C O 1
ATOM 4769 N N . GLY C 1 178 ? 12.772 -5.065 -2.087 1.00 7.78 230 GLY C N 1
ATOM 4770 C CA . GLY C 1 178 ? 12.777 -5.887 -0.894 1.00 8.18 230 GLY C CA 1
ATOM 4771 C C . GLY C 1 178 ? 11.881 -7.102 -0.967 1.00 7.91 230 GLY C C 1
ATOM 4772 O O . GLY C 1 178 ? 11.454 -7.611 0.077 1.00 9.60 230 GLY C O 1
ATOM 4773 N N . ILE C 1 179 ? 11.566 -7.581 -2.168 1.00 5.82 231 ILE C N 1
ATOM 4774 C CA . ILE C 1 179 ? 10.605 -8.667 -2.350 1.00 6.64 231 ILE C CA 1
ATOM 4775 C C . ILE C 1 179 ? 11.325 -9.838 -2.994 1.00 6.58 231 ILE C C 1
ATOM 4776 O O . ILE C 1 179 ? 11.982 -9.672 -4.026 1.00 8.12 231 ILE C O 1
ATOM 4781 N N . ARG C 1 180 ? 11.209 -11.010 -2.374 1.00 5.62 232 ARG C N 1
ATOM 4782 C CA . ARG C 1 180 ? 11.668 -12.271 -2.939 1.00 6.42 232 ARG C CA 1
ATOM 4783 C C . ARG C 1 180 ? 10.513 -12.951 -3.669 1.00 5.73 232 ARG C C 1
ATOM 4784 O O . ARG C 1 180 ? 9.354 -12.800 -3.294 1.00 7.26 232 ARG C O 1
ATOM 4792 N N . VAL C 1 181 ? 10.840 -13.707 -4.718 1.00 5.84 233 VAL C N 1
ATOM 4793 C CA . VAL C 1 181 ? 9.834 -14.428 -5.503 1.00 6.06 233 VAL C CA 1
ATOM 4794 C C . VAL C 1 181 ? 10.344 -15.834 -5.738 1.00 6.40 233 VAL C C 1
ATOM 4795 O O . VAL C 1 181 ? 11.403 -16.006 -6.345 1.00 5.94 233 VAL C O 1
ATOM 4799 N N . ASN C 1 182 ? 9.595 -16.834 -5.283 1.00 4.74 234 ASN C N 1
ATOM 4800 C CA . ASN C 1 182 ? 10.006 -18.216 -5.502 1.00 5.83 234 ASN C CA 1
ATOM 4801 C C . ASN C 1 182 ? 8.791 -19.034 -5.880 1.00 5.60 234 ASN C C 1
ATOM 4802 O O . ASN C 1 182 ? 7.654 -18.557 -5.819 1.00 6.34 234 ASN C O 1
ATOM 4807 N N . ALA C 1 183 ? 9.037 -20.285 -6.284 1.00 5.55 235 ALA C N 1
ATOM 4808 C CA . ALA C 1 183 ? 7.955 -21.172 -6.679 1.00 5.84 235 ALA C CA 1
ATOM 4809 C C . ALA C 1 183 ? 8.193 -22.547 -6.086 1.00 6.38 235 ALA C C 1
ATOM 4810 O O . ALA C 1 183 ? 9.332 -22.925 -5.819 1.00 7.25 235 ALA C O 1
ATOM 4812 N N . ILE C 1 184 ? 7.106 -23.290 -5.888 1.00 5.85 236 ILE C N 1
ATOM 4813 C CA . ILE C 1 184 ? 7.171 -24.708 -5.541 1.00 5.81 236 ILE C CA 1
ATOM 4814 C C . ILE C 1 184 ? 6.465 -25.494 -6.638 1.00 7.84 236 ILE C C 1
ATOM 4815 O O . ILE C 1 184 ? 5.356 -25.134 -7.054 1.00 7.40 236 ILE C O 1
ATOM 4820 N N . ALA C 1 185 ? 7.111 -26.566 -7.112 1.00 6.64 237 ALA C N 1
ATOM 4821 C CA . ALA C 1 185 ? 6.463 -27.521 -8.008 1.00 7.10 237 ALA C CA 1
ATOM 4822 C C . ALA C 1 185 ? 6.159 -28.783 -7.213 1.00 8.06 237 ALA C C 1
ATOM 4823 O O . ALA C 1 185 ? 7.077 -29.547 -6.894 1.00 9.37 237 ALA C O 1
ATOM 4825 N N . PRO C 1 186 ? 4.910 -29.031 -6.830 1.00 8.43 238 PRO C N 1
ATOM 4826 C CA . PRO C 1 186 ? 4.609 -30.207 -6.009 1.00 9.01 238 PRO C CA 1
ATOM 4827 C C . PRO C 1 186 ? 4.438 -31.471 -6.836 1.00 12.22 238 PRO C C 1
ATOM 4828 O O . PRO C 1 186 ? 3.920 -31.451 -7.953 1.00 12.80 238 PRO C O 1
ATOM 4832 N N . GLY C 1 187 ? 4.867 -32.584 -6.253 1.00 11.09 239 GLY C N 1
ATOM 4833 C CA . GLY C 1 187 ? 4.552 -33.882 -6.807 1.00 16.60 239 GLY C CA 1
ATOM 4834 C C . GLY C 1 187 ? 3.101 -34.247 -6.536 1.00 17.78 239 GLY C C 1
ATOM 4835 O O . GLY C 1 187 ? 2.276 -33.429 -6.129 1.00 18.26 239 GLY C O 1
ATOM 4836 N N . ALA C 1 188 ? 2.792 -35.517 -6.771 1.00 17.82 240 ALA C N 1
ATOM 4837 C CA . ALA C 1 188 ? 1.434 -35.996 -6.544 1.00 18.82 240 ALA C CA 1
ATOM 4838 C C . ALA C 1 188 ? 1.127 -36.013 -5.052 1.00 17.65 240 ALA C C 1
ATOM 4839 O O . ALA C 1 188 ? 1.869 -36.603 -4.260 1.00 15.71 240 ALA C O 1
ATOM 4841 N N . ILE C 1 189 ? 0.021 -35.375 -4.672 1.00 19.68 241 ILE C N 1
ATOM 4842 C CA . ILE C 1 189 ? -0.368 -35.208 -3.278 1.00 17.17 241 ILE C CA 1
ATOM 4843 C C . ILE C 1 189 ? -1.543 -36.131 -2.981 1.00 17.50 241 ILE C C 1
ATOM 4844 O O . ILE C 1 189 ? -2.516 -36.166 -3.740 1.00 19.79 241 ILE C O 1
ATOM 4849 N N . LYS C 1 190 ? -1.469 -36.848 -1.861 1.00 18.22 242 LYS C N 1
ATOM 4850 C CA . LYS C 1 190 ? -2.544 -37.754 -1.470 1.00 19.22 242 LYS C CA 1
ATOM 4851 C C . LYS C 1 190 ? -3.655 -37.047 -0.701 1.00 21.88 242 LYS C C 1
ATOM 4852 O O . LYS C 1 190 ? -4.778 -37.563 -0.625 1.00 21.51 242 LYS C O 1
ATOM 4858 N N . THR C 1 191 ? -3.370 -35.877 -0.140 1.00 18.88 243 THR C N 1
ATOM 4859 C CA . THR C 1 191 ? -4.377 -35.088 0.557 1.00 20.52 243 THR C CA 1
ATOM 4860 C C . THR C 1 191 ? -5.531 -34.717 -0.375 1.00 18.75 243 THR C C 1
ATOM 4861 O O . THR C 1 191 ? -5.321 -34.225 -1.486 1.00 18.68 243 THR C O 1
ATOM 4865 N N . ASP C 1 192 ? -6.760 -34.961 0.090 1.00 24.29 244 ASP C N 1
ATOM 4866 C CA . ASP C 1 192 ? -7.997 -34.728 -0.661 1.00 22.03 244 ASP C CA 1
ATOM 4867 C C . ASP C 1 192 ? -8.129 -35.523 -1.955 1.00 21.64 244 ASP C C 1
ATOM 4868 O O . ASP C 1 192 ? -9.129 -35.370 -2.665 1.00 24.58 244 ASP C O 1
ATOM 4873 N N . ALA C 1 193 ? -7.161 -36.377 -2.274 1.00 19.43 245 ALA C N 1
ATOM 4874 C CA . ALA C 1 193 ? -7.310 -37.233 -3.442 1.00 20.60 245 ALA C CA 1
ATOM 4875 C C . ALA C 1 193 ? -8.404 -38.273 -3.208 1.00 20.02 245 ALA C C 1
ATOM 4876 O O . ALA C 1 193 ? -8.598 -38.764 -2.092 1.00 20.51 245 ALA C O 1
ATOM 4878 N N . LEU C 1 194 ? -9.121 -38.606 -4.281 1.00 23.65 246 LEU C N 1
ATOM 4879 C CA . LEU C 1 194 ? -10.232 -39.546 -4.182 1.00 23.33 246 LEU C CA 1
ATOM 4880 C C . LEU C 1 194 ? -9.744 -40.985 -4.263 1.00 28.66 246 LEU C C 1
ATOM 4881 O O . LEU C 1 194 ? -8.830 -41.307 -5.029 1.00 29.67 246 LEU C O 1
ATOM 4886 N N . ALA C 1 195 ? -10.376 -41.855 -3.469 1.00 24.97 247 ALA C N 1
ATOM 4887 C CA . ALA C 1 195 ? -9.999 -43.265 -3.460 1.00 28.36 247 ALA C CA 1
ATOM 4888 C C . ALA C 1 195 ? -10.293 -43.937 -4.795 1.00 31.19 247 ALA C C 1
ATOM 4889 O O . ALA C 1 195 ? -9.644 -44.930 -5.144 1.00 30.66 247 ALA C O 1
ATOM 4891 N N . THR C 1 196 ? -11.263 -43.419 -5.553 1.00 28.51 248 THR C N 1
ATOM 4892 C CA . THR C 1 196 ? -11.545 -43.975 -6.873 1.00 33.69 248 THR C CA 1
ATOM 4893 C C . THR C 1 196 ? -10.589 -43.440 -7.934 1.00 39.47 248 THR C C 1
ATOM 4894 O O . THR C 1 196 ? -10.352 -44.112 -8.946 1.00 38.79 248 THR C O 1
ATOM 4898 N N . VAL C 1 197 ? -10.049 -42.243 -7.728 1.00 37.99 249 VAL C N 1
ATOM 4899 C CA . VAL C 1 197 ? -9.067 -41.673 -8.646 1.00 41.18 249 VAL C CA 1
ATOM 4900 C C . VAL C 1 197 ? -7.658 -42.127 -8.288 1.00 41.43 249 VAL C C 1
ATOM 4901 O O . VAL C 1 197 ? -6.857 -42.449 -9.170 1.00 45.35 249 VAL C O 1
ATOM 4905 N N . LEU C 1 198 ? -7.358 -42.169 -6.993 1.00 44.73 250 LEU C N 1
ATOM 4906 C CA . LEU C 1 198 ? -6.067 -42.622 -6.481 1.00 42.52 250 LEU C CA 1
ATOM 4907 C C . LEU C 1 198 ? -6.188 -44.075 -6.019 1.00 40.22 250 LEU C C 1
ATOM 4908 O O . LEU C 1 198 ? -6.116 -44.409 -4.835 1.00 46.12 250 LEU C O 1
ATOM 4913 N N . THR C 1 199 ? -6.381 -44.949 -7.000 1.00 44.72 251 THR C N 1
ATOM 4914 C CA . THR C 1 199 ? -6.639 -46.352 -6.723 1.00 39.42 251 THR C CA 1
ATOM 4915 C C . THR C 1 199 ? -5.324 -47.042 -6.350 1.00 46.50 251 THR C C 1
ATOM 4916 O O . THR C 1 199 ? -4.242 -46.521 -6.641 1.00 41.53 251 THR C O 1
ATOM 4920 N N . PRO C 1 200 ? -5.381 -48.200 -5.671 1.00 44.38 252 PRO C N 1
ATOM 4921 C CA . PRO C 1 200 ? -4.124 -48.828 -5.221 1.00 43.90 252 PRO C CA 1
ATOM 4922 C C . PRO C 1 200 ? -3.164 -49.188 -6.342 1.00 42.41 252 PRO C C 1
ATOM 4923 O O . PRO C 1 200 ? -1.945 -49.081 -6.151 1.00 40.09 252 PRO C O 1
ATOM 4927 N N . GLU C 1 201 ? -3.661 -49.622 -7.503 1.00 43.74 253 GLU C N 1
ATOM 4928 C CA . GLU C 1 201 ? -2.740 -49.949 -8.585 1.00 39.86 253 GLU C CA 1
ATOM 4929 C C . GLU C 1 201 ? -2.184 -48.695 -9.248 1.00 37.98 253 GLU C C 1
ATOM 4930 O O . GLU C 1 201 ? -1.042 -48.710 -9.719 1.00 34.83 253 GLU C O 1
ATOM 4936 N N . ILE C 1 202 ? -2.961 -47.608 -9.295 1.00 34.29 254 ILE C N 1
ATOM 4937 C CA . ILE C 1 202 ? -2.406 -46.333 -9.737 1.00 34.13 254 ILE C CA 1
ATOM 4938 C C . ILE C 1 202 ? -1.410 -45.804 -8.714 1.00 32.86 254 ILE C C 1
ATOM 4939 O O . ILE C 1 202 ? -0.363 -45.254 -9.076 1.00 30.01 254 ILE C O 1
ATOM 4944 N N . GLU C 1 203 ? -1.707 -45.970 -7.423 1.00 29.52 255 GLU C N 1
ATOM 4945 C CA . GLU C 1 203 ? -0.747 -45.555 -6.407 1.00 31.23 255 GLU C CA 1
ATOM 4946 C C . GLU C 1 203 ? 0.539 -46.361 -6.516 1.00 30.19 255 GLU C C 1
ATOM 4947 O O . GLU C 1 203 ? 1.640 -45.805 -6.419 1.00 25.93 255 GLU C O 1
ATOM 4953 N N . ARG C 1 204 ? 0.422 -47.674 -6.736 1.00 27.42 256 ARG C N 1
ATOM 4954 C CA . ARG C 1 204 ? 1.613 -48.502 -6.901 1.00 30.35 256 ARG C CA 1
ATOM 4955 C C . ARG C 1 204 ? 2.431 -48.053 -8.105 1.00 28.82 256 ARG C C 1
ATOM 4956 O O . ARG C 1 204 ? 3.668 -48.043 -8.053 1.00 28.84 256 ARG C O 1
ATOM 4964 N N . ALA C 1 205 ? 1.760 -47.670 -9.196 1.00 25.65 257 ALA C N 1
ATOM 4965 C CA . ALA C 1 205 ? 2.477 -47.221 -10.387 1.00 27.59 257 ALA C CA 1
ATOM 4966 C C . ALA C 1 205 ? 3.169 -45.884 -10.144 1.00 32.02 257 ALA C C 1
ATOM 4967 O O . ALA C 1 205 ? 4.262 -45.638 -10.665 1.00 30.63 257 ALA C O 1
ATOM 4969 N N . MET C 1 206 ? 2.551 -45.008 -9.353 1.00 26.44 258 MET C N 1
ATOM 4970 C CA . MET C 1 206 ? 3.210 -43.752 -9.007 1.00 28.61 258 MET C CA 1
ATOM 4971 C C . MET C 1 206 ? 4.404 -43.973 -8.087 1.00 27.69 258 MET C C 1
ATOM 4972 O O . MET C 1 206 ? 5.441 -43.314 -8.242 1.00 30.28 258 MET C O 1
ATOM 4977 N N . LEU C 1 207 ? 4.286 -44.883 -7.120 1.00 25.66 259 LEU C N 1
ATOM 4978 C CA . LEU C 1 207 ? 5.377 -45.080 -6.174 1.00 25.33 259 LEU C CA 1
ATOM 4979 C C . LEU C 1 207 ? 6.573 -45.778 -6.811 1.00 29.59 259 LEU C C 1
ATOM 4980 O O . LEU C 1 207 ? 7.682 -45.702 -6.267 1.00 26.18 259 LEU C O 1
ATOM 4985 N N . LYS C 1 208 ? 6.376 -46.433 -7.957 1.00 28.53 260 LYS C N 1
ATOM 4986 C CA . LYS C 1 208 ? 7.469 -47.137 -8.615 1.00 28.99 260 LYS C CA 1
ATOM 4987 C C . LYS C 1 208 ? 8.556 -46.179 -9.088 1.00 31.78 260 LYS C C 1
ATOM 4988 O O . LYS C 1 208 ? 9.721 -46.580 -9.195 1.00 29.66 260 LYS C O 1
ATOM 4994 N N . HIS C 1 209 ? 8.209 -44.917 -9.340 1.00 24.93 261 HIS C N 1
ATOM 4995 C CA . HIS C 1 209 ? 9.177 -43.905 -9.741 1.00 26.01 261 HIS C CA 1
ATOM 4996 C C . HIS C 1 209 ? 9.366 -42.839 -8.670 1.00 22.72 261 HIS C C 1
ATOM 4997 O O . HIS C 1 209 ? 9.911 -41.768 -8.958 1.00 21.83 261 HIS C O 1
ATOM 5004 N N . THR C 1 210 ? 8.920 -43.111 -7.446 1.00 18.54 262 THR C N 1
ATOM 5005 C CA . THR C 1 210 ? 9.073 -42.196 -6.319 1.00 16.81 262 THR C CA 1
ATOM 5006 C C . THR C 1 210 ? 10.042 -42.806 -5.315 1.00 17.64 262 THR C C 1
ATOM 5007 O O . THR C 1 210 ? 9.654 -43.691 -4.539 1.00 18.84 262 THR C O 1
ATOM 5011 N N . PRO C 1 211 ? 11.302 -42.357 -5.281 1.00 15.54 263 PRO C N 1
ATOM 5012 C CA . PRO C 1 211 ? 12.310 -43.007 -4.422 1.00 13.75 263 PRO C CA 1
ATOM 5013 C C . PRO C 1 211 ? 11.932 -43.123 -2.960 1.00 12.69 263 PRO C C 1
ATOM 5014 O O . PRO C 1 211 ? 12.246 -44.138 -2.329 1.00 14.27 263 PRO C O 1
ATOM 5018 N N . LEU C 1 212 ? 11.270 -42.117 -2.388 1.00 14.73 264 LEU C N 1
A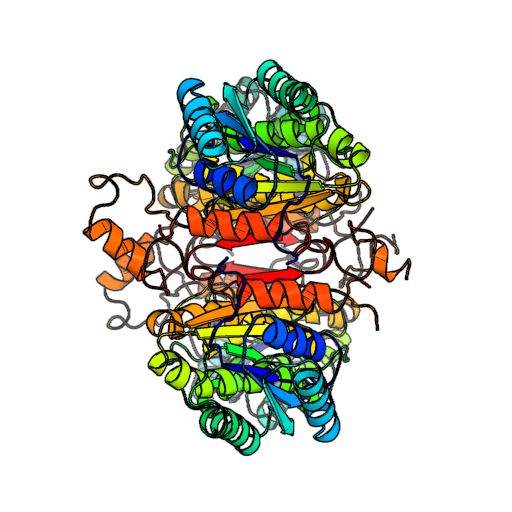TOM 5019 C CA . LEU C 1 212 ? 10.993 -42.146 -0.957 1.00 13.29 264 LEU C CA 1
ATOM 5020 C C . LEU C 1 212 ? 9.803 -43.031 -0.583 1.00 18.29 264 LEU C C 1
ATOM 5021 O O . LEU C 1 212 ? 9.517 -43.179 0.611 1.00 21.96 264 LEU C O 1
ATOM 5026 N N . GLY C 1 213 ? 9.106 -43.604 -1.558 1.00 16.81 265 GLY C N 1
ATOM 5027 C CA . GLY C 1 213 ? 8.185 -44.691 -1.279 1.00 20.67 265 GLY C CA 1
ATOM 5028 C C . GLY C 1 213 ? 6.848 -44.288 -0.703 1.00 24.92 265 GLY C C 1
ATOM 5029 O O . GLY C 1 213 ? 6.138 -45.138 -0.154 1.00 23.97 265 GLY C O 1
ATOM 5030 N N . ARG C 1 214 ? 6.487 -43.015 -0.799 1.00 18.55 266 ARG C N 1
ATOM 5031 C CA . ARG C 1 214 ? 5.168 -42.558 -0.386 1.00 16.33 266 ARG C CA 1
ATOM 5032 C C . ARG C 1 214 ? 4.789 -41.376 -1.258 1.00 22.72 266 ARG C C 1
ATOM 5033 O O . ARG C 1 214 ? 5.651 -40.713 -1.844 1.00 16.85 266 ARG C O 1
ATOM 5041 N N . LEU C 1 215 ? 3.485 -41.131 -1.357 1.00 16.83 267 LEU C N 1
ATOM 5042 C CA . LEU C 1 215 ? 3.013 -39.919 -1.998 1.00 16.72 267 LEU C CA 1
ATOM 5043 C C . LEU C 1 215 ? 3.110 -38.754 -1.023 1.00 16.12 267 LEU C C 1
ATOM 5044 O O . LEU C 1 215 ? 3.317 -38.925 0.183 1.00 15.84 267 LEU C O 1
ATOM 5049 N N . GLY C 1 216 ? 2.950 -37.560 -1.558 1.00 17.70 268 GLY C N 1
ATOM 5050 C CA . GLY C 1 216 ? 3.105 -36.376 -0.751 1.00 14.36 268 GLY C CA 1
ATOM 5051 C C . GLY C 1 216 ? 1.862 -36.055 0.035 1.00 17.06 268 GLY C C 1
ATOM 5052 O O . GLY C 1 216 ? 0.776 -36.572 -0.224 1.00 17.47 268 GLY C O 1
ATOM 5053 N N . GLU C 1 217 ? 2.048 -35.182 1.014 1.00 15.66 269 GLU C N 1
ATOM 5054 C CA . GLU C 1 217 ? 0.973 -34.598 1.798 1.00 14.73 269 GLU C CA 1
ATOM 5055 C C . GLU C 1 217 ? 0.977 -33.097 1.560 1.00 13.84 269 GLU C C 1
ATOM 5056 O O . GLU C 1 217 ? 2.024 -32.507 1.291 1.00 12.38 269 GLU C O 1
ATOM 5062 N N . ALA C 1 218 ? -0.200 -32.477 1.664 1.00 12.40 270 ALA C N 1
ATOM 5063 C CA . ALA C 1 218 ? -0.252 -31.022 1.569 1.00 11.71 270 ALA C CA 1
ATOM 5064 C C . ALA C 1 218 ? 0.677 -30.365 2.583 1.00 10.25 270 ALA C C 1
ATOM 5065 O O . ALA C 1 218 ? 1.260 -29.310 2.301 1.00 11.73 270 ALA C O 1
ATOM 5067 N N . GLN C 1 219 ? 0.824 -30.963 3.768 1.00 11.78 271 GLN C N 1
ATOM 5068 C CA . GLN C 1 219 ? 1.698 -30.383 4.778 1.00 11.18 271 GLN C CA 1
ATOM 5069 C C . GLN C 1 219 ? 3.155 -30.380 4.333 1.00 10.60 271 GLN C C 1
ATOM 5070 O O . GLN C 1 219 ? 3.922 -29.522 4.777 1.00 9.96 271 GLN C O 1
ATOM 5076 N N . ASP C 1 220 ? 3.566 -31.343 3.502 1.00 10.42 272 ASP C N 1
ATOM 5077 C CA . ASP C 1 220 ? 4.921 -31.288 2.948 1.00 11.24 272 ASP C CA 1
ATOM 5078 C C . ASP C 1 220 ? 5.128 -29.999 2.167 1.00 10.01 272 ASP C C 1
ATOM 5079 O O . ASP C 1 220 ? 6.167 -29.338 2.286 1.00 10.63 272 ASP C O 1
ATOM 5084 N N . ILE C 1 221 ? 4.153 -29.655 1.326 1.00 10.06 273 ILE C N 1
ATOM 5085 C CA . ILE C 1 221 ? 4.252 -28.439 0.531 1.00 8.71 273 ILE C CA 1
ATOM 5086 C C . ILE C 1 221 ? 4.180 -27.220 1.431 1.00 9.21 273 ILE C C 1
ATOM 5087 O O . ILE C 1 221 ? 4.894 -26.235 1.223 1.00 9.54 273 ILE C O 1
ATOM 5092 N N . ALA C 1 222 ? 3.302 -27.256 2.437 1.00 8.31 274 ALA C N 1
ATOM 5093 C CA . ALA C 1 222 ? 3.181 -26.113 3.330 1.00 7.46 274 ALA C CA 1
ATOM 5094 C C . ALA C 1 222 ? 4.464 -25.894 4.126 1.00 7.34 274 ALA C C 1
ATOM 5095 O O . ALA C 1 222 ? 4.831 -24.753 4.410 1.00 7.81 274 ALA C O 1
ATOM 5097 N N . ASN C 1 223 ? 5.156 -26.979 4.511 1.00 8.14 275 ASN C N 1
ATOM 5098 C CA . ASN C 1 223 ? 6.435 -26.816 5.202 1.00 9.41 275 ASN C CA 1
ATOM 5099 C C . ASN C 1 223 ? 7.454 -26.118 4.313 1.00 8.02 275 ASN C C 1
ATOM 5100 O O . ASN C 1 223 ? 8.187 -25.233 4.771 1.00 8.82 275 ASN C O 1
ATOM 5105 N N . ALA C 1 224 ? 7.513 -26.506 3.037 1.00 9.09 276 ALA C N 1
ATOM 5106 C CA . ALA C 1 224 ? 8.426 -25.845 2.106 1.00 7.27 276 ALA C CA 1
ATOM 5107 C C . ALA C 1 224 ? 8.008 -24.399 1.861 1.00 8.08 276 ALA C C 1
ATOM 5108 O O . ALA C 1 224 ? 8.863 -23.510 1.764 1.00 8.14 276 ALA C O 1
ATOM 5110 N N . ALA C 1 225 ? 6.695 -24.150 1.769 1.00 8.05 277 ALA C N 1
ATOM 5111 C CA . ALA C 1 225 ? 6.192 -22.788 1.604 1.00 7.45 277 ALA C CA 1
ATOM 5112 C C . ALA C 1 225 ? 6.583 -21.909 2.786 1.00 9.32 277 ALA C C 1
ATOM 5113 O O . ALA C 1 225 ? 7.010 -20.761 2.601 1.00 8.04 277 ALA C O 1
ATOM 5115 N N . LEU C 1 226 ? 6.456 -22.434 4.012 1.00 6.80 278 LEU C N 1
ATOM 5116 C CA . LEU C 1 226 ? 6.829 -21.667 5.194 1.00 6.70 278 LEU C CA 1
ATOM 5117 C C . LEU C 1 226 ? 8.303 -21.302 5.150 1.00 9.64 278 LEU C C 1
ATOM 5118 O O . LEU C 1 226 ? 8.673 -20.143 5.364 1.00 8.78 278 LEU C O 1
ATOM 5123 N N . PHE C 1 227 ? 9.160 -22.285 4.850 1.00 6.96 279 PHE C N 1
ATOM 5124 C CA . PHE C 1 227 ? 10.575 -21.990 4.689 1.00 7.90 279 PHE C CA 1
ATOM 5125 C C . PHE C 1 227 ? 10.779 -20.843 3.708 1.00 8.12 279 PHE C C 1
ATOM 5126 O O . PHE C 1 227 ? 11.417 -19.833 4.031 1.00 8.89 279 PHE C O 1
ATOM 5134 N N . LEU C 1 228 ? 10.208 -20.971 2.510 1.00 7.15 280 LEU C N 1
ATOM 5135 C CA . LEU C 1 228 ? 10.517 -20.022 1.449 1.00 6.52 280 LEU C CA 1
ATOM 5136 C C . LEU C 1 228 ? 9.927 -18.648 1.714 1.00 7.82 280 LEU C C 1
ATOM 5137 O O . LEU C 1 228 ? 10.403 -17.671 1.136 1.00 9.65 280 LEU C O 1
ATOM 5142 N N . CYS C 1 229 ? 8.928 -18.540 2.583 1.00 7.70 281 CYS C N 1
ATOM 5143 C CA . CYS C 1 229 ? 8.352 -17.233 2.876 1.00 7.39 281 CYS C CA 1
ATOM 5144 C C . CYS C 1 229 ? 8.869 -16.614 4.170 1.00 10.67 281 CYS C C 1
ATOM 5145 O O . CYS C 1 229 ? 8.442 -15.506 4.521 1.00 13.47 281 CYS C O 1
ATOM 5148 N N . SER C 1 230 ? 9.793 -17.271 4.859 1.00 9.93 282 SER C N 1
ATOM 5149 C CA . SER C 1 230 ? 10.281 -16.856 6.168 1.00 11.63 282 SER C CA 1
ATOM 5150 C C . SER C 1 230 ? 11.663 -16.231 6.077 1.00 12.57 282 SER C C 1
ATOM 5151 O O . SER C 1 230 ? 12.369 -16.368 5.074 1.00 11.69 282 SER C O 1
ATOM 5154 N N . PRO C 1 231 ? 12.106 -15.557 7.144 1.00 13.72 283 PRO C N 1
ATOM 5155 C CA . PRO C 1 231 ? 13.488 -15.048 7.163 1.00 13.88 283 PRO C CA 1
ATOM 5156 C C . PRO C 1 231 ? 14.550 -16.125 7.014 1.00 13.49 283 PRO C C 1
ATOM 5157 O O . PRO C 1 231 ? 15.708 -15.795 6.737 1.00 13.99 283 PRO C O 1
ATOM 5161 N N . ALA C 1 232 ? 14.205 -17.401 7.199 1.00 13.85 284 ALA C N 1
ATOM 5162 C CA . ALA C 1 232 ? 15.163 -18.464 6.946 1.00 13.39 284 ALA C CA 1
ATOM 5163 C C . ALA C 1 232 ? 15.552 -18.544 5.478 1.00 10.88 284 ALA C C 1
ATOM 5164 O O . ALA C 1 232 ? 16.563 -19.177 5.148 1.00 11.53 284 ALA C O 1
ATOM 5166 N N . ALA C 1 233 ? 14.764 -17.934 4.591 1.00 9.30 285 ALA C N 1
ATOM 5167 C CA . ALA C 1 233 ? 15.037 -17.914 3.160 1.00 7.92 285 ALA C CA 1
ATOM 5168 C C . ALA C 1 233 ? 15.250 -16.487 2.662 1.00 9.28 285 ALA C C 1
ATOM 5169 O O . ALA C 1 233 ? 14.990 -16.182 1.494 1.00 9.08 285 ALA C O 1
ATOM 5171 N N . ALA C 1 234 ? 15.745 -15.615 3.547 1.00 11.36 286 ALA C N 1
ATOM 5172 C CA . ALA C 1 234 ? 15.883 -14.192 3.253 1.00 11.74 286 ALA C CA 1
ATOM 5173 C C . ALA C 1 234 ? 16.796 -13.905 2.071 1.00 8.94 286 ALA C C 1
ATOM 5174 O O . ALA C 1 234 ? 16.689 -12.826 1.479 1.00 11.29 286 ALA C O 1
ATOM 5176 N N . TRP C 1 235 ? 17.699 -14.818 1.716 1.00 9.56 287 TRP C N 1
ATOM 5177 C CA . TRP C 1 235 ? 18.586 -14.607 0.580 1.00 10.71 287 TRP C CA 1
ATOM 5178 C C . TRP C 1 235 ? 18.305 -15.598 -0.548 1.00 8.48 287 TRP C C 1
ATOM 5179 O O . TRP C 1 235 ? 19.187 -15.897 -1.358 1.00 9.04 287 TRP C O 1
ATOM 5190 N N . ILE C 1 236 ? 17.069 -16.090 -0.629 1.00 7.13 288 ILE C N 1
ATOM 5191 C CA . ILE C 1 236 ? 16.655 -17.029 -1.669 1.00 5.15 288 ILE C CA 1
ATOM 5192 C C . ILE C 1 236 ? 15.601 -16.344 -2.523 1.00 6.04 288 ILE C C 1
ATOM 5193 O O . ILE C 1 236 ? 14.545 -15.947 -2.015 1.00 6.67 288 ILE C O 1
ATOM 5198 N N . SER C 1 237 ? 15.875 -16.215 -3.815 1.00 6.13 289 SER C N 1
ATOM 5199 C CA . SER C 1 237 ? 14.887 -15.636 -4.711 1.00 6.06 289 SER C CA 1
ATOM 5200 C C . SER C 1 237 ? 15.090 -16.221 -6.097 1.00 6.96 289 SER C C 1
ATOM 5201 O O . SER C 1 237 ? 16.191 -16.674 -6.441 1.00 9.06 289 SER C O 1
ATOM 5204 N N . GLY C 1 238 ? 14.005 -16.256 -6.868 1.00 5.71 290 GLY C N 1
ATOM 5205 C CA . GLY C 1 238 ? 14.080 -16.750 -8.228 1.00 7.30 290 GLY C CA 1
ATOM 5206 C C . GLY C 1 238 ? 14.198 -18.252 -8.350 1.00 8.42 290 GLY C C 1
ATOM 5207 O O . GLY C 1 238 ? 14.626 -18.745 -9.403 1.00 8.01 290 GLY C O 1
ATOM 5208 N N . GLN C 1 239 ? 13.845 -18.993 -7.307 1.00 6.97 291 GLN C N 1
ATOM 5209 C CA . GLN C 1 239 ? 14.057 -20.434 -7.294 1.00 6.88 291 GLN C CA 1
ATOM 5210 C C . GLN C 1 239 ? 12.750 -21.178 -7.520 1.00 7.43 291 GLN C C 1
ATOM 5211 O O . GLN C 1 239 ? 11.676 -20.710 -7.142 1.00 8.89 291 GLN C O 1
ATOM 5217 N N . VAL C 1 240 ? 12.854 -22.347 -8.159 1.00 8.26 292 VAL C N 1
ATOM 5218 C CA . VAL C 1 240 ? 11.719 -23.257 -8.320 1.00 4.70 292 VAL C CA 1
ATOM 5219 C C . VAL C 1 240 ? 12.084 -24.533 -7.576 1.00 7.67 292 VAL C C 1
ATOM 5220 O O . VAL C 1 240 ? 12.966 -25.280 -8.014 1.00 10.24 292 VAL C O 1
ATOM 5224 N N . LEU C 1 241 ? 11.449 -24.760 -6.432 1.00 5.22 293 LEU C N 1
ATOM 5225 C CA . LEU C 1 241 ? 11.767 -25.905 -5.581 1.00 7.59 293 LEU C CA 1
ATOM 5226 C C . LEU C 1 241 ? 10.778 -27.034 -5.854 1.00 7.80 293 LEU C C 1
ATOM 5227 O O . LEU C 1 241 ? 9.572 -26.872 -5.632 1.00 7.97 293 LEU C O 1
ATOM 5232 N N . THR C 1 242 ? 11.287 -28.186 -6.302 1.00 7.08 294 THR C N 1
ATOM 5233 C CA . THR C 1 242 ? 10.424 -29.326 -6.597 1.00 6.95 294 THR C CA 1
ATOM 5234 C C . THR C 1 242 ? 10.352 -30.228 -5.369 1.00 9.24 294 THR C C 1
ATOM 5235 O O . THR C 1 242 ? 11.384 -30.616 -4.809 1.00 8.82 294 THR C O 1
ATOM 5239 N N . VAL C 1 243 ? 9.127 -30.511 -4.923 1.00 8.56 295 VAL C N 1
ATOM 5240 C CA . VAL C 1 243 ? 8.875 -31.273 -3.702 1.00 7.89 295 VAL C CA 1
ATOM 5241 C C . VAL C 1 243 ? 8.098 -32.499 -4.162 1.00 11.54 295 VAL C C 1
ATOM 5242 O O . VAL C 1 243 ? 6.876 -32.445 -4.343 1.00 11.66 295 VAL C O 1
ATOM 5246 N N . SER C 1 244 ? 8.808 -33.612 -4.393 1.00 8.91 296 SER C N 1
ATOM 5247 C CA . SER C 1 244 ? 8.171 -34.723 -5.091 1.00 11.60 296 SER C CA 1
ATOM 5248 C C . SER C 1 244 ? 8.785 -36.053 -4.699 1.00 11.81 296 SER C C 1
ATOM 5249 O O . SER C 1 244 ? 8.731 -37.011 -5.476 1.00 12.50 296 SER C O 1
ATOM 5252 N N . GLY C 1 245 ? 9.365 -36.125 -3.505 1.00 9.22 297 GLY C N 1
ATOM 5253 C CA . GLY C 1 245 ? 9.863 -37.380 -2.977 1.00 11.05 297 GLY C CA 1
ATOM 5254 C C . GLY C 1 245 ? 10.993 -37.995 -3.755 1.00 15.86 297 GLY C C 1
ATOM 5255 O O . GLY C 1 245 ? 11.192 -39.212 -3.677 1.00 12.79 297 GLY C O 1
ATOM 5256 N N . GLY C 1 246 ? 11.732 -37.189 -4.523 1.00 11.96 298 GLY C N 1
ATOM 5257 C CA . GLY C 1 246 ? 12.861 -37.666 -5.281 1.00 13.36 298 GLY C CA 1
ATOM 5258 C C . GLY C 1 246 ? 12.572 -38.079 -6.709 1.00 15.51 298 GLY C C 1
ATOM 5259 O O . GLY C 1 246 ? 13.516 -38.396 -7.443 1.00 19.29 298 GLY C O 1
ATOM 5260 N N . GLY C 1 247 ? 11.313 -38.096 -7.141 1.00 14.95 299 GLY C N 1
ATOM 5261 C CA . GLY C 1 247 ? 10.975 -38.623 -8.450 1.00 15.86 299 GLY C CA 1
ATOM 5262 C C . GLY C 1 247 ? 9.776 -37.952 -9.076 1.00 24.51 299 GLY C C 1
ATOM 5263 O O . GLY C 1 247 ? 9.431 -36.813 -8.741 1.00 23.04 299 GLY C O 1
ATOM 5264 N N . VAL C 1 248 ? 9.139 -38.667 -10.003 1.00 26.75 300 VAL C N 1
ATOM 5265 C CA . VAL C 1 248 ? 8.015 -38.147 -10.770 1.00 27.38 300 VAL C CA 1
ATOM 5266 C C . VAL C 1 248 ? 6.833 -39.093 -10.589 1.00 30.12 300 VAL C C 1
ATOM 5267 O O . VAL C 1 248 ? 7.006 -40.280 -10.291 1.00 30.45 300 VAL C O 1
ATOM 5271 N N . GLN C 1 249 ? 5.616 -38.552 -10.734 1.00 25.73 301 GLN C N 1
ATOM 5272 C CA . GLN C 1 249 ? 4.381 -39.328 -10.604 1.00 28.14 301 GLN C CA 1
ATOM 5273 C C . GLN C 1 249 ? 3.502 -39.060 -11.834 1.00 37.27 301 GLN C C 1
ATOM 5274 O O . GLN C 1 249 ? 2.502 -38.343 -11.766 1.00 45.90 301 GLN C O 1
ATOM 5280 N N . GLU C 1 250 ? 3.890 -39.640 -12.966 1.00 42.33 302 GLU C N 1
ATOM 5281 C CA . GLU C 1 250 ? 3.118 -39.523 -14.201 1.00 44.55 302 GLU C CA 1
ATOM 5282 C C . GLU C 1 250 ? 1.839 -40.353 -14.127 1.00 46.57 302 GLU C C 1
ATOM 5283 O O . GLU C 1 250 ? 0.839 -39.924 -13.549 1.00 47.21 302 GLU C O 1
ATOM 5289 N N . SER D 1 2 ? 22.315 -36.385 -50.375 1.00 44.83 54 SER D N 1
ATOM 5290 C CA . SER D 1 2 ? 22.283 -36.009 -48.965 1.00 38.50 54 SER D CA 1
ATOM 5291 C C . SER D 1 2 ? 20.862 -35.678 -48.541 1.00 37.43 54 SER D C 1
ATOM 5292 O O . SER D 1 2 ? 20.083 -35.153 -49.332 1.00 37.93 54 SER D O 1
ATOM 5295 N N . PRO D 1 3 ? 20.524 -35.971 -47.284 1.00 32.96 55 PRO D N 1
ATOM 5296 C CA . PRO D 1 3 ? 19.214 -35.580 -46.776 1.00 26.93 55 PRO D CA 1
ATOM 5297 C C . PRO D 1 3 ? 19.184 -34.223 -46.087 1.00 21.22 55 PRO D C 1
ATOM 5298 O O . PRO D 1 3 ? 18.285 -33.969 -45.281 1.00 19.06 55 PRO D O 1
ATOM 5302 N N . PHE D 1 4 ? 20.127 -33.335 -46.403 1.00 19.72 56 PHE D N 1
ATOM 5303 C CA . PHE D 1 4 ? 20.017 -31.953 -45.960 1.00 19.84 56 PHE D CA 1
ATOM 5304 C C . PHE D 1 4 ? 19.327 -31.069 -46.992 1.00 21.98 56 PHE D C 1
ATOM 5305 O O . PHE D 1 4 ? 19.502 -29.846 -46.975 1.00 23.18 56 PHE D O 1
ATOM 5313 N N . HIS D 1 5 ? 18.524 -31.656 -47.869 1.00 20.75 57 HIS D N 1
ATOM 5314 C CA . HIS D 1 5 ? 17.743 -30.899 -48.832 1.00 19.08 57 HIS D CA 1
ATOM 5315 C C . HIS D 1 5 ? 16.273 -30.954 -48.440 1.00 18.59 57 HIS D C 1
ATOM 5316 O O . HIS D 1 5 ? 15.859 -31.757 -47.596 1.00 18.94 57 HIS D O 1
ATOM 5323 N N . LEU D 1 6 ? 15.481 -30.076 -49.055 1.00 18.49 58 LEU D N 1
ATOM 5324 C CA . LEU D 1 6 ? 14.044 -30.062 -48.813 1.00 15.45 58 LEU D CA 1
ATOM 5325 C C . LEU D 1 6 ? 13.308 -30.386 -50.104 1.00 20.05 58 LEU D C 1
ATOM 5326 O O . LEU D 1 6 ? 12.415 -29.639 -50.522 1.00 17.58 58 LEU D O 1
ATOM 5331 N N . ASN D 1 7 ? 13.687 -31.487 -50.750 1.00 22.92 59 ASN D N 1
ATOM 5332 C CA . ASN D 1 7 ? 13.121 -31.806 -52.056 1.00 19.35 59 ASN D CA 1
ATOM 5333 C C . ASN D 1 7 ? 11.622 -32.043 -51.937 1.00 18.95 59 ASN D C 1
ATOM 5334 O O . ASN D 1 7 ? 11.163 -32.786 -51.064 1.00 21.16 59 ASN D O 1
ATOM 5339 N N . ASP D 1 8 ? 10.863 -31.379 -52.808 1.00 21.32 60 ASP D N 1
ATOM 5340 C CA . ASP D 1 8 ? 9.407 -31.506 -52.901 1.00 24.43 60 ASP D CA 1
ATOM 5341 C C . ASP D 1 8 ? 8.697 -31.033 -51.636 1.00 21.51 60 ASP D C 1
ATOM 5342 O O . ASP D 1 8 ? 7.540 -31.382 -51.410 1.00 21.89 60 ASP D O 1
ATOM 5347 N N . ALA D 1 9 ? 9.369 -30.255 -50.797 1.00 17.84 61 ALA D N 1
ATOM 5348 C CA . ALA D 1 9 ? 8.727 -29.737 -49.600 1.00 14.36 61 ALA D CA 1
ATOM 5349 C C . ALA D 1 9 ? 7.885 -28.510 -49.929 1.00 16.74 61 ALA D C 1
ATOM 5350 O O . ALA D 1 9 ? 8.146 -27.789 -50.898 1.00 14.03 61 ALA D O 1
ATOM 5352 N N . VAL D 1 10 ? 6.865 -28.273 -49.109 1.00 12.56 62 VAL D N 1
ATOM 5353 C CA . VAL D 1 10 ? 6.142 -27.008 -49.115 1.00 10.37 62 VAL D CA 1
ATOM 5354 C C . VAL D 1 10 ? 6.257 -26.415 -47.722 1.00 8.48 62 VAL D C 1
ATOM 5355 O O . VAL D 1 10 ? 5.769 -27.010 -46.753 1.00 10.14 62 VAL D O 1
ATOM 5359 N N . ALA D 1 11 ? 6.904 -25.262 -47.627 1.00 10.56 63 ALA D N 1
ATOM 5360 C CA . ALA D 1 11 ? 7.206 -24.633 -46.343 1.00 12.17 63 ALA D CA 1
ATOM 5361 C C . ALA D 1 11 ? 6.486 -23.297 -46.235 1.00 10.98 63 ALA D C 1
ATOM 5362 O O . ALA D 1 11 ? 6.595 -22.452 -47.134 1.00 12.34 63 ALA D O 1
ATOM 5364 N N . ILE D 1 12 ? 5.762 -23.106 -45.129 1.00 8.54 64 ILE D N 1
ATOM 5365 C CA . ILE D 1 12 ? 5.225 -21.800 -44.752 1.00 9.38 64 ILE D CA 1
ATOM 5366 C C . ILE D 1 12 ? 6.229 -21.160 -43.810 1.00 8.86 64 ILE D C 1
ATOM 5367 O O . ILE D 1 12 ? 6.640 -21.788 -42.834 1.00 9.87 64 ILE D O 1
ATOM 5372 N N . VAL D 1 13 ? 6.623 -19.922 -44.095 1.00 8.31 65 VAL D N 1
ATOM 5373 C CA . VAL D 1 13 ? 7.568 -19.188 -43.254 1.00 9.37 65 VAL D CA 1
ATOM 5374 C C . VAL D 1 13 ? 6.929 -17.860 -42.881 1.00 11.93 65 VAL D C 1
ATOM 5375 O O . VAL D 1 13 ? 6.705 -17.016 -43.757 1.00 12.60 65 VAL D O 1
ATOM 5379 N N . THR D 1 14 ? 6.670 -17.656 -41.589 1.00 9.84 66 THR D N 1
ATOM 5380 C CA . THR D 1 14 ? 6.027 -16.421 -41.149 1.00 9.00 66 THR D CA 1
ATOM 5381 C C . THR D 1 14 ? 7.069 -15.384 -40.720 1.00 8.62 66 THR D C 1
ATOM 5382 O O . THR D 1 14 ? 8.222 -15.711 -40.428 1.00 9.64 66 THR D O 1
ATOM 5386 N N . GLY D 1 15 ? 6.645 -14.118 -40.690 1.00 9.20 67 GLY D N 1
ATOM 5387 C CA . GLY D 1 15 ? 7.525 -13.021 -40.328 1.00 9.93 67 GLY D CA 1
ATOM 5388 C C . GLY D 1 15 ? 8.777 -12.967 -41.179 1.00 15.52 67 GLY D C 1
ATOM 5389 O O . GLY D 1 15 ? 9.888 -12.803 -40.664 1.00 15.36 67 GLY D O 1
ATOM 5390 N N . ALA D 1 16 ? 8.613 -13.098 -42.492 1.00 11.25 68 ALA D N 1
ATOM 5391 C CA . ALA D 1 16 ? 9.747 -13.394 -43.359 1.00 10.00 68 ALA D CA 1
ATOM 5392 C C . ALA D 1 16 ? 10.181 -12.208 -44.218 1.00 12.14 68 ALA D C 1
ATOM 5393 O O . ALA D 1 16 ? 10.924 -12.398 -45.184 1.00 12.54 68 ALA D O 1
ATOM 5395 N N . ALA D 1 17 ? 9.770 -10.989 -43.872 1.00 11.57 69 ALA D N 1
ATOM 5396 C CA . ALA D 1 17 ? 10.142 -9.839 -44.698 1.00 12.84 69 ALA D CA 1
ATOM 5397 C C . ALA D 1 17 ? 11.620 -9.501 -44.571 1.00 15.15 69 ALA D C 1
ATOM 5398 O O . ALA D 1 17 ? 12.202 -8.937 -45.506 1.00 14.92 69 ALA D O 1
ATOM 5400 N N . ALA D 1 18 ? 12.240 -9.827 -43.437 1.00 11.41 70 ALA D N 1
ATOM 5401 C CA . ALA D 1 18 ? 13.605 -9.388 -43.172 1.00 12.04 70 ALA D CA 1
ATOM 5402 C C . ALA D 1 18 ? 14.307 -10.402 -42.277 1.00 14.78 70 ALA D C 1
ATOM 5403 O O . ALA D 1 18 ? 13.695 -11.348 -41.772 1.00 12.60 70 ALA D O 1
ATOM 5405 N N . GLY D 1 19 ? 15.625 -10.211 -42.136 1.00 14.57 71 GLY D N 1
ATOM 5406 C CA . GLY D 1 19 ? 16.392 -10.890 -41.097 1.00 15.21 71 GLY D CA 1
ATOM 5407 C C . GLY D 1 19 ? 16.339 -12.401 -41.189 1.00 11.20 71 GLY D C 1
ATOM 5408 O O . GLY D 1 19 ? 16.499 -12.997 -42.263 1.00 10.73 71 GLY D O 1
ATOM 5409 N N . ILE D 1 20 ? 16.122 -13.028 -40.027 1.00 10.61 72 ILE D N 1
ATOM 5410 C CA . ILE D 1 20 ? 16.129 -14.485 -39.934 1.00 8.77 72 ILE D CA 1
ATOM 5411 C C . ILE D 1 20 ? 15.057 -15.097 -40.831 1.00 10.75 72 ILE D C 1
ATOM 5412 O O . ILE D 1 20 ? 15.305 -16.073 -41.549 1.00 9.57 72 ILE D O 1
ATOM 5417 N N . GLY D 1 21 ? 13.832 -14.566 -40.764 1.00 10.20 73 GLY D N 1
ATOM 5418 C CA . GLY D 1 21 ? 12.756 -15.130 -41.555 1.00 11.33 73 GLY D CA 1
ATOM 5419 C C . GLY D 1 21 ? 13.036 -15.063 -43.045 1.00 9.27 73 GLY D C 1
ATOM 5420 O O . GLY D 1 21 ? 12.787 -16.024 -43.772 1.00 9.85 73 GLY D O 1
ATOM 5421 N N . ARG D 1 22 ? 13.580 -13.933 -43.510 1.00 10.18 74 ARG D N 1
ATOM 5422 C CA . ARG D 1 22 ? 13.901 -13.793 -44.926 1.00 10.73 74 ARG D CA 1
ATOM 5423 C C . ARG D 1 22 ? 14.997 -14.767 -45.333 1.00 12.14 74 ARG D C 1
ATOM 5424 O O . ARG D 1 22 ? 14.907 -15.407 -46.390 1.00 12.35 74 ARG D O 1
ATOM 5432 N N . ALA D 1 23 ? 16.021 -14.917 -44.486 1.00 12.21 75 ALA D N 1
ATOM 5433 C CA . ALA D 1 23 ? 17.090 -15.866 -44.770 1.00 9.77 75 ALA D CA 1
ATOM 5434 C C . ALA D 1 23 ? 16.573 -17.297 -44.806 1.00 10.93 75 ALA D C 1
ATOM 5435 O O . ALA D 1 23 ? 17.001 -18.097 -45.646 1.00 11.02 75 ALA D O 1
ATOM 5437 N N . ILE D 1 24 ? 15.656 -17.646 -43.900 1.00 10.60 76 ILE D N 1
ATOM 5438 C CA . ILE D 1 24 ? 15.109 -18.996 -43.903 1.00 8.39 76 ILE D CA 1
ATOM 5439 C C . ILE D 1 24 ? 14.306 -19.244 -45.178 1.00 11.09 76 ILE D C 1
ATOM 5440 O O . ILE D 1 24 ? 14.417 -20.307 -45.798 1.00 10.71 76 ILE D O 1
ATOM 5445 N N . ALA D 1 25 ? 13.471 -18.277 -45.576 1.00 11.49 77 ALA D N 1
ATOM 5446 C CA . ALA D 1 25 ? 12.676 -18.432 -46.793 1.00 10.01 77 ALA D CA 1
ATOM 5447 C C . ALA D 1 25 ? 13.568 -18.658 -48.004 1.00 9.93 77 ALA D C 1
ATOM 5448 O O . ALA D 1 25 ? 13.345 -19.589 -48.785 1.00 13.34 77 ALA D O 1
ATOM 5450 N N . GLY D 1 26 ? 14.597 -17.824 -48.159 1.00 11.93 78 GLY D N 1
ATOM 5451 C CA . GLY D 1 26 ? 15.461 -17.945 -49.318 1.00 15.48 78 GLY D CA 1
ATOM 5452 C C . GLY D 1 26 ? 16.287 -19.214 -49.285 1.00 15.33 78 GLY D C 1
ATOM 5453 O O . GLY D 1 26 ? 16.454 -19.884 -50.305 1.00 15.80 78 GLY D O 1
ATOM 5454 N N . THR D 1 27 ? 16.797 -19.571 -48.103 1.00 13.20 79 THR D N 1
ATOM 5455 C CA . THR D 1 27 ? 17.564 -20.806 -47.963 1.00 12.73 79 THR D CA 1
ATOM 5456 C C . THR D 1 27 ? 16.711 -22.036 -48.241 1.00 12.45 79 THR D C 1
ATOM 5457 O O . THR D 1 27 ? 17.156 -22.973 -48.917 1.00 13.02 79 THR D O 1
ATOM 5461 N N . PHE D 1 28 ? 15.478 -22.059 -47.724 1.00 11.04 80 PHE D N 1
ATOM 5462 C CA . PHE D 1 28 ? 14.614 -23.211 -47.925 1.00 13.25 80 PHE D CA 1
ATOM 5463 C C . PHE D 1 28 ? 14.263 -23.372 -49.399 1.00 13.53 80 PHE D C 1
ATOM 5464 O O . PHE D 1 28 ? 14.192 -24.495 -49.899 1.00 13.33 80 PHE D O 1
ATOM 5472 N N . ALA D 1 29 ? 14.062 -22.256 -50.113 1.00 13.37 81 ALA D N 1
ATOM 5473 C CA . ALA D 1 29 ? 13.784 -22.346 -51.545 1.00 14.71 81 ALA D CA 1
ATOM 5474 C C . ALA D 1 29 ? 14.983 -22.898 -52.306 1.00 15.61 81 ALA D C 1
ATOM 5475 O O . ALA D 1 29 ? 14.819 -23.737 -53.198 1.00 20.24 81 ALA D O 1
ATOM 5477 N N . LYS D 1 30 ? 16.193 -22.449 -51.967 1.00 15.12 82 LYS D N 1
ATOM 5478 C CA . LYS D 1 30 ? 17.381 -22.982 -52.631 1.00 16.33 82 LYS D CA 1
ATOM 5479 C C . LYS D 1 30 ? 17.547 -24.472 -52.362 1.00 19.63 82 LYS D C 1
ATOM 5480 O O . LYS D 1 30 ? 18.028 -25.215 -53.228 1.00 20.72 82 LYS D O 1
ATOM 5486 N N . ALA D 1 31 ? 17.137 -24.933 -51.184 1.00 16.39 83 ALA D N 1
ATOM 5487 C CA . ALA D 1 31 ? 17.232 -26.340 -50.829 1.00 15.16 83 ALA D CA 1
ATOM 5488 C C . ALA D 1 31 ? 16.123 -27.190 -51.436 1.00 15.60 83 ALA D C 1
ATOM 5489 O O . ALA D 1 31 ? 16.078 -28.394 -51.174 1.00 18.30 83 ALA D O 1
ATOM 5491 N N . GLY D 1 32 ? 15.223 -26.601 -52.220 1.00 17.19 84 GLY D N 1
ATOM 5492 C CA . GLY D 1 32 ? 14.241 -27.356 -52.977 1.00 17.35 84 GLY D CA 1
ATOM 5493 C C . GLY D 1 32 ? 12.800 -27.100 -52.599 1.00 18.83 84 GLY D C 1
ATOM 5494 O O . GLY D 1 32 ? 11.896 -27.621 -53.272 1.00 18.62 84 GLY D O 1
ATOM 5495 N N . ALA D 1 33 ? 12.538 -26.330 -51.549 1.00 14.25 85 ALA D N 1
ATOM 5496 C CA . ALA D 1 33 ? 11.177 -26.143 -51.068 1.00 13.66 85 ALA D CA 1
ATOM 5497 C C . ALA D 1 33 ? 10.436 -25.097 -51.890 1.00 11.24 85 ALA D C 1
ATOM 5498 O O . ALA D 1 33 ? 11.017 -24.102 -52.330 1.00 14.18 85 ALA D O 1
ATOM 5500 N N . SER D 1 34 ? 9.147 -25.340 -52.102 1.00 15.25 86 SER D N 1
ATOM 5501 C CA . SER D 1 34 ? 8.227 -24.285 -52.498 1.00 13.09 86 SER D CA 1
ATOM 5502 C C . SER D 1 34 ? 7.808 -23.552 -51.230 1.00 9.84 86 SER D C 1
ATOM 5503 O O . SER D 1 34 ? 7.435 -24.196 -50.247 1.00 14.26 86 SER D O 1
ATOM 5506 N N . VAL D 1 35 ? 7.902 -22.227 -51.228 1.00 13.72 87 VAL D N 1
ATOM 5507 C CA . VAL D 1 35 ? 7.802 -21.455 -49.991 1.00 11.94 87 VAL D CA 1
ATOM 5508 C C . VAL D 1 35 ? 6.600 -20.527 -50.052 1.00 14.76 87 VAL D C 1
ATOM 5509 O O . VAL D 1 35 ? 6.417 -19.795 -51.031 1.00 15.52 87 VAL D O 1
ATOM 5513 N N . VAL D 1 36 ? 5.809 -20.541 -48.988 1.00 12.13 88 VAL D N 1
ATOM 5514 C CA . VAL D 1 36 ? 4.754 -19.561 -48.763 1.00 11.38 88 VAL D CA 1
ATOM 5515 C C . VAL D 1 36 ? 5.344 -18.558 -47.778 1.00 11.07 88 VAL D C 1
ATOM 5516 O O . VAL D 1 36 ? 5.502 -18.860 -46.594 1.00 12.10 88 VAL D O 1
ATOM 5520 N N . VAL D 1 37 ? 5.736 -17.395 -48.290 1.00 10.17 89 VAL D N 1
ATOM 5521 C CA . VAL D 1 37 ? 6.342 -16.322 -47.506 1.00 11.82 89 VAL D CA 1
ATOM 5522 C C . VAL D 1 37 ? 5.224 -15.468 -46.932 1.00 11.96 89 VAL D C 1
ATOM 5523 O O . VAL D 1 37 ? 4.399 -14.952 -47.689 1.00 11.12 89 VAL D O 1
ATOM 5527 N N . THR D 1 38 ? 5.190 -15.291 -45.605 1.00 9.11 90 THR D N 1
ATOM 5528 C CA . THR D 1 38 ? 4.197 -14.392 -45.029 1.00 9.03 90 THR D CA 1
ATOM 5529 C C . THR D 1 38 ? 4.866 -13.361 -44.129 1.00 9.81 90 THR D C 1
ATOM 5530 O O . THR D 1 38 ? 5.964 -13.564 -43.611 1.00 9.54 90 THR D O 1
ATOM 5534 N N . ASP D 1 39 ? 4.195 -12.226 -43.973 1.00 9.16 91 ASP D N 1
ATOM 5535 C CA . ASP D 1 39 ? 4.675 -11.166 -43.104 1.00 9.11 91 ASP D CA 1
ATOM 5536 C C . ASP D 1 39 ? 3.496 -10.277 -42.760 1.00 10.83 91 ASP D C 1
ATOM 5537 O O . ASP D 1 39 ? 2.504 -10.236 -43.489 1.00 11.11 91 ASP D O 1
ATOM 5542 N N . LEU D 1 40 ? 3.605 -9.581 -41.628 1.00 9.63 92 LEU D N 1
ATOM 5543 C CA . LEU D 1 40 ? 2.560 -8.620 -41.284 1.00 11.34 92 LEU D CA 1
ATOM 5544 C C . LEU D 1 40 ? 2.395 -7.582 -42.385 1.00 13.38 92 LEU D C 1
ATOM 5545 O O . LEU D 1 40 ? 1.272 -7.129 -42.648 1.00 13.48 92 LEU D O 1
ATOM 5550 N N . LYS D 1 41 ? 3.485 -7.219 -43.059 1.00 12.12 93 LYS D N 1
ATOM 5551 C CA . LYS D 1 41 ? 3.449 -6.231 -44.134 1.00 12.93 93 LYS D CA 1
ATOM 5552 C C . LYS D 1 41 ? 3.352 -6.939 -45.479 1.00 15.18 93 LYS D C 1
ATOM 5553 O O . LYS D 1 41 ? 4.225 -7.743 -45.830 1.00 14.88 93 LYS D O 1
ATOM 5559 N N . SER D 1 42 ? 2.300 -6.619 -46.241 1.00 14.57 94 SER D N 1
ATOM 5560 C CA . SER D 1 42 ? 2.080 -7.274 -47.525 1.00 11.11 94 SER D CA 1
ATOM 5561 C C . SER D 1 42 ? 3.285 -7.120 -48.441 1.00 14.67 94 SER D C 1
ATOM 5562 O O . SER D 1 42 ? 3.749 -8.098 -49.037 1.00 14.95 94 SER D O 1
ATOM 5565 N N . GLU D 1 43 ? 3.797 -5.888 -48.572 1.00 15.70 95 GLU D N 1
ATOM 5566 C CA . GLU D 1 43 ? 4.888 -5.635 -49.510 1.00 16.14 95 GLU D CA 1
ATOM 5567 C C . GLU D 1 43 ? 6.172 -6.342 -49.089 1.00 16.94 95 GLU D C 1
ATOM 5568 O O . GLU D 1 43 ? 6.939 -6.783 -49.950 1.00 17.45 95 GLU D O 1
ATOM 5574 N N . GLY D 1 44 ? 6.409 -6.481 -47.783 1.00 15.21 96 GLY D N 1
ATOM 5575 C CA . GLY D 1 44 ? 7.586 -7.215 -47.336 1.00 15.93 96 GLY D CA 1
ATOM 5576 C C . GLY D 1 44 ? 7.559 -8.678 -47.741 1.00 13.99 96 GLY D C 1
ATOM 5577 O O . GLY D 1 44 ? 8.576 -9.235 -48.165 1.00 16.28 96 GLY D O 1
ATOM 5578 N N . ALA D 1 45 ? 6.401 -9.327 -47.605 1.00 12.00 97 ALA D N 1
ATOM 5579 C CA . ALA D 1 45 ? 6.295 -10.723 -48.009 1.00 10.67 97 ALA D CA 1
ATOM 5580 C C . ALA D 1 45 ? 6.390 -10.863 -49.520 1.00 13.14 97 ALA D C 1
ATOM 5581 O O . ALA D 1 45 ? 7.056 -11.773 -50.024 1.00 12.81 97 ALA D O 1
ATOM 5583 N N . GLU D 1 46 ? 5.727 -9.965 -50.258 1.00 13.39 98 GLU D N 1
ATOM 5584 C CA . GLU D 1 46 ? 5.754 -10.059 -51.713 1.00 15.49 98 GLU D CA 1
ATOM 5585 C C . GLU D 1 46 ? 7.164 -9.837 -52.244 1.00 13.61 98 GLU D C 1
ATOM 5586 O O . GLU D 1 46 ? 7.584 -10.503 -53.198 1.00 20.00 98 GLU D O 1
ATOM 5592 N N . ALA D 1 47 ? 7.910 -8.917 -51.625 1.00 13.85 99 ALA D N 1
ATOM 5593 C CA . ALA D 1 47 ? 9.265 -8.618 -52.080 1.00 15.08 99 ALA D CA 1
ATOM 5594 C C . ALA D 1 47 ? 10.170 -9.832 -51.955 1.00 17.04 99 ALA D C 1
ATOM 5595 O O . ALA D 1 47 ? 10.947 -10.130 -52.868 1.00 15.97 99 ALA D O 1
ATOM 5597 N N . VAL D 1 48 ? 10.091 -10.543 -50.828 1.00 14.56 100 VAL D N 1
ATOM 5598 C CA . VAL D 1 48 ? 10.931 -11.721 -50.631 1.00 16.70 100 VAL D CA 1
ATOM 5599 C C . VAL D 1 48 ? 10.509 -12.849 -51.566 1.00 12.89 100 VAL D C 1
ATOM 5600 O O . VAL D 1 48 ? 11.353 -13.538 -52.151 1.00 17.14 100 VAL D O 1
ATOM 5604 N N . ALA D 1 49 ? 9.199 -13.067 -51.717 1.00 16.16 101 ALA D N 1
ATOM 5605 C CA . ALA D 1 49 ? 8.726 -14.091 -52.638 1.00 12.19 101 ALA D CA 1
ATOM 5606 C C . ALA D 1 49 ? 9.155 -13.785 -54.068 1.00 16.26 101 ALA D C 1
ATOM 5607 O O . ALA D 1 49 ? 9.530 -14.693 -54.816 1.00 16.94 101 ALA D O 1
ATOM 5609 N N . ALA D 1 50 ? 9.105 -12.509 -54.459 1.00 15.72 102 ALA D N 1
ATOM 5610 C CA . ALA D 1 50 ? 9.508 -12.124 -55.811 1.00 18.71 102 ALA D CA 1
ATOM 5611 C C . ALA D 1 50 ? 11.001 -12.331 -56.018 1.00 18.73 102 ALA D C 1
ATOM 5612 O O . ALA D 1 50 ? 11.428 -12.774 -57.092 1.00 22.78 102 ALA D O 1
ATOM 5614 N N . ALA D 1 51 ? 11.812 -11.999 -55.009 1.00 17.56 103 ALA D N 1
ATOM 5615 C CA . ALA D 1 51 ? 13.252 -12.217 -55.121 1.00 19.33 103 ALA D CA 1
ATOM 5616 C C . ALA D 1 51 ? 13.575 -13.702 -55.197 1.00 24.33 103 ALA D C 1
ATOM 5617 O O . ALA D 1 51 ? 14.488 -14.109 -55.928 1.00 24.94 103 ALA D O 1
ATOM 5619 N N . ILE D 1 52 ? 12.841 -14.531 -54.454 1.00 21.25 104 ILE D N 1
ATOM 5620 C CA . ILE D 1 52 ? 13.043 -15.970 -54.559 1.00 16.04 104 ILE D CA 1
ATOM 5621 C C . ILE D 1 52 ? 12.750 -16.445 -55.975 1.00 23.63 104 ILE D C 1
ATOM 5622 O O . ILE D 1 52 ? 13.515 -17.227 -56.551 1.00 23.93 104 ILE D O 1
ATOM 5627 N N . ARG D 1 53 ? 11.646 -15.968 -56.563 1.00 21.60 105 ARG D N 1
ATOM 5628 C CA . ARG D 1 53 ? 11.261 -16.418 -57.900 1.00 26.48 105 ARG D CA 1
ATOM 5629 C C . ARG D 1 53 ? 12.262 -15.969 -58.959 1.00 24.56 105 ARG D C 1
ATOM 5630 O O . ARG D 1 53 ? 12.499 -16.701 -59.929 1.00 28.99 105 ARG D O 1
ATOM 5638 N N . GLN D 1 54 ? 12.860 -14.784 -58.792 1.00 27.76 106 GLN D N 1
ATOM 5639 C CA . GLN D 1 54 ? 13.889 -14.336 -59.730 1.00 28.21 106 GLN D CA 1
ATOM 5640 C C . GLN D 1 54 ? 15.119 -15.224 -59.675 1.00 31.12 106 GLN D C 1
ATOM 5641 O O . GLN D 1 54 ? 15.748 -15.481 -60.709 1.00 27.93 106 GLN D O 1
ATOM 5647 N N . ALA D 1 55 ? 15.480 -15.696 -58.485 1.00 26.31 107 ALA D N 1
ATOM 5648 C CA . ALA D 1 55 ? 16.623 -16.587 -58.347 1.00 27.07 107 ALA D CA 1
ATOM 5649 C C . ALA D 1 55 ? 16.326 -18.003 -58.822 1.00 27.16 107 ALA D C 1
ATOM 5650 O O . ALA D 1 55 ? 17.215 -18.857 -58.742 1.00 31.74 107 ALA D O 1
ATOM 5652 N N . GLY D 1 56 ? 15.115 -18.277 -59.301 1.00 28.14 108 GLY D N 1
ATOM 5653 C CA . GLY D 1 56 ? 14.782 -19.568 -59.859 1.00 26.00 108 GLY D CA 1
ATOM 5654 C C . GLY D 1 56 ? 14.017 -20.512 -58.959 1.00 30.82 108 GLY D C 1
ATOM 5655 O O . GLY D 1 56 ? 13.906 -21.697 -59.293 1.00 29.20 108 GLY D O 1
ATOM 5656 N N . GLY D 1 57 ? 13.482 -20.033 -57.833 1.00 29.43 109 GLY D N 1
ATOM 5657 C CA . GLY D 1 57 ? 12.706 -20.860 -56.937 1.00 26.16 109 GLY D CA 1
ATOM 5658 C C . GLY D 1 57 ? 11.205 -20.661 -57.111 1.00 26.51 109 GLY D C 1
ATOM 5659 O O . GLY D 1 57 ? 10.734 -19.865 -57.920 1.00 27.36 109 GLY D O 1
ATOM 5660 N N . LYS D 1 58 ? 10.449 -21.422 -56.322 1.00 24.38 110 LYS D N 1
ATOM 5661 C CA . LYS D 1 58 ? 8.995 -21.339 -56.299 1.00 22.72 110 LYS D CA 1
ATOM 5662 C C . LYS D 1 58 ? 8.566 -20.697 -54.986 1.00 22.15 110 LYS D C 1
ATOM 5663 O O . LYS D 1 58 ? 8.948 -21.171 -53.907 1.00 20.14 110 LYS D O 1
ATOM 5669 N N . ALA D 1 59 ? 7.792 -19.616 -55.077 1.00 19.63 111 ALA D N 1
ATOM 5670 C CA . ALA D 1 59 ? 7.359 -18.918 -53.872 1.00 16.52 111 ALA D CA 1
ATOM 5671 C C . ALA D 1 59 ? 6.146 -18.054 -54.174 1.00 20.98 111 ALA D C 1
ATOM 5672 O O . ALA D 1 59 ? 5.994 -17.525 -55.279 1.00 19.86 111 ALA D O 1
ATOM 5674 N N . ILE D 1 60 ? 5.293 -17.907 -53.166 1.00 15.60 112 ILE D N 1
ATOM 5675 C CA . ILE D 1 60 ? 4.235 -16.912 -53.173 1.00 15.09 112 ILE D CA 1
ATOM 5676 C C . ILE D 1 60 ? 4.374 -16.127 -51.879 1.00 17.20 112 ILE D C 1
ATOM 5677 O O . ILE D 1 60 ? 4.915 -16.634 -50.891 1.00 14.74 112 ILE D O 1
ATOM 5682 N N . GLY D 1 61 ? 3.928 -14.878 -51.903 1.00 14.94 113 GLY D N 1
ATOM 5683 C CA . GLY D 1 61 ? 4.004 -14.003 -50.739 1.00 14.60 113 GLY D CA 1
ATOM 5684 C C . GLY D 1 61 ? 2.627 -13.480 -50.380 1.00 16.20 113 GLY D C 1
ATOM 5685 O O . GLY D 1 61 ? 1.832 -13.152 -51.265 1.00 17.66 113 GLY D O 1
ATOM 5686 N N . LEU D 1 62 ? 2.335 -13.423 -49.084 1.00 12.53 114 LEU D N 1
ATOM 5687 C CA . LEU D 1 62 ? 1.072 -12.813 -48.705 1.00 11.31 114 LEU D CA 1
ATOM 5688 C C . LEU D 1 62 ? 1.149 -12.239 -47.305 1.00 14.01 114 LEU D C 1
ATOM 5689 O O . LEU D 1 62 ? 1.987 -12.623 -46.481 1.00 11.81 114 LEU D O 1
ATOM 5694 N N . GLU D 1 63 ? 0.283 -11.259 -47.076 1.00 11.31 115 GLU D N 1
ATOM 5695 C CA . GLU D 1 63 ? 0.148 -10.662 -45.761 1.00 11.08 115 GLU D CA 1
ATOM 5696 C C . GLU D 1 63 ? -0.435 -11.674 -44.780 1.00 12.77 115 GLU D C 1
ATOM 5697 O O . GLU D 1 63 ? -1.329 -12.460 -45.119 1.00 10.75 115 GLU D O 1
ATOM 5703 N N . CYS D 1 64 ? 0.079 -11.670 -43.553 1.00 11.65 116 CYS D N 1
ATOM 5704 C CA . CYS D 1 64 ? -0.539 -12.486 -42.513 1.00 8.65 116 CYS D CA 1
ATOM 5705 C C . CYS D 1 64 ? -0.216 -11.862 -41.168 1.00 10.75 116 CYS D C 1
ATOM 5706 O O . CYS D 1 64 ? 0.946 -11.852 -40.742 1.00 11.06 116 CYS D O 1
ATOM 5709 N N . ASN D 1 65 ? -1.239 -11.332 -40.516 1.00 9.65 117 ASN D N 1
ATOM 5710 C CA . ASN D 1 65 ? -1.172 -11.045 -39.088 1.00 8.84 117 ASN D CA 1
ATOM 5711 C C . ASN D 1 65 ? -1.401 -12.370 -38.374 1.00 6.50 117 ASN D C 1
ATOM 5712 O O . ASN D 1 65 ? -2.517 -12.898 -38.380 1.00 9.07 117 ASN D O 1
ATOM 5717 N N . VAL D 1 66 ? -0.347 -12.937 -37.777 1.00 7.52 118 VAL D N 1
ATOM 5718 C CA . VAL D 1 66 ? -0.485 -14.293 -37.257 1.00 8.53 118 VAL D CA 1
ATOM 5719 C C . VAL D 1 66 ? -1.391 -14.375 -36.039 1.00 8.66 118 VAL D C 1
ATOM 5720 O O . VAL D 1 66 ? -1.736 -15.490 -35.621 1.00 8.71 118 VAL D O 1
ATOM 5724 N N . THR D 1 67 ? -1.801 -13.233 -35.471 1.00 10.13 119 THR D N 1
ATOM 5725 C CA . THR D 1 67 ? -2.751 -13.202 -34.364 1.00 9.18 119 THR D CA 1
ATOM 5726 C C . THR D 1 67 ? -4.200 -13.117 -34.830 1.00 10.09 119 THR D C 1
ATOM 5727 O O . THR D 1 67 ? -5.099 -13.003 -33.992 1.00 10.86 119 THR D O 1
ATOM 5731 N N . ASP D 1 68 ? -4.444 -13.168 -36.138 1.00 7.30 120 ASP D N 1
ATOM 5732 C CA . ASP D 1 68 ? -5.770 -13.014 -36.728 1.00 9.74 120 ASP D CA 1
ATOM 5733 C C . ASP D 1 68 ? -6.150 -14.363 -37.334 1.00 8.38 120 ASP D C 1
ATOM 5734 O O . ASP D 1 68 ? -5.467 -14.841 -38.248 1.00 10.38 120 ASP D O 1
ATOM 5739 N N . GLU D 1 69 ? -7.220 -14.982 -36.811 1.00 9.33 121 GLU D N 1
ATOM 5740 C CA . GLU D 1 69 ? -7.585 -16.332 -37.245 1.00 9.95 121 GLU D CA 1
ATOM 5741 C C . GLU D 1 69 ? -7.889 -16.383 -38.736 1.00 11.18 121 GLU D C 1
ATOM 5742 O O . GLU D 1 69 ? -7.543 -17.358 -39.411 1.00 10.05 121 GLU D O 1
ATOM 5748 N N . GLN D 1 70 ? -8.523 -15.341 -39.282 1.00 11.86 122 GLN D N 1
ATOM 5749 C CA . GLN D 1 70 ? -8.854 -15.397 -40.701 1.00 12.24 122 GLN D CA 1
ATOM 5750 C C . GLN D 1 70 ? -7.601 -15.282 -41.559 1.00 11.81 122 GLN D C 1
ATOM 5751 O O . GLN D 1 70 ? -7.507 -15.937 -42.605 1.00 14.64 122 GLN D O 1
ATOM 5757 N N . HIS D 1 71 ? -6.610 -14.499 -41.117 1.00 10.41 123 HIS D N 1
ATOM 5758 C CA . HIS D 1 71 ? -5.324 -14.474 -41.814 1.00 9.22 123 HIS D CA 1
ATOM 5759 C C . HIS D 1 71 ? -4.628 -15.826 -41.745 1.00 11.71 123 HIS D C 1
ATOM 5760 O O . HIS D 1 71 ? -4.024 -16.272 -42.730 1.00 10.50 123 HIS D O 1
ATOM 5767 N N . ARG D 1 72 ? -4.638 -16.459 -40.571 1.00 9.84 124 ARG D N 1
ATOM 5768 C CA . ARG D 1 72 ? -4.011 -17.770 -40.436 1.00 9.37 124 ARG D CA 1
ATOM 5769 C C . ARG D 1 72 ? -4.635 -18.765 -41.408 1.00 12.56 124 ARG D C 1
ATOM 5770 O O . ARG D 1 72 ? -3.924 -19.499 -42.108 1.00 10.57 124 ARG D O 1
ATOM 5778 N N . GLU D 1 73 ? -5.969 -18.779 -41.481 1.00 11.84 125 GLU D N 1
ATOM 5779 C CA . GLU D 1 73 ? -6.650 -19.704 -42.384 1.00 12.39 125 GLU D CA 1
ATOM 5780 C C . GLU D 1 73 ? -6.338 -19.393 -43.844 1.00 14.04 125 GLU D C 1
ATOM 5781 O O . GLU D 1 73 ? -6.212 -20.310 -44.667 1.00 13.64 125 GLU D O 1
ATOM 5787 N N . ALA D 1 74 ? -6.196 -18.106 -44.186 1.00 11.06 126 ALA D N 1
ATOM 5788 C CA . ALA D 1 74 ? -5.879 -17.736 -45.561 1.00 13.37 126 ALA D CA 1
ATOM 5789 C C . ALA D 1 74 ? -4.504 -18.238 -45.971 1.00 14.11 126 ALA D C 1
ATOM 5790 O O . ALA D 1 74 ? -4.296 -18.584 -47.144 1.00 14.02 126 ALA D O 1
ATOM 5792 N N . VAL D 1 75 ? -3.556 -18.292 -45.025 1.00 11.68 127 VAL D N 1
ATOM 5793 C CA . VAL D 1 75 ? -2.220 -18.781 -45.354 1.00 12.83 127 VAL D CA 1
ATOM 5794 C C . VAL D 1 75 ? -2.249 -20.283 -45.617 1.00 13.17 127 VAL D C 1
ATOM 5795 O O . VAL D 1 75 ? -1.621 -20.776 -46.569 1.00 13.28 127 VAL D O 1
ATOM 5799 N N . ILE D 1 76 ? -2.961 -21.032 -44.774 1.00 11.12 128 ILE D N 1
ATOM 5800 C CA . ILE D 1 76 ? -3.118 -22.469 -44.992 1.00 12.05 128 ILE D CA 1
ATOM 5801 C C . ILE D 1 76 ? -3.730 -22.719 -46.363 1.00 14.87 128 ILE D C 1
ATOM 5802 O O . ILE D 1 76 ? -3.221 -23.523 -47.154 1.00 16.13 128 ILE D O 1
ATOM 5807 N N . LYS D 1 77 ? -4.816 -22.008 -46.671 1.00 12.97 129 LYS D N 1
ATOM 5808 C CA . LYS D 1 77 ? -5.490 -22.202 -47.953 1.00 16.33 129 LYS D CA 1
ATOM 5809 C C . LYS D 1 77 ? -4.586 -21.829 -49.123 1.00 16.59 129 LYS D C 1
ATOM 5810 O O . LYS D 1 77 ? -4.552 -22.536 -50.137 1.00 19.77 129 LYS D O 1
ATOM 5816 N N . ALA D 1 78 ? -3.826 -20.735 -48.993 1.00 15.89 130 ALA D N 1
ATOM 5817 C CA . ALA D 1 78 ? -2.944 -20.311 -50.078 1.00 15.93 130 ALA D CA 1
ATOM 5818 C C . ALA D 1 78 ? -1.873 -21.357 -50.366 1.00 16.24 130 ALA D C 1
ATOM 5819 O O . ALA D 1 78 ? -1.533 -21.605 -51.532 1.00 17.92 130 ALA D O 1
ATOM 5821 N N . ALA D 1 79 ? -1.328 -21.981 -49.316 1.00 12.93 131 ALA D N 1
ATOM 5822 C CA . ALA D 1 79 ? -0.331 -23.033 -49.503 1.00 14.63 131 ALA D CA 1
ATOM 5823 C C . ALA D 1 79 ? -0.927 -24.221 -50.242 1.00 15.05 131 ALA D C 1
ATOM 5824 O O . ALA D 1 79 ? -0.311 -24.765 -51.169 1.00 18.50 131 ALA D O 1
ATOM 5826 N N . LEU D 1 80 ? -2.125 -24.641 -49.837 1.00 16.18 132 LEU D N 1
ATOM 5827 C CA . LEU D 1 80 ? -2.750 -25.814 -50.442 1.00 15.99 132 LEU D CA 1
ATOM 5828 C C . LEU D 1 80 ? -3.195 -25.523 -51.869 1.00 17.16 132 LEU D C 1
ATOM 5829 O O . LEU D 1 80 ? -3.011 -26.360 -52.766 1.00 17.25 132 LEU D O 1
ATOM 5834 N N . ASP D 1 81 ? -3.760 -24.332 -52.107 1.00 17.09 133 ASP D N 1
ATOM 5835 C CA . ASP D 1 81 ? -4.206 -23.979 -53.456 1.00 19.49 133 ASP D CA 1
ATOM 5836 C C . ASP D 1 81 ? -3.032 -23.876 -54.422 1.00 22.48 133 ASP D C 1
ATOM 5837 O O . ASP D 1 81 ? -3.112 -24.345 -55.565 1.00 21.55 133 ASP D O 1
ATOM 5842 N N . GLN D 1 82 ? -1.934 -23.260 -53.984 1.00 16.31 134 GLN D N 1
ATOM 5843 C CA . GLN D 1 82 ? -0.809 -23.022 -54.881 1.00 17.15 134 GLN D CA 1
ATOM 5844 C C . GLN D 1 82 ? 0.059 -24.262 -55.058 1.00 17.09 134 GLN D C 1
ATOM 5845 O O . GLN D 1 82 ? 0.493 -24.561 -56.177 1.00 18.35 134 GLN D O 1
ATOM 5851 N N . PHE D 1 83 ? 0.339 -24.985 -53.971 1.00 17.29 135 PHE D N 1
ATOM 5852 C CA . PHE D 1 83 ? 1.343 -26.040 -53.982 1.00 18.00 135 PHE D CA 1
ATOM 5853 C C . PHE D 1 83 ? 0.822 -27.418 -53.600 1.00 16.05 135 PHE D C 1
ATOM 5854 O O . PHE D 1 83 ? 1.583 -28.392 -53.690 1.00 19.74 135 PHE D O 1
ATOM 5862 N N . GLY D 1 84 ? -0.429 -27.537 -53.155 1.00 17.04 136 GLY D N 1
ATOM 5863 C CA . GLY D 1 84 ? -1.088 -28.821 -53.018 1.00 15.55 136 GLY D CA 1
ATOM 5864 C C . GLY D 1 84 ? -0.899 -29.537 -51.699 1.00 16.70 136 GLY D C 1
ATOM 5865 O O . GLY D 1 84 ? -1.613 -30.512 -51.436 1.00 19.45 136 GLY D O 1
ATOM 5866 N N . LYS D 1 85 ? 0.026 -29.089 -50.854 1.00 13.36 137 LYS D N 1
ATOM 5867 C CA . LYS D 1 85 ? 0.258 -29.746 -49.575 1.00 13.10 137 LYS D CA 1
ATOM 5868 C C . LYS D 1 85 ? 1.037 -28.783 -48.696 1.00 10.28 137 LYS D C 1
ATOM 5869 O O . LYS D 1 85 ? 1.462 -27.719 -49.148 1.00 11.60 137 LYS D O 1
ATOM 5875 N N . ILE D 1 86 ? 1.193 -29.170 -47.429 1.00 12.88 138 ILE D N 1
ATOM 5876 C CA . ILE D 1 86 ? 2.028 -28.473 -46.453 1.00 11.54 138 ILE D CA 1
ATOM 5877 C C . ILE D 1 86 ? 2.901 -29.509 -45.758 1.00 9.45 138 ILE D C 1
ATOM 5878 O O . ILE D 1 86 ? 2.383 -30.482 -45.198 1.00 12.73 138 ILE D O 1
ATOM 5883 N N . THR D 1 87 ? 4.224 -29.300 -45.767 1.00 11.41 139 THR D N 1
ATOM 5884 C CA . THR D 1 87 ? 5.093 -30.211 -45.036 1.00 10.99 139 THR D CA 1
ATOM 5885 C C . THR D 1 87 ? 6.013 -29.542 -44.029 1.00 11.33 139 THR D C 1
ATOM 5886 O O . THR D 1 87 ? 6.557 -30.244 -43.177 1.00 11.24 139 THR D O 1
ATOM 5890 N N . VAL D 1 88 ? 6.200 -28.231 -44.093 1.00 9.62 140 VAL D N 1
ATOM 5891 C CA . VAL D 1 88 ? 7.091 -27.533 -43.169 1.00 9.58 140 VAL D CA 1
ATOM 5892 C C . VAL D 1 88 ? 6.412 -26.245 -42.742 1.00 9.11 140 VAL D C 1
ATOM 5893 O O . VAL D 1 88 ? 5.828 -25.540 -43.569 1.00 9.55 140 VAL D O 1
ATOM 5897 N N . LEU D 1 89 ? 6.483 -25.939 -41.447 1.00 8.85 141 LEU D N 1
ATOM 5898 C CA . LEU D 1 89 ? 5.990 -24.676 -40.915 1.00 7.96 141 LEU D CA 1
ATOM 5899 C C . LEU D 1 89 ? 7.105 -24.080 -40.075 1.00 7.86 141 LEU D C 1
ATOM 5900 O O . LEU D 1 89 ? 7.555 -24.723 -39.127 1.00 7.68 141 LEU D O 1
ATOM 5905 N N . VAL D 1 90 ? 7.527 -22.860 -40.401 1.00 6.91 142 VAL D N 1
ATOM 5906 C CA . VAL D 1 90 ? 8.489 -22.114 -39.589 1.00 7.60 142 VAL D CA 1
ATOM 5907 C C . VAL D 1 90 ? 7.758 -20.933 -38.978 1.00 7.62 142 VAL D C 1
ATOM 5908 O O . VAL D 1 90 ? 7.356 -20.001 -39.689 1.00 9.12 142 VAL D O 1
ATOM 5912 N N . ASN D 1 91 ? 7.594 -20.969 -37.660 1.00 8.82 143 ASN D N 1
ATOM 5913 C CA . ASN D 1 91 ? 6.938 -19.895 -36.918 1.00 7.66 143 ASN D CA 1
ATOM 5914 C C . ASN D 1 91 ? 8.010 -18.910 -36.491 1.00 9.28 143 ASN D C 1
ATOM 5915 O O . ASN D 1 91 ? 8.636 -19.062 -35.446 1.00 9.40 143 ASN D O 1
ATOM 5920 N N . ASN D 1 92 ? 8.222 -17.884 -37.313 1.00 9.01 144 ASN D N 1
ATOM 5921 C CA . ASN D 1 92 ? 9.203 -16.848 -37.030 1.00 9.48 144 ASN D CA 1
ATOM 5922 C C . ASN D 1 92 ? 8.573 -15.530 -36.614 1.00 12.30 144 ASN D C 1
ATOM 5923 O O . ASN D 1 92 ? 9.260 -14.695 -36.013 1.00 16.22 144 ASN D O 1
ATOM 5928 N N . ALA D 1 93 ? 7.285 -15.340 -36.891 1.00 9.91 145 ALA D N 1
ATOM 5929 C CA . ALA D 1 93 ? 6.583 -14.154 -36.435 1.00 9.03 145 ALA D CA 1
ATOM 5930 C C . ALA D 1 93 ? 6.555 -14.136 -34.916 1.00 14.00 145 ALA D C 1
ATOM 5931 O O . ALA D 1 93 ? 6.341 -15.159 -34.261 1.00 15.34 145 ALA D O 1
ATOM 5933 N N . GLY D 1 94 ? 6.775 -12.963 -34.365 1.00 10.42 146 GLY D N 1
ATOM 5934 C CA . GLY D 1 94 ? 6.846 -12.799 -32.929 1.00 13.17 146 GLY D CA 1
ATOM 5935 C C . GLY D 1 94 ? 7.306 -11.389 -32.657 1.00 14.13 146 GLY D C 1
ATOM 5936 O O . GLY D 1 94 ? 7.487 -10.584 -33.577 1.00 19.44 146 GLY D O 1
ATOM 5937 N N . GLY D 1 95 ? 7.486 -11.086 -31.379 1.00 9.01 147 GLY D N 1
ATOM 5938 C CA . GLY D 1 95 ? 8.010 -9.778 -31.055 1.00 13.92 147 GLY D CA 1
ATOM 5939 C C . GLY D 1 95 ? 7.963 -9.523 -29.566 1.00 15.73 147 GLY D C 1
ATOM 5940 O O . GLY D 1 95 ? 7.633 -10.404 -28.774 1.00 14.59 147 GLY D O 1
ATOM 5941 N N . GLY D 1 96 ? 8.282 -8.293 -29.215 1.00 14.71 148 GLY D N 1
ATOM 5942 C CA . GLY D 1 96 ? 8.333 -7.881 -27.832 1.00 15.02 148 GLY D CA 1
ATOM 5943 C C . GLY D 1 96 ? 9.745 -7.522 -27.419 1.00 12.39 148 GLY D C 1
ATOM 5944 O O . GLY D 1 96 ? 10.672 -7.431 -28.230 1.00 16.31 148 GLY D O 1
ATOM 5945 N N . GLY D 1 97 ? 9.903 -7.329 -26.119 1.00 11.32 149 GLY D N 1
ATOM 5946 C CA . GLY D 1 97 ? 11.176 -6.914 -25.601 1.00 10.17 149 GLY D CA 1
ATOM 5947 C C . GLY D 1 97 ? 11.029 -6.423 -24.188 1.00 10.22 149 GLY D C 1
ATOM 5948 O O . GLY D 1 97 ? 10.026 -6.688 -23.521 1.00 9.71 149 GLY D O 1
ATOM 5949 N N . PRO D 1 98 ? 12.027 -5.689 -23.706 1.00 10.77 150 PRO D N 1
ATOM 5950 C CA . PRO D 1 98 ? 12.012 -5.270 -22.301 1.00 10.09 150 PRO D CA 1
ATOM 5951 C C . PRO D 1 98 ? 10.821 -4.370 -22.001 1.00 10.02 150 PRO D C 1
ATOM 5952 O O . PRO D 1 98 ? 10.476 -3.471 -22.771 1.00 10.47 150 PRO D O 1
ATOM 5956 N N . LYS D 1 99 ? 10.196 -4.623 -20.857 1.00 9.13 151 LYS D N 1
ATOM 5957 C CA . LYS D 1 99 ? 9.055 -3.866 -20.380 1.00 8.48 151 LYS D CA 1
ATOM 5958 C C . LYS D 1 99 ? 9.123 -3.833 -18.866 1.00 8.16 151 LYS D C 1
ATOM 5959 O O . LYS D 1 99 ? 9.632 -4.783 -18.254 1.00 7.81 151 LYS D O 1
ATOM 5965 N N . PRO D 1 100 ? 8.599 -2.787 -18.230 1.00 10.70 152 PRO D N 1
ATOM 5966 C CA . PRO D 1 100 ? 8.666 -2.710 -16.768 1.00 9.62 152 PRO D CA 1
ATOM 5967 C C . PRO D 1 100 ? 7.726 -3.705 -16.099 1.00 8.01 152 PRO D C 1
ATOM 5968 O O . PRO D 1 100 ? 6.686 -4.084 -16.643 1.00 7.50 152 PRO D O 1
ATOM 5972 N N . PHE D 1 101 ? 8.099 -4.100 -14.880 1.00 9.38 153 PHE D N 1
ATOM 5973 C CA . PHE D 1 101 ? 7.279 -5.042 -14.117 1.00 6.42 153 PHE D CA 1
ATOM 5974 C C . PHE D 1 101 ? 5.838 -4.566 -14.005 1.00 7.90 153 PHE D C 1
ATOM 5975 O O . PHE D 1 101 ? 4.908 -5.380 -14.011 1.00 8.06 153 PHE D O 1
ATOM 5983 N N . ASP D 1 102 ? 5.622 -3.251 -13.883 1.00 7.53 154 ASP D N 1
ATOM 5984 C CA . ASP D 1 102 ? 4.268 -2.744 -13.693 1.00 8.63 154 ASP D CA 1
ATOM 5985 C C . ASP D 1 102 ? 3.559 -2.438 -15.009 1.00 9.76 154 ASP D C 1
ATOM 5986 O O . ASP D 1 102 ? 2.620 -1.623 -15.024 1.00 10.20 154 ASP D O 1
ATOM 5991 N N . MET D 1 103 ? 3.982 -3.079 -16.083 1.00 8.90 155 MET D N 1
ATOM 5992 C CA . MET D 1 103 ? 3.329 -2.873 -17.364 1.00 8.58 155 MET D CA 1
ATOM 5993 C C . MET D 1 103 ? 1.813 -3.109 -17.356 1.00 7.27 155 MET D C 1
ATOM 5994 O O . MET D 1 103 ? 1.327 -3.920 -16.626 1.00 7.86 155 MET D O 1
ATOM 5999 N N . PRO D 1 104 ? 1.079 -2.382 -18.251 1.00 8.20 156 PRO D N 1
ATOM 6000 C CA . PRO D 1 104 ? -0.353 -2.674 -18.375 1.00 9.78 156 PRO D CA 1
ATOM 6001 C C . PRO D 1 104 ? -0.580 -4.141 -18.695 1.00 7.46 156 PRO D C 1
ATOM 6002 O O . PRO D 1 104 ? 0.190 -4.768 -19.423 1.00 7.99 156 PRO D O 1
ATOM 6006 N N . MET D 1 105 ? -1.673 -4.676 -18.157 1.00 8.22 157 MET D N 1
ATOM 6007 C CA . MET D 1 105 ? -1.949 -6.096 -18.315 1.00 8.32 157 MET D CA 1
ATOM 6008 C C . MET D 1 105 ? -2.117 -6.450 -19.795 1.00 9.87 157 MET D C 1
ATOM 6009 O O . MET D 1 105 ? -1.764 -7.561 -20.216 1.00 10.18 157 MET D O 1
ATOM 6014 N N . SER D 1 106 ? -2.643 -5.521 -20.608 1.00 8.42 158 SER D N 1
ATOM 6015 C CA . SER D 1 106 ? -2.778 -5.813 -22.031 1.00 8.75 158 SER D CA 1
ATOM 6016 C C . SER D 1 106 ? -1.424 -6.035 -22.691 1.00 7.97 158 SER D C 1
ATOM 6017 O O . SER D 1 106 ? -1.333 -6.810 -23.647 1.00 9.83 158 SER D O 1
ATOM 6020 N N . ASP D 1 107 ? -0.360 -5.375 -22.201 1.00 7.19 159 ASP D N 1
ATOM 6021 C CA . ASP D 1 107 ? 0.975 -5.623 -22.736 1.00 7.97 159 ASP D CA 1
ATOM 6022 C C . ASP D 1 107 ? 1.450 -7.032 -22.404 1.00 7.77 159 ASP D C 1
ATOM 6023 O O . ASP D 1 107 ? 2.084 -7.696 -23.239 1.00 9.63 159 ASP D O 1
ATOM 6028 N N . PHE D 1 108 ? 1.216 -7.473 -21.165 1.00 7.07 160 PHE D N 1
ATOM 6029 C CA . PHE D 1 108 ? 1.629 -8.813 -20.766 1.00 5.59 160 PHE D CA 1
ATOM 6030 C C . PHE D 1 108 ? 0.893 -9.865 -21.577 1.00 7.76 160 PHE D C 1
ATOM 6031 O O . PHE D 1 108 ? 1.500 -10.824 -22.084 1.00 7.96 160 PHE D O 1
ATOM 6039 N N . GLU D 1 109 ? -0.413 -9.679 -21.739 1.00 7.03 161 GLU D N 1
ATOM 6040 C CA . GLU D 1 109 ? -1.223 -10.662 -22.449 1.00 7.47 161 GLU D CA 1
ATOM 6041 C C . GLU D 1 109 ? -0.899 -10.663 -23.932 1.00 8.42 161 GLU D C 1
ATOM 6042 O O . GLU D 1 109 ? -0.862 -11.728 -24.560 1.00 9.00 161 GLU D O 1
ATOM 6048 N N . TRP D 1 110 ? -0.610 -9.487 -24.503 1.00 7.32 162 TRP D N 1
ATOM 6049 C CA . TRP D 1 110 ? -0.274 -9.439 -25.924 1.00 7.59 162 TRP D CA 1
ATOM 6050 C C . TRP D 1 110 ? 1.001 -10.231 -26.220 1.00 7.99 162 TRP D C 1
ATOM 6051 O O . TRP D 1 110 ? 1.102 -10.895 -27.261 1.00 7.91 162 TRP D O 1
ATOM 6062 N N . ALA D 1 111 ? 1.978 -10.200 -25.308 1.00 7.90 163 ALA D N 1
ATOM 6063 C CA . ALA D 1 111 ? 3.190 -10.991 -25.513 1.00 6.67 163 ALA D CA 1
ATOM 6064 C C . ALA D 1 111 ? 2.842 -12.450 -25.766 1.00 6.96 163 ALA D C 1
ATOM 6065 O O . ALA D 1 111 ? 3.457 -13.109 -26.610 1.00 7.58 163 ALA D O 1
ATOM 6067 N N . PHE D 1 112 ? 1.843 -12.966 -25.045 1.00 6.33 164 PHE D N 1
ATOM 6068 C CA . PHE D 1 112 ? 1.471 -14.367 -25.186 1.00 6.74 164 PHE D CA 1
ATOM 6069 C C . PHE D 1 112 ? 0.628 -14.595 -26.426 1.00 6.37 164 PHE D C 1
ATOM 6070 O O . PHE D 1 112 ? 0.832 -15.590 -27.134 1.00 7.15 164 PHE D O 1
ATOM 6078 N N . LYS D 1 113 ? -0.265 -13.656 -26.750 1.00 7.61 165 LYS D N 1
ATOM 6079 C CA . LYS D 1 113 ? -1.024 -13.772 -27.994 1.00 7.63 165 LYS D CA 1
ATOM 6080 C C . LYS D 1 113 ? -0.100 -13.780 -29.209 1.00 8.67 165 LYS D C 1
ATOM 6081 O O . LYS D 1 113 ? -0.255 -14.602 -30.122 1.00 7.10 165 LYS D O 1
ATOM 6087 N N . LEU D 1 114 ? 0.886 -12.887 -29.227 1.00 7.09 166 LEU D N 1
ATOM 6088 C CA . LEU D 1 114 ? 1.773 -12.747 -30.378 1.00 7.22 166 LEU D CA 1
ATOM 6089 C C . LEU D 1 114 ? 2.814 -13.863 -30.441 1.00 9.49 166 LEU D C 1
ATOM 6090 O O . LEU D 1 114 ? 3.037 -14.458 -31.500 1.00 8.50 166 LEU D O 1
ATOM 6095 N N . ASN D 1 115 ? 3.488 -14.142 -29.326 1.00 6.31 167 ASN D N 1
ATOM 6096 C CA . ASN D 1 115 ? 4.611 -15.077 -29.356 1.00 7.98 167 ASN D CA 1
ATOM 6097 C C . ASN D 1 115 ? 4.211 -16.540 -29.223 1.00 6.74 167 ASN D C 1
ATOM 6098 O O . ASN D 1 115 ? 4.961 -17.413 -29.694 1.00 7.54 167 ASN D O 1
ATOM 6103 N N . LEU D 1 116 ? 3.069 -16.838 -28.603 1.00 5.75 168 LEU D N 1
ATOM 6104 C CA . LEU D 1 116 ? 2.710 -18.212 -28.281 1.00 3.25 168 LEU D CA 1
ATOM 6105 C C . LEU D 1 116 ? 1.382 -18.643 -28.881 1.00 7.50 168 LEU D C 1
ATOM 6106 O O . LEU D 1 116 ? 1.338 -19.654 -29.589 1.00 8.48 168 LEU D O 1
ATOM 6111 N N . PHE D 1 117 ? 0.300 -17.903 -28.630 1.00 6.59 169 PHE D N 1
ATOM 6112 C CA . PHE D 1 117 ? -1.013 -18.355 -29.093 1.00 7.15 169 PHE D CA 1
ATOM 6113 C C . PHE D 1 117 ? -1.037 -18.477 -30.610 1.00 7.74 169 PHE D C 1
ATOM 6114 O O . PHE D 1 117 ? -1.601 -19.437 -31.158 1.00 8.57 169 PHE D O 1
ATOM 6122 N N . SER D 1 118 ? -0.431 -17.501 -31.294 1.00 7.36 170 SER D N 1
ATOM 6123 C CA . SER D 1 118 ? -0.363 -17.477 -32.754 1.00 8.72 170 SER D CA 1
ATOM 6124 C C . SER D 1 118 ? 0.292 -18.734 -33.311 1.00 10.31 170 SER D C 1
ATOM 6125 O O . SER D 1 118 ? -0.250 -19.384 -34.218 1.00 7.63 170 SER D O 1
ATOM 6128 N N . LEU D 1 119 ? 1.473 -19.087 -32.799 1.00 8.03 171 LEU D N 1
ATOM 6129 C CA . LEU D 1 119 ? 2.154 -20.234 -33.380 1.00 7.75 171 LEU D CA 1
ATOM 6130 C C . LEU D 1 119 ? 1.566 -21.558 -32.912 1.00 8.57 171 LEU D C 1
ATOM 6131 O O . LEU D 1 119 ? 1.683 -22.559 -33.635 1.00 9.61 171 LEU D O 1
ATOM 6136 N N . PHE D 1 120 ? 0.930 -21.606 -31.739 1.00 8.02 172 PHE D N 1
ATOM 6137 C CA . PHE D 1 120 ? 0.208 -22.829 -31.391 1.00 7.26 172 PHE D CA 1
ATOM 6138 C C . PHE D 1 120 ? -0.962 -23.049 -32.342 1.00 8.92 172 PHE D C 1
ATOM 6139 O O . PHE D 1 120 ? -1.170 -24.165 -32.838 1.00 8.77 172 PHE D O 1
ATOM 6147 N N . ARG D 1 121 ? -1.737 -21.990 -32.620 1.00 6.54 173 ARG D N 1
ATOM 6148 C CA . ARG D 1 121 ? -2.870 -22.144 -33.532 1.00 7.89 173 ARG D CA 1
ATOM 6149 C C . ARG D 1 121 ? -2.412 -22.465 -34.951 1.00 8.87 173 ARG D C 1
ATOM 6150 O O . ARG D 1 121 ? -3.034 -23.284 -35.641 1.00 9.16 173 ARG D O 1
ATOM 6158 N N . LEU D 1 122 ? -1.340 -21.830 -35.421 1.00 7.87 174 LEU D N 1
ATOM 6159 C CA . LEU D 1 122 ? -0.854 -22.179 -36.755 1.00 10.54 174 LEU D CA 1
ATOM 6160 C C . LEU D 1 122 ? -0.371 -23.619 -36.796 1.00 10.83 174 LEU D C 1
ATOM 6161 O O . LEU D 1 122 ? -0.532 -24.308 -37.813 1.00 10.59 174 LEU D O 1
ATOM 6166 N N . SER D 1 123 ? 0.206 -24.098 -35.694 1.00 8.61 175 SER D N 1
ATOM 6167 C CA . SER D 1 123 ? 0.614 -25.500 -35.628 1.00 8.19 175 SER D CA 1
ATOM 6168 C C . SER D 1 123 ? -0.598 -26.426 -35.683 1.00 10.09 175 SER D C 1
ATOM 6169 O O . SER D 1 123 ? -0.562 -27.465 -36.358 1.00 9.28 175 SER D O 1
ATOM 6172 N N . GLN D 1 124 ? -1.670 -26.076 -34.965 1.00 8.89 176 GLN D N 1
ATOM 6173 C CA . GLN D 1 124 ? -2.912 -26.850 -35.044 1.00 8.54 176 GLN D CA 1
ATOM 6174 C C . GLN D 1 124 ? -3.447 -26.888 -36.467 1.00 10.00 176 GLN D C 1
ATOM 6175 O O . GLN D 1 124 ? -3.963 -27.920 -36.917 1.00 9.70 176 GLN D O 1
ATOM 6181 N N . LEU D 1 125 ? -3.375 -25.758 -37.177 1.00 10.38 177 LEU D N 1
ATOM 6182 C CA . LEU D 1 125 ? -3.977 -25.697 -38.506 1.00 9.22 177 LEU D CA 1
ATOM 6183 C C . LEU D 1 125 ? -3.156 -26.490 -39.511 1.00 13.89 177 LEU D C 1
ATOM 6184 O O . LEU D 1 125 ? -3.710 -27.130 -40.414 1.00 12.69 177 LEU D O 1
ATOM 6189 N N . ALA D 1 126 ? -1.837 -26.477 -39.358 1.00 8.23 178 ALA D N 1
ATOM 6190 C CA . ALA D 1 126 ? -0.989 -27.136 -40.342 1.00 8.73 178 ALA D CA 1
ATOM 6191 C C . ALA D 1 126 ? -0.898 -28.637 -40.110 1.00 10.40 178 ALA D C 1
ATOM 6192 O O . ALA D 1 126 ? -0.691 -29.384 -41.070 1.00 10.70 178 ALA D O 1
ATOM 6194 N N . ALA D 1 127 ? -1.044 -29.092 -38.857 1.00 9.88 179 ALA D N 1
ATOM 6195 C CA . ALA D 1 127 ? -0.728 -30.483 -38.519 1.00 10.18 179 ALA D CA 1
ATOM 6196 C C . ALA D 1 127 ? -1.542 -31.513 -39.298 1.00 11.16 179 ALA D C 1
ATOM 6197 O O . ALA D 1 127 ? -0.950 -32.493 -39.779 1.00 10.35 179 ALA D O 1
ATOM 6199 N N . PRO D 1 128 ? -2.861 -31.386 -39.456 1.00 12.13 180 PRO D N 1
ATOM 6200 C CA . PRO D 1 128 ? -3.581 -32.427 -40.214 1.00 14.16 180 PRO D CA 1
ATOM 6201 C C . PRO D 1 128 ? -3.165 -32.491 -41.667 1.00 14.00 180 PRO D C 1
ATOM 6202 O O . PRO D 1 128 ? -3.199 -33.573 -42.268 1.00 14.88 180 PRO D O 1
ATOM 6206 N N . HIS D 1 129 ? -2.758 -31.367 -42.251 1.00 11.12 181 HIS D N 1
ATOM 6207 C CA . HIS D 1 129 ? -2.277 -31.389 -43.624 1.00 12.75 181 HIS D CA 1
ATOM 6208 C C . HIS D 1 129 ? -0.904 -32.044 -43.705 1.00 14.19 181 HIS D C 1
ATOM 6209 O O . HIS D 1 129 ? -0.607 -32.771 -44.657 1.00 14.08 181 HIS D O 1
ATOM 6216 N N . MET D 1 130 ? -0.052 -31.778 -42.717 1.00 12.78 182 MET D N 1
ATOM 6217 C CA . MET D 1 130 ? 1.236 -32.451 -42.629 1.00 11.27 182 MET D CA 1
ATOM 6218 C C . MET D 1 130 ? 1.043 -33.958 -42.514 1.00 12.65 182 MET D C 1
ATOM 6219 O O . MET D 1 130 ? 1.751 -34.740 -43.161 1.00 14.51 182 MET D O 1
ATOM 6224 N N . GLN D 1 131 ? 0.084 -34.380 -41.685 1.00 13.22 183 GLN D N 1
ATOM 6225 C CA . GLN D 1 131 ? -0.146 -35.805 -41.498 1.00 15.52 183 GLN D CA 1
ATOM 6226 C C . GLN D 1 131 ? -0.596 -36.449 -42.801 1.00 15.36 183 GLN D C 1
ATOM 6227 O O . GLN D 1 131 ? -0.121 -37.533 -43.163 1.00 16.72 183 GLN D O 1
ATOM 6233 N N . LYS D 1 132 ? -1.498 -35.784 -43.529 1.00 16.86 184 LYS D N 1
ATOM 6234 C CA . LYS D 1 132 ? -1.972 -36.343 -44.793 1.00 18.17 184 LYS D CA 1
ATOM 6235 C C . LYS D 1 132 ? -0.860 -36.419 -45.826 1.00 17.76 184 LYS D C 1
ATOM 6236 O O . LYS D 1 132 ? -0.866 -37.320 -46.676 1.00 20.99 184 LYS D O 1
ATOM 6242 N N . ALA D 1 133 ? 0.100 -35.498 -45.769 1.00 15.95 185 ALA D N 1
ATOM 6243 C CA . ALA D 1 133 ? 1.238 -35.482 -46.678 1.00 15.72 185 ALA D CA 1
ATOM 6244 C C . ALA D 1 133 ? 2.296 -36.521 -46.332 1.00 17.19 185 ALA D C 1
ATOM 6245 O O . ALA D 1 133 ? 3.284 -36.631 -47.063 1.00 21.33 185 ALA D O 1
ATOM 6247 N N . GLY D 1 134 ? 2.128 -37.270 -45.247 1.00 15.22 186 GLY D N 1
ATOM 6248 C CA . GLY D 1 134 ? 3.095 -38.279 -44.866 1.00 16.88 186 GLY D CA 1
ATOM 6249 C C . GLY D 1 134 ? 4.071 -37.860 -43.790 1.00 19.84 186 GLY D C 1
ATOM 6250 O O . GLY D 1 134 ? 4.953 -38.653 -43.433 1.00 17.57 186 GLY D O 1
ATOM 6251 N N . GLY D 1 135 ? 3.941 -36.653 -43.255 1.00 18.08 187 GLY D N 1
ATOM 6252 C CA . GLY D 1 135 ? 4.834 -36.175 -42.219 1.00 16.78 187 GLY D CA 1
ATOM 6253 C C . GLY D 1 135 ? 5.295 -34.755 -42.475 1.00 14.14 187 GLY D C 1
ATOM 6254 O O . GLY D 1 135 ? 5.149 -34.198 -43.564 1.00 15.91 187 GLY D O 1
ATOM 6255 N N . GLY D 1 136 ? 5.869 -34.171 -41.430 1.00 12.17 188 GLY D N 1
ATOM 6256 C CA . GLY D 1 136 ? 6.262 -32.783 -41.552 1.00 12.93 188 GLY D CA 1
ATOM 6257 C C . GLY D 1 136 ? 7.192 -32.358 -40.441 1.00 11.12 188 GLY D C 1
ATOM 6258 O O . GLY D 1 136 ? 7.549 -33.140 -39.555 1.00 11.45 188 GLY D O 1
ATOM 6259 N N . ALA D 1 137 ? 7.592 -31.096 -40.520 1.00 10.27 189 ALA D N 1
ATOM 6260 C CA . ALA D 1 137 ? 8.458 -30.492 -39.510 1.00 7.19 189 ALA D CA 1
ATOM 6261 C C . ALA D 1 137 ? 7.920 -29.119 -39.171 1.00 8.43 189 ALA D C 1
ATOM 6262 O O . ALA D 1 137 ? 7.605 -28.332 -40.067 1.00 8.95 189 ALA D O 1
ATOM 6264 N N . ILE D 1 138 ? 7.819 -28.843 -37.879 1.00 7.84 190 ILE D N 1
ATOM 6265 C CA . ILE D 1 138 ? 7.520 -27.510 -37.378 1.00 5.80 190 ILE D CA 1
ATOM 6266 C C . ILE D 1 138 ? 8.772 -26.982 -36.700 1.00 7.53 190 ILE D C 1
ATOM 6267 O O . ILE D 1 138 ? 9.466 -27.726 -35.994 1.00 6.84 190 ILE D O 1
ATOM 6272 N N . LEU D 1 139 ? 9.075 -25.709 -36.936 1.00 8.98 191 LEU D N 1
ATOM 6273 C CA . LEU D 1 139 ? 10.222 -25.055 -36.319 1.00 7.29 191 LEU D CA 1
ATOM 6274 C C . LEU D 1 139 ? 9.765 -23.732 -35.734 1.00 6.95 191 LEU D C 1
ATOM 6275 O O . LEU D 1 139 ? 9.211 -22.893 -36.452 1.00 9.22 191 LEU D O 1
ATOM 6280 N N . ASN D 1 140 ? 10.008 -23.535 -34.443 1.00 7.02 192 ASN D N 1
ATOM 6281 C CA . ASN D 1 140 ? 9.638 -22.298 -33.767 1.00 5.76 192 ASN D CA 1
ATOM 6282 C C . ASN D 1 140 ? 10.892 -21.481 -33.524 1.00 7.54 192 ASN D C 1
ATOM 6283 O O . ASN D 1 140 ? 11.874 -22.001 -32.986 1.00 8.20 192 ASN D O 1
ATOM 6288 N N . ILE D 1 141 ? 10.871 -20.213 -33.913 1.00 6.54 193 ILE D N 1
ATOM 6289 C CA . ILE D 1 141 ? 11.998 -19.340 -33.623 1.00 6.58 193 ILE D CA 1
ATOM 6290 C C . ILE D 1 141 ? 11.710 -18.676 -32.284 1.00 9.42 193 ILE D C 1
ATOM 6291 O O . ILE D 1 141 ? 10.829 -17.818 -32.171 1.00 9.49 193 ILE D O 1
ATOM 6296 N N . SER D 1 142 ? 12.449 -19.085 -31.263 1.00 7.97 194 SER D N 1
ATOM 6297 C CA . SER D 1 142 ? 12.245 -18.573 -29.919 1.00 9.07 194 SER D CA 1
ATOM 6298 C C . SER D 1 142 ? 13.246 -17.463 -29.640 1.00 12.01 194 SER D C 1
ATOM 6299 O O . SER D 1 142 ? 13.635 -16.722 -30.553 1.00 13.65 194 SER D O 1
ATOM 6302 N N . SER D 1 143 ? 13.712 -17.384 -28.398 1.00 7.08 195 SER D N 1
ATOM 6303 C CA . SER D 1 143 ? 14.637 -16.334 -28.002 1.00 8.58 195 SER D CA 1
ATOM 6304 C C . SER D 1 143 ? 15.487 -16.855 -26.859 1.00 8.00 195 SER D C 1
ATOM 6305 O O . SER D 1 143 ? 15.046 -17.691 -26.073 1.00 8.31 195 SER D O 1
ATOM 6308 N N . MET D 1 144 ? 16.702 -16.331 -26.755 1.00 11.15 196 MET D N 1
ATOM 6309 C CA . MET D 1 144 ? 17.529 -16.672 -25.609 1.00 11.80 196 MET D CA 1
ATOM 6310 C C . MET D 1 144 ? 16.879 -16.217 -24.304 1.00 10.52 196 MET D C 1
ATOM 6311 O O . MET D 1 144 ? 17.165 -16.779 -23.245 1.00 10.62 196 MET D O 1
ATOM 6316 N N . ALA D 1 145 ? 15.970 -15.234 -24.356 1.00 10.11 197 ALA D N 1
ATOM 6317 C CA . ALA D 1 145 ? 15.282 -14.826 -23.136 1.00 8.43 197 ALA D CA 1
ATOM 6318 C C . ALA D 1 145 ? 14.455 -15.958 -22.540 1.00 9.51 197 ALA D C 1
ATOM 6319 O O . ALA D 1 145 ? 14.117 -15.907 -21.354 1.00 11.94 197 ALA D O 1
ATOM 6321 N N . GLY D 1 146 ? 14.120 -16.976 -23.335 1.00 9.66 198 GLY D N 1
ATOM 6322 C CA . GLY D 1 146 ? 13.300 -18.059 -22.827 1.00 9.96 198 GLY D CA 1
ATOM 6323 C C . GLY D 1 146 ? 13.998 -18.917 -21.795 1.00 11.58 198 GLY D C 1
ATOM 6324 O O . GLY D 1 146 ? 13.334 -19.607 -21.010 1.00 12.20 198 GLY D O 1
ATOM 6325 N N . GLU D 1 147 ? 15.325 -18.904 -21.778 1.00 11.74 199 GLU D N 1
ATOM 6326 C CA . GLU D 1 147 ? 16.042 -19.688 -20.792 1.00 12.33 199 GLU D CA 1
ATOM 6327 C C . GLU D 1 147 ? 16.891 -18.816 -19.878 1.00 16.19 199 GLU D C 1
ATOM 6328 O O . GLU D 1 147 ? 17.382 -19.312 -18.857 1.00 23.78 199 GLU D O 1
ATOM 6334 N N . ASN D 1 148 ? 17.046 -17.531 -20.185 1.00 11.19 200 ASN D N 1
ATOM 6335 C CA . ASN D 1 148 ? 17.833 -16.621 -19.366 1.00 12.57 200 ASN D CA 1
ATOM 6336 C C . ASN D 1 148 ? 16.930 -15.843 -18.419 1.00 14.14 200 ASN D C 1
ATOM 6337 O O . ASN D 1 148 ? 15.706 -15.864 -18.531 1.00 13.59 200 ASN D O 1
ATOM 6342 N N . THR D 1 149 ? 17.556 -15.155 -17.468 1.00 13.53 201 THR D N 1
ATOM 6343 C CA . THR D 1 149 ? 16.847 -14.427 -16.419 1.00 13.22 201 THR D CA 1
ATOM 6344 C C . THR D 1 149 ? 17.444 -13.034 -16.306 1.00 16.65 201 THR D C 1
ATOM 6345 O O . THR D 1 149 ? 18.668 -12.899 -16.189 1.00 19.41 201 THR D O 1
ATOM 6349 N N . ASN D 1 150 ? 16.589 -12.007 -16.318 1.00 12.70 202 ASN D N 1
ATOM 6350 C CA . ASN D 1 150 ? 17.039 -10.620 -16.328 1.00 14.24 202 ASN D CA 1
ATOM 6351 C C . ASN D 1 150 ? 15.908 -9.713 -15.871 1.00 11.75 202 ASN D C 1
ATOM 6352 O O . ASN D 1 150 ? 14.751 -10.135 -15.768 1.00 11.46 202 ASN D O 1
ATOM 6357 N N . VAL D 1 151 ? 16.255 -8.438 -15.649 1.00 13.03 203 VAL D N 1
ATOM 6358 C CA . VAL D 1 151 ? 15.248 -7.411 -15.393 1.00 10.32 203 VAL D CA 1
ATOM 6359 C C . VAL D 1 151 ? 14.450 -7.159 -16.665 1.00 10.20 203 VAL D C 1
ATOM 6360 O O . VAL D 1 151 ? 14.930 -7.388 -17.785 1.00 11.57 203 VAL D O 1
ATOM 6364 N N . ARG D 1 152 ? 13.216 -6.690 -16.483 1.00 8.48 204 ARG D N 1
ATOM 6365 C CA . ARG D 1 152 ? 12.343 -6.183 -17.538 1.00 6.45 204 ARG D CA 1
ATOM 6366 C C . ARG D 1 152 ? 11.934 -7.260 -18.538 1.00 8.47 204 ARG D C 1
ATOM 6367 O O . ARG D 1 152 ? 11.558 -6.946 -19.671 1.00 9.41 204 ARG D O 1
ATOM 6375 N N . MET D 1 153 ? 11.986 -8.521 -18.113 1.00 7.81 205 MET D N 1
ATOM 6376 C CA . MET D 1 153 ? 11.682 -9.683 -18.944 1.00 6.42 205 MET D CA 1
ATOM 6377 C C . MET D 1 153 ? 10.396 -10.394 -18.565 1.00 7.11 205 MET D C 1
ATOM 6378 O O . MET D 1 153 ? 10.193 -11.521 -19.005 1.00 7.41 205 MET D O 1
ATOM 6383 N N . ALA D 1 154 ? 9.509 -9.765 -17.784 1.00 6.33 206 ALA D N 1
ATOM 6384 C CA . ALA D 1 154 ? 8.343 -10.500 -17.300 1.00 5.37 206 ALA D CA 1
ATOM 6385 C C . ALA D 1 154 ? 7.510 -11.057 -18.450 1.00 6.37 206 ALA D C 1
ATOM 6386 O O . ALA D 1 154 ? 7.085 -12.218 -18.408 1.00 6.23 206 ALA D O 1
ATOM 6388 N N . SER D 1 155 ? 7.261 -10.249 -19.483 1.00 5.87 207 SER D N 1
ATOM 6389 C CA . SER D 1 155 ? 6.398 -10.710 -20.576 1.00 6.00 207 SER D CA 1
ATOM 6390 C C . SER D 1 155 ? 7.201 -11.385 -21.678 1.00 7.44 207 SER D C 1
ATOM 6391 O O . SER D 1 155 ? 6.791 -12.428 -22.207 1.00 7.23 207 SER D O 1
ATOM 6394 N N . TYR D 1 156 ? 8.356 -10.829 -22.024 1.00 7.95 208 TYR D N 1
ATOM 6395 C CA . TYR D 1 156 ? 9.108 -11.382 -23.141 1.00 7.90 208 TYR D CA 1
ATOM 6396 C C . TYR D 1 156 ? 9.758 -12.696 -22.747 1.00 8.58 208 TYR D C 1
ATOM 6397 O O . TYR D 1 156 ? 9.646 -13.699 -23.460 1.00 7.54 208 TYR D O 1
ATOM 6406 N N . GLY D 1 157 ? 10.424 -12.719 -21.599 1.00 7.31 209 GLY D N 1
ATOM 6407 C CA . GLY D 1 157 ? 11.071 -13.953 -21.182 1.00 8.47 209 GLY D CA 1
ATOM 6408 C C . GLY D 1 157 ? 10.077 -15.067 -20.907 1.00 7.83 209 GLY D C 1
ATOM 6409 O O . GLY D 1 157 ? 10.297 -16.223 -21.290 1.00 8.84 209 GLY D O 1
ATOM 6410 N N . SER D 1 158 ? 8.975 -14.745 -20.228 1.00 7.64 210 SER D N 1
ATOM 6411 C CA . SER D 1 158 ? 8.023 -15.787 -19.862 1.00 7.41 210 SER D CA 1
ATOM 6412 C C . SER D 1 158 ? 7.316 -16.337 -21.098 1.00 6.66 210 SER D C 1
ATOM 6413 O O . SER D 1 158 ? 7.061 -17.543 -21.186 1.00 6.91 210 SER D O 1
ATOM 6416 N N . SER D 1 159 ? 6.993 -15.475 -22.069 1.00 5.88 211 SER D N 1
ATOM 6417 C CA . SER D 1 159 ? 6.317 -15.986 -23.259 1.00 6.75 211 SER D CA 1
ATOM 6418 C C . SER D 1 159 ? 7.259 -16.834 -24.111 1.00 7.12 211 SER D C 1
ATOM 6419 O O . SER D 1 159 ? 6.841 -17.852 -24.672 1.00 5.98 211 SER D O 1
ATOM 6422 N N . LYS D 1 160 ? 8.540 -16.462 -24.196 1.00 5.91 212 LYS D N 1
ATOM 6423 C CA . LYS D 1 160 ? 9.472 -17.292 -24.957 1.00 6.00 212 LYS D CA 1
ATOM 6424 C C . LYS D 1 160 ? 9.785 -18.600 -24.233 1.00 6.51 212 LYS D C 1
ATOM 6425 O O . LYS D 1 160 ? 10.011 -19.630 -24.887 1.00 6.56 212 LYS D O 1
ATOM 6431 N N . ALA D 1 161 ? 9.797 -18.589 -22.894 1.00 6.85 213 ALA D N 1
ATOM 6432 C CA . ALA D 1 161 ? 9.927 -19.843 -22.159 1.00 6.13 213 ALA D CA 1
ATOM 6433 C C . ALA D 1 161 ? 8.747 -20.750 -22.454 1.00 8.91 213 ALA D C 1
ATOM 6434 O O . ALA D 1 161 ? 8.905 -21.969 -22.581 1.00 6.65 213 ALA D O 1
ATOM 6436 N N . ALA D 1 162 ? 7.547 -20.165 -22.552 1.00 6.03 214 ALA D N 1
ATOM 6437 C CA . ALA D 1 162 ? 6.370 -20.948 -22.911 1.00 5.18 214 ALA D CA 1
ATOM 6438 C C . ALA D 1 162 ? 6.502 -21.531 -24.317 1.00 6.28 214 ALA D C 1
ATOM 6439 O O . ALA D 1 162 ? 6.115 -22.682 -24.552 1.00 5.91 214 ALA D O 1
ATOM 6441 N N . VAL D 1 163 ? 7.069 -20.767 -25.258 1.00 5.78 215 VAL D N 1
ATOM 6442 C CA . VAL D 1 163 ? 7.321 -21.302 -26.602 1.00 5.38 215 VAL D CA 1
ATOM 6443 C C . VAL D 1 163 ? 8.244 -22.510 -26.524 1.00 6.87 215 VAL D C 1
ATOM 6444 O O . VAL D 1 163 ? 7.991 -23.544 -27.151 1.00 6.78 215 VAL D O 1
ATOM 6448 N N . ASN D 1 164 ? 9.321 -22.399 -25.743 1.00 5.74 216 ASN D N 1
ATOM 6449 C CA . ASN D 1 164 ? 10.254 -23.518 -25.618 1.00 5.99 216 ASN D CA 1
ATOM 6450 C C . ASN D 1 164 ? 9.557 -24.752 -25.058 1.00 8.11 216 ASN D C 1
ATOM 6451 O O . ASN D 1 164 ? 9.733 -25.863 -25.570 1.00 7.09 216 ASN D O 1
ATOM 6456 N N . HIS D 1 165 ? 8.752 -24.582 -24.010 1.00 6.51 217 HIS D N 1
ATOM 6457 C CA . HIS D 1 165 ? 8.175 -25.769 -23.395 1.00 6.12 217 HIS D CA 1
ATOM 6458 C C . HIS D 1 165 ? 7.005 -26.291 -24.204 1.00 6.93 217 HIS D C 1
ATOM 6459 O O . HIS D 1 165 ? 6.737 -27.503 -24.199 1.00 8.62 217 HIS D O 1
ATOM 6466 N N . LEU D 1 166 ? 6.299 -25.402 -24.907 1.00 5.99 218 LEU D N 1
ATOM 6467 C CA . LEU D 1 166 ? 5.309 -25.894 -25.853 1.00 7.41 218 LEU D CA 1
ATOM 6468 C C . LEU D 1 166 ? 5.962 -26.822 -26.869 1.00 6.68 218 LEU D C 1
ATOM 6469 O O . LEU D 1 166 ? 5.441 -27.909 -27.156 1.00 8.19 218 LEU D O 1
ATOM 6474 N N . THR D 1 167 ? 7.120 -26.418 -27.392 1.00 5.88 219 THR D N 1
ATOM 6475 C CA . THR D 1 167 ? 7.862 -27.215 -28.370 1.00 6.83 219 THR D CA 1
ATOM 6476 C C . THR D 1 167 ? 8.152 -28.603 -27.824 1.00 8.75 219 THR D C 1
ATOM 6477 O O . THR D 1 167 ? 7.943 -29.622 -28.505 1.00 9.05 219 THR D O 1
ATOM 6481 N N . ARG D 1 168 ? 8.620 -28.656 -26.575 1.00 7.23 220 ARG D N 1
ATOM 6482 C CA . ARG D 1 168 ? 8.980 -29.927 -25.961 1.00 7.67 220 ARG D CA 1
ATOM 6483 C C . ARG D 1 168 ? 7.768 -30.824 -25.811 1.00 11.55 220 ARG D C 1
ATOM 6484 O O . ARG D 1 168 ? 7.861 -32.041 -26.012 1.00 11.66 220 ARG D O 1
ATOM 6492 N N . ASN D 1 169 ? 6.620 -30.243 -25.460 1.00 7.34 221 ASN D N 1
ATOM 6493 C CA . ASN D 1 169 ? 5.445 -31.049 -25.154 1.00 7.49 221 ASN D CA 1
ATOM 6494 C C . ASN D 1 169 ? 4.630 -31.423 -26.383 1.00 12.07 221 ASN D C 1
ATOM 6495 O O . ASN D 1 169 ? 4.204 -32.579 -26.501 1.00 10.69 221 ASN D O 1
ATOM 6500 N N . ILE D 1 170 ? 4.396 -30.497 -27.317 1.00 9.11 222 ILE D N 1
ATOM 6501 C CA . ILE D 1 170 ? 3.589 -30.893 -28.466 1.00 7.64 222 ILE D CA 1
ATOM 6502 C C . ILE D 1 170 ? 4.351 -31.843 -29.376 1.00 9.43 222 ILE D C 1
ATOM 6503 O O . ILE D 1 170 ? 3.726 -32.518 -30.200 1.00 9.24 222 ILE D O 1
ATOM 6508 N N . ALA D 1 171 ? 5.676 -31.968 -29.205 1.00 9.03 223 ALA D N 1
ATOM 6509 C CA . ALA D 1 171 ? 6.382 -33.047 -29.889 1.00 11.14 223 ALA D CA 1
ATOM 6510 C C . ALA D 1 171 ? 5.759 -34.393 -29.553 1.00 8.24 223 ALA D C 1
ATOM 6511 O O . ALA D 1 171 ? 5.711 -35.285 -30.410 1.00 10.04 223 ALA D O 1
ATOM 6513 N N . PHE D 1 172 ? 5.265 -34.553 -28.318 1.00 7.95 224 PHE D N 1
ATOM 6514 C CA . PHE D 1 172 ? 4.602 -35.798 -27.931 1.00 9.44 224 PHE D CA 1
ATOM 6515 C C . PHE D 1 172 ? 3.260 -35.968 -28.625 1.00 11.37 224 PHE D C 1
ATOM 6516 O O . PHE D 1 172 ? 2.880 -37.094 -28.963 1.00 13.67 224 PHE D O 1
ATOM 6524 N N . ASP D 1 173 ? 2.537 -34.874 -28.855 1.00 10.49 225 ASP D N 1
ATOM 6525 C CA . ASP D 1 173 ? 1.207 -34.980 -29.443 1.00 11.02 225 ASP D CA 1
ATOM 6526 C C . ASP D 1 173 ? 1.271 -35.252 -30.937 1.00 12.67 225 ASP D C 1
ATOM 6527 O O . ASP D 1 173 ? 0.419 -35.973 -31.473 1.00 13.44 225 ASP D O 1
ATOM 6532 N N . VAL D 1 174 ? 2.238 -34.656 -31.642 1.00 9.35 226 VAL D N 1
ATOM 6533 C CA . VAL D 1 174 ? 2.234 -34.719 -33.101 1.00 10.34 226 VAL D CA 1
ATOM 6534 C C . VAL D 1 174 ? 3.259 -35.689 -33.663 1.00 11.51 226 VAL D C 1
ATOM 6535 O O . VAL D 1 174 ? 3.230 -35.963 -34.871 1.00 11.21 226 VAL D O 1
ATOM 6539 N N . GLY D 1 175 ? 4.154 -36.238 -32.828 1.00 10.67 227 GLY D N 1
ATOM 6540 C CA . GLY D 1 175 ? 5.031 -37.299 -33.283 1.00 9.25 227 GLY D CA 1
ATOM 6541 C C . GLY D 1 175 ? 4.310 -38.470 -33.915 1.00 11.88 227 GLY D C 1
ATOM 6542 O O . GLY D 1 175 ? 4.754 -38.965 -34.966 1.00 10.25 227 GLY D O 1
ATOM 6543 N N . PRO D 1 176 ? 3.211 -38.946 -33.323 1.00 11.70 228 PRO D N 1
ATOM 6544 C CA . PRO D 1 176 ? 2.427 -40.021 -33.963 1.00 15.37 228 PRO D CA 1
ATOM 6545 C C . PRO D 1 176 ? 1.801 -39.639 -35.288 1.00 14.63 228 PRO D C 1
ATOM 6546 O O . PRO D 1 176 ? 1.402 -40.544 -36.037 1.00 15.54 228 PRO D O 1
ATOM 6550 N N . MET D 1 177 ? 1.667 -38.350 -35.608 1.00 12.24 229 MET D N 1
ATOM 6551 C CA . MET D 1 177 ? 1.236 -37.992 -36.954 1.00 16.42 229 MET D CA 1
ATOM 6552 C C . MET D 1 177 ? 2.388 -37.871 -37.940 1.00 12.74 229 MET D C 1
ATOM 6553 O O . MET D 1 177 ? 2.151 -37.491 -39.093 1.00 13.63 229 MET D O 1
ATOM 6558 N N . GLY D 1 178 ? 3.615 -38.180 -37.522 1.00 11.28 230 GLY D N 1
ATOM 6559 C CA . GLY D 1 178 ? 4.779 -38.041 -38.368 1.00 13.89 230 GLY D CA 1
ATOM 6560 C C . GLY D 1 178 ? 5.375 -36.657 -38.383 1.00 11.47 230 GLY D C 1
ATOM 6561 O O . GLY D 1 178 ? 6.107 -36.323 -39.320 1.00 13.36 230 GLY D O 1
ATOM 6562 N N . ILE D 1 179 ? 5.086 -35.840 -37.369 1.00 9.80 231 ILE D N 1
ATOM 6563 C CA . ILE D 1 179 ? 5.512 -34.445 -37.325 1.00 8.23 231 ILE D CA 1
ATOM 6564 C C . ILE D 1 179 ? 6.552 -34.268 -36.229 1.00 8.19 231 ILE D C 1
ATOM 6565 O O . ILE D 1 179 ? 6.328 -34.678 -35.087 1.00 11.15 231 ILE D O 1
ATOM 6570 N N . ARG D 1 180 ? 7.679 -33.650 -36.578 1.00 7.38 232 ARG D N 1
ATOM 6571 C CA . ARG D 1 180 ? 8.677 -33.223 -35.599 1.00 8.25 232 ARG D CA 1
ATOM 6572 C C . ARG D 1 180 ? 8.482 -31.749 -35.289 1.00 6.66 232 ARG D C 1
ATOM 6573 O O . ARG D 1 180 ? 8.023 -30.984 -36.136 1.00 9.42 232 ARG D O 1
ATOM 6581 N N . VAL D 1 181 ? 8.845 -31.349 -34.065 1.00 6.43 233 VAL D N 1
ATOM 6582 C CA . VAL D 1 181 ? 8.697 -29.964 -33.616 1.00 7.03 233 VAL D CA 1
ATOM 6583 C C . VAL D 1 181 ? 9.967 -29.599 -32.865 1.00 7.58 233 VAL D C 1
ATOM 6584 O O . VAL D 1 181 ? 10.286 -30.231 -31.856 1.00 8.79 233 VAL D O 1
ATOM 6588 N N . ASN D 1 182 ? 10.672 -28.571 -33.330 1.00 7.68 234 ASN D N 1
ATOM 6589 C CA . ASN D 1 182 ? 11.880 -28.105 -32.657 1.00 6.45 234 ASN D CA 1
ATOM 6590 C C . ASN D 1 182 ? 11.847 -26.591 -32.611 1.00 6.90 234 ASN D C 1
ATOM 6591 O O . ASN D 1 182 ? 10.990 -25.954 -33.235 1.00 6.64 234 ASN D O 1
ATOM 6596 N N . ALA D 1 183 ? 12.797 -26.018 -31.872 1.00 6.34 235 ALA D N 1
ATOM 6597 C CA . ALA D 1 183 ? 12.927 -24.570 -31.764 1.00 7.48 235 ALA D CA 1
ATOM 6598 C C . ALA D 1 183 ? 14.387 -24.151 -31.898 1.00 8.36 235 ALA D C 1
ATOM 6599 O O . ALA D 1 183 ? 15.300 -24.924 -31.605 1.00 7.81 235 ALA D O 1
ATOM 6601 N N . ILE D 1 184 ? 14.606 -22.912 -32.340 1.00 6.03 236 ILE D N 1
ATOM 6602 C CA . ILE D 1 184 ? 15.931 -22.293 -32.324 1.00 4.98 236 ILE D CA 1
ATOM 6603 C C . ILE D 1 184 ? 15.864 -21.036 -31.478 1.00 5.90 236 ILE D C 1
ATOM 6604 O O . ILE D 1 184 ? 14.950 -20.218 -31.641 1.00 7.40 236 ILE D O 1
ATOM 6609 N N . ALA D 1 185 ? 16.838 -20.882 -30.581 1.00 6.18 237 ALA D N 1
ATOM 6610 C CA . ALA D 1 185 ? 17.024 -19.635 -29.859 1.00 7.14 237 ALA D CA 1
ATOM 6611 C C . ALA D 1 185 ? 18.228 -18.937 -30.470 1.00 7.63 237 ALA D C 1
ATOM 6612 O O . ALA D 1 185 ? 19.356 -19.415 -30.297 1.00 8.29 237 ALA D O 1
ATOM 6614 N N . PRO D 1 186 ? 18.052 -17.847 -31.211 1.00 8.23 238 PRO D N 1
ATOM 6615 C CA . PRO D 1 186 ? 19.187 -17.210 -31.881 1.00 8.94 238 PRO D CA 1
ATOM 6616 C C . PRO D 1 186 ? 19.835 -16.110 -31.056 1.00 10.20 238 PRO D C 1
ATOM 6617 O O . PRO D 1 186 ? 19.177 -15.374 -30.321 1.00 12.88 238 PRO D O 1
ATOM 6621 N N . GLY D 1 187 ? 21.152 -16.011 -31.201 1.00 9.93 239 GLY D N 1
ATOM 6622 C CA . GLY D 1 187 ? 21.904 -14.908 -30.647 1.00 12.55 239 GLY D CA 1
ATOM 6623 C C . GLY D 1 187 ? 21.751 -13.662 -31.496 1.00 14.74 239 GLY D C 1
ATOM 6624 O O . GLY D 1 187 ? 21.004 -13.617 -32.476 1.00 15.67 239 GLY D O 1
ATOM 6625 N N . ALA D 1 188 ? 22.492 -12.630 -31.107 1.00 12.18 240 ALA D N 1
ATOM 6626 C CA . ALA D 1 188 ? 22.401 -11.346 -31.792 1.00 14.95 240 ALA D CA 1
ATOM 6627 C C . ALA D 1 188 ? 23.001 -11.437 -33.190 1.00 15.01 240 ALA D C 1
ATOM 6628 O O . ALA D 1 188 ? 24.136 -11.896 -33.361 1.00 15.91 240 ALA D O 1
ATOM 6630 N N . ILE D 1 189 ? 22.237 -10.982 -34.189 1.00 15.99 241 ILE D N 1
ATOM 6631 C CA . ILE D 1 189 ? 22.598 -11.071 -35.603 1.00 17.61 241 ILE D CA 1
ATOM 6632 C C . ILE D 1 189 ? 22.967 -9.678 -36.100 1.00 22.93 241 ILE D C 1
ATOM 6633 O O . ILE D 1 189 ? 22.372 -8.683 -35.669 1.00 20.77 241 ILE D O 1
ATOM 6638 N N . LYS D 1 190 ? 23.939 -9.604 -37.009 1.00 21.17 242 LYS D N 1
ATOM 6639 C CA . LYS D 1 190 ? 24.199 -8.345 -37.701 1.00 26.46 242 LYS D CA 1
ATOM 6640 C C . LYS D 1 190 ? 23.050 -7.990 -38.637 1.00 29.11 242 LYS D C 1
ATOM 6641 O O . LYS D 1 190 ? 22.548 -8.833 -39.383 1.00 26.87 242 LYS D O 1
ATOM 6647 N N . THR D 1 191 ? 22.638 -6.726 -38.596 1.00 30.14 243 THR D N 1
ATOM 6648 C CA . THR D 1 191 ? 21.659 -6.190 -39.538 1.00 29.99 243 THR D CA 1
ATOM 6649 C C . THR D 1 191 ? 22.170 -4.855 -40.053 1.00 31.49 243 THR D C 1
ATOM 6650 O O . THR D 1 191 ? 22.855 -4.134 -39.322 1.00 30.70 243 THR D O 1
ATOM 6654 N N . GLU D 1 203 ? 29.970 -3.043 -29.740 1.00 38.93 255 GLU D N 1
ATOM 6655 C CA . GLU D 1 203 ? 30.122 -4.382 -30.298 1.00 36.89 255 GLU D CA 1
ATOM 6656 C C . GLU D 1 203 ? 30.997 -5.262 -29.408 1.00 41.38 255 GLU D C 1
ATOM 6657 O O . GLU D 1 203 ? 30.657 -6.418 -29.148 1.00 37.97 255 GLU D O 1
ATOM 6663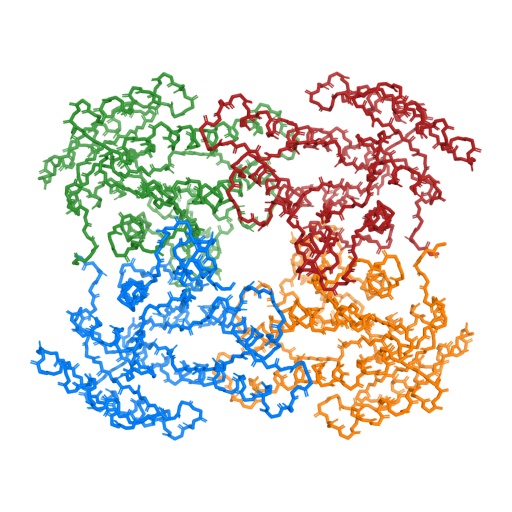 N N . ARG D 1 204 ? 32.125 -4.718 -28.940 1.00 34.77 256 ARG D N 1
ATOM 6664 C CA . ARG D 1 204 ? 32.972 -5.478 -28.027 1.00 38.21 256 ARG D CA 1
ATOM 6665 C C . ARG D 1 204 ? 32.268 -5.726 -26.698 1.00 40.81 256 ARG D C 1
ATOM 6666 O O . ARG D 1 204 ? 32.503 -6.756 -26.053 1.00 39.57 256 ARG D O 1
ATOM 6674 N N . ALA D 1 205 ? 31.394 -4.805 -26.280 1.00 37.73 257 ALA D N 1
ATOM 6675 C CA . ALA D 1 205 ? 30.567 -5.055 -25.103 1.00 41.03 257 ALA D CA 1
ATOM 6676 C C . ALA D 1 205 ? 29.524 -6.129 -25.390 1.00 38.70 257 ALA D C 1
ATOM 6677 O O . ALA D 1 205 ? 29.221 -6.959 -24.523 1.00 36.43 257 ALA D O 1
ATOM 6679 N N . MET D 1 206 ? 28.967 -6.121 -26.605 1.00 34.11 258 MET D N 1
ATOM 6680 C CA . MET D 1 206 ? 28.025 -7.155 -27.021 1.00 35.14 258 MET D CA 1
ATOM 6681 C C . MET D 1 206 ? 28.692 -8.523 -27.080 1.00 31.79 258 MET D C 1
ATOM 6682 O O . MET D 1 206 ? 28.044 -9.543 -26.818 1.00 32.98 258 MET D O 1
ATOM 6687 N N . LEU D 1 207 ? 29.979 -8.563 -27.424 1.00 31.01 259 LEU D N 1
ATOM 6688 C CA . LEU D 1 207 ? 30.692 -9.808 -27.665 1.00 28.22 259 LEU D CA 1
ATOM 6689 C C . LEU D 1 207 ? 31.548 -10.250 -26.490 1.00 30.58 259 LEU D C 1
ATOM 6690 O O . LEU D 1 207 ? 32.243 -11.264 -26.607 1.00 23.74 259 LEU D O 1
ATOM 6695 N N . LYS D 1 208 ? 31.485 -9.536 -25.357 1.00 27.09 260 LYS D N 1
ATOM 6696 C CA . LYS D 1 208 ? 32.402 -9.782 -24.246 1.00 32.90 260 LYS D CA 1
ATOM 6697 C C . LYS D 1 208 ? 32.319 -11.214 -23.724 1.00 33.82 260 LYS D C 1
ATOM 6698 O O . LYS D 1 208 ? 33.302 -11.733 -23.178 1.00 30.82 260 LYS D O 1
ATOM 6704 N N . HIS D 1 209 ? 31.171 -11.869 -23.884 1.00 25.21 261 HIS D N 1
ATOM 6705 C CA . HIS D 1 209 ? 30.953 -13.220 -23.387 1.00 26.06 261 HIS D CA 1
ATOM 6706 C C . HIS D 1 209 ? 30.481 -14.136 -24.510 1.00 18.67 261 HIS D C 1
ATOM 6707 O O . HIS D 1 209 ? 29.669 -15.046 -24.303 1.00 19.26 261 HIS D O 1
ATOM 6714 N N . THR D 1 210 ? 30.990 -13.908 -25.719 1.00 15.78 262 THR D N 1
ATOM 6715 C CA . THR D 1 210 ? 30.717 -14.775 -26.863 1.00 14.99 262 THR D CA 1
ATOM 6716 C C . THR D 1 210 ? 31.988 -15.525 -27.248 1.00 14.85 262 THR D C 1
ATOM 6717 O O . THR D 1 210 ? 32.883 -14.941 -27.879 1.00 13.50 262 THR D O 1
ATOM 6721 N N . PRO D 1 211 ? 32.108 -16.816 -26.904 1.00 13.38 263 PRO D N 1
ATOM 6722 C CA . PRO D 1 211 ? 33.356 -17.559 -27.181 1.00 13.34 263 PRO D CA 1
ATOM 6723 C C . PRO D 1 211 ? 33.871 -17.442 -28.604 1.00 12.28 263 PRO D C 1
ATOM 6724 O O . PRO D 1 211 ? 35.086 -17.308 -28.804 1.00 12.29 263 PRO D O 1
ATOM 6728 N N . LEU D 1 212 ? 32.993 -17.486 -29.606 1.00 11.31 264 LEU D N 1
ATOM 6729 C CA . LEU D 1 212 ? 33.463 -17.440 -30.981 1.00 12.06 264 LEU D CA 1
ATOM 6730 C C . LEU D 1 212 ? 33.788 -16.025 -31.459 1.00 14.29 264 LEU D C 1
ATOM 6731 O O . LEU D 1 212 ? 34.280 -15.868 -32.581 1.00 17.64 264 LEU D O 1
ATOM 6736 N N . GLY D 1 213 ? 33.535 -15.005 -30.639 1.00 13.04 265 GLY D N 1
ATOM 6737 C CA . GLY D 1 213 ? 34.101 -13.689 -30.884 1.00 16.57 265 GLY D CA 1
ATOM 6738 C C . GLY D 1 213 ? 33.564 -12.941 -32.084 1.00 20.83 265 GLY D C 1
ATOM 6739 O O . GLY D 1 213 ? 34.257 -12.074 -32.627 1.00 22.12 265 GLY D O 1
ATOM 6740 N N . ARG D 1 214 ? 32.349 -13.246 -32.523 1.00 15.03 266 ARG D N 1
ATOM 6741 C CA . ARG D 1 214 ? 31.737 -12.500 -33.611 1.00 16.78 266 ARG D CA 1
ATOM 6742 C C . ARG D 1 214 ? 30.230 -12.553 -33.439 1.00 16.42 266 ARG D C 1
ATOM 6743 O O . ARG D 1 214 ? 29.689 -13.446 -32.778 1.00 14.06 266 ARG D O 1
ATOM 6751 N N . LEU D 1 215 ? 29.563 -11.554 -34.009 1.00 14.41 267 LEU D N 1
ATOM 6752 C CA . LEU D 1 215 ? 28.120 -11.586 -34.104 1.00 13.68 267 LEU D CA 1
ATOM 6753 C C . LEU D 1 215 ? 27.690 -12.632 -35.126 1.00 10.10 267 LEU D C 1
ATOM 6754 O O . LEU D 1 215 ? 28.466 -13.065 -35.983 1.00 16.38 267 LEU D O 1
ATOM 6759 N N . GLY D 1 216 ? 26.435 -13.028 -35.032 1.00 14.17 268 GLY D N 1
ATOM 6760 C CA . GLY D 1 216 ? 25.912 -13.996 -35.961 1.00 14.16 268 GLY D CA 1
ATOM 6761 C C . GLY D 1 216 ? 25.422 -13.355 -37.238 1.00 16.38 268 GLY D C 1
ATOM 6762 O O . GLY D 1 216 ? 25.232 -12.142 -37.317 1.00 18.01 268 GLY D O 1
ATOM 6763 N N . GLU D 1 217 ? 25.242 -14.192 -38.255 1.00 14.65 269 GLU D N 1
ATOM 6764 C CA . GLU D 1 217 ? 24.577 -13.806 -39.494 1.00 15.47 269 GLU D CA 1
ATOM 6765 C C . GLU D 1 217 ? 23.205 -14.461 -39.557 1.00 16.03 269 GLU D C 1
ATOM 6766 O O . GLU D 1 217 ? 22.999 -15.546 -39.010 1.00 12.86 269 GLU D O 1
ATOM 6772 N N . ALA D 1 218 ? 22.255 -13.804 -40.236 1.00 12.18 270 ALA D N 1
ATOM 6773 C CA . ALA D 1 218 ? 20.967 -14.456 -40.448 1.00 10.63 270 ALA D CA 1
ATOM 6774 C C . ALA D 1 218 ? 21.161 -15.824 -41.080 1.00 10.36 270 ALA D C 1
ATOM 6775 O O . ALA D 1 218 ? 20.456 -16.782 -40.738 1.00 10.92 270 ALA D O 1
ATOM 6777 N N . GLN D 1 219 ? 22.160 -15.950 -41.966 1.00 11.13 271 GLN D N 1
ATOM 6778 C CA . GLN D 1 219 ? 22.413 -17.229 -42.622 1.00 12.49 271 GLN D CA 1
ATOM 6779 C C . GLN D 1 219 ? 22.805 -18.323 -41.630 1.00 12.25 271 GLN D C 1
ATOM 6780 O O . GLN D 1 219 ? 22.494 -19.493 -41.865 1.00 11.44 271 GLN D O 1
ATOM 6786 N N . ASP D 1 220 ? 23.497 -17.971 -40.538 1.00 11.40 272 ASP D N 1
ATOM 6787 C CA . ASP D 1 220 ? 23.799 -18.965 -39.502 1.00 11.07 272 ASP D CA 1
ATOM 6788 C C . ASP D 1 220 ? 22.519 -19.592 -38.962 1.00 9.97 272 ASP D C 1
ATOM 6789 O O . ASP D 1 220 ? 22.425 -20.819 -38.806 1.00 9.23 272 ASP D O 1
ATOM 6794 N N . ILE D 1 221 ? 21.528 -18.749 -38.640 1.00 10.57 273 ILE D N 1
ATOM 6795 C CA . ILE D 1 221 ? 20.257 -19.257 -38.134 1.00 9.72 273 ILE D CA 1
ATOM 6796 C C . ILE D 1 221 ? 19.549 -20.065 -39.209 1.00 9.88 273 ILE D C 1
ATOM 6797 O O . ILE D 1 221 ? 18.985 -21.128 -38.934 1.00 8.75 273 ILE D O 1
ATOM 6802 N N . ALA D 1 222 ? 19.583 -19.588 -40.459 1.00 8.76 274 ALA D N 1
ATOM 6803 C CA . ALA D 1 222 ? 18.886 -20.315 -41.510 1.00 9.82 274 ALA D CA 1
ATOM 6804 C C . ALA D 1 222 ? 19.529 -21.668 -41.780 1.00 8.71 274 ALA D C 1
ATOM 6805 O O . ALA D 1 222 ? 18.836 -22.618 -42.146 1.00 8.98 274 ALA D O 1
ATOM 6807 N N . ASN D 1 223 ? 20.850 -21.781 -41.619 1.00 9.18 275 ASN D N 1
ATOM 6808 C CA . ASN D 1 223 ? 21.477 -23.087 -41.807 1.00 11.02 275 ASN D CA 1
ATOM 6809 C C . ASN D 1 223 ? 20.996 -24.079 -40.756 1.00 8.80 275 ASN D C 1
ATOM 6810 O O . ASN D 1 223 ? 20.762 -25.254 -41.062 1.00 9.69 275 ASN D O 1
ATOM 6815 N N . ALA D 1 224 ? 20.886 -23.632 -39.502 1.00 8.39 276 ALA D N 1
ATOM 6816 C CA . ALA D 1 224 ? 20.369 -24.509 -38.458 1.00 8.63 276 ALA D CA 1
ATOM 6817 C C . ALA D 1 224 ? 18.906 -24.835 -38.701 1.00 8.89 276 ALA D C 1
ATOM 6818 O O . ALA D 1 224 ? 18.468 -25.967 -38.457 1.00 9.54 276 ALA D O 1
ATOM 6820 N N . ALA D 1 225 ? 18.135 -23.853 -39.187 1.00 8.17 277 ALA D N 1
ATOM 6821 C CA . ALA D 1 225 ? 16.736 -24.099 -39.512 1.00 7.41 277 ALA D CA 1
ATOM 6822 C C . ALA D 1 225 ? 16.608 -25.145 -40.611 1.00 8.56 277 ALA D C 1
ATOM 6823 O O . ALA D 1 225 ? 15.782 -26.065 -40.514 1.00 9.60 277 ALA D O 1
ATOM 6825 N N . LEU D 1 226 ? 17.445 -25.043 -41.644 1.00 8.64 278 LEU D N 1
ATOM 6826 C CA . LEU D 1 226 ? 17.418 -26.020 -42.727 1.00 11.57 278 LEU D CA 1
ATOM 6827 C C . LEU D 1 226 ? 17.696 -27.426 -42.203 1.00 8.36 278 LEU D C 1
ATOM 6828 O O . LEU D 1 226 ? 16.959 -28.371 -42.504 1.00 10.34 278 LEU D O 1
ATOM 6833 N N . PHE D 1 227 ? 18.750 -27.580 -41.396 1.00 9.30 279 PHE D N 1
ATOM 6834 C CA . PHE D 1 227 ? 19.028 -28.875 -40.785 1.00 8.66 279 PHE D CA 1
ATOM 6835 C C . PHE D 1 227 ? 17.810 -29.419 -40.045 1.00 9.44 279 PHE D C 1
ATOM 6836 O O . PHE D 1 227 ? 17.371 -30.544 -40.295 1.00 11.30 279 PHE D O 1
ATOM 6844 N N . LEU D 1 228 ? 17.239 -28.626 -39.132 1.00 9.53 280 LEU D N 1
ATOM 6845 C CA . LEU D 1 228 ? 16.164 -29.128 -38.286 1.00 7.17 280 LEU D CA 1
ATOM 6846 C C . LEU D 1 228 ? 14.878 -29.405 -39.055 1.00 9.12 280 LEU D C 1
ATOM 6847 O O . LEU D 1 228 ? 14.037 -30.152 -38.554 1.00 10.45 280 LEU D O 1
ATOM 6852 N N . CYS D 1 229 ? 14.696 -28.830 -40.244 1.00 10.28 281 CYS D N 1
ATOM 6853 C CA . CYS D 1 229 ? 13.494 -29.099 -41.031 1.00 9.96 281 CYS D CA 1
ATOM 6854 C C . CYS D 1 229 ? 13.717 -30.138 -42.114 1.00 13.15 281 CYS D C 1
ATOM 6855 O O . CYS D 1 229 ? 12.775 -30.454 -42.855 1.00 14.02 281 CYS D O 1
ATOM 6858 N N . SER D 1 230 ? 14.921 -30.684 -42.215 1.00 9.97 282 SER D N 1
ATOM 6859 C CA . SER D 1 230 ? 15.313 -31.595 -43.282 1.00 13.48 282 SER D CA 1
ATOM 6860 C C . SER D 1 230 ? 15.292 -33.040 -42.814 1.00 12.38 282 SER D C 1
ATOM 6861 O O . SER D 1 230 ? 15.303 -33.325 -41.611 1.00 11.93 282 SER D O 1
ATOM 6864 N N . PRO D 1 231 ? 15.268 -34.000 -43.745 1.00 14.80 283 PRO D N 1
ATOM 6865 C CA . PRO D 1 231 ? 15.352 -35.411 -43.333 1.00 14.60 283 PRO D CA 1
ATOM 6866 C C . PRO D 1 231 ? 16.629 -35.763 -42.585 1.00 14.08 283 PRO D C 1
ATOM 6867 O O . PRO D 1 231 ? 16.677 -36.814 -41.935 1.00 14.47 283 PRO D O 1
ATOM 6871 N N . ALA D 1 232 ? 17.662 -34.917 -42.644 1.00 14.43 284 ALA D N 1
ATOM 6872 C CA . ALA D 1 232 ? 18.847 -35.132 -41.824 1.00 13.86 284 ALA D CA 1
ATOM 6873 C C . ALA D 1 232 ? 18.548 -35.037 -40.336 1.00 15.14 284 ALA D C 1
ATOM 6874 O O . ALA D 1 232 ? 19.359 -35.492 -39.522 1.00 13.10 284 ALA D O 1
ATOM 6876 N N . ALA D 1 233 ? 17.417 -34.435 -39.966 1.00 9.44 285 ALA D N 1
ATOM 6877 C CA . ALA D 1 233 ? 16.976 -34.345 -38.581 1.00 10.13 285 ALA D CA 1
ATOM 6878 C C . ALA D 1 233 ? 15.723 -35.184 -38.341 1.00 11.39 285 ALA D C 1
ATOM 6879 O O . ALA D 1 233 ? 14.936 -34.901 -37.436 1.00 10.14 285 ALA D O 1
ATOM 6881 N N . ALA D 1 234 ? 15.559 -36.261 -39.118 1.00 12.83 286 ALA D N 1
ATOM 6882 C CA . ALA D 1 234 ? 14.317 -37.029 -39.088 1.00 12.88 286 ALA D CA 1
ATOM 6883 C C . ALA D 1 234 ? 14.010 -37.644 -37.725 1.00 13.31 286 ALA D C 1
ATOM 6884 O O . ALA D 1 234 ? 12.844 -37.958 -37.458 1.00 16.17 286 ALA D O 1
ATOM 6886 N N . TRP D 1 235 ? 15.009 -37.850 -36.860 1.00 11.31 287 TRP D N 1
ATOM 6887 C CA . TRP D 1 235 ? 14.756 -38.394 -35.532 1.00 10.83 287 TRP D CA 1
ATOM 6888 C C . TRP D 1 235 ? 15.023 -37.375 -34.425 1.00 8.75 287 TRP D C 1
ATOM 6889 O O . TRP D 1 235 ? 15.255 -37.759 -33.272 1.00 9.99 287 TRP D O 1
ATOM 6900 N N . ILE D 1 236 ? 14.942 -36.080 -34.741 1.00 8.88 288 ILE D N 1
ATOM 6901 C CA . ILE D 1 236 ? 15.119 -35.008 -33.765 1.00 7.63 288 ILE D CA 1
ATOM 6902 C C . ILE D 1 236 ? 13.778 -34.308 -33.573 1.00 6.40 288 ILE D C 1
ATOM 6903 O O . ILE D 1 236 ? 13.223 -33.753 -34.527 1.00 9.42 288 ILE D O 1
ATOM 6908 N N . SER D 1 237 ? 13.286 -34.300 -32.336 1.00 7.20 289 SER D N 1
ATOM 6909 C CA . SER D 1 237 ? 12.056 -33.584 -32.014 1.00 6.76 289 SER D CA 1
ATOM 6910 C C . SER D 1 237 ? 12.082 -33.159 -30.555 1.00 8.10 289 SER D C 1
ATOM 6911 O O . SER D 1 237 ? 12.708 -33.809 -29.708 1.00 8.73 289 SER D O 1
ATOM 6914 N N . GLY D 1 238 ? 11.397 -32.052 -30.275 1.00 6.93 290 GLY D N 1
ATOM 6915 C CA . GLY D 1 238 ? 11.278 -31.549 -28.926 1.00 8.97 290 GLY D CA 1
ATOM 6916 C C . GLY D 1 238 ? 12.489 -30.814 -28.422 1.00 8.55 290 GLY D C 1
ATOM 6917 O O . GLY D 1 238 ? 12.617 -30.624 -27.208 1.00 9.06 290 GLY D O 1
ATOM 6918 N N . GLN D 1 239 ? 13.378 -30.395 -29.313 1.00 7.35 291 GLN D N 1
ATOM 6919 C CA . GLN D 1 239 ? 14.639 -29.791 -28.915 1.00 6.80 291 GLN D CA 1
ATOM 6920 C C . GLN D 1 239 ? 14.613 -28.281 -29.109 1.00 7.12 291 GLN D C 1
ATOM 6921 O O . GLN D 1 239 ? 13.976 -27.767 -30.030 1.00 7.39 291 GLN D O 1
ATOM 6927 N N . VAL D 1 240 ? 15.349 -27.581 -28.248 1.00 8.23 292 VAL D N 1
ATOM 6928 C CA . VAL D 1 240 ? 15.587 -26.147 -28.369 1.00 7.17 292 VAL D CA 1
ATOM 6929 C C . VAL D 1 240 ? 17.080 -25.997 -28.628 1.00 6.50 292 VAL D C 1
ATOM 6930 O O . VAL D 1 240 ? 17.905 -26.292 -27.752 1.00 10.12 292 VAL D O 1
ATOM 6934 N N . LEU D 1 241 ? 17.435 -25.578 -29.835 1.00 6.33 293 LEU D N 1
ATOM 6935 C CA . LEU D 1 241 ? 18.833 -25.448 -30.234 1.00 7.86 293 LEU D CA 1
ATOM 6936 C C . LEU D 1 241 ? 19.233 -23.980 -30.167 1.00 8.68 293 LEU D C 1
ATOM 6937 O O . LEU D 1 241 ? 18.650 -23.142 -30.864 1.00 8.95 293 LEU D O 1
ATOM 6942 N N . THR D 1 242 ? 20.236 -23.671 -29.346 1.00 6.03 294 THR D N 1
ATOM 6943 C CA . THR D 1 242 ? 20.700 -22.295 -29.218 1.00 8.91 294 THR D CA 1
ATOM 6944 C C . THR D 1 242 ? 21.869 -22.054 -30.166 1.00 8.99 294 THR D C 1
ATOM 6945 O O . THR D 1 242 ? 22.851 -22.802 -30.163 1.00 9.68 294 THR D O 1
ATOM 6949 N N . VAL D 1 243 ? 21.745 -21.020 -30.998 1.00 7.77 295 VAL D N 1
ATOM 6950 C CA . VAL D 1 243 ? 22.717 -20.714 -32.048 1.00 7.50 295 VAL D CA 1
ATOM 6951 C C . VAL D 1 243 ? 23.211 -19.311 -31.725 1.00 8.63 295 VAL D C 1
ATOM 6952 O O . VAL D 1 243 ? 22.602 -18.314 -32.124 1.00 8.96 295 VAL D O 1
ATOM 6956 N N . SER D 1 244 ? 24.311 -19.224 -30.982 1.00 6.57 296 SER D N 1
ATOM 6957 C CA . SER D 1 244 ? 24.706 -17.922 -30.458 1.00 7.83 296 SER D CA 1
ATOM 6958 C C . SER D 1 244 ? 26.196 -17.855 -30.173 1.00 10.51 296 SER D C 1
ATOM 6959 O O . SER D 1 244 ? 26.637 -17.055 -29.340 1.00 10.65 296 SER D O 1
ATOM 6962 N N . GLY D 1 245 ? 26.980 -18.668 -30.878 1.00 9.49 297 GLY D N 1
ATOM 6963 C CA . GLY D 1 245 ? 28.424 -18.528 -30.779 1.00 10.41 297 GLY D CA 1
ATOM 6964 C C . GLY D 1 245 ? 28.997 -18.959 -29.455 1.00 13.79 297 GLY D C 1
ATOM 6965 O O . GLY D 1 245 ? 30.119 -18.568 -29.119 1.00 11.50 297 GLY D O 1
ATOM 6966 N N . GLY D 1 246 ? 28.246 -19.745 -28.686 1.00 12.79 298 GLY D N 1
ATOM 6967 C CA . GLY D 1 246 ? 28.686 -20.216 -27.393 1.00 13.52 298 GLY D CA 1
ATOM 6968 C C . GLY D 1 246 ? 28.281 -19.374 -26.204 1.00 10.97 298 GLY D C 1
ATOM 6969 O O . GLY D 1 246 ? 28.576 -19.771 -25.070 1.00 14.40 298 GLY D O 1
ATOM 6970 N N . GLY D 1 247 ? 27.620 -18.223 -26.409 1.00 12.53 299 GLY D N 1
ATOM 6971 C CA . GLY D 1 247 ? 27.363 -17.324 -25.293 1.00 18.67 299 GLY D CA 1
ATOM 6972 C C . GLY D 1 247 ? 26.154 -16.408 -25.424 1.00 22.19 299 GLY D C 1
ATOM 6973 O O . GLY D 1 247 ? 25.372 -16.531 -26.370 1.00 18.36 299 GLY D O 1
ATOM 6974 N N . VAL D 1 248 ? 25.983 -15.481 -24.478 1.00 23.79 300 VAL D N 1
ATOM 6975 C CA . VAL D 1 248 ? 24.864 -14.540 -24.480 1.00 24.72 300 VAL D CA 1
ATOM 6976 C C . VAL D 1 248 ? 25.387 -13.159 -24.846 1.00 23.28 300 VAL D C 1
ATOM 6977 O O . VAL D 1 248 ? 26.348 -12.670 -24.238 1.00 24.09 300 VAL D O 1
ATOM 6981 N N . GLN D 1 249 ? 24.748 -12.526 -25.829 1.00 22.75 301 GLN D N 1
ATOM 6982 C CA . GLN D 1 249 ? 25.038 -11.147 -26.203 1.00 27.12 301 GLN D CA 1
ATOM 6983 C C . GLN D 1 249 ? 24.020 -10.236 -25.531 1.00 29.60 301 GLN D C 1
ATOM 6984 O O . GLN D 1 249 ? 22.809 -10.415 -25.703 1.00 32.62 301 GLN D O 1
ATOM 6990 N N . GLU D 1 250 ? 24.507 -9.271 -24.764 1.00 37.18 302 GLU D N 1
ATOM 6991 C CA . GLU D 1 250 ? 23.645 -8.316 -24.089 1.00 43.91 302 GLU D CA 1
ATOM 6992 C C . GLU D 1 250 ? 23.575 -7.014 -24.881 1.00 41.10 302 GLU D C 1
ATOM 6993 O O . GLU D 1 250 ? 24.448 -6.706 -25.696 1.00 42.65 302 GLU D O 1
ATOM 6999 N N . LEU D 1 251 ? 22.512 -6.255 -24.640 1.00 49.58 303 LEU D N 1
ATOM 7000 C CA . LEU D 1 251 ? 22.351 -4.953 -25.279 1.00 50.60 303 LEU D CA 1
ATOM 7001 C C . LEU D 1 251 ? 21.984 -3.889 -24.251 1.00 50.33 303 LEU D C 1
ATOM 7002 O O . LEU D 1 251 ? 20.968 -4.001 -23.566 1.00 55.89 303 LEU D O 1
#

Solvent-accessible surface area: 34612 Å² total; per-residue (Å²): 112,48,12,79,6,113,118,10,6,0,0,0,1,20,0,30,69,33,30,0,117,19,0,0,18,12,0,12,171,8,38,3,16,0,0,0,0,19,101,128,58,152,18,0,71,61,6,0,35,53,12,99,160,89,71,25,141,4,37,18,38,81,3,46,8,35,48,50,124,50,22,70,47,0,13,131,22,0,50,100,102,43,59,71,0,16,5,0,0,3,27,21,34,25,55,12,85,52,61,23,110,4,85,34,80,52,0,50,115,7,0,87,34,2,0,12,2,4,0,55,2,0,14,29,0,0,59,52,0,88,166,38,72,14,15,3,2,1,0,13,6,16,32,15,1,102,41,48,71,77,106,24,0,1,41,0,0,0,12,8,0,0,0,2,0,0,63,0,0,0,20,20,0,3,100,55,36,0,18,0,1,0,0,4,22,9,30,33,114,167,125,176,84,62,27,130,104,9,8,22,50,100,22,0,80,21,79,20,0,0,15,0,0,11,0,3,7,0,80,3,1,42,2,2,1,8,36,37,3,27,1,2,0,11,10,69,20,187,102,43,10,81,6,113,117,11,5,0,0,0,1,24,0,21,48,17,27,0,92,18,0,0,16,19,0,12,166,10,38,3,7,0,0,0,0,7,105,122,55,150,20,0,76,62,12,0,22,56,12,104,154,75,71,25,123,3,31,16,46,94,4,48,9,15,49,40,123,55,20,83,61,1,10,128,21,0,49,99,99,37,60,66,0,15,6,0,0,2,26,19,36,24,54,11,87,51,58,16,111,3,83,34,80,51,0,72,114,6,0,94,28,1,0,14,2,5,0,55,2,0,13,33,0,0,70,56,0,90,186,39,74,16,17,3,2,0,0,12,6,15,32,16,3,121,46,49,43,68,106,26,0,2,42,0,0,0,12,8,0,0,2,2,0,0,63,0,0,0,20,24,0,4,102,46,39,0,19,0,1,0,0,3,19,10,30,36,100,48,81,44,114,85,121,101,27,53,96,116,70,30,168,59,18,47,157,63,4,10,32,48,87,9,0,97,4,79,15,0,0,14,0,0,10,0,2,8,1,83,3,1,32,1,1,1,9,32,38,4,26,0,2,0,9,7,54,25,149,119,38,9,87,6,114,120,10,5,0,0,0,2,24,0,26,47,18,25,0,91,18,0,0,19,19,0,12,176,10,39,3,16,0,0,0,0,18,118,149,57,148,19,0,74,62,13,0,25,57,12,102,157,76,70,25,138,4,30,15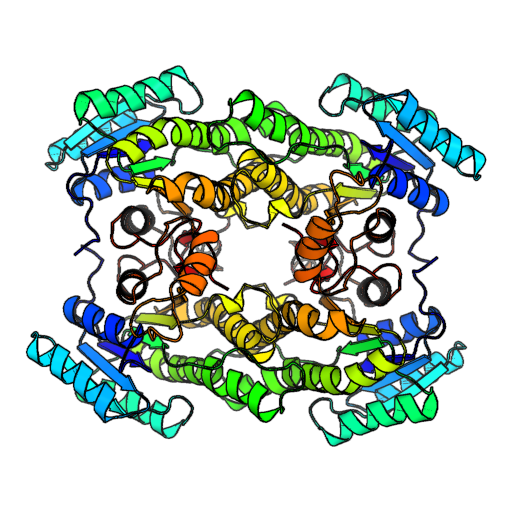,40,94,4,49,8,14,53,45,120,54,19,72,58,1,11,129,22,0,47,96,99,46,60,66,0,15,5,0,0,3,26,21,36,24,57,11,88,50,59,15,112,4,83,34,80,50,0,72,117,6,0,90,29,1,0,16,2,5,0,56,2,0,13,32,0,0,68,55,0,90,182,37,74,15,16,4,1,0,0,12,5,16,31,15,2,97,57,49,38,70,106,27,0,2,41,0,0,0,12,8,0,0,0,2,0,0,64,0,0,0,20,25,0,4,100,46,39,0,19,0,1,0,0,1,21,10,29,34,99,50,81,45,115,89,124,104,22,38,103,112,75,29,174,56,25,47,157,92,5,11,33,47,86,8,0,97,4,77,15,0,0,14,0,0,10,0,2,8,1,84,2,1,34,1,2,1,9,33,37,4,24,1,2,0,8,6,61,24,152,112,51,11,80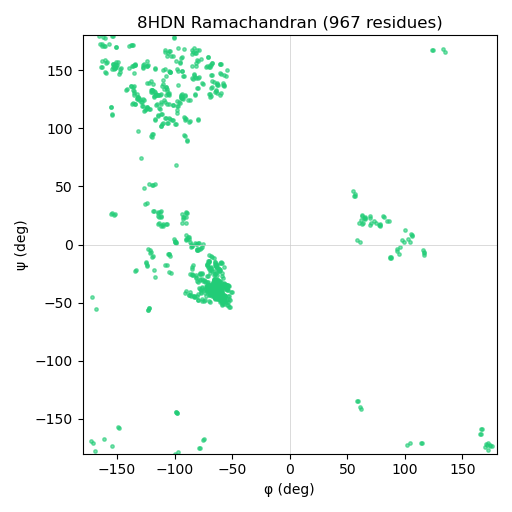,7,112,117,10,5,0,0,0,1,19,0,30,68,35,30,0,143,19,0,0,16,17,0,12,170,9,39,3,16,0,0,0,0,18,98,112,55,121,14,0,71,62,10,0,38,64,14,101,158,78,70,25,140,4,36,17,38,81,3,46,8,36,50,49,121,51,24,69,49,0,13,131,23,0,50,100,104,44,59,69,0,18,5,0,0,2,28,21,34,25,54,12,85,51,61,22,110,3,86,34,80,52,0,50,119,8,0,83,33,1,0,10,2,6,0,54,2,0,14,29,0,1,57,53,0,89,165,41,71,15,14,4,3,1,0,13,6,14,33,15,1,104,44,49,49,78,107,25,0,1,41,0,0,0,12,7,0,0,0,1,0,0,62,0,0,0,20,18,0,3,101,54,35,0,18,0,1,0,0,3,23,9,29,34,115,168,128,204,78,52,30,141,104,8,8,23,49,98,22,0,82,22,81,20,0,0,13,0,0,11,0,3,7,0,78,3,0,40,2,2,1,8,36,38,3,26,1,2,0,12,7,56,23,99,210

Radius of gyration: 28.24 Å; Cα contacts (8 Å, |Δi|>4): 2528; chains: 4; bounding box: 70×61×85 Å